Protein AF-0000000084629676 (afdb_homodimer)

Sequence (1016 aa):
MGGRSHVKPMLDIATILAERGYNVILLASGNNVLSSEYPAVKQISLGPGMGMKNLGKDGIDEEQDYNAMKSLWEMGVISYKRTYEKYKSVVEDYNIDLIFCDLLINEACIDVANTLKKPVVVLVSALQIVDPKPYKFDPILGCNISLENESIWERFRCNFIQVFRYVYSLSDFTNQLNEMRKQMNVDLGQLTLGGFKASLVLIDTFFGFELPQTLPPYIQEIGPILSEEYPPLTPELSDFINGHERVLYVSFGTLYSTTTDNNSKLLQSFIEAINKKIIDGVVWALVETPKDYFYPTLKLSDGTQIQTSQILNNEHPHIHIAEFVPQFAILNHTNTKLFFNHGGAGSAHESLYTGTPMLVLPFAGDQMGNAQKLVSAGVASSLKLTTLDVNDILNKMDSLLKEENVKNNSERLKVLAKINSKRKYRAADLIEYILHSSSFVEYVDDDFLKEWVPAETRMGFIRAYNLDIYAILIGISLSIIGIIVVKLIKFIGFIISPSSDDQKSKKDMGGRSHVKPMLDIATILAERGYNVILLASGNNVLSSEYPAVKQISLGPGMGMKNLGKDGIDEEQDYNAMKSLWEMGVISYKRTYEKYKSVVEDYNIDLIFCDLLINEACIDVANTLKKPVVVLVSALQIVDPKPYKFDPILGCNISLENESIWERFRCNFIQVFRYVYSLSDFTNQLNEMRKQMNVDLGQLTLGGFKASLVLIDTFFGFELPQTLPPYIQEIGPILSEEYPPLTPELSDFINGHERVLYVSFGTLYSTTTDNNSKLLQSFIEAINKKIIDGVVWALVETPKDYFYPTLKLSDGTQIQTSQILNNEHPHIHIAEFVPQFAILNHTNTKLFFNHGGAGSAHESLYTGTPMLVLPFAGDQMGNAQKLVSAGVASSLKLTTLDVNDILNKMDSLLKEENVKNNSERLKVLAKINSKRKYRAADLIEYILHSSSFVEYVDDDFLKEWVPAETRMGFIRAYNLDIYAILIGISLSIIGIIVVKLIKFIGFIISPSSDDQKSKKD

Foldseek 3Di:
DDDPVQVVLVLLLVLVLLVVPDAAEDEEADPPPCCVVRVSYHYDHLYHDPPCLVLCPVFADLVSLLVSVLVQLVVLLVCLVSSLVVLLCVCVVVVPQEQEEELRSPVSSLLSCVVQQHAYEYEYADPCQADNDLQAAACSLPAARGNPPPDPVNSCCGRPVSVVVSCVSCVVSQVSNVVVCVVVVGPPQARPRYDGDHQAYEHAADPLLDDDDDDFQRYDDQDDADHPDFDAFDPVRVVLLVVWQEEEEEDADQNDDDAQVLVLLVVLLVVVCCVVPLTPAYEYQDAPDDPVRYDQWHAHPVGDIDGSVCQCVVVDSRYHYDNDGRLLNLLLDNRHAEYEYAQDPNNLLSNLLNLHAYEHEHTHDNSVNSQSSSVVLLRYDYDYSVDDHSVVVSVRSSCNRPPPSNSVSSVVSNVVNVVSNVSSVVVSVVVVVLSVQCVVDPGNDPCRNVVSPDCCVVLDVCVSVVVVVVVVVVVVVVVVVVVVVVVVVVVVVVVPPDPVVPPPPPVD/DDDPVQVVLVLLLVLVLLVVPDAAEDEEADDDDVCVVRVSYHYDHLYHDPPCLVLCPVFADLVSLLVSVLVQLVVLLVCLVSSLVVLLCVCVVVVPQEQEEELRSPVSSLLSCVVQQHAYEYEYADPCQADNDLQAAACSLPAARGNPPPDPVRSCCGRPVSVVVSCVSCVVSQVSNVVVCVVVVGPPQARPRYDGDHQAYEHAADPLLDDDDDDFQRYDDQDDADHPDFDAFDPVRVVLLVVWQEEEEEDADQNDDDAQVLVLLVVLLVVVCCVVPLTPAYEYQDAPDDPVRYDQWHAHPVGDIDGSVCQVVVVDSRYHYHNDGRLLNLLLDNRHAEYEYAQDPNNLLSNLLNLHAYEHEHIHDNSSNSQSSSVVLVRYDYDYSVDDHSVVVSVRSSCNRPPPSNSVSSVVSNVVNVVSNVSSVVVSVVVVVLSVQCVVDPGNDPCRNVVSPDCCVVLDVCVSVVVVVVVVVVVVVVVVVVVVVVVVVVVVVVVPPDPVVPPPPPVD

Organism: Rhizophagus irregularis (strain DAOM 197198w) (NCBI:txid1432141)

Secondary structure (DSSP, 8-state):
---HHHHHHHHHHHHHHHHTT--EEEEESS--THHHH-TTEEEEE-SS---GGGGSSS-S-TTHHHHHHHHHHHHHHHHHHHHHHHHHHHHHHTT-S-EEEE-TT-HHHHHHHHHTT--EEEEES-HHHHS--TTB--GGGTS-SB-TT--HHHHHIIIIIIHHHHHHHHHHHHHHHHHHHHHTT----S-TTT----SEEEES--BTTBPP--B-TTEEE------S--PPPPHHHHHHHHT-SSEEEEE--TT----HHHHHHHHHHHHHHHHTTS-SEEEEE--S--GGGS-SEEEPTTS-EEEHHHHHTT-STTEEEESS--HHHHHTSTTEEEEEE---HHHHHHHHHHT--EEE---STTHHHHHHHHHHHTSEEE--GGG--HHHHHHHHHHHHH-HHHHHHHHHHHHHHHHHHTHHHHHHHHHHHHHHHHTTSSS--TTTTGGGS-HHHHH-HHHHTTHHHHHHHHHHHHHHHHHHHHHHHHHHHHHHS--GGGGTTTT-/---HHHHHHHHHHHHHHHHTT--EEEEESS-SHHHHH-TTEEEEE-SS---GGGGSSS-SSTTHHHHHHHHHHHHHHHHHHHHHHHHHHHHHHTT-S-EEEE-TT-HHHHHHHHHTT--EEEEES-HHHHS--TTB--GGGTS-SB-TT--HHHHHIIIIIIHHHHHHHTHHHHHHHHHHHHHTT----S-TTT----SEEEES--BTTBPP--B-TTEEE------S--PPPPHHHHHHHHT-SSEEEEE--TT----HHHHHHHHHHHHHHHHTTS-SEEEEE--S--GGGS-SEEEPTTS-EEEHHHHHTT-STTEEEESS--HHHHHTSTTEEEEEE---HHHHHHHHHHT--EEE---STTHHHHHHHHHHHTSEEE--GGG--HHHHHHHHHHHHH-HHHHHHHHHHHHHHHHHHTHHHHHHHHHHHHHHHHTTSSS--TTTTGGGS-HHHHH-HHHHTTHHHHHHHHHHHHHHHHHHHHHHHHHHHHHHS--GGGGSGGG-

Nearest PDB structures (foldseek):
  6j32-assembly2_C  TM=7.860E-01  e=1.341E-17  Kitasatospora
  6j31-assembly2_B  TM=7.719E-01  e=5.070E-17  Kitasatospora
  6kqx-assembly1_A  TM=8.206E-01  e=4.043E-15  Bacillus subtilis subsp. subtilis str. 168
  6j32-assembly1_D  TM=7.465E-01  e=2.988E-16  Kitasatospora
  2o6l-assembly1_B  TM=8.764E-01  e=1.214E-10  Homo sapiens

Radius of gyration: 34.48 Å; Cα contacts (8 Å, |Δi|>4): 1544; chains: 2; bounding box: 92×105×112 Å

pLDDT: mean 88.34, std 13.96, range [26.97, 98.88]

InterPro domains:
  IPR002213 UDP-glucuronosyl/UDP-glucosyltransferase [PF00201] (159-418)
  IPR002213 UDP-glucuronosyl/UDP-glucosyltransferase [cd03784] (1-434)
  IPR050271 UDP-glycosyltransferase [PTHR48043] (5-480)

Solvent-accessible surface area (backbone atoms only — not comparable to full-atom values): 55194 Å² total; per-residue (Å²): 118,65,57,68,82,56,46,49,48,53,48,54,36,46,49,56,39,33,75,71,70,46,89,46,75,44,77,39,50,26,87,65,74,55,48,78,81,36,72,80,44,46,76,46,70,72,42,78,47,78,72,64,73,74,67,53,69,82,47,86,53,80,76,35,41,61,55,44,47,47,52,52,49,48,52,34,53,70,45,30,66,62,49,29,51,51,52,45,49,51,37,62,74,66,63,61,74,64,47,80,33,58,55,67,72,32,63,37,55,55,50,40,24,58,74,69,25,37,51,29,37,35,38,38,68,55,62,61,67,78,60,66,47,79,43,46,47,56,34,55,69,74,34,57,45,64,42,70,85,52,52,72,64,54,48,46,41,49,69,46,51,42,44,49,51,51,51,57,71,42,42,66,57,50,51,52,45,52,50,50,30,53,76,66,70,41,79,84,70,52,53,91,85,71,41,71,89,58,67,30,38,38,28,59,34,31,80,74,60,43,82,38,49,64,39,40,70,40,48,40,68,24,6,42,61,70,69,92,72,74,61,67,68,50,70,67,57,45,53,53,48,70,74,29,70,34,22,34,38,32,41,52,59,81,80,56,73,81,50,37,65,57,47,35,41,50,54,50,32,54,53,50,29,38,76,69,60,69,28,56,28,35,40,36,39,56,37,93,65,62,74,82,44,36,52,68,62,42,74,45,94,88,67,52,72,44,59,38,62,46,44,74,68,49,65,38,94,46,40,44,62,41,56,80,70,48,59,63,40,51,49,60,32,89,29,36,53,35,36,38,30,26,28,44,68,68,57,48,40,51,29,36,48,50,33,34,34,32,43,25,43,38,71,58,64,67,8,50,39,41,35,51,35,38,37,72,52,39,32,34,49,72,55,47,76,92,69,67,46,48,68,59,52,46,50,50,52,44,45,59,72,64,38,62,64,29,52,52,35,16,50,46,41,13,54,51,34,54,60,34,33,54,29,36,56,53,52,37,50,51,50,51,47,52,56,57,52,51,70,79,41,96,60,49,57,90,65,59,69,45,71,40,54,31,55,50,74,76,52,33,70,47,62,30,66,42,46,61,56,50,51,50,52,50,49,51,50,50,49,51,50,48,50,49,50,50,51,48,50,53,50,50,50,60,67,67,53,76,78,70,72,75,66,68,62,71,82,108,120,64,58,68,83,55,48,48,48,53,49,54,37,46,49,57,40,34,76,70,71,46,88,48,76,43,77,40,53,28,88,72,68,65,46,74,78,35,72,79,43,45,76,46,69,72,43,77,45,79,76,63,72,75,67,54,71,79,50,85,51,77,68,36,42,58,55,43,48,48,52,50,50,49,52,34,52,70,45,31,65,63,50,27,53,50,52,44,49,49,39,62,74,66,63,60,74,66,46,80,33,57,55,68,72,33,64,36,56,56,48,40,25,59,74,70,25,36,51,30,36,34,40,40,69,58,62,61,69,80,58,66,48,79,42,46,46,56,35,54,70,75,32,57,43,64,42,70,84,52,52,73,63,53,50,48,41,51,69,45,51,42,46,50,50,52,54,58,70,42,43,64,58,51,50,50,44,51,50,50,28,54,75,67,69,42,79,83,69,50,54,92,85,75,39,72,89,58,68,32,38,38,28,59,36,32,81,75,59,42,82,40,49,66,38,42,70,39,49,38,68,25,6,43,59,70,67,94,70,76,60,69,67,51,70,67,56,44,53,52,49,70,73,31,69,33,22,34,38,33,41,54,57,80,81,58,75,80,51,38,66,56,46,35,40,51,53,48,34,54,52,51,29,39,75,69,61,68,27,55,26,36,42,33,39,56,36,91,63,63,74,82,44,35,52,68,60,43,77,45,94,89,67,52,73,44,59,39,61,44,46,75,68,48,65,39,92,47,39,45,63,40,58,80,69,47,59,64,41,51,48,61,32,89,30,35,53,34,36,38,29,26,29,44,68,68,59,47,41,52,28,36,48,51,34,34,33,32,42,24,43,37,71,57,64,66,8,51,38,42,36,52,34,37,37,73,52,39,31,34,47,72,54,46,77,92,68,66,45,48,66,58,52,48,51,50,54,45,47,58,71,65,37,64,63,29,51,53,34,17,51,46,41,15,54,52,33,54,60,34,32,56,30,36,57,52,52,40,50,52,52,51,47,50,57,57,52,49,69,77,42,96,60,48,57,89,65,60,69,45,70,40,55,32,54,49,75,76,51,33,71,50,62,30,65,42,47,60,56,49,51,50,52,50,50,51,49,50,49,51,50,48,49,49,49,52,51,48,50,51,51,50,50,60,66,66,54,74,77,71,72,72,68,67,64,74,78,108

Structure (mmCIF, N/CA/C/O backbone):
data_AF-0000000084629676-model_v1
#
loop_
_entity.id
_entity.type
_entity.pdbx_description
1 polymer 'UDP-Glycosyltransferase/glycogen phosphorylase'
#
loop_
_atom_site.group_PDB
_atom_site.id
_atom_site.type_symbol
_atom_site.label_atom_id
_atom_site.label_alt_id
_atom_site.label_comp_id
_atom_site.label_asym_id
_atom_site.label_entity_id
_atom_site.label_seq_id
_atom_site.pdbx_PDB_ins_code
_atom_site.Cartn_x
_atom_site.Cartn_y
_atom_site.Cartn_z
_atom_site.occupancy
_atom_site.B_iso_or_equiv
_atom_site.auth_seq_id
_atom_site.auth_comp_id
_atom_site.auth_asym_id
_atom_site.auth_atom_id
_atom_site.pdbx_PDB_model_num
ATOM 1 N N . MET A 1 1 ? -17.484 20.594 -3.598 1 48.06 1 MET A N 1
ATOM 2 C CA . MET A 1 1 ? -17.656 21.75 -2.734 1 48.06 1 MET A CA 1
ATOM 3 C C . MET A 1 1 ? -16.312 22.234 -2.201 1 48.06 1 MET A C 1
ATOM 5 O O . MET A 1 1 ? -16.234 23.281 -1.554 1 48.06 1 MET A O 1
ATOM 9 N N . GLY A 1 2 ? -15.219 21.359 -2.672 1 58.19 2 GLY A N 1
ATOM 10 C CA . GLY A 1 2 ? -13.945 21.734 -2.07 1 58.19 2 GLY A CA 1
ATOM 11 C C . GLY A 1 2 ? -13.273 22.906 -2.773 1 58.19 2 GLY A C 1
ATOM 12 O O . GLY A 1 2 ? -13.602 23.219 -3.922 1 58.19 2 GLY A O 1
ATOM 13 N N . GLY A 1 3 ? -12.617 23.797 -1.996 1 69.12 3 GLY A N 1
ATOM 14 C CA . GLY A 1 3 ? -11.812 24.891 -2.521 1 69.12 3 GLY A CA 1
ATOM 15 C C . GLY A 1 3 ? -10.703 24.422 -3.445 1 69.12 3 GLY A C 1
ATOM 16 O O . GLY A 1 3 ? -10.719 23.297 -3.92 1 69.12 3 GLY A O 1
ATOM 17 N N . ARG A 1 4 ? -9.938 25.234 -3.924 1 72.75 4 ARG A N 1
ATOM 18 C CA . ARG A 1 4 ? -8.82 25.016 -4.84 1 72.75 4 ARG A CA 1
ATOM 19 C C . ARG A 1 4 ? -7.941 23.859 -4.363 1 72.75 4 ARG A C 1
ATOM 21 O O . ARG A 1 4 ? -7.453 23.062 -5.172 1 72.75 4 ARG A O 1
ATOM 28 N N . SER A 1 5 ? -7.844 23.703 -3.076 1 76.81 5 SER A N 1
ATOM 29 C CA . SER A 1 5 ? -6.961 22.688 -2.51 1 76.81 5 SER A CA 1
ATOM 30 C C . SER A 1 5 ? -7.492 21.281 -2.773 1 76.81 5 SER A C 1
ATOM 32 O O . SER A 1 5 ? -6.734 20.312 -2.76 1 76.81 5 SER A O 1
ATOM 34 N N . HIS A 1 6 ? -8.734 21.172 -3.059 1 81 6 HIS A N 1
ATOM 35 C CA . HIS A 1 6 ? -9.336 19.859 -3.342 1 81 6 HIS A CA 1
ATOM 36 C C . HIS A 1 6 ? -9.312 19.562 -4.836 1 81 6 HIS A C 1
ATOM 38 O O . HIS A 1 6 ? -9.078 18.422 -5.238 1 81 6 HIS A O 1
ATOM 44 N N . VAL A 1 7 ? -9.477 20.578 -5.551 1 85.69 7 VAL A N 1
ATOM 45 C CA . VAL A 1 7 ? -9.656 20.391 -6.988 1 85.69 7 VAL A CA 1
ATOM 46 C C . VAL A 1 7 ? -8.305 20.219 -7.668 1 85.69 7 VAL A C 1
ATOM 48 O O . VAL A 1 7 ? -8.164 19.438 -8.609 1 85.69 7 VAL A O 1
ATOM 51 N N . LYS A 1 8 ? -7.344 20.922 -7.168 1 87.75 8 LYS A N 1
ATOM 52 C CA . LYS A 1 8 ? -6.055 20.984 -7.855 1 87.75 8 LYS A CA 1
ATOM 53 C C . LYS A 1 8 ? -5.434 19.594 -7.988 1 87.75 8 LYS A C 1
ATOM 55 O O . LYS A 1 8 ? -5.031 19.203 -9.078 1 87.75 8 LYS A O 1
ATOM 60 N N . PRO A 1 9 ? -5.355 18.812 -6.883 1 91.75 9 PRO A N 1
ATOM 61 C CA . PRO A 1 9 ? -4.789 17.469 -7.039 1 91.75 9 PRO A CA 1
ATOM 62 C C . PRO A 1 9 ? -5.555 16.609 -8.055 1 91.75 9 PRO A C 1
ATOM 64 O O . PRO A 1 9 ? -4.945 15.844 -8.797 1 91.75 9 PRO A O 1
ATOM 67 N N . MET A 1 10 ? -6.816 16.781 -8.086 1 93.25 10 MET A N 1
ATOM 68 C CA . MET A 1 10 ? -7.633 16.031 -9.039 1 93.25 10 MET A CA 1
ATOM 69 C C . MET A 1 10 ? -7.328 16.453 -10.469 1 93.25 10 MET A C 1
ATOM 71 O O . MET A 1 10 ? -7.246 15.609 -11.367 1 93.25 10 MET A O 1
ATOM 75 N N . LEU A 1 11 ? -7.145 17.766 -10.648 1 92.06 11 LEU A N 1
ATOM 76 C CA . LEU A 1 11 ? -6.848 18.281 -11.977 1 92.06 11 LEU A CA 1
ATOM 77 C C . LEU A 1 11 ? -5.469 17.828 -12.445 1 92.06 11 LEU A C 1
ATOM 79 O O . LEU A 1 11 ? -5.258 17.609 -13.641 1 92.06 11 LEU A O 1
ATOM 83 N N . ASP A 1 12 ? -4.559 17.734 -11.523 1 93.44 12 ASP A N 1
ATOM 84 C CA . ASP A 1 12 ? -3.227 17.25 -11.883 1 93.44 12 ASP A CA 1
ATOM 85 C C . ASP A 1 12 ? -3.281 15.812 -12.406 1 93.44 12 ASP A C 1
ATOM 87 O O . ASP A 1 12 ? -2.592 15.477 -13.375 1 93.44 12 ASP A O 1
ATOM 91 N N . ILE A 1 13 ? -4.059 14.938 -11.812 1 95.81 13 ILE A N 1
ATOM 92 C CA . ILE A 1 13 ? -4.246 13.57 -12.289 1 95.81 13 ILE A CA 1
ATOM 93 C C . ILE A 1 13 ? -4.996 13.586 -13.617 1 95.81 13 ILE A C 1
ATOM 95 O O . ILE A 1 13 ? -4.641 12.852 -14.547 1 95.81 13 ILE A O 1
ATOM 99 N N . ALA A 1 14 ? -6.012 14.469 -13.711 1 94.62 14 ALA A N 1
ATOM 100 C CA . ALA A 1 14 ? -6.824 14.586 -14.922 1 94.62 14 ALA A CA 1
ATOM 101 C C . ALA A 1 14 ? -5.969 15.008 -16.109 1 94.62 14 ALA A C 1
ATOM 103 O O . ALA A 1 14 ? -6.215 14.562 -17.25 1 94.62 14 ALA A O 1
ATOM 104 N N . THR A 1 15 ? -5.031 15.867 -15.867 1 93.69 15 THR A N 1
ATOM 105 C CA . THR A 1 15 ? -4.141 16.312 -16.922 1 93.69 15 THR A CA 1
ATOM 106 C C . THR A 1 15 ? -3.354 15.141 -17.5 1 93.69 15 THR A C 1
ATOM 108 O O . THR A 1 15 ? -3.18 15.039 -18.719 1 93.69 15 THR A O 1
ATOM 111 N N . ILE A 1 16 ? -2.855 14.219 -16.672 1 96.12 16 ILE A N 1
ATOM 112 C CA . ILE A 1 16 ? -2.146 13.023 -17.125 1 96.12 16 ILE A CA 1
ATOM 113 C C . ILE A 1 16 ? -3.068 12.18 -18 1 96.12 16 ILE A C 1
ATOM 115 O O . ILE A 1 16 ? -2.67 11.719 -19.062 1 96.12 16 ILE A O 1
ATOM 119 N N . LEU A 1 17 ? -4.336 12.008 -17.578 1 97.25 17 LEU A N 1
ATOM 120 C CA . LEU A 1 17 ? -5.309 11.227 -18.328 1 97.25 17 LEU A CA 1
ATOM 121 C C . LEU A 1 17 ? -5.617 11.883 -19.672 1 97.25 17 LEU A C 1
ATOM 123 O O . LEU A 1 17 ? -5.73 11.203 -20.688 1 97.25 17 LEU A O 1
ATOM 127 N N . ALA A 1 18 ? -5.734 13.227 -19.641 1 95.88 18 ALA A N 1
ATOM 128 C CA . ALA A 1 18 ? -5.984 13.953 -20.875 1 95.88 18 ALA A CA 1
ATOM 129 C C . ALA A 1 18 ? -4.836 13.773 -21.875 1 95.88 18 ALA A C 1
ATOM 131 O O . ALA A 1 18 ? -5.062 13.578 -23.062 1 95.88 18 ALA A O 1
ATOM 132 N N . GLU A 1 19 ? -3.662 13.875 -21.391 1 95.06 19 GLU A N 1
ATOM 133 C CA . GLU A 1 19 ? -2.48 13.68 -22.234 1 95.06 19 GLU A CA 1
ATOM 134 C C . GLU A 1 19 ? -2.461 12.273 -22.828 1 95.06 19 GLU A C 1
ATOM 136 O O . GLU A 1 19 ? -1.904 12.07 -23.922 1 95.06 19 GLU A O 1
ATOM 141 N N . ARG A 1 20 ? -3.08 11.398 -22.141 1 96.62 20 ARG A N 1
ATOM 142 C CA . ARG A 1 20 ? -3.119 10.016 -22.594 1 96.62 20 ARG A CA 1
ATOM 143 C C . ARG A 1 20 ? -4.305 9.773 -23.531 1 96.62 20 ARG A C 1
ATOM 145 O O . ARG A 1 20 ? -4.582 8.633 -23.906 1 96.62 20 ARG A O 1
ATOM 152 N N . GLY A 1 21 ? -5.105 10.758 -23.75 1 96.25 21 GLY A N 1
ATOM 153 C CA . GLY A 1 21 ? -6.125 10.68 -24.781 1 96.25 21 GLY A CA 1
ATOM 154 C C . GLY A 1 21 ? -7.535 10.617 -24.234 1 96.25 21 GLY A C 1
ATOM 155 O O . GLY A 1 21 ? -8.5 10.492 -24.984 1 96.25 21 GLY A O 1
ATOM 156 N N . TYR A 1 22 ? -7.699 10.789 -22.953 1 96.62 22 TYR A N 1
ATOM 157 C CA . TYR A 1 22 ? -9.031 10.742 -22.375 1 96.62 22 TYR A CA 1
ATOM 158 C C . TYR A 1 22 ? -9.664 12.133 -22.344 1 96.62 22 TYR A C 1
ATOM 160 O O . TYR A 1 22 ? -8.961 13.141 -22.234 1 96.62 22 TYR A O 1
ATOM 168 N N . ASN A 1 23 ? -10.984 12.172 -22.453 1 96.38 23 ASN A N 1
ATOM 169 C CA . ASN A 1 23 ? -11.758 13.398 -22.266 1 96.38 23 ASN A CA 1
ATOM 170 C C . ASN A 1 23 ? -12.133 13.602 -20.797 1 96.38 23 ASN A C 1
ATOM 172 O O . ASN A 1 23 ? -12.695 12.711 -20.172 1 96.38 23 ASN A O 1
ATOM 176 N N . VAL A 1 24 ? -11.797 14.734 -20.328 1 95.62 24 VAL A N 1
ATOM 177 C CA . VAL A 1 24 ? -12.039 14.992 -18.906 1 95.62 24 VAL A CA 1
ATOM 178 C C . VAL A 1 24 ? -12.93 16.219 -18.75 1 95.62 24 VAL A C 1
ATOM 180 O O . VAL A 1 24 ? -12.672 17.266 -19.344 1 95.62 24 VAL A O 1
ATOM 183 N N . ILE A 1 25 ? -14 16.109 -17.891 1 93.88 25 ILE A N 1
ATOM 184 C CA . ILE A 1 25 ? -14.914 17.203 -17.578 1 93.88 25 ILE A CA 1
ATOM 185 C C . ILE A 1 25 ? -14.898 17.469 -16.078 1 93.88 25 ILE A C 1
ATOM 187 O O . ILE A 1 25 ? -15.047 16.547 -15.273 1 93.88 25 ILE A O 1
ATOM 191 N N . LEU A 1 26 ? -14.664 18.688 -15.719 1 91.56 26 LEU A N 1
ATOM 192 C CA . LEU A 1 26 ? -14.711 19.109 -14.32 1 91.56 26 LEU A CA 1
ATOM 193 C C . LEU A 1 26 ? -16.062 19.75 -13.992 1 91.56 26 LEU A C 1
ATOM 195 O O . LEU A 1 26 ? -16.484 20.688 -14.672 1 91.56 26 LEU A O 1
ATOM 199 N N . LEU A 1 27 ? -16.688 19.188 -13.023 1 89.62 27 LEU A N 1
ATOM 200 C CA . LEU A 1 27 ? -17.859 19.812 -12.43 1 89.62 27 LEU A CA 1
ATOM 201 C C . LEU A 1 27 ? -17.547 20.375 -11.055 1 89.62 27 LEU A C 1
ATOM 203 O O . LEU A 1 27 ? -17.297 19.625 -10.109 1 89.62 27 LEU A O 1
ATOM 207 N N . ALA A 1 28 ? -17.484 21.641 -10.969 1 84.31 28 ALA A N 1
ATOM 208 C CA . ALA A 1 28 ? -17.172 22.312 -9.703 1 84.31 28 ALA A CA 1
ATOM 209 C C . ALA A 1 28 ? -17.969 23.609 -9.562 1 84.31 28 ALA A C 1
ATOM 211 O O . ALA A 1 28 ? -18.438 24.172 -10.555 1 84.31 28 ALA A O 1
ATOM 212 N N . SER A 1 29 ? -18.172 23.859 -8.234 1 76.38 29 SER A N 1
ATOM 213 C CA . SER A 1 29 ? -18.844 25.125 -7.984 1 76.38 29 SER A CA 1
ATOM 214 C C . SER A 1 29 ? -17.891 26.297 -8.188 1 76.38 29 SER A C 1
ATOM 216 O O . SER A 1 29 ? -16.672 26.156 -8.008 1 76.38 29 SER A O 1
ATOM 218 N N . GLY A 1 30 ? -18.484 27.453 -8.484 1 68 30 GLY A N 1
ATOM 219 C CA . GLY A 1 30 ? -17.734 28.703 -8.602 1 68 30 GLY A CA 1
ATOM 220 C C . GLY A 1 30 ? -17.016 28.844 -9.938 1 68 30 GLY A C 1
ATOM 221 O O . GLY A 1 30 ? -17.078 27.938 -10.773 1 68 30 GLY A O 1
ATOM 222 N N . ASN A 1 31 ? -16.625 30.031 -10.359 1 57.31 31 ASN A N 1
ATOM 223 C CA . ASN A 1 31 ? -15.828 30.297 -11.555 1 57.31 31 ASN A CA 1
ATOM 224 C C . ASN A 1 31 ? -14.383 29.844 -11.375 1 57.31 31 ASN A C 1
ATOM 226 O O . ASN A 1 31 ? -13.531 30.641 -10.953 1 57.31 31 ASN A O 1
ATOM 230 N N . ASN A 1 32 ? -14.273 28.562 -11.07 1 55.34 32 ASN A N 1
ATOM 231 C CA . ASN A 1 32 ? -12.898 28.156 -10.789 1 55.34 32 ASN A CA 1
ATOM 232 C C . ASN A 1 32 ? -11.945 28.547 -11.906 1 55.34 32 ASN A C 1
ATOM 234 O O . ASN A 1 32 ? -12.195 28.25 -13.078 1 55.34 32 ASN A O 1
ATOM 238 N N . VAL A 1 33 ? -11.172 29.703 -11.797 1 57.31 33 VAL A N 1
ATOM 239 C CA . VAL A 1 33 ? -10.047 30.266 -12.531 1 57.31 33 VAL A CA 1
ATOM 240 C C . VAL A 1 33 ? -9.102 29.141 -12.969 1 57.31 33 VAL A C 1
ATOM 242 O O . VAL A 1 33 ? -8.172 29.375 -13.742 1 57.31 33 VAL A O 1
ATOM 245 N N . LEU A 1 34 ? -9.5 27.844 -12.688 1 67.94 34 LEU A N 1
ATOM 246 C CA . LEU A 1 34 ? -8.531 26.797 -12.938 1 67.94 34 LEU A CA 1
ATOM 247 C C . LEU A 1 34 ? -8.5 26.406 -14.414 1 67.94 34 LEU A C 1
ATOM 249 O O . LEU A 1 34 ? -7.582 25.719 -14.859 1 67.94 34 LEU A O 1
ATOM 253 N N . SER A 1 35 ? -9.383 27.062 -15.148 1 66.19 35 SER A N 1
ATOM 254 C CA . SER A 1 35 ? -9.477 26.703 -16.562 1 66.19 35 SER A CA 1
ATOM 255 C C . SER A 1 35 ? -8.227 27.109 -17.312 1 66.19 35 SER A C 1
ATOM 257 O O . SER A 1 35 ? -7.785 26.406 -18.234 1 66.19 35 SER A O 1
ATOM 259 N N . SER A 1 36 ? -7.68 28.156 -16.844 1 73.75 36 SER A N 1
ATOM 260 C CA . SER A 1 36 ? -6.492 28.609 -17.562 1 73.75 36 SER A CA 1
ATOM 261 C C . SER A 1 36 ? -5.277 27.75 -17.219 1 73.75 36 SER A C 1
ATOM 263 O O . SER A 1 36 ? -4.402 27.547 -18.062 1 73.75 36 SER A O 1
ATOM 265 N N . GLU A 1 37 ? -5.332 27.203 -16.125 1 79.12 37 GLU A N 1
ATOM 266 C CA . GLU A 1 37 ? -4.207 26.391 -15.672 1 79.12 37 GLU A CA 1
ATOM 267 C C . GLU A 1 37 ? -4.297 24.969 -16.219 1 79.12 37 GLU A C 1
ATOM 269 O O . GLU A 1 37 ? -3.279 24.297 -16.375 1 79.12 37 GLU A O 1
ATOM 274 N N . TYR A 1 38 ? -5.531 24.656 -16.609 1 87.31 38 TYR A N 1
ATOM 275 C CA . TYR A 1 38 ? -5.758 23.297 -17.109 1 87.31 38 TYR A CA 1
ATOM 276 C C . TYR A 1 38 ? -6.605 23.312 -18.375 1 87.31 38 TYR A C 1
ATOM 278 O O . TYR A 1 38 ? -7.734 22.828 -18.375 1 87.31 38 TYR A O 1
ATOM 286 N N . PRO A 1 39 ? -6.027 23.703 -19.406 1 85.25 39 PRO A N 1
ATOM 287 C CA . PRO A 1 39 ? -6.789 23.906 -20.641 1 85.25 39 PRO A CA 1
ATOM 288 C C . PRO A 1 39 ? -7.348 22.609 -21.219 1 85.25 39 PRO A C 1
ATOM 290 O O . PRO A 1 39 ? -8.328 22.625 -21.969 1 85.25 39 PRO A O 1
ATOM 293 N N . ALA A 1 40 ? -6.777 21.531 -20.891 1 86.88 40 ALA A N 1
ATOM 294 C CA . ALA A 1 40 ? -7.195 20.25 -21.469 1 86.88 40 ALA A CA 1
ATOM 295 C C . ALA A 1 40 ? -8.469 19.75 -20.797 1 86.88 40 ALA A C 1
ATOM 297 O O . ALA A 1 40 ? -9.102 18.797 -21.281 1 86.88 40 ALA A O 1
ATOM 298 N N . VAL A 1 41 ? -8.945 20.422 -19.734 1 88.62 41 VAL A N 1
ATOM 299 C CA . VAL A 1 41 ? -10.094 19.969 -18.953 1 88.62 41 VAL A CA 1
ATOM 300 C C . VAL A 1 41 ? -11.297 20.875 -19.234 1 88.62 41 VAL A C 1
ATOM 302 O O . VAL A 1 41 ? -11.219 22.078 -19.031 1 88.62 41 VAL A O 1
ATOM 305 N N . LYS A 1 42 ? -12.336 20.266 -19.703 1 88.69 42 LYS A N 1
ATOM 306 C CA . LYS A 1 42 ? -13.586 21.016 -19.875 1 88.69 42 LYS A CA 1
ATOM 307 C C . LYS A 1 42 ? -14.258 21.266 -18.531 1 88.69 42 LYS A C 1
ATOM 309 O O . LYS A 1 42 ? -14.328 20.375 -17.688 1 88.69 42 LYS A O 1
ATOM 314 N N . GLN A 1 43 ? -14.742 22.484 -18.344 1 87.62 43 GLN A N 1
ATOM 315 C CA . GLN A 1 43 ? -15.352 22.828 -17.062 1 87.62 43 GLN A CA 1
ATOM 316 C C . GLN A 1 43 ? -16.828 23.156 -17.234 1 87.62 43 GLN A C 1
ATOM 318 O O . GLN A 1 43 ? -17.203 23.875 -18.172 1 87.62 43 GLN A O 1
ATOM 323 N N . ILE A 1 44 ? -17.641 22.547 -16.422 1 86.81 44 ILE A N 1
ATOM 324 C CA . ILE A 1 44 ? -19.062 22.844 -16.297 1 86.81 44 ILE A CA 1
ATOM 325 C C . ILE A 1 44 ? -19.359 23.328 -14.883 1 86.81 44 ILE A C 1
ATOM 327 O O . ILE A 1 44 ? -18.969 22.703 -13.906 1 86.81 44 ILE A O 1
ATOM 331 N N . SER A 1 45 ? -19.984 24.422 -14.75 1 84 45 SER A N 1
ATOM 332 C CA . SER A 1 45 ? -20.234 25.016 -13.445 1 84 45 SER A CA 1
ATOM 333 C C . SER A 1 45 ? -21.438 24.375 -12.758 1 84 45 SER A C 1
ATOM 335 O O . SER A 1 45 ? -22.453 24.094 -13.391 1 84 45 SER A O 1
ATOM 337 N N . LEU A 1 46 ? -21.344 24.094 -11.492 1 80.88 46 LEU A N 1
ATOM 338 C CA . LEU A 1 46 ? -22.438 23.625 -10.656 1 80.88 46 LEU A CA 1
ATOM 339 C C . LEU A 1 46 ? -23.219 24.781 -10.07 1 80.88 46 LEU A C 1
ATOM 341 O O . LEU A 1 46 ? -24.188 24.578 -9.328 1 80.88 46 LEU A O 1
ATOM 345 N N . GLY A 1 47 ? -22.828 25.922 -10.422 1 75.5 47 GLY A N 1
ATOM 346 C CA . GLY A 1 47 ? -23.422 27.109 -9.836 1 75.5 47 GLY A CA 1
ATOM 347 C C . GLY A 1 47 ? -22.453 27.922 -9 1 75.5 47 GLY A C 1
ATOM 348 O O . GLY A 1 47 ? -21.234 27.703 -9.07 1 75.5 47 GLY A O 1
ATOM 349 N N . PRO A 1 48 ? -23.047 28.906 -8.266 1 67.88 48 PRO A N 1
ATOM 350 C CA . PRO A 1 48 ? -22.156 29.781 -7.496 1 67.88 48 PRO A CA 1
ATOM 351 C C . PRO A 1 48 ? -21.438 29.031 -6.371 1 67.88 48 PRO A C 1
ATOM 353 O O . PRO A 1 48 ? -21.938 28.047 -5.855 1 67.88 48 PRO A O 1
ATOM 356 N N . GLY A 1 49 ? -20.172 29.375 -6.301 1 62.91 49 GLY A N 1
ATOM 357 C CA . GLY A 1 49 ? -19.391 28.781 -5.223 1 62.91 49 GLY A CA 1
ATOM 358 C C . GLY A 1 49 ? -19.953 29.094 -3.848 1 62.91 49 GLY A C 1
ATOM 359 O O . GLY A 1 49 ? -20.656 30.094 -3.664 1 62.91 49 GLY A O 1
ATOM 360 N N . MET A 1 50 ? -20.062 28.031 -3.035 1 56.31 50 MET A N 1
ATOM 361 C CA . MET A 1 50 ? -20.516 28.281 -1.669 1 56.31 50 MET A CA 1
ATOM 362 C C . MET A 1 50 ? -19.5 29.109 -0.894 1 56.31 50 MET A C 1
ATOM 364 O O . MET A 1 50 ? -18.312 28.781 -0.872 1 56.31 50 MET A O 1
ATOM 368 N N . GLY A 1 51 ? -19.578 30.484 -0.874 1 50.53 51 GLY A N 1
ATOM 369 C CA . GLY A 1 51 ? -18.719 31.359 -0.109 1 50.53 51 GLY A CA 1
ATOM 370 C C . GLY A 1 51 ? -18.391 30.828 1.271 1 50.53 51 GLY A C 1
ATOM 371 O O . GLY A 1 51 ? -19.281 30.547 2.064 1 50.53 51 GLY A O 1
ATOM 372 N N . MET A 1 52 ? -17.266 29.984 1.386 1 50.5 52 MET A N 1
ATOM 373 C CA . MET A 1 52 ? -16.812 29.438 2.664 1 50.5 52 MET A CA 1
ATOM 374 C C . MET A 1 52 ? -16.562 30.562 3.67 1 50.5 52 MET A C 1
ATOM 376 O O . MET A 1 52 ? -16.234 30.297 4.828 1 50.5 52 MET A O 1
ATOM 380 N N . LYS A 1 53 ? -16.469 31.891 3.281 1 47.94 53 LYS A N 1
ATOM 381 C CA . LYS A 1 53 ? -16.125 32.969 4.215 1 47.94 53 LYS A CA 1
ATOM 382 C C . LYS A 1 53 ? -17.031 32.938 5.438 1 47.94 53 LYS A C 1
ATOM 384 O O . LYS A 1 53 ? -16.609 33.281 6.543 1 47.94 53 LYS A O 1
ATOM 389 N N . ASN A 1 54 ? -18.281 32.5 5.199 1 44.97 54 ASN A N 1
ATOM 390 C CA . ASN A 1 54 ? -19.203 32.594 6.328 1 44.97 54 ASN A CA 1
ATOM 391 C C . ASN A 1 54 ? -19.062 31.406 7.273 1 44.97 54 ASN A C 1
ATOM 393 O O . ASN A 1 54 ? -19.766 31.328 8.281 1 44.97 54 ASN A O 1
ATOM 397 N N . LEU A 1 55 ? -18.344 30.469 6.898 1 47.34 55 LEU A N 1
ATOM 398 C CA . LEU A 1 55 ? -18.203 29.312 7.773 1 47.34 55 LEU A CA 1
ATOM 399 C C . LEU A 1 55 ? -17.266 29.609 8.938 1 47.34 55 LEU A C 1
ATOM 401 O O . LEU A 1 55 ? -17.266 28.906 9.945 1 47.34 55 LEU A O 1
ATOM 405 N N . GLY A 1 56 ? -16.25 30.594 8.727 1 44.16 56 GLY A N 1
ATOM 406 C CA . GLY A 1 56 ? -15.164 30.859 9.648 1 44.16 56 GLY A CA 1
ATOM 407 C C . GLY A 1 56 ? -15.477 31.953 10.648 1 44.16 56 GLY A C 1
ATOM 408 O O . GLY A 1 56 ? -14.578 32.5 11.297 1 44.16 56 GLY A O 1
ATOM 409 N N . LYS A 1 57 ? -16.656 32.562 10.562 1 40.38 57 LYS A N 1
ATOM 410 C CA . LYS A 1 57 ? -16.625 33.719 11.461 1 40.38 57 LYS A CA 1
ATOM 411 C C . LYS A 1 57 ? -16.094 33.312 12.844 1 40.38 57 LYS A C 1
ATOM 413 O O . LYS A 1 57 ? -15.562 34.156 13.57 1 40.38 57 LYS A O 1
ATOM 418 N N . ASP A 1 58 ? -16.781 32.281 13.602 1 36.97 58 ASP A N 1
ATOM 419 C CA . ASP A 1 58 ? -16.422 32.156 15.008 1 36.97 58 ASP A CA 1
ATOM 420 C C . ASP A 1 58 ? -15.195 31.266 15.18 1 36.97 58 ASP A C 1
ATOM 422 O O . ASP A 1 58 ? -15.273 30.062 14.969 1 36.97 58 ASP A O 1
ATOM 426 N N . GLY A 1 59 ? -14.086 31.484 14.773 1 36.28 59 GLY A N 1
ATOM 427 C CA . GLY A 1 59 ? -12.703 31.031 14.688 1 36.28 59 GLY A CA 1
ATOM 428 C C . GLY A 1 59 ? -12.32 30.062 15.797 1 36.28 59 GLY A C 1
ATOM 429 O O . GLY A 1 59 ? -11.734 29.016 15.539 1 36.28 59 GLY A O 1
ATOM 430 N N . ILE A 1 60 ? -11.828 30.578 17.078 1 38.31 60 ILE A N 1
ATOM 431 C CA . ILE A 1 60 ? -10.695 30.234 17.938 1 38.31 60 ILE A CA 1
ATOM 432 C C . ILE A 1 60 ? -11.055 29.016 18.781 1 38.31 60 ILE A C 1
ATOM 434 O O . ILE A 1 60 ? -10.219 28.516 19.547 1 38.31 60 ILE A O 1
ATOM 438 N N . ASP A 1 61 ? -12.305 28.719 19.172 1 38.94 61 ASP A N 1
ATOM 439 C CA . ASP A 1 61 ? -12.438 27.844 20.328 1 38.94 61 ASP A CA 1
ATOM 440 C C . ASP A 1 61 ? -12.461 26.375 19.906 1 38.94 61 ASP A C 1
ATOM 442 O O . ASP A 1 61 ? -12.922 26.047 18.797 1 38.94 61 ASP A O 1
ATOM 446 N N . GLU A 1 62 ? -11.711 25.562 20.438 1 43.25 62 GLU A N 1
ATOM 447 C CA . GLU A 1 62 ? -11.727 24.109 20.391 1 43.25 62 GLU A CA 1
ATOM 448 C C . GLU A 1 62 ? -13.094 23.578 19.969 1 43.25 62 GLU A C 1
ATOM 450 O O . GLU A 1 62 ? -13.195 22.578 19.266 1 43.25 62 GLU A O 1
ATOM 455 N N . GLU A 1 63 ? -14.156 24.094 20.562 1 43.19 63 GLU A N 1
ATOM 456 C CA . GLU A 1 63 ? -15.555 23.703 20.359 1 43.19 63 GLU A CA 1
ATOM 457 C C . GLU A 1 63 ? -15.977 23.922 18.906 1 43.19 63 GLU A C 1
ATOM 459 O O . GLU A 1 63 ? -17.141 23.688 18.562 1 43.19 63 GLU A O 1
ATOM 464 N N . GLN A 1 64 ? -15.227 24.578 18.25 1 49.97 64 GLN A N 1
ATOM 465 C CA . GLN A 1 64 ? -15.398 25.125 16.906 1 49.97 64 GLN A CA 1
ATOM 466 C C . GLN A 1 64 ? -15.43 24.016 15.859 1 49.97 64 GLN A C 1
ATOM 468 O O . GLN A 1 64 ? -16.156 24.109 14.867 1 49.97 64 GLN A O 1
ATOM 473 N N . ASP A 1 65 ? -14.906 22.812 16.328 1 58.91 65 ASP A N 1
ATOM 474 C CA . ASP A 1 65 ? -14.656 21.859 15.258 1 58.91 65 ASP A CA 1
ATOM 475 C C . ASP A 1 65 ? -15.914 21.078 14.906 1 58.91 65 ASP A C 1
ATOM 477 O O . ASP A 1 65 ? -16.266 20.938 13.734 1 58.91 65 ASP A O 1
ATOM 481 N N . TYR A 1 66 ? -16.781 20.859 15.992 1 63.56 66 TYR A N 1
ATOM 482 C CA . TYR A 1 66 ? -17.969 20.062 15.688 1 63.56 66 TYR A CA 1
ATOM 483 C C . TYR A 1 66 ? -19.016 20.906 14.977 1 63.56 66 TYR A C 1
ATOM 485 O O . TYR A 1 66 ? -19.656 20.453 14.031 1 63.56 66 TYR A O 1
ATOM 493 N N . ASN A 1 67 ? -19.125 22.156 15.461 1 65.19 67 ASN A N 1
ATOM 494 C CA . ASN A 1 67 ? -20.125 23.031 14.875 1 65.19 67 ASN A CA 1
ATOM 495 C C . ASN A 1 67 ? -19.797 23.391 13.43 1 65.19 67 ASN A C 1
ATOM 497 O O . ASN A 1 67 ? -20.688 23.5 12.586 1 65.19 67 ASN A O 1
ATOM 501 N N . ALA A 1 68 ? -18.516 23.578 13.273 1 67.75 68 ALA A N 1
ATOM 502 C CA . ALA A 1 68 ? -18.078 23.859 11.906 1 67.75 68 ALA A CA 1
ATOM 503 C C . ALA A 1 68 ? -18.391 22.672 10.984 1 67.75 68 ALA A C 1
ATOM 505 O O . ALA A 1 68 ? -18.859 22.859 9.859 1 67.75 68 ALA A O 1
ATOM 506 N N . MET A 1 69 ? -18.219 21.578 11.469 1 71.31 69 MET A N 1
ATOM 507 C CA . MET A 1 69 ? -18.484 20.375 10.688 1 71.31 69 MET A CA 1
ATOM 508 C C . MET A 1 69 ? -19.984 20.219 10.438 1 71.31 69 MET A C 1
ATOM 510 O O . MET A 1 69 ? -20.391 19.828 9.344 1 71.31 69 MET A O 1
ATOM 514 N N . LYS A 1 70 ? -20.719 20.562 11.43 1 74.06 70 LYS A N 1
ATOM 515 C CA . LYS A 1 70 ? -22.172 20.516 11.289 1 74.06 70 LYS A CA 1
ATOM 516 C C . LYS A 1 70 ? -22.641 21.438 10.172 1 74.06 70 LYS A C 1
ATOM 518 O O . LYS A 1 70 ? -23.5 21.062 9.375 1 74.06 70 LYS A O 1
ATOM 523 N N . SER A 1 71 ? -22.047 22.562 10.219 1 74.75 71 SER A N 1
ATOM 524 C CA . SER A 1 71 ? -22.438 23.547 9.203 1 74.75 71 SER A CA 1
ATOM 525 C C . SER A 1 71 ? -22.078 23.062 7.801 1 74.75 71 SER A C 1
ATOM 527 O O . SER A 1 71 ? -22.844 23.266 6.852 1 74.75 71 SER A O 1
ATOM 529 N N . LEU A 1 72 ? -20.953 22.453 7.73 1 74.38 72 LEU A N 1
ATOM 530 C CA . LEU A 1 72 ? -20.531 21.922 6.445 1 74.38 72 LEU A CA 1
ATOM 531 C C . LEU A 1 72 ? -21.469 20.812 5.98 1 74.38 72 LEU A C 1
ATOM 533 O O . LEU A 1 72 ? -21.859 20.781 4.812 1 74.38 72 LEU A O 1
ATOM 537 N N . TRP A 1 73 ? -21.859 20.031 6.844 1 79.5 73 TRP A N 1
ATOM 538 C CA . TRP A 1 73 ? -22.766 18.938 6.512 1 79.5 73 TRP A CA 1
ATOM 539 C C . TRP A 1 73 ? -24.141 19.453 6.125 1 79.5 73 TRP A C 1
ATOM 541 O O . TRP A 1 73 ? -24.781 18.938 5.215 1 79.5 73 TRP A O 1
ATOM 551 N N . GLU A 1 74 ? -24.531 20.469 6.844 1 80.19 74 GLU A N 1
ATOM 552 C CA . GLU A 1 74 ? -25.812 21.078 6.523 1 80.19 74 GLU A CA 1
ATOM 553 C C . GLU A 1 74 ? -25.828 21.609 5.094 1 80.19 74 GLU A C 1
ATOM 555 O O . GLU A 1 74 ? -26.812 21.422 4.371 1 80.19 74 GLU A O 1
ATOM 560 N N . MET A 1 75 ? -24.812 22.188 4.77 1 77.62 75 MET A N 1
ATOM 561 C CA . MET A 1 75 ? -24.703 22.719 3.414 1 77.62 75 MET A CA 1
ATOM 562 C C . MET A 1 75 ? -24.75 21.594 2.385 1 77.62 75 MET A C 1
ATOM 564 O O . MET A 1 75 ? -25.375 21.75 1.33 1 77.62 75 MET A O 1
ATOM 568 N N . GLY A 1 76 ? -24.094 20.531 2.65 1 79.19 76 GLY A N 1
ATOM 569 C CA . GLY A 1 76 ? -24.094 19.375 1.763 1 79.19 76 GLY A CA 1
ATOM 570 C C . GLY A 1 76 ? -25.484 18.781 1.559 1 79.19 76 GLY A C 1
ATOM 571 O O . GLY A 1 76 ? -25.859 18.453 0.433 1 79.19 76 GLY A O 1
ATOM 572 N N . VAL A 1 77 ? -26.188 18.797 2.596 1 84.5 77 VAL A N 1
ATOM 573 C CA . VAL A 1 77 ? -27.516 18.203 2.547 1 84.5 77 VAL A CA 1
ATOM 574 C C . VAL A 1 77 ? -28.469 19.125 1.774 1 84.5 77 VAL A C 1
ATOM 576 O O . VAL A 1 77 ? -29.266 18.656 0.958 1 84.5 77 VAL A O 1
ATOM 579 N N . ILE A 1 78 ? -28.281 20.359 2.014 1 83.56 78 ILE A N 1
ATOM 580 C CA . ILE A 1 78 ? -29.172 21.328 1.387 1 83.56 78 ILE A CA 1
ATOM 581 C C . ILE A 1 78 ? -29 21.297 -0.129 1 83.56 78 ILE A C 1
ATOM 583 O O . ILE A 1 78 ? -29.969 21.391 -0.881 1 83.56 78 ILE A O 1
ATOM 587 N N . SER A 1 79 ? -27.844 21.109 -0.54 1 85.75 79 SER A N 1
ATOM 588 C CA . SER A 1 79 ? -27.562 21.188 -1.97 1 85.75 79 SER A CA 1
ATOM 589 C C . SER A 1 79 ? -27.641 19.797 -2.619 1 85.75 79 SER A C 1
ATOM 591 O O . SER A 1 79 ? -27.453 19.672 -3.83 1 85.75 79 SER A O 1
ATOM 593 N N . TYR A 1 80 ? -27.922 18.797 -1.898 1 90.19 80 TYR A N 1
ATOM 594 C CA . TYR A 1 80 ? -27.797 17.406 -2.346 1 90.19 80 TYR A CA 1
ATOM 595 C C . TYR A 1 80 ? -28.641 17.156 -3.582 1 90.19 80 TYR A C 1
ATOM 597 O O . TYR A 1 80 ? -28.141 16.672 -4.602 1 90.19 80 TYR A O 1
ATOM 605 N N . LYS A 1 81 ? -29.922 17.531 -3.535 1 91.56 81 LYS A N 1
ATOM 606 C CA . LYS A 1 81 ? -30.859 17.234 -4.621 1 91.56 81 LYS A CA 1
ATOM 607 C C . LYS A 1 81 ? -30.422 17.906 -5.918 1 91.56 81 LYS A C 1
ATOM 609 O O . LYS A 1 81 ? -30.344 17.266 -6.965 1 91.56 81 LYS A O 1
ATOM 614 N N . ARG A 1 82 ? -30.109 19.109 -5.824 1 90.12 82 ARG A N 1
ATOM 615 C CA . ARG A 1 82 ? -29.703 19.891 -6.996 1 90.12 82 ARG A CA 1
ATOM 616 C C . ARG A 1 82 ? -28.406 19.344 -7.59 1 90.12 82 ARG A C 1
ATOM 618 O O . ARG A 1 82 ? -28.297 19.188 -8.805 1 90.12 82 ARG A O 1
ATOM 625 N N . THR A 1 83 ? -27.484 19.094 -6.723 1 91.12 83 THR A N 1
ATOM 626 C CA . THR A 1 83 ? -26.188 18.594 -7.164 1 91.12 83 THR A CA 1
ATOM 627 C C . THR A 1 83 ? -26.328 17.219 -7.797 1 91.12 83 THR A C 1
ATOM 629 O O . THR A 1 83 ? -25.734 16.938 -8.836 1 91.12 83 THR A O 1
ATOM 632 N N . TYR A 1 84 ? -27.109 16.375 -7.148 1 93.19 84 TYR A N 1
ATOM 633 C CA . TYR A 1 84 ? -27.359 15.039 -7.668 1 93.19 84 TYR A CA 1
ATOM 634 C C . TYR A 1 84 ? -27.938 15.094 -9.078 1 93.19 84 TYR A C 1
ATOM 636 O O . TYR A 1 84 ? -27.438 14.422 -9.984 1 93.19 84 TYR A O 1
ATOM 644 N N . GLU A 1 85 ? -28.938 15.914 -9.297 1 94.56 85 GLU A N 1
ATOM 645 C CA . GLU A 1 85 ? -29.609 16.016 -10.594 1 94.56 85 GLU A CA 1
ATOM 646 C C . GLU A 1 85 ? -28.656 16.562 -11.656 1 94.56 85 GLU A C 1
ATOM 648 O O . GLU A 1 85 ? -28.656 16.094 -12.797 1 94.56 85 GLU A O 1
ATOM 653 N N . LYS A 1 86 ? -27.891 17.5 -11.242 1 93.19 86 LYS A N 1
ATOM 654 C CA . LYS A 1 86 ? -26.938 18.062 -12.188 1 93.19 86 LYS A CA 1
ATOM 655 C C . LYS A 1 86 ? -25.875 17.031 -12.578 1 93.19 86 LYS A C 1
ATOM 657 O O . LYS A 1 86 ? -25.516 16.906 -13.75 1 93.19 86 LYS A O 1
ATOM 662 N N . TYR A 1 87 ? -25.312 16.359 -11.555 1 95.19 87 TYR A N 1
ATOM 663 C CA . TYR A 1 87 ? -24.344 15.305 -11.836 1 95.19 87 TYR A CA 1
ATOM 664 C C . TYR A 1 87 ? -24.922 14.258 -12.781 1 95.19 87 TYR A C 1
ATOM 666 O O . TYR A 1 87 ? -24.297 13.883 -13.766 1 95.19 87 TYR A O 1
ATOM 674 N N . LYS A 1 88 ? -26.094 13.828 -12.469 1 96.19 88 LYS A N 1
ATOM 675 C CA . LYS A 1 88 ? -26.734 12.797 -13.266 1 96.19 88 LYS A CA 1
ATOM 676 C C . LYS A 1 88 ? -26.938 13.25 -14.703 1 96.19 88 LYS A C 1
ATOM 678 O O . LYS A 1 88 ? -26.625 12.516 -15.648 1 96.19 88 LYS A O 1
ATOM 683 N N . SER A 1 89 ? -27.438 14.445 -14.875 1 96.06 89 SER A N 1
ATOM 684 C CA . SER A 1 89 ? -27.672 14.984 -16.219 1 96.06 89 SER A CA 1
ATOM 685 C C . SER A 1 89 ? -26.391 15.055 -17.031 1 96.06 89 SER A C 1
ATOM 687 O O . SER A 1 89 ? -26.375 14.695 -18.203 1 96.06 89 SER A O 1
ATOM 689 N N . VAL A 1 90 ? -25.344 15.5 -16.406 1 95.31 90 VAL A N 1
ATOM 690 C CA . VAL A 1 90 ? -24.062 15.648 -17.109 1 95.31 90 VAL A CA 1
ATOM 691 C C . VAL A 1 90 ? -23.531 14.266 -17.5 1 95.31 90 VAL A C 1
ATOM 693 O O . VAL A 1 90 ? -23 14.086 -18.609 1 95.31 90 VAL A O 1
ATOM 696 N N . VAL A 1 91 ? -23.641 13.297 -16.609 1 96.56 91 VAL A N 1
ATOM 697 C CA . VAL A 1 91 ? -23.156 11.953 -16.891 1 96.56 91 VAL A CA 1
ATOM 698 C C . VAL A 1 91 ? -23.906 11.375 -18.094 1 96.56 91 VAL A C 1
ATOM 700 O O . VAL A 1 91 ? -23.297 10.758 -18.969 1 96.56 91 VAL A O 1
ATOM 703 N N . GLU A 1 92 ? -25.172 11.602 -18.156 1 96.94 92 GLU A N 1
ATOM 704 C CA . GLU A 1 92 ? -26 11.078 -19.25 1 96.94 92 GLU A CA 1
ATOM 705 C C . GLU A 1 92 ? -25.766 11.852 -20.547 1 96.94 92 GLU A C 1
ATOM 707 O O . GLU A 1 92 ? -25.609 11.25 -21.609 1 96.94 92 GLU A O 1
ATOM 712 N N . ASP A 1 93 ? -25.688 13.141 -20.406 1 96.5 93 ASP A N 1
ATOM 713 C CA . ASP A 1 93 ? -25.547 13.992 -21.578 1 96.5 93 ASP A CA 1
ATOM 714 C C . ASP A 1 93 ? -24.203 13.758 -22.281 1 96.5 93 ASP A C 1
ATOM 716 O O . ASP A 1 93 ? -24.125 13.828 -23.516 1 96.5 93 ASP A O 1
ATOM 720 N N . TYR A 1 94 ? -23.203 13.492 -21.516 1 96.12 94 TYR A N 1
ATOM 721 C CA . TYR A 1 94 ? -21.859 13.398 -22.078 1 96.12 94 TYR A CA 1
ATOM 722 C C . TYR A 1 94 ? -21.391 11.945 -22.125 1 96.12 94 TYR A C 1
ATOM 724 O O . TYR A 1 94 ? -20.219 11.672 -22.422 1 96.12 94 TYR A O 1
ATOM 732 N N . ASN A 1 95 ? -22.219 11.016 -21.734 1 95.69 95 ASN A N 1
ATOM 733 C CA . ASN A 1 95 ? -21.906 9.586 -21.766 1 95.69 95 ASN A CA 1
ATOM 734 C C . ASN A 1 95 ? -20.625 9.273 -21 1 95.69 95 ASN A C 1
ATOM 736 O O . ASN A 1 95 ? -19.719 8.648 -21.547 1 95.69 95 ASN A O 1
ATOM 740 N N . ILE A 1 96 ? -20.609 9.68 -19.797 1 96.69 96 ILE A N 1
ATOM 741 C CA . ILE A 1 96 ? -19.422 9.539 -18.938 1 96.69 96 ILE A CA 1
ATOM 742 C C . ILE A 1 96 ? -19.203 8.062 -18.609 1 96.69 96 ILE A C 1
ATOM 744 O O . ILE A 1 96 ? -20.141 7.348 -18.266 1 96.69 96 ILE A O 1
ATOM 748 N N . ASP A 1 97 ? -17.922 7.609 -18.672 1 96.69 97 ASP A N 1
ATOM 749 C CA . ASP A 1 97 ? -17.594 6.207 -18.438 1 96.69 97 ASP A CA 1
ATOM 750 C C . ASP A 1 97 ? -17.172 5.988 -16.984 1 96.69 97 ASP A C 1
ATOM 752 O O . ASP A 1 97 ? -17.297 4.883 -16.453 1 96.69 97 ASP A O 1
ATOM 756 N N . LEU A 1 98 ? -16.594 6.992 -16.391 1 97.56 98 LEU A N 1
ATOM 757 C CA . LEU A 1 98 ? -16.062 6.898 -15.031 1 97.56 98 LEU A CA 1
ATOM 758 C C . LEU A 1 98 ? -16.25 8.219 -14.289 1 97.56 98 LEU A C 1
ATOM 760 O O . LEU A 1 98 ? -16.031 9.289 -14.852 1 97.56 98 LEU A O 1
ATOM 764 N N . ILE A 1 99 ? -16.641 8.156 -13.031 1 96.88 99 ILE A N 1
ATOM 765 C CA . ILE A 1 99 ? -16.828 9.336 -12.195 1 96.88 99 ILE A CA 1
ATOM 766 C C . ILE A 1 99 ? -15.719 9.422 -11.156 1 96.88 99 ILE A C 1
ATOM 768 O O . ILE A 1 99 ? -15.461 8.461 -10.438 1 96.88 99 ILE A O 1
ATOM 772 N N . PHE A 1 100 ? -15.016 10.523 -11.086 1 96.56 100 PHE A N 1
ATOM 773 C CA . PHE A 1 100 ? -13.938 10.82 -10.141 1 96.56 100 PHE A CA 1
ATOM 774 C C . PHE A 1 100 ? -14.391 11.836 -9.102 1 96.56 100 PHE A C 1
ATOM 776 O O . PHE A 1 100 ? -14.492 13.031 -9.398 1 96.56 100 PHE A O 1
ATOM 783 N N . CYS A 1 101 ? -14.578 11.383 -7.82 1 94.44 101 CYS A N 1
ATOM 784 C CA . CYS A 1 101 ? -15.281 12.18 -6.82 1 94.44 101 CYS A CA 1
ATOM 785 C C . CYS A 1 101 ? -14.328 12.648 -5.73 1 94.44 101 CYS A C 1
ATOM 787 O O . CYS A 1 101 ? -13.516 11.875 -5.234 1 94.44 101 CYS A O 1
ATOM 789 N N . ASP A 1 102 ? -14.438 13.898 -5.441 1 91.94 102 ASP A N 1
ATOM 790 C CA . ASP A 1 102 ? -13.938 14.344 -4.148 1 91.94 102 ASP A CA 1
ATOM 791 C C . ASP A 1 102 ? -14.852 13.875 -3.016 1 91.94 102 ASP A C 1
ATOM 793 O O . ASP A 1 102 ? -16.062 14.117 -3.047 1 91.94 102 ASP A O 1
ATOM 797 N N . LEU A 1 103 ? -14.344 13.297 -2.055 1 85.81 103 LEU A N 1
ATOM 798 C CA . LEU A 1 103 ? -15.164 12.633 -1.05 1 85.81 103 LEU A CA 1
ATOM 799 C C . LEU A 1 103 ? -15.727 13.641 -0.055 1 85.81 103 LEU A C 1
ATOM 801 O O . LEU A 1 103 ? -16.734 13.367 0.608 1 85.81 103 LEU A O 1
ATOM 805 N N . LEU A 1 104 ? -15.18 14.734 0.102 1 78.88 104 LEU A N 1
ATOM 806 C CA . LEU A 1 104 ? -15.609 15.664 1.141 1 78.88 104 LEU A CA 1
ATOM 807 C C . LEU A 1 104 ? -16.984 16.25 0.816 1 78.88 104 LEU A C 1
ATOM 809 O O . LEU A 1 104 ? -17.125 17 -0.14 1 78.88 104 LEU A O 1
ATOM 813 N N . ILE A 1 105 ? -18 15.867 1.572 1 75.94 105 ILE A N 1
ATOM 814 C CA . ILE A 1 105 ? -19.359 16.375 1.535 1 75.94 105 ILE A CA 1
ATOM 815 C C . ILE A 1 105 ? -19.906 16.281 0.114 1 75.94 105 ILE A C 1
ATOM 817 O O . ILE A 1 105 ? -20.484 17.234 -0.402 1 75.94 105 ILE A O 1
ATOM 821 N N . ASN A 1 106 ? -19.688 15.227 -0.477 1 85.12 106 ASN A N 1
ATOM 822 C CA . ASN A 1 106 ? -20.062 15.016 -1.873 1 85.12 106 ASN A CA 1
ATOM 823 C C . ASN A 1 106 ? -20.734 13.664 -2.08 1 85.12 106 ASN A C 1
ATOM 825 O O . ASN A 1 106 ? -20.375 12.922 -2.996 1 85.12 106 ASN A O 1
ATOM 829 N N . GLU A 1 107 ? -21.688 13.383 -1.308 1 87.44 107 GLU A N 1
ATOM 830 C CA . GLU A 1 107 ? -22.438 12.133 -1.373 1 87.44 107 GLU A CA 1
ATOM 831 C C . GLU A 1 107 ? -23.156 11.984 -2.711 1 87.44 107 GLU A C 1
ATOM 833 O O . GLU A 1 107 ? -23.297 10.875 -3.225 1 87.44 107 GLU A O 1
ATOM 838 N N . ALA A 1 108 ? -23.562 13.117 -3.23 1 90.75 108 ALA A N 1
ATOM 839 C CA . ALA A 1 108 ? -24.297 13.102 -4.496 1 90.75 108 ALA A CA 1
ATOM 840 C C . ALA A 1 108 ? -23.469 12.445 -5.598 1 90.75 108 ALA A C 1
ATOM 842 O O . ALA A 1 108 ? -24 11.711 -6.43 1 90.75 108 ALA A O 1
ATOM 843 N N . CYS A 1 109 ? -22.188 12.734 -5.602 1 92.25 109 CYS A N 1
ATOM 844 C CA . CYS A 1 109 ? -21.297 12.203 -6.625 1 92.25 109 CYS A CA 1
ATOM 845 C C . CYS A 1 109 ? -21.266 10.68 -6.578 1 92.25 109 CYS A C 1
ATOM 847 O O . CYS A 1 109 ? -21.438 10.016 -7.602 1 92.25 109 CYS A O 1
ATOM 849 N N . ILE A 1 110 ? -21.109 10.102 -5.438 1 91.62 110 ILE A N 1
ATOM 850 C CA . ILE A 1 110 ? -21.031 8.656 -5.25 1 91.62 110 ILE A CA 1
ATOM 851 C C . ILE A 1 110 ? -22.391 8.023 -5.555 1 91.62 110 ILE A C 1
ATOM 853 O O . ILE A 1 110 ? -22.453 6.98 -6.203 1 91.62 110 ILE A O 1
ATOM 857 N N . ASP A 1 111 ? -23.438 8.688 -5.102 1 92.25 111 ASP A N 1
ATOM 858 C CA . ASP A 1 111 ? -24.781 8.164 -5.305 1 92.25 111 ASP A CA 1
ATOM 859 C C . ASP A 1 111 ? -25.125 8.094 -6.793 1 92.25 111 ASP A C 1
ATOM 861 O O . ASP A 1 111 ? -25.734 7.121 -7.25 1 92.25 111 ASP A O 1
ATOM 865 N N . VAL A 1 112 ? -24.766 9.109 -7.496 1 94.19 112 VAL A N 1
ATOM 866 C CA . VAL A 1 112 ? -25.047 9.117 -8.93 1 94.19 112 VAL A CA 1
ATOM 867 C C . VAL A 1 112 ? -24.281 7.984 -9.617 1 94.19 112 VAL A C 1
ATOM 869 O O . VAL A 1 112 ? -24.828 7.301 -10.484 1 94.19 112 VAL A O 1
ATOM 872 N N . ALA A 1 113 ? -23.031 7.824 -9.25 1 93.56 113 ALA A N 1
ATOM 873 C CA . ALA A 1 113 ? -22.234 6.742 -9.82 1 93.56 113 ALA A CA 1
ATOM 874 C C . ALA A 1 113 ? -22.891 5.387 -9.57 1 93.56 113 ALA A C 1
ATOM 876 O O . ALA A 1 113 ? -22.969 4.555 -10.477 1 93.56 113 ALA A O 1
ATOM 877 N N . ASN A 1 114 ? -23.344 5.18 -8.422 1 90.81 114 ASN A N 1
ATOM 878 C CA . ASN A 1 114 ? -23.969 3.914 -8.062 1 90.81 114 ASN A CA 1
ATOM 879 C C . ASN A 1 114 ? -25.312 3.732 -8.773 1 90.81 114 ASN A C 1
ATOM 881 O O . ASN A 1 114 ? -25.625 2.635 -9.227 1 90.81 114 ASN A O 1
ATOM 885 N N . THR A 1 115 ? -26.078 4.801 -8.797 1 92.62 115 THR A N 1
ATOM 886 C CA . THR A 1 115 ? -27.375 4.758 -9.461 1 92.62 115 THR A CA 1
ATOM 887 C C . THR A 1 115 ? -27.219 4.398 -10.93 1 92.62 115 THR A C 1
ATOM 889 O O . THR A 1 115 ? -27.984 3.584 -11.461 1 92.62 115 THR A O 1
ATOM 892 N N . LEU A 1 116 ? -26.25 4.973 -11.508 1 94.38 116 LEU A N 1
ATOM 893 C CA . LEU A 1 116 ? -26.062 4.773 -12.938 1 94.38 116 LEU A CA 1
ATOM 894 C C . LEU A 1 116 ? -25.156 3.578 -13.203 1 94.38 116 LEU A C 1
ATOM 896 O O . LEU A 1 116 ? -24.828 3.283 -14.359 1 94.38 116 LEU A O 1
ATOM 900 N N . LYS A 1 117 ? -24.641 2.951 -12.148 1 93.44 117 LYS A N 1
ATOM 901 C CA . LYS A 1 117 ? -23.828 1.745 -12.211 1 93.44 117 LYS A CA 1
ATOM 902 C C . LYS A 1 117 ? -22.547 1.995 -12.992 1 93.44 117 LYS A C 1
ATOM 904 O O . LYS A 1 117 ? -22.188 1.214 -13.883 1 93.44 117 LYS A O 1
ATOM 909 N N . LYS A 1 118 ? -21.984 3.133 -12.742 1 95.38 118 LYS A N 1
ATOM 910 C CA . LYS A 1 118 ? -20.688 3.51 -13.305 1 95.38 118 LYS A CA 1
ATOM 911 C C . LYS A 1 118 ? -19.562 3.338 -12.281 1 95.38 118 LYS A C 1
ATOM 913 O O . LYS A 1 118 ? -19.797 3.459 -11.07 1 95.38 118 LYS A O 1
ATOM 918 N N . PRO A 1 119 ? -18.344 2.961 -12.758 1 96.12 119 PRO A N 1
ATOM 919 C CA . PRO A 1 119 ? -17.234 2.924 -11.805 1 96.12 119 PRO A CA 1
ATOM 920 C C . PRO A 1 119 ? -16.953 4.289 -11.188 1 96.12 119 PRO A C 1
ATOM 922 O O . PRO A 1 119 ? -17.031 5.312 -11.867 1 96.12 119 PRO A O 1
ATOM 925 N N . VAL A 1 120 ? -16.609 4.305 -9.898 1 95.5 120 VAL A N 1
ATOM 926 C CA . VAL A 1 120 ? -16.344 5.551 -9.188 1 95.5 120 VAL A CA 1
ATOM 927 C C . VAL A 1 120 ? -14.992 5.465 -8.484 1 95.5 120 VAL A C 1
ATOM 929 O O . VAL A 1 120 ? -14.688 4.461 -7.832 1 95.5 120 VAL A O 1
ATOM 932 N N . VAL A 1 121 ? -14.148 6.41 -8.695 1 96.81 121 VAL A N 1
ATOM 933 C CA . VAL A 1 121 ? -12.898 6.625 -7.977 1 96.81 121 VAL A CA 1
ATOM 934 C C . VAL A 1 121 ? -13.023 7.84 -7.062 1 96.81 121 VAL A C 1
ATOM 936 O O . VAL A 1 121 ? -13.594 8.859 -7.449 1 96.81 121 VAL A O 1
ATOM 939 N N . VAL A 1 122 ? -12.547 7.719 -5.871 1 95.75 122 VAL A N 1
ATOM 940 C CA . VAL A 1 122 ? -12.688 8.812 -4.914 1 95.75 122 VAL A CA 1
ATOM 941 C C . VAL A 1 122 ? -11.312 9.336 -4.523 1 95.75 122 VAL A C 1
ATOM 943 O O . VAL A 1 122 ? -10.336 8.578 -4.469 1 95.75 122 VAL A O 1
ATOM 946 N N . LEU A 1 123 ? -11.227 10.617 -4.348 1 95.62 123 LEU A N 1
ATOM 947 C CA . LEU A 1 123 ? -10.039 11.258 -3.791 1 95.62 123 LEU A CA 1
ATOM 948 C C . LEU A 1 123 ? -10.359 11.891 -2.439 1 95.62 123 LEU A C 1
ATOM 950 O O . LEU A 1 123 ? -11.391 12.547 -2.281 1 95.62 123 LEU A O 1
ATOM 954 N N . VAL A 1 124 ? -9.484 11.602 -1.498 1 92.06 124 VAL A N 1
ATOM 955 C CA . VAL A 1 124 ? -9.656 12.18 -0.17 1 92.06 124 VAL A CA 1
ATOM 956 C C . VAL A 1 124 ? -8.289 12.508 0.431 1 92.06 124 VAL A C 1
ATOM 958 O O . VAL A 1 124 ? -7.273 11.922 0.041 1 92.06 124 VAL A O 1
ATOM 961 N N . SER A 1 125 ? -8.281 13.469 1.285 1 88.38 125 SER A N 1
ATOM 962 C CA . SER A 1 125 ? -7.012 13.875 1.88 1 88.38 125 SER A CA 1
ATOM 963 C C . SER A 1 125 ? -6.824 13.242 3.258 1 88.38 125 SER A C 1
ATOM 965 O O . SER A 1 125 ? -5.703 13.18 3.766 1 88.38 125 SER A O 1
ATOM 967 N N . ALA A 1 126 ? -7.891 12.805 3.828 1 85.88 126 ALA A N 1
ATOM 968 C CA . ALA A 1 126 ? -7.809 12.25 5.176 1 85.88 126 ALA A CA 1
ATOM 969 C C . ALA A 1 126 ? -8.016 10.734 5.156 1 85.88 126 ALA A C 1
ATOM 971 O O . ALA A 1 126 ? -9.125 10.258 4.906 1 85.88 126 ALA A O 1
ATOM 972 N N . LEU A 1 127 ? -7.051 10.016 5.543 1 89 127 LEU A N 1
ATOM 973 C CA . LEU A 1 127 ? -7.062 8.555 5.508 1 89 127 LEU A CA 1
ATOM 974 C C . LEU A 1 127 ? -8.047 7.992 6.523 1 89 127 LEU A C 1
ATOM 976 O O . LEU A 1 127 ? -8.656 6.941 6.297 1 89 127 LEU A O 1
ATOM 980 N N . GLN A 1 128 ? -8.289 8.648 7.609 1 85.94 128 GLN A N 1
ATOM 981 C CA . GLN A 1 128 ? -9.125 8.164 8.703 1 85.94 128 GLN A CA 1
ATOM 982 C C . GLN A 1 128 ? -10.594 8.094 8.273 1 85.94 128 GLN A C 1
ATOM 984 O O . GLN A 1 128 ? -11.383 7.352 8.859 1 85.94 128 GLN A O 1
ATOM 989 N N . ILE A 1 129 ? -10.883 8.797 7.266 1 83.38 129 ILE A N 1
ATOM 990 C CA . ILE A 1 129 ? -12.258 8.82 6.785 1 83.38 129 ILE A CA 1
ATOM 991 C C . ILE A 1 129 ? -12.578 7.512 6.066 1 83.38 129 ILE A C 1
ATOM 993 O O . ILE A 1 129 ? -13.695 7 6.164 1 83.38 129 ILE A O 1
ATOM 997 N N . VAL A 1 130 ? -11.555 6.965 5.465 1 89.44 130 VAL A N 1
ATOM 998 C CA . VAL A 1 130 ? -11.852 5.848 4.578 1 89.44 130 VAL A CA 1
ATOM 999 C C . VAL A 1 130 ? -11.32 4.551 5.188 1 89.44 130 VAL A C 1
ATOM 1001 O O . VAL A 1 130 ? -11.766 3.459 4.82 1 89.44 130 VAL A O 1
ATOM 1004 N N . ASP A 1 131 ? -10.375 4.668 6.051 1 91.62 131 ASP A N 1
ATOM 1005 C CA . ASP A 1 131 ? -9.805 3.486 6.688 1 91.62 131 ASP A CA 1
ATOM 1006 C C . ASP A 1 131 ? -9.414 3.777 8.133 1 91.62 131 ASP A C 1
ATOM 1008 O O . ASP A 1 131 ? -8.227 3.762 8.477 1 91.62 131 ASP A O 1
ATOM 1012 N N . PRO A 1 132 ? -10.328 3.928 8.93 1 91.44 132 PRO A N 1
ATOM 1013 C CA . PRO A 1 132 ? -10.047 4.234 10.336 1 91.44 132 PRO A CA 1
ATOM 1014 C C . PRO A 1 132 ? -9.32 3.096 11.055 1 91.44 132 PRO A C 1
ATOM 1016 O O . PRO A 1 132 ? -9.609 1.923 10.805 1 91.44 132 PRO A O 1
ATOM 1019 N N . LYS A 1 133 ? -8.398 3.418 11.836 1 94.25 133 LYS A N 1
ATOM 1020 C CA . LYS A 1 133 ? -7.703 2.502 12.742 1 94.25 133 LYS A CA 1
ATOM 1021 C C . LYS A 1 133 ? -7.902 2.906 14.195 1 94.25 133 LYS A C 1
ATOM 1023 O O . LYS A 1 133 ? -7.934 4.098 14.516 1 94.25 133 LYS A O 1
ATOM 1028 N N . PRO A 1 134 ? -7.945 1.957 15.07 1 94 134 PRO A N 1
ATOM 1029 C CA . PRO A 1 134 ? -8.211 2.291 16.469 1 94 134 PRO A CA 1
ATOM 1030 C C . PRO A 1 134 ? -7.078 3.09 17.109 1 94 134 PRO A C 1
ATOM 1032 O O . PRO A 1 134 ? -7.293 3.775 18.125 1 94 134 PRO A O 1
ATOM 1035 N N . TYR A 1 135 ? -5.914 3.029 16.594 1 95.31 135 TYR A N 1
ATOM 1036 C CA . TYR A 1 135 ? -4.766 3.668 17.234 1 95.31 135 TYR A CA 1
ATOM 1037 C C . TYR A 1 135 ? -4.496 5.035 16.625 1 95.31 135 TYR A C 1
ATOM 1039 O O . TYR A 1 135 ? -3.502 5.688 16.953 1 95.31 135 TYR A O 1
ATOM 1047 N N . LYS A 1 136 ? -5.324 5.465 15.75 1 93.81 136 LYS A N 1
ATOM 1048 C CA . LYS A 1 136 ? -5.238 6.781 15.117 1 93.81 136 LYS A CA 1
ATOM 1049 C C . LYS A 1 136 ? -6.555 7.539 15.242 1 93.81 136 LYS A C 1
ATOM 1051 O O . LYS A 1 136 ? -7.629 6.93 15.266 1 93.81 136 LYS A O 1
ATOM 1056 N N . PHE A 1 137 ? -6.406 8.836 15.258 1 90.38 137 PHE A N 1
ATOM 1057 C CA . PHE A 1 137 ? -7.617 9.641 15.375 1 90.38 137 PHE A CA 1
ATOM 1058 C C . PHE A 1 137 ? -7.41 11.023 14.758 1 90.38 137 PHE A C 1
ATOM 1060 O O . PHE A 1 137 ? -6.293 11.383 14.391 1 90.38 137 PHE A O 1
ATOM 1067 N N . ASP A 1 138 ? -8.469 11.773 14.57 1 82.31 138 ASP A N 1
ATOM 1068 C CA . ASP A 1 138 ? -8.43 13.133 14.047 1 82.31 138 ASP A CA 1
ATOM 1069 C C . ASP A 1 138 ? -8.531 14.156 15.172 1 82.31 138 ASP A C 1
ATOM 1071 O O . ASP A 1 138 ? -9.5 14.148 15.938 1 82.31 138 ASP A O 1
ATOM 1075 N N . PRO A 1 139 ? -7.645 15.016 15.227 1 85 139 PRO A N 1
ATOM 1076 C CA . PRO A 1 139 ? -7.66 16 16.297 1 85 139 PRO A CA 1
ATOM 1077 C C . PRO A 1 139 ? -8.883 16.922 16.25 1 85 139 PRO A C 1
ATOM 1079 O O . PRO A 1 139 ? -9.203 17.594 17.234 1 85 139 PRO A O 1
ATOM 1082 N N . ILE A 1 140 ? -9.531 16.922 15.148 1 76.75 140 ILE A N 1
ATOM 1083 C CA . ILE A 1 140 ? -10.734 17.734 15.031 1 76.75 140 ILE A CA 1
ATOM 1084 C C . ILE A 1 140 ? -11.766 17.266 16.062 1 76.75 140 ILE A C 1
ATOM 1086 O O . ILE A 1 140 ? -12.609 18.062 16.5 1 76.75 140 ILE A O 1
ATOM 1090 N N . LEU A 1 141 ? -11.617 16.078 16.5 1 79.38 141 LEU A N 1
ATOM 1091 C CA . LEU A 1 141 ? -12.57 15.523 17.469 1 79.38 141 LEU A CA 1
ATOM 1092 C C . LEU A 1 141 ? -11.992 15.555 18.875 1 79.38 141 LEU A C 1
ATOM 1094 O O . LEU A 1 141 ? -12.492 14.867 19.766 1 79.38 141 LEU A O 1
ATOM 1098 N N . GLY A 1 142 ? -10.945 16.25 19.031 1 82.75 142 GLY A N 1
ATOM 1099 C CA . GLY A 1 142 ? -10.422 16.5 20.359 1 82.75 142 GLY A CA 1
ATOM 1100 C C . GLY A 1 142 ? -9.453 15.43 20.844 1 82.75 142 GLY A C 1
ATOM 1101 O O . GLY A 1 142 ? -9.25 15.258 22.047 1 82.75 142 GLY A O 1
ATOM 1102 N N . CYS A 1 143 ? -8.938 14.68 19.984 1 91.56 143 CYS A N 1
ATOM 1103 C CA . CYS A 1 143 ? -7.965 13.648 20.312 1 91.56 143 CYS A CA 1
ATOM 1104 C C . CYS A 1 143 ? -6.676 13.828 19.531 1 91.56 143 CYS A C 1
ATOM 1106 O O . CYS A 1 143 ? -6.672 14.484 18.484 1 91.56 143 CYS A O 1
ATOM 1108 N N . ASN A 1 144 ? -5.629 13.273 20.094 1 92.5 144 ASN A N 1
ATOM 1109 C CA . ASN A 1 144 ? -4.367 13.297 19.359 1 92.5 144 ASN A CA 1
ATOM 1110 C C . ASN A 1 144 ? -4.41 12.375 18.141 1 92.5 144 ASN A C 1
ATOM 1112 O O . ASN A 1 144 ? -5.203 11.438 18.094 1 92.5 144 ASN A O 1
ATOM 1116 N N . ILE A 1 145 ? -3.598 12.648 17.25 1 93.19 145 ILE A N 1
ATOM 1117 C CA . ILE A 1 145 ? -3.602 11.875 16.016 1 93.19 145 ILE A CA 1
ATOM 1118 C C . ILE A 1 145 ? -3.162 10.438 16.312 1 93.19 145 ILE A C 1
ATOM 1120 O O . ILE A 1 145 ? -3.607 9.5 15.641 1 93.19 145 ILE A O 1
ATOM 1124 N N . SER A 1 146 ? -2.23 10.273 17.266 1 94.94 146 SER A N 1
ATOM 1125 C CA . SER A 1 146 ? -1.768 8.945 17.656 1 94.94 146 SER A CA 1
ATOM 1126 C C . SER A 1 146 ? -2.268 8.578 19.047 1 94.94 146 SER A C 1
ATOM 1128 O O . SER A 1 146 ? -2.121 9.352 20 1 94.94 146 SER A O 1
ATOM 1130 N N . LEU A 1 147 ? -2.766 7.441 19.188 1 96.25 147 LEU A N 1
ATOM 1131 C CA . LEU A 1 147 ? -3.217 6.953 20.484 1 96.25 147 LEU A CA 1
ATOM 1132 C C . LEU A 1 147 ? -2.293 5.859 21 1 96.25 147 LEU A C 1
ATOM 1134 O O . LEU A 1 147 ? -2.633 5.156 21.953 1 96.25 147 LEU A O 1
ATOM 1138 N N . GLU A 1 148 ? -1.168 5.684 20.344 1 95.31 148 GLU A N 1
ATOM 1139 C CA . GLU A 1 148 ? -0.235 4.605 20.641 1 95.31 148 GLU A CA 1
ATOM 1140 C C . GLU A 1 148 ? 0.145 4.598 22.125 1 95.31 148 GLU A C 1
ATOM 1142 O O . GLU A 1 148 ? 0.195 3.537 22.75 1 95.31 148 GLU A O 1
ATOM 1147 N N . ASN A 1 149 ? 0.348 5.785 22.703 1 95.38 149 ASN A N 1
ATOM 1148 C CA . ASN A 1 149 ? 0.849 5.871 24.078 1 95.38 149 ASN A CA 1
ATOM 1149 C C . ASN A 1 149 ? -0.196 6.461 25.016 1 95.38 149 ASN A C 1
ATOM 1151 O O . ASN A 1 149 ? 0.134 6.895 26.125 1 95.38 149 ASN A O 1
ATOM 1155 N N . GLU A 1 150 ? -1.361 6.547 24.594 1 96.38 150 GLU A N 1
ATOM 1156 C CA . GLU A 1 150 ? -2.424 7.117 25.406 1 96.38 150 GLU A CA 1
ATOM 1157 C C . GLU A 1 150 ? -2.918 6.113 26.453 1 96.38 150 GLU A C 1
ATOM 1159 O O . GLU A 1 150 ? -2.773 4.902 26.266 1 96.38 150 GLU A O 1
ATOM 1164 N N . SER A 1 151 ? -3.527 6.613 27.469 1 96.75 151 SER A N 1
ATOM 1165 C CA . SER A 1 151 ? -4.102 5.781 28.516 1 96.75 151 SER A CA 1
ATOM 1166 C C . SER A 1 151 ? -5.332 5.031 28.031 1 96.75 151 SER A C 1
ATOM 1168 O O . SER A 1 151 ? -5.883 5.363 26.969 1 96.75 151 SER A O 1
ATOM 1170 N N . ILE A 1 152 ? -5.727 4.035 28.75 1 96.81 152 ILE A N 1
ATOM 1171 C CA . ILE A 1 152 ? -6.902 3.246 28.406 1 96.81 152 ILE A CA 1
ATOM 1172 C C . ILE A 1 152 ? -8.141 4.141 28.391 1 96.81 152 ILE A C 1
ATOM 1174 O O . ILE A 1 152 ? -9.016 3.977 27.547 1 96.81 152 ILE A O 1
ATOM 1178 N N . TRP A 1 153 ? -8.156 5.086 29.281 1 96.88 153 TRP A N 1
ATOM 1179 C CA . TRP A 1 153 ? -9.289 6.008 29.328 1 96.88 153 TRP A CA 1
ATOM 1180 C C . TRP A 1 153 ? -9.336 6.879 28.078 1 96.88 153 TRP A C 1
ATOM 1182 O O . TRP A 1 153 ? -10.406 7.082 27.5 1 96.88 153 TRP A O 1
ATOM 1192 N N . GLU A 1 154 ? -8.211 7.395 27.688 1 96.94 154 GLU A N 1
ATOM 1193 C CA . GLU A 1 154 ? -8.172 8.258 26.516 1 96.94 154 GLU A CA 1
ATOM 1194 C C . GLU A 1 154 ? -8.531 7.488 25.25 1 96.94 154 GLU A C 1
ATOM 1196 O O . GLU A 1 154 ? -9.211 8.016 24.359 1 96.94 154 GLU A O 1
ATOM 1201 N N . ARG A 1 155 ? -8.07 6.297 25.188 1 97.25 155 ARG A N 1
ATOM 1202 C CA . ARG A 1 155 ? -8.445 5.457 24.062 1 97.25 155 ARG A CA 1
ATOM 1203 C C . ARG A 1 155 ? -9.953 5.191 24.047 1 97.25 155 ARG A C 1
ATOM 1205 O O . ARG A 1 155 ? -10.586 5.223 23 1 97.25 155 ARG A O 1
ATOM 1212 N N . PHE A 1 156 ? -10.492 4.902 25.312 1 97.25 156 PHE A N 1
ATOM 1213 C CA . PHE A 1 156 ? -11.93 4.699 25.422 1 97.25 156 PHE A CA 1
ATOM 1214 C C . PHE A 1 156 ? -12.695 5.957 25.016 1 97.25 156 PHE A C 1
ATOM 1216 O O . PHE A 1 156 ? -13.641 5.891 24.234 1 97.25 156 PHE A O 1
ATOM 1223 N N . ARG A 1 157 ? -12.281 7.078 25.484 1 96.56 157 ARG A N 1
ATOM 1224 C CA . ARG A 1 157 ? -12.938 8.344 25.188 1 96.56 157 ARG A CA 1
ATOM 1225 C C . ARG A 1 157 ? -12.922 8.633 23.688 1 96.56 157 ARG A C 1
ATOM 1227 O O . ARG A 1 157 ? -13.953 8.969 23.109 1 96.56 157 ARG A O 1
ATOM 1234 N N . CYS A 1 158 ? -11.797 8.508 23.031 1 95.12 158 CYS A N 1
ATOM 1235 C CA . CYS A 1 158 ? -11.617 8.875 21.625 1 95.12 158 CYS A CA 1
ATOM 1236 C C . CYS A 1 158 ? -12.336 7.898 20.703 1 95.12 158 CYS A C 1
ATOM 1238 O O . CYS A 1 158 ? -13.078 8.312 19.812 1 95.12 158 CYS A O 1
ATOM 1240 N N . ASN A 1 159 ? -12.211 6.609 21.047 1 94.69 159 ASN A N 1
ATOM 1241 C CA . ASN A 1 159 ? -12.719 5.602 20.109 1 94.69 159 ASN A CA 1
ATOM 1242 C C . ASN A 1 159 ? -14.219 5.367 20.312 1 94.69 159 ASN A C 1
ATOM 1244 O O . ASN A 1 159 ? -14.891 4.879 19.406 1 94.69 159 ASN A O 1
ATOM 1248 N N . PHE A 1 160 ? -14.727 5.695 21.422 1 94.31 160 PHE A N 1
ATOM 1249 C CA . PHE A 1 160 ? -16.109 5.332 21.688 1 94.31 160 PHE A CA 1
ATOM 1250 C C . PHE A 1 160 ? -16.953 6.574 21.969 1 94.31 160 PHE A C 1
ATOM 1252 O O . PHE A 1 160 ? -17.922 6.852 21.266 1 94.31 160 PHE A O 1
ATOM 1259 N N . ILE A 1 161 ? -16.531 7.324 22.891 1 94.5 161 ILE A N 1
ATOM 1260 C CA . ILE A 1 161 ? -17.344 8.469 23.297 1 94.5 161 ILE A CA 1
ATOM 1261 C C . ILE A 1 161 ? -17.359 9.516 22.188 1 94.5 161 ILE A C 1
ATOM 1263 O O . ILE A 1 161 ? -18.422 9.953 21.75 1 94.5 161 ILE A O 1
ATOM 1267 N N . GLN A 1 162 ? -16.156 9.93 21.734 1 90.94 162 GLN A N 1
ATOM 1268 C CA . GLN A 1 162 ? -16.078 10.977 20.703 1 90.94 162 GLN A CA 1
ATOM 1269 C C . GLN A 1 162 ? -16.734 10.523 19.406 1 90.94 162 GLN A C 1
ATOM 1271 O O . GLN A 1 162 ? -17.375 11.328 18.719 1 90.94 162 GLN A O 1
ATOM 1276 N N . VAL A 1 163 ? -16.547 9.281 19.094 1 88.5 163 VAL A N 1
ATOM 1277 C CA . VAL A 1 163 ? -17.156 8.758 17.875 1 88.5 163 VAL A CA 1
ATOM 1278 C C . VAL A 1 163 ? -18.672 8.797 18 1 88.5 163 VAL A C 1
ATOM 1280 O O . VAL A 1 163 ? -19.375 9.219 17.062 1 88.5 163 VAL A O 1
ATOM 1283 N N . PHE A 1 164 ? -19.156 8.344 19.109 1 89.94 164 PHE A N 1
ATOM 1284 C CA . PHE A 1 164 ? -20.594 8.359 19.344 1 89.94 164 PHE A CA 1
ATOM 1285 C C . PHE A 1 164 ? -21.141 9.781 19.297 1 89.94 164 PHE A C 1
ATOM 1287 O O . PHE A 1 164 ? -22.188 10.031 18.688 1 89.94 164 PHE A O 1
ATOM 1294 N N . ARG A 1 165 ? -20.453 10.688 19.922 1 87 165 ARG A N 1
ATOM 1295 C CA . ARG A 1 165 ? -20.859 12.094 19.906 1 87 165 ARG A CA 1
ATOM 1296 C C . ARG A 1 165 ? -20.906 12.641 18.484 1 87 165 ARG A C 1
ATOM 1298 O O . ARG A 1 165 ? -21.828 13.375 18.141 1 87 165 ARG A O 1
ATOM 1305 N N . TYR A 1 166 ? -19.906 12.273 17.766 1 83.62 166 TYR A N 1
ATOM 1306 C CA . TYR A 1 166 ? -19.828 12.734 16.391 1 83.62 166 TYR A CA 1
ATOM 1307 C C . TYR A 1 166 ? -21 12.188 15.57 1 83.62 166 TYR A C 1
ATOM 1309 O O . TYR A 1 166 ? -21.688 12.945 14.883 1 83.62 166 TYR A O 1
ATOM 1317 N N . VAL A 1 167 ? -21.266 10.93 15.648 1 84.75 167 VAL A N 1
ATOM 1318 C CA . VAL A 1 167 ? -22.344 10.281 14.891 1 84.75 167 VAL A CA 1
ATOM 1319 C C . VAL A 1 167 ? -23.688 10.852 15.32 1 84.75 167 VAL A C 1
ATOM 1321 O O . VAL A 1 167 ? -24.547 11.125 14.484 1 84.75 167 VAL A O 1
ATOM 1324 N N . TYR A 1 168 ? -23.797 11.039 16.594 1 85.31 168 TYR A N 1
ATOM 1325 C CA . TYR A 1 168 ? -25.031 11.586 17.125 1 85.31 168 TYR A CA 1
ATOM 1326 C C . TYR A 1 168 ? -25.266 13.008 16.625 1 85.31 168 TYR A C 1
ATOM 1328 O O . TYR A 1 168 ? -26.391 13.383 16.297 1 85.31 168 TYR A O 1
ATOM 1336 N N . SER A 1 169 ? -24.266 13.773 16.578 1 82.38 169 SER A N 1
ATOM 1337 C CA . SER A 1 169 ? -24.375 15.164 16.156 1 82.38 169 SER A CA 1
ATOM 1338 C C . SER A 1 169 ? -24.781 15.258 14.68 1 82.38 169 SER A C 1
ATOM 1340 O O . SER A 1 169 ? -25.391 16.234 14.266 1 82.38 169 SER A O 1
ATOM 1342 N N . LEU A 1 170 ? -24.469 14.266 13.945 1 83.38 170 LEU A N 1
ATOM 1343 C CA . LEU A 1 170 ? -24.734 14.305 12.508 1 83.38 170 LEU A CA 1
ATOM 1344 C C . LEU A 1 170 ? -26.016 13.539 12.18 1 83.38 170 LEU A C 1
ATOM 1346 O O . LEU A 1 170 ? -26.422 13.477 11.023 1 83.38 170 LEU A O 1
ATOM 1350 N N . SER A 1 171 ? -26.641 12.984 13.156 1 85.31 171 SER A N 1
ATOM 1351 C CA . SER A 1 171 ? -27.766 12.07 12.945 1 85.31 171 SER A CA 1
ATOM 1352 C C . SER A 1 171 ? -28.891 12.758 12.188 1 85.31 171 SER A C 1
ATOM 1354 O O . SER A 1 171 ? -29.5 12.156 11.297 1 85.31 171 SER A O 1
ATOM 1356 N N . ASP A 1 172 ? -29.203 14.039 12.5 1 85.44 172 ASP A N 1
ATOM 1357 C CA . ASP A 1 172 ? -30.281 14.75 11.836 1 85.44 172 ASP A CA 1
ATOM 1358 C C . ASP A 1 172 ? -29.984 14.93 10.344 1 85.44 172 ASP A C 1
ATOM 1360 O O . ASP A 1 172 ? -30.859 14.742 9.5 1 85.44 172 ASP A O 1
ATOM 1364 N N . PHE A 1 173 ? -28.828 15.289 10.133 1 84.06 173 PHE A N 1
ATOM 1365 C CA . PHE A 1 173 ? -28.438 15.5 8.742 1 84.06 173 PHE A CA 1
ATOM 1366 C C . PHE A 1 173 ? -28.438 14.188 7.969 1 84.06 173 PHE A C 1
ATOM 1368 O O . PHE A 1 173 ? -28.844 14.156 6.805 1 84.06 173 PHE A O 1
ATOM 1375 N N . THR A 1 174 ? -27.953 13.117 8.602 1 85.5 174 THR A N 1
ATOM 1376 C CA . THR A 1 174 ? -27.953 11.805 7.965 1 85.5 174 THR A CA 1
ATOM 1377 C C . THR A 1 174 ? -29.375 11.352 7.652 1 85.5 174 THR A C 1
ATOM 1379 O O . THR A 1 174 ? -29.641 10.797 6.582 1 85.5 174 THR A O 1
ATOM 1382 N N . ASN A 1 175 ? -30.234 11.617 8.555 1 88 175 ASN A N 1
ATOM 1383 C CA . ASN A 1 175 ? -31.625 11.258 8.344 1 88 175 ASN A CA 1
ATOM 1384 C C . ASN A 1 175 ? -32.25 12.047 7.195 1 88 175 ASN A C 1
ATOM 1386 O O . ASN A 1 175 ? -33 11.5 6.383 1 88 175 ASN A O 1
ATOM 1390 N N . GLN A 1 176 ? -31.969 13.297 7.188 1 89.19 176 GLN A N 1
ATOM 1391 C CA . GLN A 1 176 ? -32.469 14.141 6.109 1 89.19 176 GLN A CA 1
ATOM 1392 C C . GLN A 1 176 ? -31.953 13.664 4.754 1 89.19 176 GLN A C 1
ATOM 1394 O O . GLN A 1 176 ? -32.719 13.625 3.775 1 89.19 176 GLN A O 1
ATOM 1399 N N . LEU A 1 177 ? -30.734 13.398 4.719 1 88.94 177 LEU A N 1
ATOM 1400 C CA . LEU A 1 177 ? -30.141 12.898 3.482 1 88.94 177 LEU A CA 1
ATOM 1401 C C . LEU A 1 177 ? -30.797 11.602 3.045 1 88.94 177 LEU A C 1
ATOM 1403 O O . LEU A 1 177 ? -31.094 11.422 1.864 1 88.94 177 LEU A O 1
ATOM 1407 N N . ASN A 1 178 ? -31.016 10.711 3.973 1 88.94 178 ASN A N 1
ATOM 1408 C CA . ASN A 1 178 ? -31.641 9.43 3.662 1 88.94 178 ASN A CA 1
ATOM 1409 C C . ASN A 1 178 ? -33.062 9.609 3.17 1 88.94 178 ASN A C 1
ATOM 1411 O O . ASN A 1 178 ? -33.531 8.859 2.311 1 88.94 178 ASN A O 1
ATOM 1415 N N . GLU A 1 179 ? -33.719 10.531 3.721 1 90.12 179 GLU A N 1
ATOM 1416 C CA . GLU A 1 179 ? -35.062 10.828 3.258 1 90.12 179 GLU A CA 1
ATOM 1417 C C . GLU A 1 179 ? -35.062 11.352 1.821 1 90.12 179 GLU A C 1
ATOM 1419 O O . GLU A 1 179 ? -35.906 10.977 1.017 1 90.12 179 GLU A O 1
ATOM 1424 N N . MET A 1 180 ? -34.125 12.234 1.603 1 90.94 180 MET A N 1
ATOM 1425 C CA . MET A 1 180 ? -34 12.75 0.24 1 90.94 180 MET A CA 1
ATOM 1426 C C . MET A 1 180 ? -33.688 11.617 -0.734 1 90.94 180 MET A C 1
ATOM 1428 O O . MET A 1 180 ? -34.219 11.578 -1.842 1 90.94 180 MET A O 1
ATOM 1432 N N . ARG A 1 181 ? -32.812 10.766 -0.383 1 91.19 181 ARG A N 1
ATOM 1433 C CA . ARG A 1 181 ? -32.469 9.609 -1.201 1 91.19 181 ARG A CA 1
ATOM 1434 C C . ARG A 1 181 ? -33.719 8.773 -1.504 1 91.19 181 ARG A C 1
ATOM 1436 O O . ARG A 1 181 ? -33.938 8.367 -2.648 1 91.19 181 ARG A O 1
ATOM 1443 N N . LYS A 1 182 ? -34.469 8.555 -0.498 1 91 182 LYS A N 1
ATOM 1444 C CA . LYS A 1 182 ? -35.688 7.789 -0.669 1 91 182 LYS A CA 1
ATOM 1445 C C . LYS A 1 182 ? -36.625 8.469 -1.656 1 91 182 LYS A C 1
ATOM 1447 O O . LYS A 1 182 ? -37.188 7.816 -2.533 1 91 182 LYS A O 1
ATOM 1452 N N . GLN A 1 183 ? -36.75 9.664 -1.492 1 91.62 183 GLN A N 1
ATOM 1453 C CA . GLN A 1 183 ? -37.625 10.43 -2.367 1 91.62 183 GLN A CA 1
ATOM 1454 C C . GLN A 1 183 ? -37.156 10.359 -3.816 1 91.62 183 GLN A C 1
ATOM 1456 O O . GLN A 1 183 ? -37.969 10.367 -4.742 1 91.62 183 GLN A O 1
ATOM 1461 N N . MET A 1 184 ? -35.875 10.258 -3.926 1 92.31 184 MET A N 1
ATOM 1462 C CA . MET A 1 184 ? -35.312 10.281 -5.266 1 92.31 184 MET A CA 1
ATOM 1463 C C . MET A 1 184 ? -35.062 8.867 -5.777 1 92.31 184 MET A C 1
ATOM 1465 O O . MET A 1 184 ? -34.469 8.68 -6.848 1 92.31 184 MET A O 1
ATOM 1469 N N . ASN A 1 185 ? -35.344 7.859 -5.02 1 90 185 ASN A N 1
ATOM 1470 C CA . ASN A 1 185 ? -35.188 6.449 -5.359 1 90 185 ASN A CA 1
ATOM 1471 C C . ASN A 1 185 ? -33.719 6.09 -5.504 1 90 185 ASN A C 1
ATOM 1473 O O . ASN A 1 185 ? -33.312 5.418 -6.461 1 90 185 ASN A O 1
ATOM 1477 N N . VAL A 1 186 ? -33 6.73 -4.691 1 89.62 186 VAL A N 1
ATOM 1478 C CA . VAL A 1 186 ? -31.578 6.402 -4.602 1 89.62 186 VAL A CA 1
ATOM 1479 C C . VAL A 1 186 ? -31.359 5.359 -3.51 1 89.62 186 VAL A C 1
ATOM 1481 O O . VAL A 1 186 ? -31.859 5.5 -2.396 1 89.62 186 VAL A O 1
ATOM 1484 N N . ASP A 1 187 ? -30.797 4.148 -3.922 1 78.31 187 ASP A N 1
ATOM 1485 C CA . ASP A 1 187 ? -30.547 3.08 -2.957 1 78.31 187 ASP A CA 1
ATOM 1486 C C . ASP A 1 187 ? -29.719 3.59 -1.776 1 78.31 187 ASP A C 1
ATOM 1488 O O . ASP A 1 187 ? -28.781 4.375 -1.955 1 78.31 187 ASP A O 1
ATOM 1492 N N . LEU A 1 188 ? -30.297 3.354 -0.603 1 66.06 188 LEU A N 1
ATOM 1493 C CA . LEU A 1 188 ? -29.625 3.734 0.638 1 66.06 188 LEU A CA 1
ATOM 1494 C C . LEU A 1 188 ? -28.281 3.033 0.769 1 66.06 188 LEU A C 1
ATOM 1496 O O . LEU A 1 188 ? -28.219 1.819 0.984 1 66.06 188 LEU A O 1
ATOM 1500 N N . GLY A 1 189 ? -27.734 2.75 -0.246 1 54.81 189 GLY A N 1
ATOM 1501 C CA . GLY A 1 189 ? -26.531 1.942 -0.081 1 54.81 189 GLY A CA 1
ATOM 1502 C C . GLY A 1 189 ? -25.672 2.389 1.081 1 54.81 189 GLY A C 1
ATOM 1503 O O . GLY A 1 189 ? -25.156 1.559 1.833 1 54.81 189 GLY A O 1
ATOM 1504 N N . GLN A 1 190 ? -24.891 3.502 1.067 1 52.12 190 GLN A N 1
ATOM 1505 C CA . GLN A 1 190 ? -23.703 3.84 1.842 1 52.12 190 GLN A CA 1
ATOM 1506 C C . GLN A 1 190 ? -24.031 4.852 2.938 1 52.12 190 GLN A C 1
ATOM 1508 O O . GLN A 1 190 ? -24.703 5.848 2.688 1 52.12 190 GLN A O 1
ATOM 1513 N N . LEU A 1 191 ? -24.188 4.383 4.02 1 49.75 191 LEU A N 1
ATOM 1514 C CA . LEU A 1 191 ? -24.328 5.301 5.145 1 49.75 191 LEU A CA 1
ATOM 1515 C C . LEU A 1 191 ? -23.25 6.379 5.109 1 49.75 191 LEU A C 1
ATOM 1517 O O . LEU A 1 191 ? -22.172 6.156 4.574 1 49.75 191 LEU A O 1
ATOM 1521 N N . THR A 1 192 ? -23.609 7.609 5.578 1 44.06 192 THR A N 1
ATOM 1522 C CA . THR A 1 192 ? -22.812 8.828 5.652 1 44.06 192 THR A CA 1
ATOM 1523 C C . THR A 1 192 ? -21.422 8.523 6.188 1 44.06 192 THR A C 1
ATOM 1525 O O . THR A 1 192 ? -20.422 9.078 5.711 1 44.06 192 THR A O 1
ATOM 1528 N N . LEU A 1 193 ? -21.312 7.922 7.5 1 46.97 193 LEU A N 1
ATOM 1529 C CA . LEU A 1 193 ? -20.047 7.613 8.164 1 46.97 193 LEU A CA 1
ATOM 1530 C C . LEU A 1 193 ? -19.641 6.168 7.902 1 46.97 193 LEU A C 1
ATOM 1532 O O . LEU A 1 193 ? -20.391 5.238 8.203 1 46.97 193 LEU A O 1
ATOM 1536 N N . GLY A 1 194 ? -18.766 5.852 6.824 1 53.5 194 GLY A N 1
ATOM 1537 C CA . GLY A 1 194 ? -18.031 4.602 6.758 1 53.5 194 GLY A CA 1
ATOM 1538 C C . GLY A 1 194 ? -18.203 3.879 5.434 1 53.5 194 GLY A C 1
ATOM 1539 O O . GLY A 1 194 ? -17.25 3.256 4.938 1 53.5 194 GLY A O 1
ATOM 1540 N N . GLY A 1 195 ? -19.531 3.863 4.918 1 62.5 195 GLY A N 1
ATOM 1541 C CA . GLY A 1 195 ? -19.609 2.791 3.939 1 62.5 195 GLY A CA 1
ATOM 1542 C C . GLY A 1 195 ? -19.969 3.277 2.547 1 62.5 195 GLY A C 1
ATOM 1543 O O . GLY A 1 195 ? -21.047 3.811 2.326 1 62.5 195 GLY A O 1
ATOM 1544 N N . PHE A 1 196 ? -18.938 3.779 1.877 1 72.19 196 PHE A N 1
ATOM 1545 C CA . PHE A 1 196 ? -19.234 4.043 0.473 1 72.19 196 PHE A CA 1
ATOM 1546 C C . PHE A 1 196 ? -18.609 2.986 -0.422 1 72.19 196 PHE A C 1
ATOM 1548 O O . PHE A 1 196 ? -17.641 2.336 -0.031 1 72.19 196 PHE A O 1
ATOM 1555 N N . LYS A 1 197 ? -19.297 2.73 -1.453 1 79 197 LYS A N 1
ATOM 1556 C CA . LYS A 1 197 ? -18.797 1.787 -2.449 1 79 197 LYS A CA 1
ATOM 1557 C C . LYS A 1 197 ? -17.984 2.502 -3.527 1 79 197 LYS A C 1
ATOM 1559 O O . LYS A 1 197 ? -18.516 3.34 -4.258 1 79 197 LYS A O 1
ATOM 1564 N N . ALA A 1 198 ? -16.766 2.354 -3.52 1 89.12 198 ALA A N 1
ATOM 1565 C CA . ALA A 1 198 ? -15.891 2.895 -4.559 1 89.12 198 ALA A CA 1
ATOM 1566 C C . ALA A 1 198 ? -14.953 1.821 -5.105 1 89.12 198 ALA A C 1
ATOM 1568 O O . ALA A 1 198 ? -14.586 0.887 -4.387 1 89.12 198 ALA A O 1
ATOM 1569 N N . SER A 1 199 ? -14.672 1.972 -6.332 1 92.25 199 SER A N 1
ATOM 1570 C CA . SER A 1 199 ? -13.766 1.026 -6.977 1 92.25 199 SER A CA 1
ATOM 1571 C C . SER A 1 199 ? -12.328 1.236 -6.516 1 92.25 199 SER A C 1
ATOM 1573 O O . SER A 1 199 ? -11.539 0.287 -6.461 1 92.25 199 SER A O 1
ATOM 1575 N N . LEU A 1 200 ? -11.992 2.434 -6.227 1 96.06 200 LEU A N 1
ATOM 1576 C CA . LEU A 1 200 ? -10.641 2.834 -5.844 1 96.06 200 LEU A CA 1
ATOM 1577 C C . LEU A 1 200 ? -10.672 4.098 -4.992 1 96.06 200 LEU A C 1
ATOM 1579 O O . LEU A 1 200 ? -11.43 5.027 -5.277 1 96.06 200 LEU A O 1
ATOM 1583 N N . VAL A 1 201 ? -9.914 4.062 -3.967 1 96.56 201 VAL A N 1
ATOM 1584 C CA . VAL A 1 201 ? -9.781 5.234 -3.105 1 96.56 201 VAL A CA 1
ATOM 1585 C C . VAL A 1 201 ? -8.344 5.762 -3.176 1 96.56 201 VAL A C 1
ATOM 1587 O O . VAL A 1 201 ? -7.398 5.043 -2.857 1 96.56 201 VAL A O 1
ATOM 1590 N N . LEU A 1 202 ? -8.234 6.957 -3.625 1 97.38 202 LEU A N 1
ATOM 1591 C CA . LEU A 1 202 ? -6.945 7.637 -3.701 1 97.38 202 LEU A CA 1
ATOM 1592 C C . LEU A 1 202 ? -6.797 8.648 -2.572 1 97.38 202 LEU A C 1
ATOM 1594 O O . LEU A 1 202 ? -7.707 9.445 -2.32 1 97.38 202 LEU A O 1
ATOM 1598 N N . ILE A 1 203 ? -5.688 8.57 -1.904 1 96.56 203 ILE A N 1
ATOM 1599 C CA . ILE A 1 203 ? -5.461 9.453 -0.761 1 96.56 203 ILE A CA 1
ATOM 1600 C C . ILE A 1 203 ? -4.344 10.445 -1.081 1 96.56 203 ILE A C 1
ATOM 1602 O O . ILE A 1 203 ? -3.221 10.039 -1.393 1 96.56 203 ILE A O 1
ATOM 1606 N N . ASP A 1 204 ? -4.684 11.68 -0.94 1 94.94 204 ASP A N 1
ATOM 1607 C CA . ASP A 1 204 ? -3.691 12.727 -1.18 1 94.94 204 ASP A CA 1
ATOM 1608 C C . ASP A 1 204 ? -2.777 12.898 0.031 1 94.94 204 ASP A C 1
ATOM 1610 O O . ASP A 1 204 ? -2.809 13.945 0.69 1 94.94 204 ASP A O 1
ATOM 1614 N N . THR A 1 205 ? -2.014 11.945 0.349 1 95.38 205 THR A N 1
ATOM 1615 C CA . THR A 1 205 ? -0.99 11.883 1.387 1 95.38 205 THR A CA 1
ATOM 1616 C C . THR A 1 205 ? 0.052 10.82 1.055 1 95.38 205 THR A C 1
ATOM 1618 O O . THR A 1 205 ? 0.046 10.258 -0.043 1 95.38 205 THR A O 1
ATOM 1621 N N . PHE A 1 206 ? 1.056 10.602 1.855 1 95.06 206 PHE A N 1
ATOM 1622 C CA . PHE A 1 206 ? 2.08 9.594 1.608 1 95.06 206 PHE A CA 1
ATOM 1623 C C . PHE A 1 206 ? 2.738 9.164 2.912 1 95.06 206 PHE A C 1
ATOM 1625 O O . PHE A 1 206 ? 2.752 9.914 3.887 1 95.06 206 PHE A O 1
ATOM 1632 N N . PHE A 1 207 ? 3.154 7.953 2.889 1 89.94 207 PHE A N 1
ATOM 1633 C CA . PHE A 1 207 ? 3.824 7.492 4.098 1 89.94 207 PHE A CA 1
ATOM 1634 C C . PHE A 1 207 ? 5.102 8.289 4.348 1 89.94 207 PHE A C 1
ATOM 1636 O O . PHE A 1 207 ? 5.816 8.633 3.402 1 89.94 207 PHE A O 1
ATOM 1643 N N . GLY A 1 208 ? 5.52 8.586 5.453 1 89.06 208 GLY A N 1
ATOM 1644 C CA . GLY A 1 208 ? 6.547 9.516 5.883 1 89.06 208 GLY A CA 1
ATOM 1645 C C . GLY A 1 208 ? 5.98 10.789 6.488 1 89.06 208 GLY A C 1
ATOM 1646 O O . GLY A 1 208 ? 6.496 11.289 7.488 1 89.06 208 GLY A O 1
ATOM 1647 N N . PHE A 1 209 ? 4.949 11.195 5.738 1 93.56 209 PHE A N 1
ATOM 1648 C CA . PHE A 1 209 ? 4.176 12.312 6.27 1 93.56 209 PHE A CA 1
ATOM 1649 C C . PHE A 1 209 ? 2.998 11.812 7.098 1 93.56 209 PHE A C 1
ATOM 1651 O O . PHE A 1 209 ? 2.787 12.266 8.219 1 93.56 209 PHE A O 1
ATOM 1658 N N . GLU A 1 210 ? 2.229 10.844 6.551 1 93.88 210 GLU A N 1
ATOM 1659 C CA . GLU A 1 210 ? 1.105 10.211 7.238 1 93.88 210 GLU A CA 1
ATOM 1660 C C . GLU A 1 210 ? 1.59 9.258 8.328 1 93.88 210 GLU A C 1
ATOM 1662 O O . GLU A 1 210 ? 2.65 8.641 8.188 1 93.88 210 GLU A O 1
ATOM 1667 N N . LEU A 1 211 ? 0.823 9.242 9.438 1 93.62 211 LEU A N 1
ATOM 1668 C CA . LEU A 1 211 ? 1.102 8.156 10.375 1 93.62 211 LEU A CA 1
ATOM 1669 C C . LEU A 1 211 ? 0.911 6.797 9.711 1 93.62 211 LEU A C 1
ATOM 1671 O O . LEU A 1 211 ? -0.119 6.551 9.078 1 93.62 211 LEU A O 1
ATOM 1675 N N . PRO A 1 212 ? 1.9 6.02 9.875 1 94.44 212 PRO A N 1
ATOM 1676 C CA . PRO A 1 212 ? 1.85 4.75 9.141 1 94.44 212 PRO A CA 1
ATOM 1677 C C . PRO A 1 212 ? 0.7 3.854 9.594 1 94.44 212 PRO A C 1
ATOM 1679 O O . PRO A 1 212 ? 0.365 3.824 10.781 1 94.44 212 PRO A O 1
ATOM 1682 N N . GLN A 1 213 ? 0.13 3.176 8.672 1 95.56 213 GLN A N 1
ATOM 1683 C CA . GLN A 1 213 ? -0.879 2.15 8.914 1 95.56 213 GLN A CA 1
ATOM 1684 C C . GLN A 1 213 ? -0.91 1.131 7.773 1 95.56 213 GLN A C 1
ATOM 1686 O O . GLN A 1 213 ? -0.304 1.348 6.723 1 95.56 213 GLN A O 1
ATOM 1691 N N . THR A 1 214 ? -1.544 0.019 8.055 1 95.44 214 THR A N 1
ATOM 1692 C CA . THR A 1 214 ? -1.753 -0.963 6.996 1 95.44 214 THR A CA 1
ATOM 1693 C C . THR A 1 214 ? -2.893 -0.534 6.078 1 95.44 214 THR A C 1
ATOM 1695 O O . THR A 1 214 ? -3.898 0.011 6.539 1 95.44 214 THR A O 1
ATOM 1698 N N . LEU A 1 215 ? -2.729 -0.758 4.812 1 96.25 215 LEU A N 1
ATOM 1699 C CA . LEU A 1 215 ? -3.748 -0.37 3.842 1 96.25 215 LEU A CA 1
ATOM 1700 C C . LEU A 1 215 ? -4.066 -1.522 2.896 1 96.25 215 LEU A C 1
ATOM 1702 O O . LEU A 1 215 ? -3.17 -2.271 2.5 1 96.25 215 LEU A O 1
ATOM 1706 N N . PRO A 1 216 ? -5.344 -1.702 2.545 1 95.44 216 PRO A N 1
ATOM 1707 C CA . PRO A 1 216 ? -5.691 -2.641 1.477 1 95.44 216 PRO A CA 1
ATOM 1708 C C . PRO A 1 216 ? -5.301 -2.133 0.091 1 95.44 216 PRO A C 1
ATOM 1710 O O . PRO A 1 216 ? -4.973 -0.953 -0.067 1 95.44 216 PRO A O 1
ATOM 1713 N N . PRO A 1 217 ? -5.301 -2.973 -0.904 1 94.19 217 PRO A N 1
ATOM 1714 C CA . PRO A 1 217 ? -4.809 -2.584 -2.229 1 94.19 217 PRO A CA 1
ATOM 1715 C C . PRO A 1 217 ? -5.68 -1.518 -2.891 1 94.19 217 PRO A C 1
ATOM 1717 O O . PRO A 1 217 ? -5.191 -0.742 -3.717 1 94.19 217 PRO A O 1
ATOM 1720 N N . TYR A 1 218 ? -6.98 -1.456 -2.59 1 94.69 218 TYR A N 1
ATOM 1721 C CA . TYR A 1 218 ? -7.875 -0.54 -3.287 1 94.69 218 TYR A CA 1
ATOM 1722 C C . TYR A 1 218 ? -7.805 0.856 -2.68 1 94.69 218 TYR A C 1
ATOM 1724 O O . TYR A 1 218 ? -8.492 1.772 -3.135 1 94.69 218 TYR A O 1
ATOM 1732 N N . ILE A 1 219 ? -7.027 1.062 -1.593 1 96.19 219 ILE A N 1
ATOM 1733 C CA . ILE A 1 219 ? -6.715 2.365 -1.017 1 96.19 219 ILE A CA 1
ATOM 1734 C C . ILE A 1 219 ? -5.238 2.691 -1.248 1 96.19 219 ILE A C 1
ATOM 1736 O O . ILE A 1 219 ? -4.355 1.985 -0.756 1 96.19 219 ILE A O 1
ATOM 1740 N N . GLN A 1 220 ? -5.023 3.74 -1.996 1 96.69 220 GLN A N 1
ATOM 1741 C CA . GLN A 1 220 ? -3.66 4.059 -2.404 1 96.69 220 GLN A CA 1
ATOM 1742 C C . GLN A 1 220 ? -3.268 5.465 -1.965 1 96.69 220 GLN A C 1
ATOM 1744 O O . GLN A 1 220 ? -3.955 6.438 -2.289 1 96.69 220 GLN A O 1
ATOM 1749 N N . GLU A 1 221 ? -2.178 5.566 -1.233 1 97.06 221 GLU A N 1
ATOM 1750 C CA . GLU A 1 221 ? -1.575 6.879 -1.022 1 97.06 221 GLU A CA 1
ATOM 1751 C C . GLU A 1 221 ? -0.885 7.379 -2.287 1 97.06 221 GLU A C 1
ATOM 1753 O O . GLU A 1 221 ? 0.005 6.715 -2.82 1 97.06 221 GLU A O 1
ATOM 1758 N N . ILE A 1 222 ? -1.245 8.57 -2.738 1 97.31 222 ILE A N 1
ATOM 1759 C CA . ILE A 1 222 ? -0.716 9.016 -4.027 1 97.31 222 ILE A CA 1
ATOM 1760 C C . ILE A 1 222 ? -0.165 10.43 -3.9 1 97.31 222 ILE A C 1
ATOM 1762 O O . ILE A 1 222 ? 0.092 11.094 -4.906 1 97.31 222 ILE A O 1
ATOM 1766 N N . GLY A 1 223 ? -0.058 10.914 -2.682 1 95.06 223 GLY A N 1
ATOM 1767 C CA . GLY A 1 223 ? 0.499 12.242 -2.488 1 95.06 223 GLY A CA 1
ATOM 1768 C C . GLY A 1 223 ? 2.01 12.242 -2.346 1 95.06 223 GLY A C 1
ATOM 1769 O O . GLY A 1 223 ? 2.629 11.18 -2.258 1 95.06 223 GLY A O 1
ATOM 1770 N N . PRO A 1 224 ? 2.645 13.43 -2.314 1 96.06 224 PRO A N 1
ATOM 1771 C CA . PRO A 1 224 ? 2.031 14.711 -2.684 1 96.06 224 PRO A CA 1
ATOM 1772 C C . PRO A 1 224 ? 1.738 14.812 -4.18 1 96.06 224 PRO A C 1
ATOM 1774 O O . PRO A 1 224 ? 2.52 14.328 -5 1 96.06 224 PRO A O 1
ATOM 1777 N N . ILE A 1 225 ? 0.654 15.328 -4.473 1 96.38 225 ILE A N 1
ATOM 1778 C CA . ILE A 1 225 ? 0.293 15.555 -5.867 1 96.38 225 ILE A CA 1
ATOM 1779 C C . ILE A 1 225 ? 0.639 16.984 -6.258 1 96.38 225 ILE A C 1
ATOM 1781 O O . ILE A 1 225 ? -0.078 17.938 -5.902 1 96.38 225 ILE A O 1
ATOM 1785 N N . LEU A 1 226 ? 1.725 17.125 -6.953 1 92.44 226 LEU A N 1
ATOM 1786 C CA . LEU A 1 226 ? 2.229 18.453 -7.328 1 92.44 226 LEU A CA 1
ATOM 1787 C C . LEU A 1 226 ? 2.334 18.578 -8.844 1 92.44 226 LEU A C 1
ATOM 1789 O O . LEU A 1 226 ? 2.67 17.609 -9.531 1 92.44 226 LEU A O 1
ATOM 1793 N N . SER A 1 227 ? 2.086 19.75 -9.234 1 86.12 227 SER A N 1
ATOM 1794 C CA . SER A 1 227 ? 2.193 20.016 -10.664 1 86.12 227 SER A CA 1
ATOM 1795 C C . SER A 1 227 ? 3.65 20.047 -11.109 1 86.12 227 SER A C 1
ATOM 1797 O O . SER A 1 227 ? 4.535 20.422 -10.344 1 86.12 227 SER A O 1
ATOM 1799 N N . GLU A 1 228 ? 3.812 19.672 -12.305 1 80.31 228 GLU A N 1
ATOM 1800 C CA . GLU A 1 228 ? 5.16 19.719 -12.859 1 80.31 228 GLU A CA 1
ATOM 1801 C C . GLU A 1 228 ? 5.617 21.141 -13.117 1 80.31 228 GLU A C 1
ATOM 1803 O O . GLU A 1 228 ? 6.801 21.453 -12.984 1 80.31 228 GLU A O 1
ATOM 1808 N N . GLU A 1 229 ? 4.617 21.969 -13.461 1 84.88 229 GLU A N 1
ATOM 1809 C CA . GLU A 1 229 ? 4.906 23.375 -13.719 1 84.88 229 GLU A CA 1
ATOM 1810 C C . GLU A 1 229 ? 4.332 24.281 -12.625 1 84.88 229 GLU A C 1
ATOM 1812 O O . GLU A 1 229 ? 3.287 23.969 -12.055 1 84.88 229 GLU A O 1
ATOM 1817 N N . TYR A 1 230 ? 5.129 25.297 -12.273 1 86.38 230 TYR A N 1
ATOM 1818 C CA . TYR A 1 230 ? 4.676 26.281 -11.289 1 86.38 230 TYR A CA 1
ATOM 1819 C C . TYR A 1 230 ? 5.09 27.688 -11.695 1 86.38 230 TYR A C 1
ATOM 1821 O O . TYR A 1 230 ? 6.086 27.875 -12.398 1 86.38 230 TYR A O 1
ATOM 1829 N N . PRO A 1 231 ? 4.32 28.672 -11.297 1 89.88 231 PRO A N 1
ATOM 1830 C CA . PRO A 1 231 ? 4.688 30.062 -11.609 1 89.88 231 PRO A CA 1
ATOM 1831 C C . PRO A 1 231 ? 6.039 30.453 -11.023 1 89.88 231 PRO A C 1
ATOM 1833 O O . PRO A 1 231 ? 6.328 30.141 -9.867 1 89.88 231 PRO A O 1
ATOM 1836 N N . PRO A 1 232 ? 6.84 31.156 -11.797 1 94.19 232 PRO A N 1
ATOM 1837 C CA . PRO A 1 232 ? 8.148 31.594 -11.305 1 94.19 232 PRO A CA 1
ATOM 1838 C C . PRO A 1 232 ? 8.047 32.812 -10.359 1 94.19 232 PRO A C 1
ATOM 1840 O O . PRO A 1 232 ? 6.98 33.406 -10.25 1 94.19 232 PRO A O 1
ATOM 1843 N N . LEU A 1 233 ? 9.125 33.094 -9.727 1 96.44 233 LEU A N 1
ATOM 1844 C CA . LEU A 1 233 ? 9.203 34.312 -8.922 1 96.44 233 LEU A CA 1
ATOM 1845 C C . LEU A 1 233 ? 9.117 35.562 -9.805 1 96.44 233 LEU A C 1
ATOM 1847 O O . LEU A 1 233 ? 9.68 35.594 -10.898 1 96.44 233 LEU A O 1
ATOM 1851 N N . THR A 1 234 ? 8.375 36.562 -9.336 1 95.31 234 THR A N 1
ATOM 1852 C CA . THR A 1 234 ? 8.477 37.875 -10 1 95.31 234 THR A CA 1
ATOM 1853 C C . THR A 1 234 ? 9.859 38.469 -9.812 1 95.31 234 THR A C 1
ATOM 1855 O O . THR A 1 234 ? 10.57 38.125 -8.859 1 95.31 234 THR A O 1
ATOM 1858 N N . PRO A 1 235 ? 10.195 39.344 -10.703 1 95.81 235 PRO A N 1
ATOM 1859 C CA . PRO A 1 235 ? 11.508 39.969 -10.547 1 95.81 235 PRO A CA 1
ATOM 1860 C C . PRO A 1 235 ? 11.672 40.656 -9.188 1 95.81 235 PRO A C 1
ATOM 1862 O O . PRO A 1 235 ? 12.742 40.562 -8.57 1 95.81 235 PRO A O 1
ATOM 1865 N N . GLU A 1 236 ? 10.688 41.219 -8.75 1 94.94 236 GLU A N 1
ATOM 1866 C CA . GLU A 1 236 ? 10.727 41.906 -7.469 1 94.94 236 GLU A CA 1
ATOM 1867 C C . GLU A 1 236 ? 10.977 40.938 -6.324 1 94.94 236 GLU A C 1
ATOM 1869 O O . GLU A 1 236 ? 11.828 41.188 -5.465 1 94.94 236 GLU A O 1
ATOM 1874 N N . LEU A 1 237 ? 10.242 39.906 -6.336 1 96.56 237 LEU A N 1
ATOM 1875 C CA . LEU A 1 237 ? 10.391 38.906 -5.289 1 96.56 237 LEU A CA 1
ATOM 1876 C C . LEU A 1 237 ? 11.75 38.219 -5.375 1 96.56 237 LEU A C 1
ATOM 1878 O O . LEU A 1 237 ? 12.367 37.938 -4.348 1 96.56 237 LEU A O 1
ATOM 1882 N N . SER A 1 238 ? 12.164 37.906 -6.598 1 97.12 238 SER A N 1
ATOM 1883 C CA . SER A 1 238 ? 13.477 37.312 -6.809 1 97.12 238 SER A CA 1
ATOM 1884 C C . SER A 1 238 ? 14.594 38.188 -6.258 1 97.12 238 SER A C 1
ATOM 1886 O O . SER A 1 238 ? 15.484 37.688 -5.562 1 97.12 238 SER A O 1
ATOM 1888 N N . ASP A 1 239 ? 14.492 39.5 -6.574 1 97.38 239 ASP A N 1
ATOM 1889 C CA . ASP A 1 239 ? 15.5 40.438 -6.082 1 97.38 239 ASP A CA 1
ATOM 1890 C C . ASP A 1 239 ? 15.5 40.469 -4.555 1 97.38 239 ASP A C 1
ATOM 1892 O O . ASP A 1 239 ? 16.562 40.5 -3.93 1 97.38 239 ASP A O 1
ATOM 1896 N N . PHE A 1 240 ? 14.383 40.5 -4.035 1 98.06 240 PHE A N 1
ATOM 1897 C CA . PHE A 1 240 ? 14.258 40.562 -2.586 1 98.06 240 PHE A CA 1
ATOM 1898 C C . PHE A 1 240 ? 14.875 39.344 -1.933 1 98.06 240 PHE A C 1
ATOM 1900 O O . PHE A 1 240 ? 15.695 39.469 -1.017 1 98.06 240 PHE A O 1
ATOM 1907 N N . ILE A 1 241 ? 14.516 38.156 -2.305 1 98.5 241 ILE A N 1
ATOM 1908 C CA . ILE A 1 241 ? 14.953 36.906 -1.69 1 98.5 241 ILE A CA 1
ATOM 1909 C C . ILE A 1 241 ? 16.453 36.719 -1.897 1 98.5 241 ILE A C 1
ATOM 1911 O O . ILE A 1 241 ? 17.172 36.312 -0.98 1 98.5 241 ILE A O 1
ATOM 1915 N N . ASN A 1 242 ? 16.969 37.094 -3.096 1 98.19 242 ASN A N 1
ATOM 1916 C CA . ASN A 1 242 ? 18.391 36.969 -3.385 1 98.19 242 ASN A CA 1
ATOM 1917 C C . ASN A 1 242 ? 19.219 37.938 -2.529 1 98.19 242 ASN A C 1
ATOM 1919 O O . ASN A 1 242 ? 20.406 37.719 -2.322 1 98.19 242 ASN A O 1
ATOM 1923 N N . GLY A 1 243 ? 18.578 38.969 -2.125 1 98.19 243 GLY A N 1
ATOM 1924 C CA . GLY A 1 243 ? 19.266 39.969 -1.291 1 98.19 243 GLY A CA 1
ATOM 1925 C C . GLY A 1 243 ? 19.375 39.531 0.16 1 98.19 243 GLY A C 1
ATOM 1926 O O . GLY A 1 243 ? 19.969 40.25 0.976 1 98.19 243 GLY A O 1
ATOM 1927 N N . HIS A 1 244 ? 18.844 38.375 0.518 1 98.56 244 HIS A N 1
ATOM 1928 C CA . HIS A 1 244 ? 18.844 37.844 1.874 1 98.56 244 HIS A CA 1
ATOM 1929 C C . HIS A 1 244 ? 19.359 36.406 1.894 1 98.56 244 HIS A C 1
ATOM 1931 O O . HIS A 1 244 ? 19.406 35.75 0.854 1 98.56 244 HIS A O 1
ATOM 1937 N N . GLU A 1 245 ? 19.719 35.906 3.035 1 98.06 245 GLU A N 1
ATOM 1938 C CA . GLU A 1 245 ? 20.312 34.594 3.145 1 98.06 245 GLU A CA 1
ATOM 1939 C C . GLU A 1 245 ? 19.375 33.625 3.867 1 98.06 245 GLU A C 1
ATOM 1941 O O . GLU A 1 245 ? 19.438 32.406 3.662 1 98.06 245 GLU A O 1
ATOM 1946 N N . ARG A 1 246 ? 18.578 34.156 4.754 1 98.5 246 ARG A N 1
ATOM 1947 C CA . ARG A 1 246 ? 17.688 33.344 5.578 1 98.5 246 ARG A CA 1
ATOM 1948 C C . ARG A 1 246 ? 16.281 33.938 5.586 1 98.5 246 ARG A C 1
ATOM 1950 O O . ARG A 1 246 ? 15.836 34.469 6.594 1 98.5 246 ARG A O 1
ATOM 1957 N N . VAL A 1 247 ? 15.586 33.625 4.555 1 98.81 247 VAL A N 1
ATOM 1958 C CA . VAL A 1 247 ? 14.266 34.219 4.352 1 98.81 247 VAL A CA 1
ATOM 1959 C C . VAL A 1 247 ? 13.203 33.375 5.027 1 98.81 247 VAL A C 1
ATOM 1961 O O . VAL A 1 247 ? 13.211 32.125 4.891 1 98.81 247 VAL A O 1
ATOM 1964 N N . LEU A 1 248 ? 12.336 33.969 5.766 1 98.88 248 LEU A N 1
ATOM 1965 C CA . LEU A 1 248 ? 11.102 33.375 6.277 1 98.88 248 LEU A CA 1
ATOM 1966 C C . LEU A 1 248 ? 9.945 33.656 5.32 1 98.88 248 LEU A C 1
ATOM 1968 O O . LEU A 1 248 ? 9.648 34.781 4.988 1 98.88 248 LEU A O 1
ATOM 1972 N N . TYR A 1 249 ? 9.344 32.594 4.871 1 98.75 249 TYR A N 1
ATOM 1973 C CA . TYR A 1 249 ? 8.109 32.75 4.105 1 98.75 249 TYR A CA 1
ATOM 1974 C C . TYR A 1 249 ? 6.891 32.531 4.992 1 98.75 249 TYR A C 1
ATOM 1976 O O . TYR A 1 249 ? 6.824 31.531 5.723 1 98.75 249 TYR A O 1
ATOM 1984 N N . VAL A 1 250 ? 5.953 33.469 4.965 1 97.81 250 VAL A N 1
ATOM 1985 C CA . VAL A 1 250 ? 4.766 33.406 5.812 1 97.81 250 VAL A CA 1
ATOM 1986 C C . VAL A 1 250 ? 3.512 33.375 4.941 1 97.81 250 VAL A C 1
ATOM 1988 O O . VAL A 1 250 ? 3.32 34.25 4.094 1 97.81 250 VAL A O 1
ATOM 1991 N N . SER A 1 251 ? 2.703 32.375 5.141 1 95.5 251 SER A N 1
ATOM 1992 C CA . SER A 1 251 ? 1.422 32.281 4.449 1 95.5 251 SER A CA 1
ATOM 1993 C C . SER A 1 251 ? 0.401 31.5 5.273 1 95.5 251 SER A C 1
ATOM 1995 O O . SER A 1 251 ? 0.62 30.328 5.605 1 95.5 251 SER A O 1
ATOM 1997 N N . PHE A 1 252 ? -0.725 32.062 5.574 1 90 252 PHE A N 1
ATOM 1998 C CA . PHE A 1 252 ? -1.749 31.406 6.383 1 90 252 PHE A CA 1
ATOM 1999 C C . PHE A 1 252 ? -3.002 31.156 5.555 1 90 252 PHE A C 1
ATOM 2001 O O . PHE A 1 252 ? -4.059 30.828 6.102 1 90 252 PHE A O 1
ATOM 2008 N N . GLY A 1 253 ? -2.898 31.234 4.285 1 77.69 253 GLY A N 1
ATOM 2009 C CA . GLY A 1 253 ? -4 30.891 3.402 1 77.69 253 GLY A CA 1
ATOM 2010 C C . GLY A 1 253 ? -5.051 31.984 3.309 1 77.69 253 GLY A C 1
ATOM 2011 O O . GLY A 1 253 ? -4.938 33.031 3.971 1 77.69 253 GLY A O 1
ATOM 2012 N N . THR A 1 254 ? -6.09 31.781 2.545 1 65.5 254 THR A N 1
ATOM 2013 C CA . THR A 1 254 ? -7.086 32.781 2.199 1 65.5 254 THR A CA 1
ATOM 2014 C C . THR A 1 254 ? -8.109 32.938 3.318 1 65.5 254 THR A C 1
ATOM 2016 O O . THR A 1 254 ? -8.789 33.969 3.414 1 65.5 254 THR A O 1
ATOM 2019 N N . LEU A 1 255 ? -8.164 31.922 4.102 1 59.91 255 LEU A N 1
ATOM 2020 C CA . LEU A 1 255 ? -9.219 31.969 5.109 1 59.91 255 LEU A CA 1
ATOM 2021 C C . LEU A 1 255 ? -8.656 32.344 6.477 1 59.91 255 LEU A C 1
ATOM 2023 O O . LEU A 1 255 ? -9.312 32.156 7.496 1 59.91 255 LEU A O 1
ATOM 2027 N N . TYR A 1 256 ? -7.645 32.906 6.348 1 64.94 256 TYR A N 1
ATOM 2028 C CA . TYR A 1 256 ? -6.941 33.25 7.57 1 64.94 256 TYR A CA 1
ATOM 2029 C C . TYR A 1 256 ? -7.641 34.406 8.281 1 64.94 256 TYR A C 1
ATOM 2031 O O . TYR A 1 256 ? -7.922 35.438 7.664 1 64.94 256 TYR A O 1
ATOM 2039 N N . SER A 1 257 ? -8.141 34.125 9.43 1 68 257 SER A N 1
ATOM 2040 C CA . SER A 1 257 ? -8.68 35.219 10.266 1 68 257 SER A CA 1
ATOM 2041 C C . SER A 1 257 ? -8.297 35 11.727 1 68 257 SER A C 1
ATOM 2043 O O . SER A 1 257 ? -8.531 33.938 12.297 1 68 257 SER A O 1
ATOM 2045 N N . THR A 1 258 ? -7.598 36 12.141 1 79.5 258 THR A N 1
ATOM 2046 C CA . THR A 1 258 ? -7.242 35.969 13.555 1 79.5 258 THR A CA 1
ATOM 2047 C C . THR A 1 258 ? -7.461 37.344 14.188 1 79.5 258 THR A C 1
ATOM 2049 O O . THR A 1 258 ? -8.086 38.219 13.586 1 79.5 258 THR A O 1
ATOM 2052 N N . THR A 1 259 ? -7.051 37.531 15.453 1 86.5 259 THR A N 1
ATOM 2053 C CA . THR A 1 259 ? -7.281 38.781 16.203 1 86.5 259 THR A CA 1
ATOM 2054 C C . THR A 1 259 ? -6.203 39.812 15.883 1 86.5 259 THR A C 1
ATOM 2056 O O . THR A 1 259 ? -5.117 39.469 15.422 1 86.5 259 THR A O 1
ATOM 2059 N N . THR A 1 260 ? -6.574 41.031 16.109 1 91.88 260 THR A N 1
ATOM 2060 C CA . THR A 1 260 ? -5.621 42.125 15.961 1 91.88 260 THR A CA 1
ATOM 2061 C C . THR A 1 260 ? -4.387 41.875 16.828 1 91.88 260 THR A C 1
ATOM 2063 O O . THR A 1 260 ? -3.262 42.156 16.406 1 91.88 260 THR A O 1
ATOM 2066 N N . ASP A 1 261 ? -4.66 41.344 18 1 93.75 261 ASP A N 1
ATOM 2067 C CA . ASP A 1 261 ? -3.566 41.062 18.922 1 93.75 261 ASP A CA 1
ATOM 2068 C C . ASP A 1 261 ? -2.602 40.031 18.328 1 93.75 261 ASP A C 1
ATOM 2070 O O . ASP A 1 261 ? -1.387 40.25 18.328 1 93.75 261 ASP A O 1
ATOM 2074 N N . ASN A 1 262 ? -3.135 38.969 17.844 1 93.5 262 ASN A N 1
ATOM 2075 C CA . ASN A 1 262 ? -2.303 37.906 17.281 1 93.5 262 ASN A CA 1
ATOM 2076 C C . ASN A 1 262 ? -1.576 38.375 16.016 1 93.5 262 ASN A C 1
ATOM 2078 O O . ASN A 1 262 ? -0.409 38.031 15.812 1 93.5 262 ASN A O 1
ATOM 2082 N N . ASN A 1 263 ? -2.264 39.125 15.188 1 93.69 263 ASN A N 1
ATOM 2083 C CA . ASN A 1 263 ? -1.616 39.688 14 1 93.69 263 ASN A CA 1
ATOM 2084 C C . ASN A 1 263 ? -0.426 40.562 14.367 1 93.69 263 ASN A C 1
ATOM 2086 O O . ASN A 1 263 ? 0.626 40.469 13.734 1 93.69 263 ASN A O 1
ATOM 2090 N N . SER A 1 264 ? -0.648 41.344 15.367 1 95.38 264 SER A N 1
ATOM 2091 C CA . SER A 1 264 ? 0.401 42.25 15.797 1 95.38 264 SER A CA 1
ATOM 2092 C C . SER A 1 264 ? 1.562 41.5 16.438 1 95.38 264 SER A C 1
ATOM 2094 O O . SER A 1 264 ? 2.723 41.875 16.266 1 95.38 264 SER A O 1
ATOM 2096 N N . LYS A 1 265 ? 1.228 40.438 17.188 1 96 265 LYS A N 1
ATOM 2097 C CA . LYS A 1 265 ? 2.277 39.594 17.766 1 96 265 LYS A CA 1
ATOM 2098 C C . LYS A 1 265 ? 3.129 38.969 16.656 1 96 265 LYS A C 1
ATOM 2100 O O . LYS A 1 265 ? 4.348 38.875 16.797 1 96 265 LYS A O 1
ATOM 2105 N N . LEU A 1 266 ? 2.492 38.562 15.617 1 96.31 266 LEU A N 1
ATOM 2106 C CA . LEU A 1 266 ? 3.217 37.969 14.492 1 96.31 266 LEU A CA 1
ATOM 2107 C C . LEU A 1 266 ? 4.168 38.969 13.875 1 96.31 266 LEU A C 1
ATOM 2109 O O . LEU A 1 266 ? 5.355 38.719 13.703 1 96.31 266 LEU A O 1
ATOM 2113 N N . LEU A 1 267 ? 3.635 40.125 13.609 1 96.31 267 LEU A N 1
ATOM 2114 C CA . LEU A 1 267 ? 4.449 41.156 12.992 1 96.31 267 LEU A CA 1
ATOM 2115 C C . LEU A 1 267 ? 5.613 41.531 13.898 1 96.31 267 LEU A C 1
ATOM 2117 O O . LEU A 1 267 ? 6.738 41.719 13.422 1 96.31 267 LEU A O 1
ATOM 2121 N N . GLN A 1 268 ? 5.309 41.719 15.18 1 97.25 268 GLN A N 1
ATOM 2122 C CA . GLN A 1 268 ? 6.355 42 16.156 1 97.25 268 GLN A CA 1
ATOM 2123 C C . GLN A 1 268 ? 7.438 40.906 16.125 1 97.25 268 GLN A C 1
ATOM 2125 O O . GLN A 1 268 ? 8.633 41.219 16.156 1 97.25 268 GLN A O 1
ATOM 2130 N N . SER A 1 269 ? 7.027 39.656 16.062 1 98.12 269 SER A N 1
ATOM 2131 C CA . SER A 1 269 ? 7.965 38.531 16.078 1 98.12 269 SER A CA 1
ATOM 2132 C C . SER A 1 269 ? 8.883 38.594 14.859 1 98.12 269 SER A C 1
ATOM 2134 O O . SER A 1 269 ? 10.062 38.25 14.953 1 98.12 269 SER A O 1
ATOM 2136 N N . PHE A 1 270 ? 8.391 38.969 13.695 1 98.25 270 PHE A N 1
ATOM 2137 C CA . PHE A 1 270 ? 9.188 39 12.477 1 98.25 270 PHE A CA 1
ATOM 2138 C C . PHE A 1 270 ? 10.266 40.094 12.578 1 98.25 270 PHE A C 1
ATOM 2140 O O . PHE A 1 270 ? 11.43 39.844 12.234 1 98.25 270 PHE A O 1
ATOM 2147 N N . ILE A 1 271 ? 9.891 41.188 13.094 1 97.81 271 ILE A N 1
ATOM 2148 C CA . ILE A 1 271 ? 10.844 42.281 13.25 1 97.81 271 ILE A CA 1
ATOM 2149 C C . ILE A 1 271 ? 11.93 41.906 14.242 1 97.81 271 ILE A C 1
ATOM 2151 O O . ILE A 1 271 ? 13.117 42.094 13.984 1 97.81 271 ILE A O 1
ATOM 2155 N N . GLU A 1 272 ? 11.484 41.375 15.32 1 98.19 272 GLU A N 1
ATOM 2156 C CA . GLU A 1 272 ? 12.445 41 16.359 1 98.19 272 GLU A CA 1
ATOM 2157 C C . GLU A 1 272 ? 13.336 39.875 15.898 1 98.19 272 GLU A C 1
ATOM 2159 O O . GLU A 1 272 ? 14.516 39.781 16.281 1 98.19 272 GLU A O 1
ATOM 2164 N N . ALA A 1 273 ? 12.797 38.938 15.109 1 98.69 273 ALA A N 1
ATOM 2165 C CA . ALA A 1 273 ? 13.609 37.875 14.547 1 98.69 273 ALA A CA 1
ATOM 2166 C C . ALA A 1 273 ? 14.711 38.438 13.656 1 98.69 273 ALA A C 1
ATOM 2168 O O . ALA A 1 273 ? 15.836 37.906 13.648 1 98.69 273 ALA A O 1
ATOM 2169 N N . ILE A 1 274 ? 14.406 39.469 12.867 1 98.38 274 ILE A N 1
ATOM 2170 C CA . ILE A 1 274 ? 15.391 40.125 12.008 1 98.38 274 ILE A CA 1
ATOM 2171 C C . ILE A 1 274 ? 16.422 40.844 12.867 1 98.38 274 ILE A C 1
ATOM 2173 O O . ILE A 1 274 ? 17.641 40.688 12.648 1 98.38 274 ILE A O 1
ATOM 2177 N N . ASN A 1 275 ? 15.938 41.562 13.898 1 97.44 275 ASN A N 1
ATOM 2178 C CA . ASN A 1 275 ? 16.828 42.312 14.773 1 97.44 275 ASN A CA 1
ATOM 2179 C C . ASN A 1 275 ? 17.812 41.406 15.492 1 97.44 275 ASN A C 1
ATOM 2181 O O . ASN A 1 275 ? 18.969 41.75 15.703 1 97.44 275 ASN A O 1
ATOM 2185 N N . LYS A 1 276 ? 17.344 40.25 15.82 1 97.81 276 LYS A N 1
ATOM 2186 C CA . LYS A 1 276 ? 18.156 39.281 16.562 1 97.81 276 LYS A CA 1
ATOM 2187 C C . LYS A 1 276 ? 18.969 38.406 15.602 1 97.81 276 LYS A C 1
ATOM 2189 O O . LYS A 1 276 ? 19.656 37.469 16.031 1 97.81 276 LYS A O 1
ATOM 2194 N N . LYS A 1 277 ? 18.812 38.562 14.32 1 98.12 277 LYS A N 1
ATOM 2195 C CA . LYS A 1 277 ? 19.547 37.906 13.25 1 98.12 277 LYS A CA 1
ATOM 2196 C C . LYS A 1 277 ? 19.219 36.406 13.18 1 98.12 277 LYS A C 1
ATOM 2198 O O . LYS A 1 277 ? 20.062 35.594 12.836 1 98.12 277 LYS A O 1
ATOM 2203 N N . ILE A 1 278 ? 18.031 36.094 13.672 1 98.56 278 ILE A N 1
ATOM 2204 C CA . ILE A 1 278 ? 17.531 34.75 13.477 1 98.56 278 ILE A CA 1
ATOM 2205 C C . ILE A 1 278 ? 17.25 34.5 11.992 1 98.56 278 ILE A C 1
ATOM 2207 O O . ILE A 1 278 ? 17.594 33.438 11.453 1 98.56 278 ILE A O 1
ATOM 2211 N N . ILE A 1 279 ? 16.625 35.5 11.383 1 98.81 279 ILE A N 1
ATOM 2212 C CA . ILE A 1 279 ? 16.438 35.594 9.945 1 98.81 279 ILE A CA 1
ATOM 2213 C C . ILE A 1 279 ? 16.859 36.969 9.453 1 98.81 279 ILE A C 1
ATOM 2215 O O . ILE A 1 279 ? 17.156 37.875 10.266 1 98.81 279 ILE A O 1
ATOM 2219 N N . ASP A 1 280 ? 16.891 37.125 8.094 1 98.69 280 ASP A N 1
ATOM 2220 C CA . ASP A 1 280 ? 17.312 38.438 7.613 1 98.69 280 ASP A CA 1
ATOM 2221 C C . ASP A 1 280 ? 16.328 39 6.566 1 98.69 280 ASP A C 1
ATOM 2223 O O . ASP A 1 280 ? 16.578 40.031 5.961 1 98.69 280 ASP A O 1
ATOM 2227 N N . GLY A 1 281 ? 15.219 38.219 6.328 1 98.62 281 GLY A N 1
ATOM 2228 C CA . GLY A 1 281 ? 14.156 38.656 5.426 1 98.62 281 GLY A CA 1
ATOM 2229 C C . GLY A 1 281 ? 12.844 37.906 5.66 1 98.62 281 GLY A C 1
ATOM 2230 O O . GLY A 1 281 ? 12.844 36.75 6.086 1 98.62 281 GLY A O 1
ATOM 2231 N N . VAL A 1 282 ? 11.75 38.594 5.402 1 98.75 282 VAL A N 1
ATOM 2232 C CA . VAL A 1 282 ? 10.422 38 5.523 1 98.75 282 VAL A CA 1
ATOM 2233 C C . VAL A 1 282 ? 9.602 38.281 4.27 1 98.75 282 VAL A C 1
ATOM 2235 O O . VAL A 1 282 ? 9.516 39.438 3.836 1 98.75 282 VAL A O 1
ATOM 2238 N N . VAL A 1 283 ? 9.117 37.281 3.654 1 98.44 283 VAL A N 1
ATOM 2239 C CA . VAL A 1 283 ? 8.062 37.406 2.654 1 98.44 283 VAL A CA 1
ATOM 2240 C C . VAL A 1 283 ? 6.73 36.938 3.24 1 98.44 283 VAL A C 1
ATOM 2242 O O . VAL A 1 283 ? 6.586 35.781 3.635 1 98.44 283 VAL A O 1
ATOM 2245 N N . TRP A 1 284 ? 5.762 37.844 3.33 1 96.75 284 TRP A N 1
ATOM 2246 C CA . TRP A 1 284 ? 4.48 37.5 3.945 1 96.75 284 TRP A CA 1
ATOM 2247 C C . TRP A 1 284 ? 3.342 37.656 2.943 1 96.75 284 TRP A C 1
ATOM 2249 O O . TRP A 1 284 ? 3.027 38.75 2.508 1 96.75 284 TRP A O 1
ATOM 2259 N N . ALA A 1 285 ? 2.76 36.531 2.561 1 94.75 285 ALA A N 1
ATOM 2260 C CA . ALA A 1 285 ? 1.535 36.531 1.765 1 94.75 285 ALA A CA 1
ATOM 2261 C C . ALA A 1 285 ? 0.321 36.844 2.633 1 94.75 285 ALA A C 1
ATOM 2263 O O . ALA A 1 285 ? -0.273 35.938 3.234 1 94.75 285 ALA A O 1
ATOM 2264 N N . LEU A 1 286 ? -0.019 38.031 2.668 1 90.12 286 LEU A N 1
ATOM 2265 C CA . LEU A 1 286 ? -1.13 38.531 3.475 1 90.12 286 LEU A CA 1
ATOM 2266 C C . LEU A 1 286 ? -2.354 38.812 2.607 1 90.12 286 LEU A C 1
ATOM 2268 O O . LEU A 1 286 ? -2.488 39.906 2.049 1 90.12 286 LEU A O 1
ATOM 2272 N N . VAL A 1 287 ? -3.209 37.844 2.611 1 81.12 287 VAL A N 1
ATOM 2273 C CA . VAL A 1 287 ? -4.324 37.875 1.671 1 81.12 287 VAL A CA 1
ATOM 2274 C C . VAL A 1 287 ? -5.523 38.562 2.334 1 81.12 287 VAL A C 1
ATOM 2276 O O . VAL A 1 287 ? -5.984 38.125 3.391 1 81.12 287 VAL A O 1
ATOM 2279 N N . GLU A 1 288 ? -6 39.5 1.738 1 76.94 288 GLU A N 1
ATOM 2280 C CA . GLU A 1 288 ? -7.262 40.156 2.066 1 76.94 288 GLU A CA 1
ATOM 2281 C C . GLU A 1 288 ? -7.336 40.5 3.551 1 76.94 288 GLU A C 1
ATOM 2283 O O . GLU A 1 288 ? -8.336 40.219 4.211 1 76.94 288 GLU A O 1
ATOM 2288 N N . THR A 1 289 ? -6.32 41 4.125 1 80.31 289 THR A N 1
ATOM 2289 C CA . THR A 1 289 ? -6.293 41.406 5.523 1 80.31 289 THR A CA 1
ATOM 2290 C C . THR A 1 289 ? -6.164 42.938 5.641 1 80.31 289 THR A C 1
ATOM 2292 O O . THR A 1 289 ? -5.125 43.5 5.301 1 80.31 289 THR A O 1
ATOM 2295 N N . PRO A 1 290 ? -7.203 43.5 6.102 1 81 290 PRO A N 1
ATOM 2296 C CA . PRO A 1 290 ? -7.152 44.938 6.242 1 81 290 PRO A CA 1
ATOM 2297 C C . PRO A 1 290 ? -6.09 45.406 7.23 1 81 290 PRO A C 1
ATOM 2299 O O . PRO A 1 290 ? -5.75 44.688 8.164 1 81 290 PRO A O 1
ATOM 2302 N N . LYS A 1 291 ? -5.652 46.594 7.012 1 83 291 LYS A N 1
ATOM 2303 C CA . LYS A 1 291 ? -4.602 47.156 7.848 1 83 291 LYS A CA 1
ATOM 2304 C C . LYS A 1 291 ? -5.082 47.344 9.281 1 83 291 LYS A C 1
ATOM 2306 O O . LYS A 1 291 ? -4.285 47.312 10.219 1 83 291 LYS A O 1
ATOM 2311 N N . ASP A 1 292 ? -6.363 47.531 9.461 1 86.69 292 ASP A N 1
ATOM 2312 C CA . ASP A 1 292 ? -6.918 47.781 10.781 1 86.69 292 ASP A CA 1
ATOM 2313 C C . ASP A 1 292 ? -6.941 46.5 11.625 1 86.69 292 ASP A C 1
ATOM 2315 O O . ASP A 1 292 ? -7.289 46.531 12.805 1 86.69 292 ASP A O 1
ATOM 2319 N N . TYR A 1 293 ? -6.484 45.5 11.023 1 90 293 TYR A N 1
ATOM 2320 C CA . TYR A 1 293 ? -6.395 44.25 11.758 1 90 293 TYR A CA 1
ATOM 2321 C C . TYR A 1 293 ? -5.059 44.156 12.492 1 90 293 TYR A C 1
ATOM 2323 O O . TYR A 1 293 ? -4.707 43.062 12.992 1 90 293 TYR A O 1
ATOM 2331 N N . PHE A 1 294 ? -4.277 45.25 12.531 1 93.75 294 PHE A N 1
ATOM 2332 C CA . PHE A 1 294 ? -3.041 45.406 13.289 1 93.75 294 PHE A CA 1
ATOM 2333 C C . PHE A 1 294 ? -3.092 46.656 14.172 1 93.75 294 PHE A C 1
ATOM 2335 O O . PHE A 1 294 ? -3.797 47.594 13.859 1 93.75 294 PHE A O 1
ATOM 2342 N N . TYR A 1 295 ? -2.305 46.594 15.273 1 95.31 295 TYR A N 1
ATOM 2343 C CA . TYR A 1 295 ? -2.148 47.844 16.047 1 95.31 295 TYR A CA 1
ATOM 2344 C C . TYR A 1 295 ? -1.399 48.906 15.234 1 95.31 295 TYR A C 1
ATOM 2346 O O . TYR A 1 295 ? -0.463 48.562 14.5 1 95.31 295 TYR A O 1
ATOM 2354 N N . PRO A 1 296 ? -1.753 50.094 15.391 1 95.62 296 PRO A N 1
ATOM 2355 C CA . PRO A 1 296 ? -1.087 51.156 14.625 1 95.62 296 PRO A CA 1
ATOM 2356 C C . PRO A 1 296 ? 0.403 51.25 14.938 1 95.62 296 PRO A C 1
ATOM 2358 O O . PRO A 1 296 ? 1.201 51.594 14.062 1 95.62 296 PRO A O 1
ATOM 2361 N N . THR A 1 297 ? 0.666 51 16.188 1 95.94 297 THR A N 1
ATOM 2362 C CA . THR A 1 297 ? 2.055 51.031 16.625 1 95.94 297 THR A CA 1
ATOM 2363 C C . THR A 1 297 ? 2.426 49.719 17.312 1 95.94 297 THR A C 1
ATOM 2365 O O . THR A 1 297 ? 1.666 49.219 18.141 1 95.94 297 THR A O 1
ATOM 2368 N N . LEU A 1 298 ? 3.564 49.219 16.875 1 95.25 298 LEU A N 1
ATOM 2369 C CA . LEU A 1 298 ? 4.09 48.031 17.5 1 95.25 298 LEU A CA 1
ATOM 2370 C C . LEU A 1 298 ? 5.16 48.344 18.531 1 95.25 298 LEU A C 1
ATOM 2372 O O . LEU A 1 298 ? 6.035 49.188 18.281 1 95.25 298 LEU A O 1
ATOM 2376 N N . LYS A 1 299 ? 5 47.781 19.688 1 94.19 299 LYS A N 1
ATOM 2377 C CA . LYS A 1 299 ? 6.02 47.906 20.734 1 94.19 299 LYS A CA 1
ATOM 2378 C C . LYS A 1 299 ? 6.895 46.656 20.797 1 94.19 299 LYS A C 1
ATOM 2380 O O . LYS A 1 299 ? 6.414 45.594 21.125 1 94.19 299 LYS A O 1
ATOM 2385 N N . LEU A 1 300 ? 8.164 46.844 20.562 1 96.38 300 LEU A N 1
ATOM 2386 C CA . LEU A 1 300 ? 9.094 45.719 20.594 1 96.38 300 LEU A CA 1
ATOM 2387 C C . LEU A 1 300 ? 9.555 45.438 22.016 1 96.38 300 LEU A C 1
ATOM 2389 O O . LEU A 1 300 ? 9.289 46.25 22.922 1 96.38 300 LEU A O 1
ATOM 2393 N N . SER A 1 301 ? 10.18 44.375 22.203 1 93.75 301 SER A N 1
ATOM 2394 C CA . SER A 1 301 ? 10.625 43.969 23.531 1 93.75 301 SER A CA 1
ATOM 2395 C C . SER A 1 301 ? 11.664 44.906 24.094 1 93.75 301 SER A C 1
ATOM 2397 O O . SER A 1 301 ? 11.781 45.062 25.312 1 93.75 301 SER A O 1
ATOM 2399 N N . ASP A 1 302 ? 12.43 45.594 23.25 1 93.44 302 ASP A N 1
ATOM 2400 C CA . ASP A 1 302 ? 13.477 46.5 23.719 1 93.44 302 ASP A CA 1
ATOM 2401 C C . ASP A 1 302 ? 12.93 47.906 23.953 1 93.44 302 ASP A C 1
ATOM 2403 O O . ASP A 1 302 ? 13.672 48.812 24.297 1 93.44 302 ASP A O 1
ATOM 2407 N N . GLY A 1 303 ? 11.664 48.094 23.656 1 92.5 303 GLY A N 1
ATOM 2408 C CA . GLY A 1 303 ? 11.023 49.375 23.922 1 92.5 303 GLY A CA 1
ATOM 2409 C C . GLY A 1 303 ? 10.844 50.219 22.672 1 92.5 303 GLY A C 1
ATOM 2410 O O . GLY A 1 303 ? 10.125 51.219 22.688 1 92.5 303 GLY A O 1
ATOM 2411 N N . THR A 1 304 ? 11.438 49.781 21.594 1 94.69 304 THR A N 1
ATOM 2412 C CA . THR A 1 304 ? 11.328 50.531 20.344 1 94.69 304 THR A CA 1
ATOM 2413 C C . THR A 1 304 ? 9.906 50.469 19.797 1 94.69 304 THR A C 1
ATOM 2415 O O . THR A 1 304 ? 9.25 49.406 19.875 1 94.69 304 THR A O 1
ATOM 2418 N N . GLN A 1 305 ? 9.5 51.562 19.25 1 95.06 305 GLN A N 1
ATOM 2419 C CA . GLN A 1 305 ? 8.18 51.625 18.641 1 95.06 305 GLN A CA 1
ATOM 2420 C C . GLN A 1 305 ? 8.289 51.781 17.125 1 95.06 305 GLN A C 1
ATOM 2422 O O . GLN A 1 305 ? 9.117 52.562 16.641 1 95.06 305 GLN A O 1
ATOM 2427 N N . ILE A 1 306 ? 7.488 51.031 16.453 1 94.38 306 ILE A N 1
ATOM 2428 C CA . ILE A 1 306 ? 7.504 51.094 14.984 1 94.38 306 ILE A CA 1
ATOM 2429 C C . ILE A 1 306 ? 6.078 51.25 14.461 1 94.38 306 ILE A C 1
ATOM 2431 O O . ILE A 1 306 ? 5.141 50.656 14.977 1 94.38 306 ILE A O 1
ATOM 2435 N N . GLN A 1 307 ? 5.949 52.125 13.484 1 95 307 GLN A N 1
ATOM 2436 C CA . GLN A 1 307 ? 4.645 52.281 12.844 1 95 307 GLN A CA 1
ATOM 2437 C C . GLN A 1 307 ? 4.32 51.094 11.945 1 95 307 GLN A C 1
ATOM 2439 O O . GLN A 1 307 ? 5.07 50.781 11.016 1 95 307 GLN A O 1
ATOM 2444 N N . THR A 1 308 ? 3.176 50.5 12.172 1 95.31 308 THR A N 1
ATOM 2445 C CA . THR A 1 308 ? 2.773 49.281 11.469 1 95.31 308 THR A CA 1
ATOM 2446 C C . THR A 1 308 ? 2.578 49.562 9.984 1 95.31 308 THR A C 1
ATOM 2448 O O . THR A 1 308 ? 2.875 48.719 9.148 1 95.31 308 THR A O 1
ATOM 2451 N N . SER A 1 309 ? 2.146 50.688 9.625 1 93.69 309 SER A N 1
ATOM 2452 C CA . SER A 1 309 ? 1.865 51.062 8.242 1 93.69 309 SER A CA 1
ATOM 2453 C C . SER A 1 309 ? 3.129 51.031 7.387 1 93.69 309 SER A C 1
ATOM 2455 O O . SER A 1 309 ? 3.074 50.688 6.203 1 93.69 309 SER A O 1
ATOM 2457 N N . GLN A 1 310 ? 4.215 51.375 7.969 1 93.75 310 GLN A N 1
ATOM 2458 C CA . GLN A 1 310 ? 5.48 51.344 7.242 1 93.75 310 GLN A CA 1
ATOM 2459 C C . GLN A 1 310 ? 5.812 49.938 6.766 1 93.75 310 GLN A C 1
ATOM 2461 O O . GLN A 1 310 ? 6.34 49.75 5.668 1 93.75 310 GLN A O 1
ATOM 2466 N N . ILE A 1 311 ? 5.484 49 7.59 1 94.88 311 ILE A N 1
ATOM 2467 C CA . ILE A 1 311 ? 5.758 47.594 7.262 1 94.88 311 ILE A CA 1
ATOM 2468 C C . ILE A 1 311 ? 4.742 47.094 6.234 1 94.88 311 ILE A C 1
ATOM 2470 O O . ILE A 1 311 ? 5.113 46.5 5.223 1 94.88 311 ILE A O 1
ATOM 2474 N N . LEU A 1 312 ? 3.49 47.438 6.465 1 94.25 312 LEU A N 1
ATOM 2475 C CA . LEU A 1 312 ? 2.404 46.938 5.625 1 94.25 312 LEU A CA 1
ATOM 2476 C C . LEU A 1 312 ? 2.461 47.562 4.238 1 94.25 312 LEU A C 1
ATOM 2478 O O . LEU A 1 312 ? 1.948 47 3.271 1 94.25 312 LEU A O 1
ATOM 2482 N N . ASN A 1 313 ? 3.148 48.75 4.145 1 93.56 313 ASN A N 1
ATOM 2483 C CA . ASN A 1 313 ? 3.303 49.438 2.867 1 93.56 313 ASN A CA 1
ATOM 2484 C C . ASN A 1 313 ? 4.613 49.062 2.184 1 93.56 313 ASN A C 1
ATOM 2486 O O . ASN A 1 313 ? 5.031 49.719 1.229 1 93.56 313 ASN A O 1
ATOM 2490 N N . ASN A 1 314 ? 5.336 48.125 2.713 1 94.94 314 ASN A N 1
ATOM 2491 C CA . ASN A 1 314 ? 6.582 47.594 2.156 1 94.94 314 ASN A CA 1
ATOM 2492 C C . ASN A 1 314 ? 7.691 48.656 2.189 1 94.94 314 ASN A C 1
ATOM 2494 O O . ASN A 1 314 ? 8.461 48.781 1.238 1 94.94 314 ASN A O 1
ATOM 2498 N N . GLU A 1 315 ? 7.691 49.375 3.225 1 94.94 315 GLU A N 1
ATOM 2499 C CA . GLU A 1 315 ? 8.75 50.375 3.406 1 94.94 315 GLU A CA 1
ATOM 2500 C C . GLU A 1 315 ? 9.875 49.844 4.27 1 94.94 315 GLU A C 1
ATOM 2502 O O . GLU A 1 315 ? 10.961 50.406 4.324 1 94.94 315 GLU A O 1
ATOM 2507 N N . HIS A 1 316 ? 9.609 48.812 4.961 1 94.31 316 HIS A N 1
ATOM 2508 C CA . HIS A 1 316 ? 10.672 48.125 5.695 1 94.31 316 HIS A CA 1
ATOM 2509 C C . HIS A 1 316 ? 11.602 47.375 4.75 1 94.31 316 HIS A C 1
ATOM 2511 O O . HIS A 1 316 ? 11.141 46.625 3.887 1 94.31 316 HIS A O 1
ATOM 2517 N N . PRO A 1 317 ? 12.836 47.438 4.805 1 95.31 317 PRO A N 1
ATOM 2518 C CA . PRO A 1 317 ? 13.758 46.906 3.809 1 95.31 317 PRO A CA 1
ATOM 2519 C C . PRO A 1 317 ? 13.836 45.375 3.846 1 95.31 317 PRO A C 1
ATOM 2521 O O . PRO A 1 317 ? 14.266 44.75 2.871 1 95.31 317 PRO A O 1
ATOM 2524 N N . HIS A 1 318 ? 13.445 44.75 4.934 1 98.06 318 HIS A N 1
ATOM 2525 C CA . HIS A 1 318 ? 13.664 43.312 5.078 1 98.06 318 HIS A CA 1
ATOM 2526 C C . HIS A 1 318 ? 12.344 42.562 5.18 1 98.06 318 HIS A C 1
ATOM 2528 O O . HIS A 1 318 ? 12.328 41.375 5.48 1 98.06 318 HIS A O 1
ATOM 2534 N N . ILE A 1 319 ? 11.227 43.219 5.027 1 98.12 319 ILE A N 1
ATOM 2535 C CA . ILE A 1 319 ? 9.922 42.562 5.031 1 98.12 319 ILE A CA 1
ATOM 2536 C C . ILE A 1 319 ? 9.156 42.938 3.762 1 98.12 319 ILE A C 1
ATOM 2538 O O . ILE A 1 319 ? 8.953 44.125 3.477 1 98.12 319 ILE A O 1
ATOM 2542 N N . HIS A 1 320 ? 8.789 41.969 3.051 1 97.44 320 HIS A N 1
ATOM 2543 C CA . HIS A 1 320 ? 8.016 42.156 1.826 1 97.44 320 HIS A CA 1
ATOM 2544 C C . HIS A 1 320 ? 6.629 41.531 1.962 1 97.44 320 HIS A C 1
ATOM 2546 O O . HIS A 1 320 ? 6.492 40.312 2.154 1 97.44 320 HIS A O 1
ATOM 2552 N N . ILE A 1 321 ? 5.598 42.312 1.842 1 95.12 321 ILE A N 1
ATOM 2553 C CA . ILE A 1 321 ? 4.211 41.875 1.956 1 95.12 321 ILE A CA 1
ATOM 2554 C C . ILE A 1 321 ? 3.549 41.906 0.582 1 95.12 321 ILE A C 1
ATOM 2556 O O . ILE A 1 321 ? 3.719 42.844 -0.181 1 95.12 321 ILE A O 1
ATOM 2560 N N . ALA A 1 322 ? 2.887 40.812 0.229 1 92.5 322 ALA A N 1
ATOM 2561 C CA . ALA A 1 322 ? 2.131 40.719 -1.018 1 92.5 322 ALA A CA 1
ATOM 2562 C C . ALA A 1 322 ? 0.876 39.875 -0.834 1 92.5 322 ALA A C 1
ATOM 2564 O O . ALA A 1 322 ? 0.804 39.031 0.08 1 92.5 322 ALA A O 1
ATOM 2565 N N . GLU A 1 323 ? -0.1 40.062 -1.622 1 87.5 323 GLU A N 1
ATOM 2566 C CA . GLU A 1 323 ? -1.339 39.281 -1.534 1 87.5 323 GLU A CA 1
ATOM 2567 C C . GLU A 1 323 ? -1.182 37.906 -2.176 1 87.5 323 GLU A C 1
ATOM 2569 O O . GLU A 1 323 ? -1.569 36.906 -1.59 1 87.5 323 GLU A O 1
ATOM 2574 N N . PHE A 1 324 ? -0.724 37.906 -3.43 1 84.5 324 PHE A N 1
ATOM 2575 C CA . PHE A 1 324 ? -0.553 36.656 -4.125 1 84.5 324 PHE A CA 1
ATOM 2576 C C . PHE A 1 324 ? 0.905 36.438 -4.512 1 84.5 324 PHE A C 1
ATOM 2578 O O . PHE A 1 324 ? 1.535 37.312 -5.094 1 84.5 324 PHE A O 1
ATOM 2585 N N . VAL A 1 325 ? 1.468 35.344 -4.004 1 92.44 325 VAL A N 1
ATOM 2586 C CA . VAL A 1 325 ? 2.854 35 -4.309 1 92.44 325 VAL A CA 1
ATOM 2587 C C . VAL A 1 325 ? 2.934 33.562 -4.781 1 92.44 325 VAL A C 1
ATOM 2589 O O . VAL A 1 325 ? 2.109 32.719 -4.395 1 92.44 325 VAL A O 1
ATOM 2592 N N . PRO A 1 326 ? 3.869 33.281 -5.652 1 94.88 326 PRO A N 1
ATOM 2593 C CA . PRO A 1 326 ? 4.09 31.891 -6.062 1 94.88 326 PRO A CA 1
ATOM 2594 C C . PRO A 1 326 ? 4.75 31.047 -4.977 1 94.88 326 PRO A C 1
ATOM 2596 O O . PRO A 1 326 ? 5.973 30.875 -4.977 1 94.88 326 PRO A O 1
ATOM 2599 N N . GLN A 1 327 ? 3.977 30.469 -4.188 1 95 327 GLN A N 1
ATOM 2600 C CA . GLN A 1 327 ? 4.422 29.797 -2.969 1 95 327 GLN A CA 1
ATOM 2601 C C . GLN A 1 327 ? 5.504 28.766 -3.27 1 95 327 GLN A C 1
ATOM 2603 O O . GLN A 1 327 ? 6.559 28.75 -2.629 1 95 327 GLN A O 1
ATOM 2608 N N . PHE A 1 328 ? 5.25 27.906 -4.23 1 95.69 328 PHE A N 1
ATOM 2609 C CA . PHE A 1 328 ? 6.195 26.828 -4.508 1 95.69 328 PHE A CA 1
ATOM 2610 C C . PHE A 1 328 ? 7.555 27.391 -4.906 1 95.69 328 PHE A C 1
ATOM 2612 O O . PHE A 1 328 ? 8.594 26.891 -4.473 1 95.69 328 PHE A O 1
ATOM 2619 N N . ALA A 1 329 ? 7.535 28.391 -5.754 1 97.12 329 ALA A N 1
ATOM 2620 C CA . ALA A 1 329 ? 8.781 29 -6.199 1 97.12 329 ALA A CA 1
ATOM 2621 C C . ALA A 1 329 ? 9.555 29.594 -5.023 1 97.12 329 ALA A C 1
ATOM 2623 O O . ALA A 1 329 ? 10.781 29.484 -4.969 1 97.12 329 ALA A O 1
ATOM 2624 N N . ILE A 1 330 ? 8.859 30.188 -4.109 1 98.19 330 ILE A N 1
ATOM 2625 C CA . ILE A 1 330 ? 9.492 30.781 -2.934 1 98.19 330 ILE A CA 1
ATOM 2626 C C . ILE A 1 330 ? 10.117 29.672 -2.082 1 98.19 330 ILE A C 1
ATOM 2628 O O . ILE A 1 330 ? 11.281 29.781 -1.683 1 98.19 330 ILE A O 1
ATOM 2632 N N . LEU A 1 331 ? 9.336 28.656 -1.861 1 98.06 331 LEU A N 1
ATOM 2633 C CA . LEU A 1 331 ? 9.812 27.547 -1.038 1 98.06 331 LEU A CA 1
ATOM 2634 C C . LEU A 1 331 ? 11 26.844 -1.698 1 98.06 331 LEU A C 1
ATOM 2636 O O . LEU A 1 331 ? 11.891 26.359 -1.011 1 98.06 331 LEU A O 1
ATOM 2640 N N . ASN A 1 332 ? 10.992 26.797 -3 1 96.69 332 ASN A N 1
ATOM 2641 C CA . ASN A 1 332 ? 12.023 26.094 -3.75 1 96.69 332 ASN A CA 1
ATOM 2642 C C . ASN A 1 332 ? 13.305 26.922 -3.846 1 96.69 332 ASN A C 1
ATOM 2644 O O . ASN A 1 332 ? 14.328 26.438 -4.336 1 96.69 332 ASN A O 1
ATOM 2648 N N . HIS A 1 333 ? 13.297 28.125 -3.426 1 97.88 333 HIS A N 1
ATOM 2649 C CA . HIS A 1 333 ? 14.477 28.984 -3.457 1 97.88 333 HIS A CA 1
ATOM 2650 C C . HIS A 1 333 ? 15.438 28.641 -2.324 1 97.88 333 HIS A C 1
ATOM 2652 O O . HIS A 1 333 ? 15.016 28.453 -1.182 1 97.88 333 HIS A O 1
ATOM 2658 N N . THR A 1 334 ? 16.719 28.625 -2.586 1 97.31 334 THR A N 1
ATOM 2659 C CA . THR A 1 334 ? 17.75 28.141 -1.654 1 97.31 334 THR A CA 1
ATOM 2660 C C . THR A 1 334 ? 17.844 29.078 -0.448 1 97.31 334 THR A C 1
ATOM 2662 O O . THR A 1 334 ? 18.297 28.672 0.624 1 97.31 334 THR A O 1
ATOM 2665 N N . ASN A 1 335 ? 17.359 30.344 -0.609 1 98.62 335 ASN A N 1
ATOM 2666 C CA . ASN A 1 335 ? 17.484 31.297 0.479 1 98.62 335 ASN A CA 1
ATOM 2667 C C . ASN A 1 335 ? 16.266 31.281 1.397 1 98.62 335 ASN A C 1
ATOM 2669 O O . ASN A 1 335 ? 16.266 31.906 2.455 1 98.62 335 ASN A O 1
ATOM 2673 N N . THR A 1 336 ? 15.203 30.594 1.037 1 98.75 336 THR A N 1
ATOM 2674 C CA . THR A 1 336 ? 14.086 30.375 1.943 1 98.75 336 THR A CA 1
ATOM 2675 C C . THR A 1 336 ? 14.398 29.266 2.943 1 98.75 336 THR A C 1
ATOM 2677 O O . THR A 1 336 ? 14.547 28.109 2.562 1 98.75 336 THR A O 1
ATOM 2680 N N . LYS A 1 337 ? 14.438 29.656 4.199 1 98.69 337 LYS A N 1
ATOM 2681 C CA . LYS A 1 337 ? 14.969 28.703 5.164 1 98.69 337 LYS A CA 1
ATOM 2682 C C . LYS A 1 337 ? 13.883 28.203 6.117 1 98.69 337 LYS A C 1
ATOM 2684 O O . LYS A 1 337 ? 14.062 27.203 6.812 1 98.69 337 LYS A O 1
ATOM 2689 N N . LEU A 1 338 ? 12.797 28.922 6.148 1 98.81 338 LEU A N 1
ATOM 2690 C CA . LEU A 1 338 ? 11.711 28.578 7.062 1 98.81 338 LEU A CA 1
ATOM 2691 C C . LEU A 1 338 ? 10.359 28.953 6.469 1 98.81 338 LEU A C 1
ATOM 2693 O O . LEU A 1 338 ? 10.234 30 5.828 1 98.81 338 LEU A O 1
ATOM 2697 N N . PHE A 1 339 ? 9.383 28.172 6.633 1 98.88 339 PHE A N 1
ATOM 2698 C CA . PHE A 1 339 ? 8.023 28.422 6.18 1 98.88 339 PHE A CA 1
ATOM 2699 C C . PHE A 1 339 ? 7.059 28.484 7.363 1 98.88 339 PHE A C 1
ATOM 2701 O O . PHE A 1 339 ? 6.852 27.484 8.055 1 98.88 339 PHE A O 1
ATOM 2708 N N . PHE A 1 340 ? 6.527 29.609 7.645 1 98.56 340 PHE A N 1
ATOM 2709 C CA . PHE A 1 340 ? 5.527 29.828 8.68 1 98.56 340 PHE A CA 1
ATOM 2710 C C . PHE A 1 340 ? 4.121 29.781 8.102 1 98.56 340 PHE A C 1
ATOM 2712 O O . PHE A 1 340 ? 3.717 30.688 7.371 1 98.56 340 PHE A O 1
ATOM 2719 N N . ASN A 1 341 ? 3.377 28.734 8.414 1 96.81 341 ASN A N 1
ATOM 2720 C CA . ASN A 1 341 ? 2.1 28.516 7.746 1 96.81 341 ASN A CA 1
ATOM 2721 C C . ASN A 1 341 ? 1.069 27.906 8.688 1 96.81 341 ASN A C 1
ATOM 2723 O O . ASN A 1 341 ? 1.339 27.719 9.883 1 96.81 341 ASN A O 1
ATOM 2727 N N . HIS A 1 342 ? -0.12 27.594 8.211 1 94.19 342 HIS A N 1
ATOM 2728 C CA . HIS A 1 342 ? -1.197 27.125 9.07 1 94.19 342 HIS A CA 1
ATOM 2729 C C . HIS A 1 342 ? -1.292 25.594 9.047 1 94.19 342 HIS A C 1
ATOM 2731 O O . HIS A 1 342 ? -2.146 25.016 9.719 1 94.19 342 HIS A O 1
ATOM 2737 N N . GLY A 1 343 ? -0.513 24.953 8.234 1 93.31 343 GLY A N 1
ATOM 2738 C CA . GLY A 1 343 ? -0.458 23.5 8.258 1 93.31 343 GLY A CA 1
ATOM 2739 C C . GLY A 1 343 ? -1.461 22.859 7.32 1 93.31 343 GLY A C 1
ATOM 2740 O O . GLY A 1 343 ? -1.909 21.734 7.566 1 93.31 343 GLY A O 1
ATOM 2741 N N . GLY A 1 344 ? -1.882 23.547 6.293 1 91.06 344 GLY A N 1
ATOM 2742 C CA . GLY A 1 344 ? -2.688 22.906 5.262 1 91.06 344 GLY A CA 1
ATOM 2743 C C . GLY A 1 344 ? -1.949 21.812 4.516 1 91.06 344 GLY A C 1
ATOM 2744 O O . GLY A 1 344 ? -0.722 21.844 4.402 1 91.06 344 GLY A O 1
ATOM 2745 N N . ALA A 1 345 ? -2.689 20.906 4.008 1 90.06 345 ALA A N 1
ATOM 2746 C CA . ALA A 1 345 ? -2.082 19.766 3.328 1 90.06 345 ALA A CA 1
ATOM 2747 C C . ALA A 1 345 ? -1.224 20.219 2.152 1 90.06 345 ALA A C 1
ATOM 2749 O O . ALA A 1 345 ? -0.105 19.734 1.966 1 90.06 345 ALA A O 1
ATOM 2750 N N . GLY A 1 346 ? -1.722 21.156 1.364 1 90.81 346 GLY A N 1
ATOM 2751 C CA . GLY A 1 346 ? -0.964 21.656 0.228 1 90.81 346 GLY A CA 1
ATOM 2752 C C . GLY A 1 346 ? 0.358 22.281 0.623 1 90.81 346 GLY A C 1
ATOM 2753 O O . GLY A 1 346 ? 1.394 22 0.019 1 90.81 346 GLY A O 1
ATOM 2754 N N . SER A 1 347 ? 0.291 23.109 1.649 1 94.25 347 SER A N 1
ATOM 2755 C CA . SER A 1 347 ? 1.493 23.781 2.145 1 94.25 347 SER A CA 1
ATOM 2756 C C . SER A 1 347 ? 2.482 22.766 2.721 1 94.25 347 SER A C 1
ATOM 2758 O O . SER A 1 347 ? 3.688 22.859 2.475 1 94.25 347 SER A O 1
ATOM 2760 N N . ALA A 1 348 ? 1.951 21.891 3.473 1 95.56 348 ALA A N 1
ATOM 2761 C CA . ALA A 1 348 ? 2.805 20.844 4.043 1 95.56 348 ALA A CA 1
ATOM 2762 C C . ALA A 1 348 ? 3.502 20.047 2.945 1 95.56 348 ALA A C 1
ATOM 2764 O O . ALA A 1 348 ? 4.711 19.812 3.014 1 95.56 348 ALA A O 1
ATOM 2765 N N . HIS A 1 349 ? 2.768 19.672 1.937 1 96.31 349 HIS A N 1
ATOM 2766 C CA . HIS A 1 349 ? 3.301 18.875 0.838 1 96.31 349 HIS A CA 1
ATOM 2767 C C . HIS A 1 349 ? 4.391 19.625 0.086 1 96.31 349 HIS A C 1
ATOM 2769 O O . HIS A 1 349 ? 5.461 19.078 -0.184 1 96.31 349 HIS A O 1
ATOM 2775 N N . GLU A 1 350 ? 4.125 20.891 -0.218 1 96.62 350 GLU A N 1
ATOM 2776 C CA . GLU A 1 350 ? 5.109 21.688 -0.938 1 96.62 350 GLU A CA 1
ATOM 2777 C C . GLU A 1 350 ? 6.375 21.891 -0.11 1 96.62 350 GLU A C 1
ATOM 2779 O O . GLU A 1 350 ? 7.484 21.812 -0.639 1 96.62 350 GLU A O 1
ATOM 2784 N N . SER A 1 351 ? 6.168 22.109 1.154 1 97.88 351 SER A N 1
ATOM 2785 C CA . SER A 1 351 ? 7.305 22.328 2.045 1 97.88 351 SER A CA 1
ATOM 2786 C C . SER A 1 351 ? 8.148 21.062 2.168 1 97.88 351 SER A C 1
ATOM 2788 O O . SER A 1 351 ? 9.383 21.125 2.131 1 97.88 351 SER A O 1
ATOM 2790 N N . LEU A 1 352 ? 7.52 19.922 2.322 1 98.06 352 LEU A N 1
ATOM 2791 C CA . LEU A 1 352 ? 8.242 18.656 2.412 1 98.06 352 LEU A CA 1
ATOM 2792 C C . LEU A 1 352 ? 8.969 18.344 1.108 1 98.06 352 LEU A C 1
ATOM 2794 O O . LEU A 1 352 ? 10.102 17.859 1.125 1 98.06 352 LEU A O 1
ATOM 2798 N N . TYR A 1 353 ? 8.359 18.672 0.012 1 97.75 353 TYR A N 1
ATOM 2799 C CA . TYR A 1 353 ? 8.938 18.438 -1.306 1 97.75 353 TYR A CA 1
ATOM 2800 C C . TYR A 1 353 ? 10.188 19.281 -1.517 1 97.75 353 TYR A C 1
ATOM 2802 O O . TYR A 1 353 ? 11.133 18.859 -2.18 1 97.75 353 TYR A O 1
ATOM 2810 N N . THR A 1 354 ? 10.18 20.438 -0.921 1 97.88 354 THR A N 1
ATOM 2811 C CA . THR A 1 354 ? 11.289 21.359 -1.121 1 97.88 354 THR A CA 1
ATOM 2812 C C . THR A 1 354 ? 12.273 21.281 0.042 1 97.88 354 THR A C 1
ATOM 2814 O O . THR A 1 354 ? 13.344 21.891 -0.001 1 97.88 354 THR A O 1
ATOM 2817 N N . GLY A 1 355 ? 11.914 20.578 1.108 1 97.94 355 GLY A N 1
ATOM 2818 C CA . GLY A 1 355 ? 12.789 20.375 2.248 1 97.94 355 GLY A CA 1
ATOM 2819 C C . GLY A 1 355 ? 12.859 21.578 3.168 1 97.94 355 GLY A C 1
ATOM 2820 O O . GLY A 1 355 ? 13.875 21.812 3.828 1 97.94 355 GLY A O 1
ATOM 2821 N N . THR A 1 356 ? 11.797 22.406 3.205 1 98.5 356 THR A N 1
ATOM 2822 C CA . THR A 1 356 ? 11.789 23.609 4.031 1 98.5 356 THR A CA 1
ATOM 2823 C C . THR A 1 356 ? 11.148 23.328 5.387 1 98.5 356 THR A C 1
ATOM 2825 O O . THR A 1 356 ? 9.969 22.969 5.461 1 98.5 356 THR A O 1
ATOM 2828 N N . PRO A 1 357 ? 11.883 23.516 6.469 1 98.62 357 PRO A N 1
ATOM 2829 C CA . PRO A 1 357 ? 11.266 23.359 7.781 1 98.62 357 PRO A CA 1
ATOM 2830 C C . PRO A 1 357 ? 10.078 24.297 7.996 1 98.62 357 PRO A C 1
ATOM 2832 O O . PRO A 1 357 ? 9.953 25.297 7.297 1 98.62 357 PRO A O 1
ATOM 2835 N N . MET A 1 358 ? 9.273 23.906 9.016 1 98.88 358 MET A N 1
ATOM 2836 C CA . MET A 1 358 ? 8.031 24.672 9.117 1 98.88 358 MET A CA 1
ATOM 2837 C C . MET A 1 358 ? 7.754 25.062 10.562 1 98.88 358 MET A C 1
ATOM 2839 O O . MET A 1 358 ? 8.062 24.312 11.492 1 98.88 358 MET A O 1
ATOM 2843 N N . LEU A 1 359 ? 7.297 26.203 10.766 1 98.81 359 LEU A N 1
ATOM 2844 C CA . LEU A 1 359 ? 6.578 26.641 11.961 1 98.81 359 LEU A CA 1
ATOM 2845 C C . LEU A 1 359 ? 5.078 26.719 11.688 1 98.81 359 LEU A C 1
ATOM 2847 O O . LEU A 1 359 ? 4.633 27.516 10.867 1 98.81 359 LEU A O 1
ATOM 2851 N N . VAL A 1 360 ? 4.328 25.906 12.391 1 97.88 360 VAL A N 1
ATOM 2852 C CA . VAL A 1 360 ? 2.93 25.719 12.016 1 97.88 360 VAL A CA 1
ATOM 2853 C C . VAL A 1 360 ? 2.021 26.328 13.086 1 97.88 360 VAL A C 1
ATOM 2855 O O . VAL A 1 360 ? 2.209 26.078 14.281 1 97.88 360 VAL A O 1
ATOM 2858 N N . LEU A 1 361 ? 1.137 27.094 12.648 1 95.75 361 LEU A N 1
ATOM 2859 C CA . LEU A 1 361 ? 0.086 27.672 13.477 1 95.75 361 LEU A CA 1
ATOM 2860 C C . LEU A 1 361 ? -1.294 27.266 12.969 1 95.75 361 LEU A C 1
ATOM 2862 O O . LEU A 1 361 ? -1.905 28 12.188 1 95.75 361 LEU A O 1
ATOM 2866 N N . PRO A 1 362 ? -1.791 26.125 13.445 1 91.56 362 PRO A N 1
ATOM 2867 C CA . PRO A 1 362 ? -3.076 25.656 12.938 1 91.56 362 PRO A CA 1
ATOM 2868 C C . PRO A 1 362 ? -4.258 26.484 13.422 1 91.56 362 PRO A C 1
ATOM 2870 O O . PRO A 1 362 ? -4.254 26.969 14.555 1 91.56 362 PRO A O 1
ATOM 2873 N N . PHE A 1 363 ? -5.246 26.578 12.531 1 82.75 363 PHE A N 1
ATOM 2874 C CA . PHE A 1 363 ? -6.449 27.344 12.867 1 82.75 363 PHE A CA 1
ATOM 2875 C C . PHE A 1 363 ? -7.656 26.422 12.984 1 82.75 363 PHE A C 1
ATOM 2877 O O . PHE A 1 363 ? -8.5 26.609 13.859 1 82.75 363 PHE A O 1
ATOM 2884 N N . ALA A 1 364 ? -7.758 25.469 11.992 1 76.06 364 ALA A N 1
ATOM 2885 C CA . ALA A 1 364 ? -8.969 24.641 11.961 1 76.06 364 ALA A CA 1
ATOM 2886 C C . ALA A 1 364 ? -8.766 23.406 11.086 1 76.06 364 ALA A C 1
ATOM 2888 O O . ALA A 1 364 ? -7.758 23.281 10.391 1 76.06 364 ALA A O 1
ATOM 2889 N N . GLY A 1 365 ? -9.672 22.469 11.297 1 77.81 365 GLY A N 1
ATOM 2890 C CA . GLY A 1 365 ? -9.789 21.328 10.391 1 77.81 365 GLY A CA 1
ATOM 2891 C C . GLY A 1 365 ? -8.633 20.359 10.5 1 77.81 365 GLY A C 1
ATOM 2892 O O . GLY A 1 365 ? -8.266 19.953 11.602 1 77.81 365 GLY A O 1
ATOM 2893 N N . ASP A 1 366 ? -8.102 20.078 9.281 1 82.75 366 ASP A N 1
ATOM 2894 C CA . ASP A 1 366 ? -7.062 19.047 9.211 1 82.75 366 ASP A CA 1
ATOM 2895 C C . ASP A 1 366 ? -5.707 19.609 9.633 1 82.75 366 ASP A C 1
ATOM 2897 O O . ASP A 1 366 ? -4.738 18.875 9.781 1 82.75 366 ASP A O 1
ATOM 2901 N N . GLN A 1 367 ? -5.703 20.906 9.945 1 90 367 GLN A N 1
ATOM 2902 C CA . GLN A 1 367 ? -4.438 21.594 10.203 1 90 367 GLN A CA 1
ATOM 2903 C C . GLN A 1 367 ? -3.801 21.094 11.5 1 90 367 GLN A C 1
ATOM 2905 O O . GLN A 1 367 ? -2.58 20.953 11.578 1 90 367 GLN A O 1
ATOM 2910 N N . MET A 1 368 ? -4.668 20.828 12.469 1 90.25 368 MET A N 1
ATOM 2911 C CA . MET A 1 368 ? -4.129 20.359 13.742 1 90.25 368 MET A CA 1
ATOM 2912 C C . MET A 1 368 ? -3.461 19 13.578 1 90.25 368 MET A C 1
ATOM 2914 O O . MET A 1 368 ? -2.381 18.75 14.117 1 90.25 368 MET A O 1
ATOM 2918 N N . GLY A 1 369 ? -4.145 18.141 12.852 1 92.12 369 GLY A N 1
ATOM 2919 C CA . GLY A 1 369 ? -3.564 16.828 12.578 1 92.12 369 GLY A CA 1
ATOM 2920 C C . GLY A 1 369 ? -2.281 16.906 11.773 1 92.12 369 GLY A C 1
ATOM 2921 O O . GLY A 1 369 ? -1.31 16.219 12.086 1 92.12 369 GLY A O 1
ATOM 2922 N N . ASN A 1 370 ? -2.258 17.766 10.797 1 94.44 370 ASN A N 1
ATOM 2923 C CA . ASN A 1 370 ? -1.063 17.953 9.977 1 94.44 370 ASN A CA 1
ATOM 2924 C C . ASN A 1 370 ? 0.108 18.484 10.797 1 94.44 370 ASN A C 1
ATOM 2926 O O . ASN A 1 370 ? 1.244 18.031 10.625 1 94.44 370 ASN A O 1
ATOM 2930 N N . ALA A 1 371 ? -0.231 19.406 11.672 1 95.81 371 ALA A N 1
ATOM 2931 C CA . ALA A 1 371 ? 0.812 19.953 12.539 1 95.81 371 ALA A CA 1
ATOM 2932 C C . ALA A 1 371 ? 1.447 18.859 13.391 1 95.81 371 ALA A C 1
ATOM 2934 O O . ALA A 1 371 ? 2.674 18.781 13.5 1 95.81 371 ALA A O 1
ATOM 2935 N N . GLN A 1 372 ? 0.601 18.062 13.953 1 95.25 372 GLN A N 1
ATOM 2936 C CA . GLN A 1 372 ? 1.113 16.984 14.797 1 95.25 372 GLN A CA 1
ATOM 2937 C C . GLN A 1 372 ? 1.954 16.016 13.984 1 95.25 372 GLN A C 1
ATOM 2939 O O . GLN A 1 372 ? 2.984 15.523 14.453 1 95.25 372 GLN A O 1
ATOM 2944 N N . LYS A 1 373 ? 1.54 15.68 12.828 1 95.38 373 LYS A N 1
ATOM 2945 C CA . LYS A 1 373 ? 2.299 14.789 11.953 1 95.38 373 LYS A CA 1
ATOM 2946 C C . LYS A 1 373 ? 3.67 15.375 11.625 1 95.38 373 LYS A C 1
ATOM 2948 O O . LYS A 1 373 ? 4.68 14.672 11.695 1 95.38 373 LYS A O 1
ATOM 2953 N N . LEU A 1 374 ? 3.693 16.641 11.281 1 97.38 374 LEU A N 1
ATOM 2954 C CA . LEU A 1 374 ? 4.93 17.312 10.898 1 97.38 374 LEU A CA 1
ATOM 2955 C C . LEU A 1 374 ? 5.902 17.359 12.07 1 97.38 374 LEU A C 1
ATOM 2957 O O . LEU A 1 374 ? 7.105 17.156 11.898 1 97.38 374 LEU A O 1
ATOM 2961 N N . VAL A 1 375 ? 5.363 17.656 13.25 1 96.88 375 VAL A N 1
ATOM 2962 C CA . VAL A 1 375 ? 6.199 17.688 14.445 1 96.88 375 VAL A CA 1
ATOM 2963 C C . VAL A 1 375 ? 6.758 16.297 14.719 1 96.88 375 VAL A C 1
ATOM 2965 O O . VAL A 1 375 ? 7.945 16.156 15.016 1 96.88 375 VAL A O 1
ATOM 2968 N N . SER A 1 376 ? 5.934 15.32 14.562 1 93.44 376 SER A N 1
ATOM 2969 C CA . SER A 1 376 ? 6.363 13.938 14.766 1 93.44 376 SER A CA 1
ATOM 2970 C C . SER A 1 376 ? 7.461 13.547 13.781 1 93.44 376 SER A C 1
ATOM 2972 O O . SER A 1 376 ? 8.359 12.773 14.117 1 93.44 376 SER A O 1
ATOM 2974 N N . ALA A 1 377 ? 7.414 14.078 12.602 1 94.56 377 ALA A N 1
ATOM 2975 C CA . ALA A 1 377 ? 8.398 13.781 11.562 1 94.56 377 ALA A CA 1
ATOM 2976 C C . ALA A 1 377 ? 9.703 14.547 11.812 1 94.56 377 ALA A C 1
ATOM 2978 O O . ALA A 1 377 ? 10.711 14.281 11.164 1 94.56 377 ALA A O 1
ATOM 2979 N N . GLY A 1 378 ? 9.703 15.516 12.703 1 95.88 378 GLY A N 1
ATOM 2980 C CA . GLY A 1 378 ? 10.891 16.234 13.117 1 95.88 378 GLY A CA 1
ATOM 2981 C C . GLY A 1 378 ? 11.242 17.391 12.203 1 95.88 378 GLY A C 1
ATOM 2982 O O . GLY A 1 378 ? 12.398 17.812 12.141 1 95.88 378 GLY A O 1
ATOM 2983 N N . VAL A 1 379 ? 10.234 17.891 11.438 1 98.12 379 VAL A N 1
ATOM 2984 C CA . VAL A 1 379 ? 10.555 18.922 10.453 1 98.12 379 VAL A CA 1
ATOM 2985 C C . VAL A 1 379 ? 9.82 20.219 10.805 1 98.12 379 VAL A C 1
ATOM 2987 O O . VAL A 1 379 ? 9.867 21.188 10.039 1 98.12 379 VAL A O 1
ATOM 2990 N N . ALA A 1 380 ? 9.109 20.25 11.953 1 98.75 380 ALA A N 1
ATOM 2991 C CA . ALA A 1 380 ? 8.297 21.422 12.281 1 98.75 380 ALA A CA 1
ATOM 2992 C C . ALA A 1 380 ? 8.156 21.578 13.789 1 98.75 380 ALA A C 1
ATOM 2994 O O . ALA A 1 380 ? 8.453 20.656 14.555 1 98.75 380 ALA A O 1
ATOM 2995 N N . SER A 1 381 ? 7.855 22.75 14.156 1 98.62 381 SER A N 1
ATOM 2996 C CA . SER A 1 381 ? 7.297 23.078 15.461 1 98.62 381 SER A CA 1
ATOM 2997 C C . SER A 1 381 ? 5.891 23.656 15.336 1 98.62 381 SER A C 1
ATOM 2999 O O . SER A 1 381 ? 5.512 24.141 14.266 1 98.62 381 SER A O 1
ATOM 3001 N N . SER A 1 382 ? 5.188 23.5 16.375 1 97.62 382 SER A N 1
ATOM 3002 C CA . SER A 1 382 ? 3.801 23.953 16.297 1 97.62 382 SER A CA 1
ATOM 3003 C C . SER A 1 382 ? 3.508 25 17.359 1 97.62 382 SER A C 1
ATOM 3005 O O . SER A 1 382 ? 4.137 25.016 18.422 1 97.62 382 SER A O 1
ATOM 3007 N N . LEU A 1 383 ? 2.65 25.875 17.016 1 96.69 383 LEU A N 1
ATOM 3008 C CA . LEU A 1 383 ? 2.148 26.922 17.906 1 96.69 383 LEU A CA 1
ATOM 3009 C C . LEU A 1 383 ? 0.647 26.766 18.125 1 96.69 383 LEU A C 1
ATOM 3011 O O . LEU A 1 383 ? -0.007 25.969 17.453 1 96.69 383 LEU A O 1
ATOM 3015 N N . LYS A 1 384 ? 0.213 27.516 19.094 1 92.06 384 LYS A N 1
ATOM 3016 C CA . LYS A 1 384 ? -1.219 27.594 19.375 1 92.06 384 LYS A CA 1
ATOM 3017 C C . LYS A 1 384 ? -1.708 29.031 19.344 1 92.06 384 LYS A C 1
ATOM 3019 O O . LYS A 1 384 ? -1.062 29.938 19.891 1 92.06 384 LYS A O 1
ATOM 3024 N N . LEU A 1 385 ? -2.748 29.203 18.719 1 87.81 385 LEU A N 1
ATOM 3025 C CA . LEU A 1 385 ? -3.301 30.547 18.562 1 87.81 385 LEU A CA 1
ATOM 3026 C C . LEU A 1 385 ? -3.666 31.141 19.922 1 87.81 385 LEU A C 1
ATOM 3028 O O . LEU A 1 385 ? -3.508 32.344 20.141 1 87.81 385 LEU A O 1
ATOM 3032 N N . THR A 1 386 ? -4.133 30.344 20.844 1 88.31 386 THR A N 1
ATOM 3033 C CA . THR A 1 386 ? -4.645 30.781 22.141 1 88.31 386 THR A CA 1
ATOM 3034 C C . THR A 1 386 ? -3.506 31.219 23.047 1 88.31 386 THR A C 1
ATOM 3036 O O . THR A 1 386 ? -3.715 31.984 23.984 1 88.31 386 THR A O 1
ATOM 3039 N N . THR A 1 387 ? -2.338 30.734 22.75 1 93 387 THR A N 1
ATOM 3040 C CA . THR A 1 387 ? -1.21 31.047 23.625 1 93 387 THR A CA 1
ATOM 3041 C C . THR A 1 387 ? -0.054 31.641 22.812 1 93 387 THR A C 1
ATOM 3043 O O . THR A 1 387 ? 1.113 31.422 23.141 1 93 387 THR A O 1
ATOM 3046 N N . LEU A 1 388 ? -0.396 32.281 21.766 1 94.88 388 LEU A N 1
ATOM 3047 C CA . LEU A 1 388 ? 0.632 32.844 20.891 1 94.88 388 LEU A CA 1
ATOM 3048 C C . LEU A 1 388 ? 1.511 33.844 21.656 1 94.88 388 LEU A C 1
ATOM 3050 O O . LEU A 1 388 ? 1.003 34.719 22.359 1 94.88 388 LEU A O 1
ATOM 3054 N N . ASP A 1 389 ? 2.775 33.625 21.578 1 96.19 389 ASP A N 1
ATOM 3055 C CA . ASP A 1 389 ? 3.756 34.406 22.312 1 96.19 389 ASP A CA 1
ATOM 3056 C C . ASP A 1 389 ? 4.984 34.688 21.453 1 96.19 389 ASP A C 1
ATOM 3058 O O . ASP A 1 389 ? 5.52 33.812 20.812 1 96.19 389 ASP A O 1
ATOM 3062 N N . VAL A 1 390 ? 5.441 35.969 21.5 1 97.75 390 VAL A N 1
ATOM 3063 C CA . VAL A 1 390 ? 6.535 36.438 20.656 1 97.75 390 VAL A CA 1
ATOM 3064 C C . VAL A 1 390 ? 7.801 35.625 20.969 1 97.75 390 VAL A C 1
ATOM 3066 O O . VAL A 1 390 ? 8.484 35.156 20.062 1 97.75 390 VAL A O 1
ATOM 3069 N N . ASN A 1 391 ? 8.094 35.438 22.266 1 97.81 391 ASN A N 1
ATOM 3070 C CA . ASN A 1 391 ? 9.305 34.719 22.641 1 97.81 391 ASN A CA 1
ATOM 3071 C C . ASN A 1 391 ? 9.258 33.25 22.219 1 97.81 391 ASN A C 1
ATOM 3073 O O . ASN A 1 391 ? 10.273 32.688 21.828 1 97.81 391 ASN A O 1
ATOM 3077 N N . ASP A 1 392 ? 8.094 32.688 22.312 1 98.25 392 ASP A N 1
ATOM 3078 C CA . ASP A 1 392 ? 7.934 31.328 21.875 1 98.25 392 ASP A CA 1
ATOM 3079 C C . ASP A 1 392 ? 8.18 31.188 20.375 1 98.25 392 ASP A C 1
ATOM 3081 O O . ASP A 1 392 ? 8.844 30.25 19.938 1 98.25 392 ASP A O 1
ATOM 3085 N N . ILE A 1 393 ? 7.633 32.125 19.609 1 98.69 393 ILE A N 1
ATOM 3086 C CA . ILE A 1 393 ? 7.816 32.125 18.156 1 98.69 393 ILE A CA 1
ATOM 3087 C C . ILE A 1 393 ? 9.305 32.25 17.828 1 98.69 393 ILE A C 1
ATOM 3089 O O . ILE A 1 393 ? 9.836 31.469 17.031 1 98.69 393 ILE A O 1
ATOM 3093 N N . LEU A 1 394 ? 10.008 33.188 18.5 1 98.75 394 LEU A N 1
ATOM 3094 C CA . LEU A 1 394 ? 11.422 33.438 18.234 1 98.75 394 LEU A CA 1
ATOM 3095 C C . LEU A 1 394 ? 12.258 32.219 18.578 1 98.75 394 LEU A C 1
ATOM 3097 O O . LEU A 1 394 ? 13.141 31.812 17.797 1 98.75 394 LEU A O 1
ATOM 3101 N N . ASN A 1 395 ? 11.953 31.609 19.703 1 98.62 395 ASN A N 1
ATOM 3102 C CA . ASN A 1 395 ? 12.703 30.438 20.141 1 98.62 395 ASN A CA 1
ATOM 3103 C C . ASN A 1 395 ? 12.523 29.266 19.188 1 98.62 395 ASN A C 1
ATOM 3105 O O . ASN A 1 395 ? 13.484 28.562 18.859 1 98.62 395 ASN A O 1
ATOM 3109 N N . LYS A 1 396 ? 11.32 29.062 18.766 1 98.75 396 LYS A N 1
ATOM 3110 C CA . LYS A 1 396 ? 11.039 27.938 17.859 1 98.75 396 LYS A CA 1
ATOM 3111 C C . LYS A 1 396 ? 11.648 28.188 16.484 1 98.75 396 LYS A C 1
ATOM 3113 O O . LYS A 1 396 ? 12.18 27.266 15.859 1 98.75 396 LYS A O 1
ATOM 3118 N N . MET A 1 397 ? 11.562 29.422 16 1 98.81 397 MET A N 1
ATOM 3119 C CA . MET A 1 397 ? 12.227 29.75 14.734 1 98.81 397 MET A CA 1
ATOM 3120 C C . MET A 1 397 ? 13.727 29.469 14.82 1 98.81 397 MET A C 1
ATOM 3122 O O . MET A 1 397 ? 14.289 28.828 13.93 1 98.81 397 MET A O 1
ATOM 3126 N N . ASP A 1 398 ? 14.328 29.922 15.891 1 98.69 398 ASP A N 1
ATOM 3127 C CA . ASP A 1 398 ? 15.766 29.766 16.078 1 98.69 398 ASP A CA 1
ATOM 3128 C C . ASP A 1 398 ? 16.156 28.297 16.141 1 98.69 398 ASP A C 1
ATOM 3130 O O . ASP A 1 398 ? 17.125 27.875 15.508 1 98.69 398 ASP A O 1
ATOM 3134 N N . SER A 1 399 ? 15.375 27.562 16.891 1 98.44 399 SER A N 1
ATOM 3135 C CA . SER A 1 399 ? 15.633 26.125 17.031 1 98.44 399 SER A CA 1
ATOM 3136 C C . SER A 1 399 ? 15.508 25.406 15.688 1 98.44 399 SER A C 1
ATOM 3138 O O . SER A 1 399 ? 16.359 24.594 15.336 1 98.44 399 SER A O 1
ATOM 3140 N N . LEU A 1 400 ? 14.469 25.688 14.938 1 98.75 400 LEU A N 1
ATOM 3141 C CA . LEU A 1 400 ? 14.227 25.047 13.656 1 98.75 400 LEU A CA 1
ATOM 3142 C C . LEU A 1 400 ? 15.367 25.328 12.68 1 98.75 400 LEU A C 1
ATOM 3144 O O . LEU A 1 400 ? 15.711 24.469 11.867 1 98.75 400 LEU A O 1
ATOM 3148 N N . LEU A 1 401 ? 15.945 26.484 12.781 1 98.44 401 LEU A N 1
ATOM 3149 C CA . LEU A 1 401 ? 16.969 26.906 11.836 1 98.44 401 LEU A CA 1
ATOM 3150 C C . LEU A 1 401 ? 18.328 26.359 12.234 1 98.44 401 LEU A C 1
ATOM 3152 O O . LEU A 1 401 ? 19.219 26.172 11.391 1 98.44 401 LEU A O 1
ATOM 3156 N N . LYS A 1 402 ? 18.547 26 13.523 1 97.81 402 LYS A N 1
ATOM 3157 C CA . LYS A 1 402 ? 19.875 25.656 14 1 97.81 402 LYS A CA 1
ATOM 3158 C C . LYS A 1 402 ? 20.016 24.172 14.266 1 97.81 402 LYS A C 1
ATOM 3160 O O . LYS A 1 402 ? 21.109 23.625 14.227 1 97.81 402 LYS A O 1
ATOM 3165 N N . GLU A 1 403 ? 18.938 23.531 14.531 1 97.19 403 GLU A N 1
ATOM 3166 C CA . GLU A 1 403 ? 19.016 22.141 14.938 1 97.19 403 GLU A CA 1
ATOM 3167 C C . GLU A 1 403 ? 19.375 21.234 13.758 1 97.19 403 GLU A C 1
ATOM 3169 O O . GLU A 1 403 ? 18.688 21.219 12.742 1 97.19 403 GLU A O 1
ATOM 3174 N N . GLU A 1 404 ? 20.359 20.469 13.945 1 96 404 GLU A N 1
ATOM 3175 C CA . GLU A 1 404 ? 20.859 19.578 12.914 1 96 404 GLU A CA 1
ATOM 3176 C C . GLU A 1 404 ? 19.844 18.5 12.578 1 96 404 GLU A C 1
ATOM 3178 O O . GLU A 1 404 ? 19.703 18.094 11.414 1 96 404 GLU A O 1
ATOM 3183 N N . ASN A 1 405 ? 19.141 18.031 13.562 1 95.19 405 ASN A N 1
ATOM 3184 C CA . ASN A 1 405 ? 18.141 17 13.344 1 95.19 405 ASN A CA 1
ATOM 3185 C C . ASN A 1 405 ? 17.016 17.469 12.422 1 95.19 405 ASN A C 1
ATOM 3187 O O . ASN A 1 405 ? 16.5 16.703 11.609 1 95.19 405 ASN A O 1
ATOM 3191 N N . VAL A 1 406 ? 16.641 18.734 12.586 1 97.88 406 VAL A N 1
ATOM 3192 C CA . VAL A 1 406 ? 15.602 19.297 11.719 1 97.88 406 VAL A CA 1
ATOM 3193 C C . VAL A 1 406 ? 16.109 19.328 10.273 1 97.88 406 VAL A C 1
ATOM 3195 O O . VAL A 1 406 ? 15.391 18.969 9.352 1 97.88 406 VAL A O 1
ATOM 3198 N N . LYS A 1 407 ? 17.297 19.734 10.148 1 96.94 407 LYS A N 1
ATOM 3199 C CA . LYS A 1 407 ? 17.906 19.781 8.82 1 96.94 407 LYS A CA 1
ATOM 3200 C C . LYS A 1 407 ? 17.969 18.406 8.18 1 96.94 407 LYS A C 1
ATOM 3202 O O . LYS A 1 407 ? 17.547 18.219 7.035 1 96.94 407 LYS A O 1
ATOM 3207 N N . ASN A 1 408 ? 18.469 17.422 8.914 1 95.88 408 ASN A N 1
ATOM 3208 C CA . ASN A 1 408 ? 18.578 16.062 8.414 1 95.88 408 ASN A CA 1
ATOM 3209 C C . ASN A 1 408 ? 17.219 15.477 8.047 1 95.88 408 ASN A C 1
ATOM 3211 O O . ASN A 1 408 ? 17.062 14.875 6.984 1 95.88 408 ASN A O 1
ATOM 3215 N N . ASN A 1 409 ? 16.266 15.672 8.914 1 96.19 409 ASN A N 1
ATOM 3216 C CA . ASN A 1 409 ? 14.914 15.156 8.664 1 96.19 409 ASN A CA 1
ATOM 3217 C C . ASN A 1 409 ? 14.281 15.82 7.449 1 96.19 409 ASN A C 1
ATOM 3219 O O . ASN A 1 409 ? 13.57 15.172 6.68 1 96.19 409 ASN A O 1
ATOM 3223 N N . SER A 1 410 ? 14.484 17.125 7.332 1 97.44 410 SER A N 1
ATOM 3224 C CA . SER A 1 410 ? 13.945 17.844 6.184 1 97.44 410 SER A CA 1
ATOM 3225 C C . SER A 1 410 ? 14.523 17.312 4.875 1 97.44 410 SER A C 1
ATOM 3227 O O . SER A 1 410 ? 13.797 17.156 3.893 1 97.44 410 SER A O 1
ATOM 3229 N N . GLU A 1 411 ? 15.797 17.047 4.902 1 96.75 411 GLU A N 1
ATOM 3230 C CA . GLU A 1 411 ? 16.438 16.5 3.703 1 96.75 411 GLU A CA 1
ATOM 3231 C C . GLU A 1 411 ? 15.922 15.109 3.379 1 96.75 411 GLU A C 1
ATOM 3233 O O . GLU A 1 411 ? 15.656 14.789 2.219 1 96.75 411 GLU A O 1
ATOM 3238 N N . ARG A 1 412 ? 15.828 14.297 4.371 1 95.69 412 ARG A N 1
ATOM 3239 C CA . ARG A 1 412 ? 15.32 12.938 4.18 1 95.69 412 ARG A CA 1
ATOM 3240 C C . ARG A 1 412 ? 13.898 12.961 3.629 1 95.69 412 ARG A C 1
ATOM 3242 O O . ARG A 1 412 ? 13.594 12.258 2.662 1 95.69 412 ARG A O 1
ATOM 3249 N N . LEU A 1 413 ? 13.102 13.773 4.227 1 96.5 413 LEU A N 1
ATOM 3250 C CA . LEU A 1 413 ? 11.703 13.812 3.818 1 96.5 413 LEU A CA 1
ATOM 3251 C C . LEU A 1 413 ? 11.555 14.445 2.441 1 96.5 413 LEU A C 1
ATOM 3253 O O . LEU A 1 413 ? 10.633 14.109 1.691 1 96.5 413 LEU A O 1
ATOM 3257 N N . LYS A 1 414 ? 12.438 15.375 2.133 1 97.56 414 LYS A N 1
ATOM 3258 C CA . LYS A 1 414 ? 12.477 15.953 0.792 1 97.56 414 LYS A CA 1
ATOM 3259 C C . LYS A 1 414 ? 12.625 14.867 -0.268 1 97.56 414 LYS A C 1
ATOM 3261 O O . LYS A 1 414 ? 11.852 14.82 -1.229 1 97.56 414 LYS A O 1
ATOM 3266 N N . VAL A 1 415 ? 13.531 13.953 -0.045 1 97.5 415 VAL A N 1
ATOM 3267 C CA . VAL A 1 415 ? 13.781 12.867 -0.987 1 97.5 415 VAL A CA 1
ATOM 3268 C C . VAL A 1 415 ? 12.578 11.93 -1.04 1 97.5 415 VAL A C 1
ATOM 3270 O O . VAL A 1 415 ? 12.133 11.539 -2.121 1 97.5 415 VAL A O 1
ATOM 3273 N N . LEU A 1 416 ? 12.031 11.594 0.118 1 97.19 416 LEU A N 1
ATOM 3274 C CA . LEU A 1 416 ? 10.891 10.688 0.173 1 97.19 416 LEU A CA 1
ATOM 3275 C C . LEU A 1 416 ? 9.672 11.312 -0.506 1 97.19 416 LEU A C 1
ATOM 3277 O O . LEU A 1 416 ? 8.93 10.625 -1.211 1 97.19 416 LEU A O 1
ATOM 3281 N N . ALA A 1 417 ? 9.453 12.617 -0.246 1 97.56 417 ALA A N 1
ATOM 3282 C CA . ALA A 1 417 ? 8.344 13.32 -0.892 1 97.56 417 ALA A CA 1
ATOM 3283 C C . ALA A 1 417 ? 8.492 13.297 -2.41 1 97.56 417 ALA A C 1
ATOM 3285 O O . ALA A 1 417 ? 7.508 13.094 -3.131 1 97.56 417 ALA A O 1
ATOM 3286 N N . LYS A 1 418 ? 9.648 13.477 -2.91 1 97.19 418 LYS A N 1
ATOM 3287 C CA . LYS A 1 418 ? 9.898 13.453 -4.348 1 97.19 418 LYS A CA 1
ATOM 3288 C C . LYS A 1 418 ? 9.625 12.078 -4.938 1 97.19 418 LYS A C 1
ATOM 3290 O O . LYS A 1 418 ? 9.023 11.953 -6.004 1 97.19 418 LYS A O 1
ATOM 3295 N N . ILE A 1 419 ? 10.047 11.07 -4.242 1 97.06 419 ILE A N 1
ATOM 3296 C CA . ILE A 1 419 ? 9.789 9.703 -4.672 1 97.06 419 ILE A CA 1
ATOM 3297 C C . ILE A 1 419 ? 8.281 9.453 -4.734 1 97.06 419 ILE A C 1
ATOM 3299 O O . ILE A 1 419 ? 7.77 8.945 -5.73 1 97.06 419 ILE A O 1
ATOM 3303 N N . ASN A 1 420 ? 7.613 9.852 -3.691 1 97.19 420 ASN A N 1
ATOM 3304 C CA . ASN A 1 420 ? 6.184 9.578 -3.584 1 97.19 420 ASN A CA 1
ATOM 3305 C C . ASN A 1 420 ? 5.375 10.453 -4.535 1 97.19 420 ASN A C 1
ATOM 3307 O O . ASN A 1 420 ? 4.273 10.07 -4.945 1 97.19 420 ASN A O 1
ATOM 3311 N N . SER A 1 421 ? 5.867 11.633 -4.867 1 96.94 421 SER A N 1
ATOM 3312 C CA . SER A 1 421 ? 5.148 12.523 -5.777 1 96.94 421 SER A CA 1
ATOM 3313 C C . SER A 1 421 ? 4.945 11.867 -7.141 1 96.94 421 SER A C 1
ATOM 3315 O O . SER A 1 421 ? 4.078 12.289 -7.91 1 96.94 421 SER A O 1
ATOM 3317 N N . LYS A 1 422 ? 5.684 10.82 -7.465 1 96.31 422 LYS A N 1
ATOM 3318 C CA . LYS A 1 422 ? 5.551 10.094 -8.719 1 96.31 422 LYS A CA 1
ATOM 3319 C C . LYS A 1 422 ? 4.289 9.234 -8.727 1 96.31 422 LYS A C 1
ATOM 3321 O O . LYS A 1 422 ? 3.855 8.766 -9.781 1 96.31 422 LYS A O 1
ATOM 3326 N N . ARG A 1 423 ? 3.693 9.094 -7.621 1 97.19 423 ARG A N 1
ATOM 3327 C CA . ARG A 1 423 ? 2.578 8.156 -7.504 1 97.19 423 ARG A CA 1
ATOM 3328 C C . ARG A 1 423 ? 1.316 8.727 -8.141 1 97.19 423 ARG A C 1
ATOM 3330 O O . ARG A 1 423 ? 0.326 8.016 -8.312 1 97.19 423 ARG A O 1
ATOM 3337 N N . LYS A 1 424 ? 1.312 10.008 -8.508 1 97.06 424 LYS A N 1
ATOM 3338 C CA . LYS A 1 424 ? 0.194 10.539 -9.281 1 97.06 424 LYS A CA 1
ATOM 3339 C C . LYS A 1 424 ? 0.051 9.797 -10.609 1 97.06 424 LYS A C 1
ATOM 3341 O O . LYS A 1 424 ? -1.062 9.617 -11.109 1 97.06 424 LYS A O 1
ATOM 3346 N N . TYR A 1 425 ? 1.122 9.32 -11.188 1 97.38 425 TYR A N 1
ATOM 3347 C CA . TYR A 1 425 ? 1.066 8.531 -12.414 1 97.38 425 TYR A CA 1
ATOM 3348 C C . TYR A 1 425 ? 0.436 7.168 -12.164 1 97.38 425 TYR A C 1
ATOM 3350 O O . TYR A 1 425 ? -0.271 6.633 -13.023 1 97.38 425 TYR A O 1
ATOM 3358 N N . ARG A 1 426 ? 0.752 6.605 -11.008 1 97.5 426 ARG A N 1
ATOM 3359 C CA . ARG A 1 426 ? 0.11 5.348 -10.641 1 97.5 426 ARG A CA 1
ATOM 3360 C C . ARG A 1 426 ? -1.398 5.523 -10.5 1 97.5 426 ARG A C 1
ATOM 3362 O O . ARG A 1 426 ? -2.17 4.652 -10.898 1 97.5 426 ARG A O 1
ATOM 3369 N N . ALA A 1 427 ? -1.768 6.656 -9.875 1 98.19 427 ALA A N 1
ATOM 3370 C CA . ALA A 1 427 ? -3.195 6.953 -9.805 1 98.19 427 ALA A CA 1
ATOM 3371 C C . ALA A 1 427 ? -3.832 6.922 -11.195 1 98.19 427 ALA A C 1
ATOM 3373 O O . ALA A 1 427 ? -4.863 6.281 -11.398 1 98.19 427 ALA A O 1
ATOM 3374 N N . ALA A 1 428 ? -3.215 7.602 -12.148 1 98.25 428 ALA A N 1
ATOM 3375 C CA . ALA A 1 428 ? -3.719 7.625 -13.523 1 98.25 428 ALA A CA 1
ATOM 3376 C C . ALA A 1 428 ? -3.748 6.223 -14.117 1 98.25 428 ALA A C 1
ATOM 3378 O O . ALA A 1 428 ? -4.715 5.844 -14.781 1 98.25 428 ALA A O 1
ATOM 3379 N N . ASP A 1 429 ? -2.705 5.426 -13.883 1 98.19 429 ASP A N 1
ATOM 3380 C CA . ASP A 1 429 ? -2.639 4.047 -14.367 1 98.19 429 ASP A CA 1
ATOM 3381 C C . ASP A 1 429 ? -3.826 3.23 -13.859 1 98.19 429 ASP A C 1
ATOM 3383 O O . ASP A 1 429 ? -4.449 2.49 -14.625 1 98.19 429 ASP A O 1
ATOM 3387 N N . LEU A 1 430 ? -4.117 3.336 -12.602 1 98 430 LEU A N 1
ATOM 3388 C CA . LEU A 1 430 ? -5.168 2.527 -12 1 98 430 LEU A CA 1
ATOM 3389 C C . LEU A 1 430 ? -6.543 2.975 -12.477 1 98 430 LEU A C 1
ATOM 3391 O O . LEU A 1 430 ? -7.449 2.152 -12.633 1 98 430 LEU A O 1
ATOM 3395 N N . ILE A 1 431 ? -6.691 4.285 -12.664 1 98.25 431 ILE A N 1
ATOM 3396 C CA . ILE A 1 431 ? -7.945 4.773 -13.234 1 98.25 431 ILE A CA 1
ATOM 3397 C C . ILE A 1 431 ? -8.141 4.199 -14.633 1 98.25 431 ILE A C 1
ATOM 3399 O O . ILE A 1 431 ? -9.227 3.736 -14.977 1 98.25 431 ILE A O 1
ATOM 3403 N N . GLU A 1 432 ? -7.109 4.207 -15.461 1 97.06 432 GLU A N 1
ATOM 3404 C CA . GLU A 1 432 ? -7.164 3.613 -16.797 1 97.06 432 GLU A CA 1
ATOM 3405 C C . GLU A 1 432 ? -7.523 2.133 -16.719 1 97.06 432 GLU A C 1
ATOM 3407 O O . GLU A 1 432 ? -8.305 1.638 -17.547 1 97.06 432 GLU A O 1
ATOM 3412 N N . TYR A 1 433 ? -6.957 1.481 -15.781 1 97.31 433 TYR A N 1
ATOM 3413 C CA . TYR A 1 433 ? -7.273 0.069 -15.609 1 97.31 433 TYR A CA 1
ATOM 3414 C C . TYR A 1 433 ? -8.758 -0.124 -15.312 1 97.31 433 TYR A C 1
ATOM 3416 O O . TYR A 1 433 ? -9.391 -1.042 -15.844 1 97.31 433 TYR A O 1
ATOM 3424 N N . ILE A 1 434 ? -9.281 0.699 -14.422 1 97.12 434 ILE A N 1
ATOM 3425 C CA . ILE A 1 434 ? -10.688 0.584 -14.062 1 97.12 434 ILE A CA 1
ATOM 3426 C C . ILE A 1 434 ? -11.562 0.847 -15.281 1 97.12 434 ILE A C 1
ATOM 3428 O O . ILE A 1 434 ? -12.547 0.147 -15.508 1 97.12 434 ILE A O 1
ATOM 3432 N N . LEU A 1 435 ? -11.188 1.838 -16.109 1 96.44 435 LEU A N 1
ATOM 3433 C CA . LEU A 1 435 ? -11.898 2.111 -17.359 1 96.44 435 LEU A CA 1
ATOM 3434 C C . LEU A 1 435 ? -11.836 0.909 -18.297 1 96.44 435 LEU A C 1
ATOM 3436 O O . LEU A 1 435 ? -12.852 0.511 -18.875 1 96.44 435 LEU A O 1
ATOM 3440 N N . HIS A 1 436 ? -10.672 0.351 -18.359 1 94.75 436 HIS A N 1
ATOM 3441 C CA . HIS A 1 436 ? -10.484 -0.838 -19.188 1 94.75 436 HIS A CA 1
ATOM 3442 C C . HIS A 1 436 ? -11.32 -2.004 -18.672 1 94.75 436 HIS A C 1
ATOM 3444 O O . HIS A 1 436 ? -12.016 -2.664 -19.438 1 94.75 436 HIS A O 1
ATOM 3450 N N . SER A 1 437 ? -11.273 -2.238 -17.391 1 94.56 437 SER A N 1
ATOM 3451 C CA . SER A 1 437 ? -11.984 -3.352 -16.766 1 94.56 437 SER A CA 1
ATOM 3452 C C . SER A 1 437 ? -13.492 -3.178 -16.891 1 94.56 437 SER A C 1
ATOM 3454 O O . SER A 1 437 ? -14.219 -4.152 -17.109 1 94.56 437 SER A O 1
ATOM 3456 N N . SER A 1 438 ? -13.93 -1.955 -16.781 1 94.56 438 SER A N 1
ATOM 3457 C CA . SER A 1 438 ? -15.367 -1.704 -16.828 1 94.56 438 SER A CA 1
ATOM 3458 C C . SER A 1 438 ? -15.906 -1.879 -18.25 1 94.56 438 SER A C 1
ATOM 3460 O O . SER A 1 438 ? -17.109 -2.062 -18.438 1 94.56 438 SER A O 1
ATOM 3462 N N . SER A 1 439 ? -15.07 -1.835 -19.219 1 92.56 439 SER A N 1
ATOM 3463 C CA . SER A 1 439 ? -15.5 -2.008 -20.594 1 92.56 439 SER A CA 1
ATOM 3464 C C . SER A 1 439 ? -15.883 -3.455 -20.875 1 92.56 439 SER A C 1
ATOM 3466 O O . SER A 1 439 ? -16.547 -3.744 -21.891 1 92.56 439 SER A O 1
ATOM 3468 N N . PHE A 1 440 ? -15.539 -4.375 -20 1 9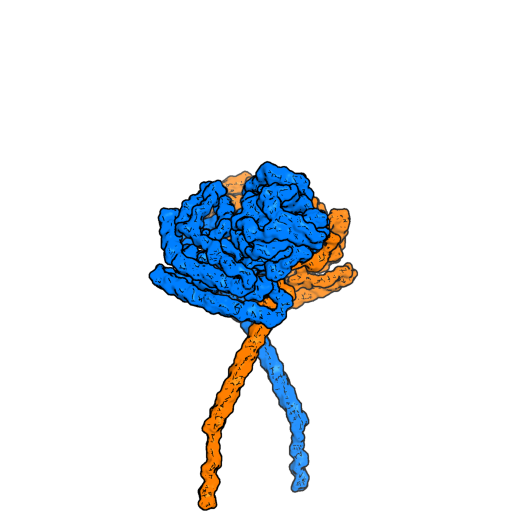1.44 440 PHE A N 1
ATOM 3469 C CA . PHE A 1 440 ? -15.82 -5.789 -20.203 1 91.44 440 PHE A CA 1
ATOM 3470 C C . PHE A 1 440 ? -17.156 -6.172 -19.578 1 91.44 440 PHE A C 1
ATOM 3472 O O . PHE A 1 440 ? -17.609 -7.312 -19.719 1 91.44 440 PHE A O 1
ATOM 3479 N N . VAL A 1 441 ? -17.766 -5.168 -18.906 1 90.56 441 VAL A N 1
ATOM 3480 C CA . VAL A 1 441 ? -19.031 -5.469 -18.266 1 90.56 441 VAL A CA 1
ATOM 3481 C C . VAL A 1 441 ? -20.094 -4.477 -18.734 1 90.56 441 VAL A C 1
ATOM 3483 O O . VAL A 1 441 ? -19.781 -3.334 -19.078 1 90.56 441 VAL A O 1
ATOM 3486 N N . GLU A 1 442 ? -21.312 -4.961 -18.703 1 87.56 442 GLU A N 1
ATOM 3487 C CA . GLU A 1 442 ? -22.422 -4.102 -19.125 1 87.56 442 GLU A CA 1
ATOM 3488 C C . GLU A 1 442 ? -22.656 -2.975 -18.109 1 87.56 442 GLU A C 1
ATOM 3490 O O . GLU A 1 442 ? -22.953 -1.843 -18.5 1 87.56 442 GLU A O 1
ATOM 3495 N N . TYR A 1 443 ? -22.547 -3.365 -16.859 1 88.75 443 TYR A N 1
ATOM 3496 C CA . TYR A 1 443 ? -22.672 -2.381 -15.797 1 88.75 443 TYR A CA 1
ATOM 3497 C C . TYR A 1 443 ? -21.875 -2.797 -14.57 1 88.75 443 TYR A C 1
ATOM 3499 O O . TYR A 1 443 ? -21.547 -3.975 -14.406 1 88.75 443 TYR A O 1
ATOM 3507 N N . VAL A 1 444 ? -21.531 -1.824 -13.758 1 91.12 444 VAL A N 1
ATOM 3508 C CA . VAL A 1 444 ? -20.781 -2.064 -12.531 1 91.12 444 VAL A CA 1
ATOM 3509 C C . VAL A 1 444 ? -21.75 -2.496 -11.422 1 91.12 444 VAL A C 1
ATOM 3511 O O . VAL A 1 444 ? -22.688 -1.778 -11.094 1 91.12 444 VAL A O 1
ATOM 3514 N N . ASP A 1 445 ? -21.484 -3.672 -10.938 1 88.25 445 ASP A N 1
ATOM 3515 C CA . ASP A 1 445 ? -22.281 -4.18 -9.828 1 88.25 445 ASP A CA 1
ATOM 3516 C C . ASP A 1 445 ? -21.453 -4.312 -8.562 1 88.25 445 ASP A C 1
ATOM 3518 O O . ASP A 1 445 ? -20.344 -3.77 -8.477 1 88.25 445 ASP A O 1
ATOM 3522 N N . ASP A 1 446 ? -21.953 -5 -7.59 1 83.5 446 ASP A N 1
ATOM 3523 C CA . ASP A 1 446 ? -21.312 -5.09 -6.281 1 83.5 446 ASP A CA 1
ATOM 3524 C C . ASP A 1 446 ? -20.062 -5.969 -6.34 1 83.5 446 ASP A C 1
ATOM 3526 O O . ASP A 1 446 ? -19.219 -5.902 -5.453 1 83.5 446 ASP A O 1
ATOM 3530 N N . ASP A 1 447 ? -19.953 -6.695 -7.391 1 85.75 447 ASP A N 1
ATOM 3531 C CA . ASP A 1 447 ? -18.828 -7.633 -7.48 1 85.75 447 ASP A CA 1
ATOM 3532 C C . ASP A 1 447 ? -17.688 -7.035 -8.289 1 85.75 447 ASP A C 1
ATOM 3534 O O . ASP A 1 447 ? -16.594 -7.621 -8.367 1 85.75 447 ASP A O 1
ATOM 3538 N N . PHE A 1 448 ? -17.953 -5.871 -8.875 1 91.94 448 PHE A N 1
ATOM 3539 C CA . PHE A 1 448 ? -16.922 -5.23 -9.688 1 91.94 448 PHE A CA 1
ATOM 3540 C C . PHE A 1 448 ? -15.688 -4.918 -8.844 1 91.94 448 PHE A C 1
ATOM 3542 O O . PHE A 1 448 ? -15.766 -4.168 -7.875 1 91.94 448 PHE A O 1
ATOM 3549 N N . LEU A 1 449 ? -14.555 -5.57 -9.117 1 91.69 449 LEU A N 1
ATOM 3550 C CA . LEU A 1 449 ? -13.234 -5.418 -8.5 1 91.69 449 LEU A CA 1
ATOM 3551 C C . LEU A 1 449 ? -13.266 -5.871 -7.043 1 91.69 449 LEU A C 1
ATOM 3553 O O . LEU A 1 449 ? -12.5 -5.367 -6.219 1 91.69 449 LEU A O 1
ATOM 3557 N N . LYS A 1 450 ? -14.117 -6.719 -6.719 1 87.62 450 LYS A N 1
ATOM 3558 C CA . LYS A 1 450 ? -14.195 -7.316 -5.391 1 87.62 450 LYS A CA 1
ATOM 3559 C C . LYS A 1 450 ? -12.898 -8.039 -5.039 1 87.62 450 LYS A C 1
ATOM 3561 O O . LYS A 1 450 ? -12.562 -8.188 -3.859 1 87.62 450 LYS A O 1
ATOM 3566 N N . GLU A 1 451 ? -12.188 -8.391 -6.039 1 88.56 451 GLU A N 1
ATOM 3567 C CA . GLU A 1 451 ? -10.938 -9.117 -5.859 1 88.56 451 GLU A CA 1
ATOM 3568 C C . GLU A 1 451 ? -9.859 -8.227 -5.242 1 88.56 451 GLU A C 1
ATOM 3570 O O . GLU A 1 451 ? -8.82 -8.711 -4.801 1 88.56 451 GLU A O 1
ATOM 3575 N N . TRP A 1 452 ? -10.117 -6.895 -5.141 1 92.19 452 TRP A N 1
ATOM 3576 C CA . TRP A 1 452 ? -9.164 -5.973 -4.523 1 92.19 452 TRP A CA 1
ATOM 3577 C C . TRP A 1 452 ? -9.383 -5.895 -3.018 1 92.19 452 TRP A C 1
ATOM 3579 O O . TRP A 1 452 ? -8.531 -5.395 -2.283 1 92.19 452 TRP A O 1
ATOM 3589 N N . VAL A 1 453 ? -10.516 -6.391 -2.574 1 92.5 453 VAL A N 1
ATOM 3590 C CA . VAL A 1 453 ? -10.906 -6.234 -1.178 1 92.5 453 VAL A CA 1
ATOM 3591 C C . VAL A 1 453 ? -10.445 -7.449 -0.373 1 92.5 453 VAL A C 1
ATOM 3593 O O . VAL A 1 453 ? -10.773 -8.586 -0.709 1 92.5 453 VAL A O 1
ATOM 3596 N N . PRO A 1 454 ? -9.672 -7.227 0.666 1 93.94 454 PRO A N 1
ATOM 3597 C CA . PRO A 1 454 ? -9.211 -8.352 1.489 1 93.94 454 PRO A CA 1
ATOM 3598 C C . PRO A 1 454 ? -10.367 -9.117 2.133 1 93.94 454 PRO A C 1
ATOM 3600 O O . PRO A 1 454 ? -11.406 -8.523 2.438 1 93.94 454 PRO A O 1
ATOM 3603 N N . ALA A 1 455 ? -10.156 -10.398 2.383 1 94.06 455 ALA A N 1
ATOM 3604 C CA . ALA A 1 455 ? -11.164 -11.289 2.943 1 94.06 455 ALA A CA 1
ATOM 3605 C C . ALA A 1 455 ? -11.609 -10.82 4.324 1 94.06 455 ALA A C 1
ATOM 3607 O O . ALA A 1 455 ? -12.734 -11.086 4.742 1 94.06 455 ALA A O 1
ATOM 3608 N N . GLU A 1 456 ? -10.727 -10.148 4.996 1 93.38 456 GLU A N 1
ATOM 3609 C CA . GLU A 1 456 ? -11.039 -9.727 6.359 1 93.38 456 GLU A CA 1
ATOM 3610 C C . GLU A 1 456 ? -12.258 -8.812 6.391 1 93.38 456 GLU A C 1
ATOM 3612 O O . GLU A 1 456 ? -13.008 -8.805 7.371 1 93.38 456 GLU A O 1
ATOM 3617 N N . THR A 1 457 ? -12.453 -8.086 5.355 1 88.69 457 THR A N 1
ATOM 3618 C CA . THR A 1 457 ? -13.602 -7.188 5.281 1 88.69 457 THR A CA 1
ATOM 3619 C C . THR A 1 457 ? -14.898 -7.98 5.137 1 88.69 457 THR A C 1
ATOM 3621 O O . THR A 1 457 ? -15.938 -7.578 5.668 1 88.69 457 THR A O 1
ATOM 3624 N N . ARG A 1 458 ? -14.867 -9.148 4.543 1 90.25 458 ARG A N 1
ATOM 3625 C CA . ARG A 1 458 ? -16.062 -9.953 4.281 1 90.25 458 ARG A CA 1
ATOM 3626 C C . ARG A 1 458 ? -16.328 -10.922 5.426 1 90.25 458 ARG A C 1
ATOM 3628 O O . ARG A 1 458 ? -17.469 -11.281 5.691 1 90.25 458 ARG A O 1
ATOM 3635 N N . MET A 1 459 ? -15.305 -11.305 6.07 1 93.75 459 MET A N 1
ATOM 3636 C CA . MET A 1 459 ? -15.414 -12.289 7.141 1 93.75 459 MET A CA 1
ATOM 3637 C C . MET A 1 459 ? -15.938 -11.648 8.422 1 93.75 459 MET A C 1
ATOM 3639 O O . MET A 1 459 ? -16.562 -12.32 9.25 1 93.75 459 MET A O 1
ATOM 3643 N N . GLY A 1 460 ? -15.688 -10.367 8.602 1 91.12 460 GLY A N 1
ATOM 3644 C CA . GLY A 1 460 ? -15.906 -9.703 9.875 1 91.12 460 GLY A CA 1
ATOM 3645 C C . GLY A 1 460 ? -14.719 -9.812 10.812 1 91.12 460 GLY A C 1
ATOM 3646 O O . GLY A 1 460 ? -13.93 -10.75 10.719 1 91.12 460 GLY A O 1
ATOM 3647 N N . PHE A 1 461 ? -14.672 -8.977 11.766 1 90.94 461 PHE A N 1
ATOM 3648 C CA . PHE A 1 461 ? -13.523 -8.836 12.648 1 90.94 461 PHE A CA 1
ATOM 3649 C C . PHE A 1 461 ? -13.32 -10.086 13.484 1 90.94 461 PHE A C 1
ATOM 3651 O O . PHE A 1 461 ? -12.195 -10.578 13.625 1 90.94 461 PHE A O 1
ATOM 3658 N N . ILE A 1 462 ? -14.281 -10.664 13.953 1 93.94 462 ILE A N 1
ATOM 3659 C CA . ILE A 1 462 ? -14.219 -11.805 14.859 1 93.94 462 ILE A CA 1
ATOM 3660 C C . ILE A 1 462 ? -13.664 -13.023 14.125 1 93.94 462 ILE A C 1
ATOM 3662 O O . ILE A 1 462 ? -12.688 -13.625 14.57 1 93.94 462 ILE A O 1
ATOM 3666 N N . ARG A 1 463 ? -14.219 -13.359 12.984 1 95.81 463 ARG A N 1
ATOM 3667 C CA . ARG A 1 463 ? -13.789 -14.523 12.219 1 95.81 463 ARG A CA 1
ATOM 3668 C C . ARG A 1 463 ? -12.43 -14.281 11.562 1 95.81 463 ARG A C 1
ATOM 3670 O O . ARG A 1 463 ? -11.578 -15.164 11.531 1 95.81 463 ARG A O 1
ATOM 3677 N N . ALA A 1 464 ? -12.211 -13.039 11.117 1 94.88 464 ALA A N 1
ATOM 3678 C CA . ALA A 1 464 ? -11 -12.711 10.367 1 94.88 464 ALA A CA 1
ATOM 3679 C C . ALA A 1 464 ? -9.758 -12.859 11.242 1 94.88 464 ALA A C 1
ATOM 3681 O O . ALA A 1 464 ? -8.688 -13.227 10.758 1 94.88 464 ALA A O 1
ATOM 3682 N N . TYR A 1 465 ? -9.961 -12.648 12.578 1 94.31 465 TYR A N 1
ATOM 3683 C CA . TYR A 1 465 ? -8.812 -12.711 13.469 1 94.31 465 TYR A CA 1
ATOM 3684 C C . TYR A 1 465 ? -8.914 -13.898 14.422 1 94.31 465 TYR A C 1
ATOM 3686 O O . TYR A 1 465 ? -8.211 -13.953 15.43 1 94.31 465 TYR A O 1
ATOM 3694 N N . ASN A 1 466 ? -9.773 -14.805 14.102 1 96.06 466 ASN A N 1
ATOM 3695 C CA . ASN A 1 466 ? -9.953 -16.062 14.828 1 96.06 466 ASN A CA 1
ATOM 3696 C C . ASN A 1 466 ? -10.312 -15.812 16.297 1 96.06 466 ASN A C 1
ATOM 3698 O O . ASN A 1 466 ? -9.891 -16.562 17.172 1 96.06 466 ASN A O 1
ATOM 3702 N N . LEU A 1 467 ? -10.969 -14.734 16.578 1 95.19 467 LEU A N 1
ATOM 3703 C CA . LEU A 1 467 ? -11.375 -14.461 17.953 1 95.19 467 LEU A CA 1
ATOM 3704 C C . LEU A 1 467 ? -12.383 -15.492 18.438 1 95.19 467 LEU A C 1
ATOM 3706 O O . LEU A 1 467 ? -12.438 -15.805 19.625 1 95.19 467 LEU A O 1
ATOM 3710 N N . ASP A 1 468 ? -13.18 -16.031 17.531 1 96 468 ASP A N 1
ATOM 3711 C CA . ASP A 1 468 ? -14.102 -17.109 17.891 1 96 468 ASP A CA 1
ATOM 3712 C C . ASP A 1 468 ? -13.344 -18.359 18.328 1 96 468 ASP A C 1
ATOM 3714 O O . ASP A 1 468 ? -13.711 -18.984 19.328 1 96 468 ASP A O 1
ATOM 3718 N N . ILE A 1 469 ? -12.289 -18.625 17.688 1 96.69 469 ILE A N 1
ATOM 3719 C CA . ILE A 1 469 ? -11.484 -19.797 18.031 1 96.69 469 ILE A CA 1
ATOM 3720 C C . ILE A 1 469 ? -10.797 -19.562 19.375 1 96.69 469 ILE A C 1
ATOM 3722 O O . ILE A 1 469 ? -10.773 -20.453 20.234 1 96.69 469 ILE A O 1
ATOM 3726 N N . TYR A 1 470 ? -10.297 -18.422 19.578 1 94.88 470 TYR A N 1
ATOM 3727 C CA . TYR A 1 470 ? -9.688 -18.094 20.859 1 94.88 470 TYR A CA 1
ATOM 3728 C C . TYR A 1 470 ? -10.695 -18.203 22 1 94.88 470 TYR A C 1
ATOM 3730 O O . TYR A 1 470 ? -10.367 -18.703 23.078 1 94.88 470 TYR A O 1
ATOM 3738 N N . ALA A 1 471 ? -11.836 -17.734 21.75 1 93.31 471 ALA A N 1
ATOM 3739 C CA . ALA A 1 471 ? -12.891 -17.797 22.766 1 93.31 471 ALA A CA 1
ATOM 3740 C C . ALA A 1 471 ? -13.18 -19.25 23.141 1 93.31 471 ALA A C 1
ATOM 3742 O O . ALA A 1 471 ? -13.344 -19.578 24.312 1 93.31 471 ALA A O 1
ATOM 3743 N N . ILE A 1 472 ? -13.211 -20.109 22.156 1 95.38 472 ILE A N 1
ATOM 3744 C CA . ILE A 1 472 ? -13.461 -21.516 22.391 1 95.38 472 ILE A CA 1
ATOM 3745 C C . ILE A 1 472 ? -12.32 -22.125 23.203 1 95.38 472 ILE A C 1
ATOM 3747 O O . ILE A 1 472 ? -12.547 -22.859 24.172 1 95.38 472 ILE A O 1
ATOM 3751 N N . LEU A 1 473 ? -11.125 -21.797 22.844 1 95 473 LEU A N 1
ATOM 3752 C CA . LEU A 1 473 ? -9.953 -22.344 23.531 1 95 473 LEU A CA 1
ATOM 3753 C C . LEU A 1 473 ? -9.898 -21.844 24.969 1 95 473 LEU A C 1
ATOM 3755 O O . LEU A 1 473 ? -9.562 -22.609 25.875 1 95 473 LEU A O 1
ATOM 3759 N N . ILE A 1 474 ? -10.203 -20.641 25.172 1 93 474 ILE A N 1
ATOM 3760 C CA . ILE A 1 474 ? -10.242 -20.078 26.531 1 93 474 ILE A CA 1
ATOM 3761 C C . ILE A 1 474 ? -11.344 -20.766 27.328 1 93 474 ILE A C 1
ATOM 3763 O O . ILE A 1 474 ? -11.148 -21.125 28.5 1 93 474 ILE A O 1
ATOM 3767 N N . GLY A 1 475 ? -12.477 -20.969 26.719 1 92.75 475 GLY A N 1
ATOM 3768 C CA . GLY A 1 475 ? -13.562 -21.688 27.375 1 92.75 475 GLY A CA 1
ATOM 3769 C C . GLY A 1 475 ? -13.172 -23.078 27.797 1 92.75 475 GLY A C 1
ATOM 3770 O O . GLY A 1 475 ? -13.477 -23.5 28.922 1 92.75 475 GLY A O 1
ATOM 3771 N N . ILE A 1 476 ? -12.508 -23.734 26.953 1 94.75 476 ILE A N 1
ATOM 3772 C CA . ILE A 1 476 ? -12.055 -25.078 27.25 1 94.75 476 ILE A CA 1
ATOM 3773 C C . ILE A 1 476 ? -11.047 -25.047 28.391 1 94.75 476 ILE A C 1
ATOM 3775 O O . ILE A 1 476 ? -11.133 -25.844 29.328 1 94.75 476 ILE A O 1
ATOM 3779 N N . SER A 1 477 ? -10.148 -24.125 28.297 1 94.19 477 SER A N 1
ATOM 3780 C CA . SER A 1 477 ? -9.133 -24 29.328 1 94.19 477 SER A CA 1
ATOM 3781 C C . SER A 1 477 ? -9.758 -23.688 30.688 1 94.19 477 SER A C 1
ATOM 3783 O O . SER A 1 477 ? -9.383 -24.281 31.703 1 94.19 477 SER A O 1
ATOM 3785 N N . LEU A 1 478 ? -10.648 -22.812 30.688 1 92.38 478 LEU A N 1
ATOM 3786 C CA . LEU A 1 478 ? -11.328 -22.438 31.922 1 92.38 478 LEU A CA 1
ATOM 3787 C C . LEU A 1 478 ? -12.125 -23.609 32.469 1 92.38 478 LEU A C 1
ATOM 3789 O O . LEU A 1 478 ? -12.195 -23.812 33.688 1 92.38 478 LEU A O 1
ATOM 3793 N N . SER A 1 479 ? -12.711 -24.359 31.625 1 93.38 479 SER A N 1
ATOM 3794 C CA . SER A 1 479 ? -13.461 -25.547 32.062 1 93.38 479 SER A CA 1
ATOM 3795 C C . SER A 1 479 ? -12.547 -26.578 32.688 1 93.38 479 SER A C 1
ATOM 3797 O O . SER A 1 479 ? -12.898 -27.188 33.719 1 93.38 479 SER A O 1
ATOM 3799 N N . ILE A 1 480 ? -11.477 -26.734 32.094 1 94.5 480 ILE A N 1
ATOM 3800 C CA . ILE A 1 480 ? -10.508 -27.672 32.656 1 94.5 480 ILE A CA 1
ATOM 3801 C C . ILE A 1 480 ? -10.031 -27.203 34.031 1 94.5 480 ILE A C 1
ATOM 3803 O O . ILE A 1 480 ? -9.984 -27.969 34.969 1 94.5 480 ILE A O 1
ATOM 3807 N N . ILE A 1 481 ? -9.711 -26.016 34.062 1 93.25 481 ILE A N 1
ATOM 3808 C CA . ILE A 1 481 ? -9.281 -25.438 35.344 1 93.25 481 ILE A CA 1
ATOM 3809 C C . ILE A 1 481 ? -10.391 -25.562 36.375 1 93.25 481 ILE A C 1
ATOM 3811 O O . ILE A 1 481 ? -10.141 -25.906 37.531 1 93.25 481 ILE A O 1
ATOM 3815 N N . GLY A 1 482 ? -11.555 -25.297 35.969 1 91.62 482 GLY A N 1
ATOM 3816 C CA . GLY A 1 482 ? -12.703 -25.453 36.844 1 91.62 482 GLY A CA 1
ATOM 3817 C C . GLY A 1 482 ? -12.859 -26.859 37.375 1 91.62 482 GLY A C 1
ATOM 3818 O O . GLY A 1 482 ? -13.102 -27.047 38.562 1 91.62 482 GLY A O 1
ATOM 3819 N N . ILE A 1 483 ? -12.672 -27.766 36.562 1 93.44 483 ILE A N 1
ATOM 3820 C CA . ILE A 1 483 ? -12.789 -29.156 36.938 1 93.44 483 ILE A CA 1
ATOM 3821 C C . ILE A 1 483 ? -11.68 -29.516 37.938 1 93.44 483 ILE A C 1
ATOM 3823 O O . ILE A 1 483 ? -11.938 -30.172 38.938 1 93.44 483 ILE A O 1
ATOM 3827 N N . ILE A 1 484 ? -10.57 -29.031 37.594 1 93 484 ILE A N 1
ATOM 3828 C CA . ILE A 1 484 ? -9.43 -29.297 38.469 1 93 484 ILE A CA 1
ATOM 3829 C C . ILE A 1 484 ? -9.672 -28.656 39.844 1 93 484 ILE A C 1
ATOM 3831 O O . ILE A 1 484 ? -9.438 -29.297 40.875 1 93 484 ILE A O 1
ATOM 3835 N N . VAL A 1 485 ? -10.109 -27.531 39.812 1 92.56 485 VAL A N 1
ATOM 3836 C CA . VAL A 1 485 ? -10.359 -26.812 41.031 1 92.56 485 VAL A CA 1
ATOM 3837 C C . VAL A 1 485 ? -11.445 -27.547 41.844 1 92.56 485 VAL A C 1
ATOM 3839 O O . VAL A 1 485 ? -11.297 -27.75 43.062 1 92.56 485 VAL A O 1
ATOM 3842 N N . VAL A 1 486 ? -12.477 -27.938 41.25 1 91.44 486 VAL A N 1
ATOM 3843 C CA . VAL A 1 486 ? -13.578 -28.641 41.906 1 91.44 486 VAL A CA 1
ATOM 3844 C C . VAL A 1 486 ? -13.078 -29.953 42.5 1 91.44 486 VAL A C 1
ATOM 3846 O O . VAL A 1 486 ? -13.414 -30.297 43.625 1 91.44 486 VAL A O 1
ATOM 3849 N N . LYS A 1 487 ? -12.297 -30.609 41.719 1 92.06 487 LYS A N 1
ATOM 3850 C CA . LYS A 1 487 ? -11.75 -31.891 42.188 1 92.06 487 LYS A CA 1
ATOM 3851 C C . LYS A 1 487 ? -10.805 -31.688 43.375 1 92.06 487 LYS A C 1
ATOM 3853 O O . LYS A 1 487 ? -10.781 -32.5 44.312 1 92.06 487 LYS A O 1
ATOM 3858 N N . LEU A 1 488 ? -10.133 -30.625 43.25 1 92.38 488 LEU A N 1
ATOM 3859 C CA . LEU A 1 488 ? -9.227 -30.297 44.344 1 92.38 488 LEU A CA 1
ATOM 3860 C C . LEU A 1 488 ? -10 -29.922 45.594 1 92.38 488 LEU A C 1
ATOM 3862 O O . LEU A 1 488 ? -9.633 -30.328 46.719 1 92.38 488 LEU A O 1
ATOM 3866 N N . ILE A 1 489 ? -11.031 -29.219 45.438 1 91.44 489 ILE A N 1
ATOM 3867 C CA . ILE A 1 489 ? -11.875 -28.828 46.562 1 91.44 489 ILE A CA 1
ATOM 3868 C C . ILE A 1 489 ? -12.516 -30.078 47.188 1 91.44 489 ILE A C 1
ATOM 3870 O O . ILE A 1 489 ? -12.547 -30.234 48.406 1 91.44 489 ILE A O 1
ATOM 3874 N N . LYS A 1 490 ? -13.008 -30.969 46.406 1 90.56 490 LYS A N 1
ATOM 3875 C CA . LYS A 1 490 ? -13.594 -32.219 46.844 1 90.56 490 LYS A CA 1
ATOM 3876 C C . LYS A 1 490 ? -12.562 -33.094 47.562 1 90.56 490 LYS A C 1
ATOM 3878 O O . LYS A 1 490 ? -12.867 -33.719 48.594 1 90.56 490 LYS A O 1
ATOM 3883 N N . PHE A 1 491 ? -11.43 -33.031 47.062 1 91.06 491 PHE A N 1
ATOM 3884 C CA . PHE A 1 491 ? -10.344 -33.812 47.656 1 91.06 491 PHE A CA 1
ATOM 3885 C C . PHE A 1 491 ? -9.961 -33.25 49.031 1 91.06 491 PHE A C 1
ATOM 3887 O O . PHE A 1 491 ? -9.781 -34 49.969 1 91.06 491 PHE A O 1
ATOM 3894 N N . ILE A 1 492 ? -9.945 -31.953 49.094 1 91 492 ILE A N 1
ATOM 3895 C CA . ILE A 1 492 ? -9.648 -31.297 50.375 1 91 492 ILE A CA 1
ATOM 3896 C C . ILE A 1 492 ? -10.781 -31.547 51.375 1 91 492 ILE A C 1
ATOM 3898 O O . ILE A 1 492 ? -10.539 -31.812 52.531 1 91 492 ILE A O 1
ATOM 3902 N N . GLY A 1 493 ? -11.961 -31.5 50.938 1 87.06 493 GLY A N 1
ATOM 3903 C CA . GLY A 1 493 ? -13.109 -31.828 51.75 1 87.06 493 GLY A CA 1
ATOM 3904 C C . GLY A 1 493 ? -13.102 -33.25 52.281 1 87.06 493 GLY A C 1
ATOM 3905 O O . GLY A 1 493 ? -13.461 -33.5 53.406 1 87.06 493 GLY A O 1
ATOM 3906 N N . PHE A 1 494 ? -12.617 -34.125 51.438 1 86.19 494 PHE A N 1
ATOM 3907 C CA . PHE A 1 494 ? -12.523 -35.531 51.812 1 86.19 494 PHE A CA 1
ATOM 3908 C C . PHE A 1 494 ? -11.477 -35.719 52.875 1 86.19 494 PHE A C 1
ATOM 3910 O O . PHE A 1 494 ? -11.688 -36.5 53.812 1 86.19 494 PHE A O 1
ATOM 3917 N N . ILE A 1 495 ? -10.484 -34.906 52.906 1 86.5 495 ILE A N 1
ATOM 3918 C CA . ILE A 1 495 ? -9.398 -35.031 53.875 1 86.5 495 ILE A CA 1
ATOM 3919 C C . ILE A 1 495 ? -9.812 -34.406 55.188 1 86.5 495 ILE A C 1
ATOM 3921 O O . ILE A 1 495 ? -9.516 -34.938 56.25 1 86.5 495 ILE A O 1
ATOM 3925 N N . ILE A 1 496 ? -10.578 -33.375 55.188 1 84.44 496 ILE A N 1
ATOM 3926 C CA . ILE A 1 496 ? -10.938 -32.656 56.406 1 84.44 496 ILE A CA 1
ATOM 3927 C C . ILE A 1 496 ? -12.18 -33.281 57.031 1 84.44 496 ILE A C 1
ATOM 3929 O O . ILE A 1 496 ? -12.398 -33.188 58.219 1 84.44 496 ILE A O 1
ATOM 3933 N N . SER A 1 497 ? -13.055 -34.031 56.406 1 70.38 497 SER A N 1
ATOM 3934 C CA . SER A 1 497 ? -14.211 -34.688 57 1 70.38 497 SER A CA 1
ATOM 3935 C C . SER A 1 497 ? -13.781 -35.75 58 1 70.38 497 SER A C 1
ATOM 3937 O O . SER A 1 497 ? -12.953 -36.594 57.688 1 70.38 497 SER A O 1
ATOM 3939 N N . PRO A 1 498 ? -14.008 -35.594 59.312 1 61.03 498 PRO A N 1
ATOM 3940 C CA . PRO A 1 498 ? -13.695 -36.562 60.375 1 61.03 498 PRO A CA 1
ATOM 3941 C C . PRO A 1 498 ? -14.227 -37.938 60.094 1 61.03 498 PRO A C 1
ATOM 3943 O O . PRO A 1 498 ? -15.242 -38.094 59.406 1 61.03 498 PRO A O 1
ATOM 3946 N N . SER A 1 499 ? -13.445 -39 60.125 1 55.19 499 SER A N 1
ATOM 3947 C CA . SER A 1 499 ? -13.891 -40.406 60.156 1 55.19 499 SER A CA 1
ATOM 3948 C C . SER A 1 499 ? -14.984 -40.625 61.219 1 55.19 499 SER A C 1
ATOM 3950 O O . SER A 1 499 ? -14.758 -40.375 62.406 1 55.19 499 SER A O 1
ATOM 3952 N N . SER A 1 500 ? -16.141 -40.375 61 1 51.03 500 SER A N 1
ATOM 3953 C CA . SER A 1 500 ? -17.203 -40.75 61.938 1 51.03 500 SER A CA 1
ATOM 3954 C C . SER A 1 500 ? -17.141 -42.25 62.25 1 51.03 500 SER A C 1
ATOM 3956 O O . SER A 1 500 ? -17.969 -42.75 63.031 1 51.03 500 SER A O 1
ATOM 3958 N N . ASP A 1 501 ? -16.391 -43.156 61.719 1 46.84 501 ASP A N 1
ATOM 3959 C CA . ASP A 1 501 ? -16.531 -44.531 62.188 1 46.84 501 ASP A CA 1
ATOM 3960 C C . ASP A 1 501 ? -16.031 -44.688 63.625 1 46.84 501 ASP A C 1
ATOM 3962 O O . ASP A 1 501 ? -16.062 -45.781 64.188 1 46.84 501 ASP A O 1
ATOM 3966 N N . ASP A 1 502 ? -15.367 -43.875 64.312 1 44 502 ASP A N 1
ATOM 3967 C CA . ASP A 1 502 ? -14.906 -44.375 65.562 1 44 502 ASP A CA 1
ATOM 3968 C C . ASP A 1 502 ? -16.016 -44.25 66.625 1 44 502 ASP A C 1
ATOM 3970 O O . ASP A 1 502 ? -15.797 -44.531 67.812 1 44 502 ASP A O 1
ATOM 3974 N N . GLN A 1 503 ? -17.172 -43.75 66.312 1 38.41 503 GLN A N 1
ATOM 3975 C CA . GLN A 1 503 ? -17.984 -43.781 67.5 1 38.41 503 GLN A CA 1
ATOM 3976 C C . GLN A 1 503 ? -18.797 -45.062 67.625 1 38.41 503 GLN A C 1
ATOM 3978 O O . GLN A 1 503 ? -19.469 -45.312 68.625 1 38.41 503 GLN A O 1
ATOM 3983 N N . LYS A 1 504 ? -18.969 -45.969 66.562 1 44.94 504 LYS A N 1
ATOM 3984 C CA . LYS A 1 504 ? -19.953 -47 66.938 1 44.94 504 LYS A CA 1
ATOM 3985 C C . LYS A 1 504 ? -19.312 -48.156 67.688 1 44.94 504 LYS A C 1
ATOM 3987 O O . LYS A 1 504 ? -19.984 -49.094 68.062 1 44.94 504 LYS A O 1
ATOM 3992 N N . SER A 1 505 ? -18.109 -48.25 67.875 1 34.91 505 SER A N 1
ATOM 3993 C CA . SER A 1 505 ? -17.812 -49.5 68.562 1 34.91 505 SER A CA 1
ATOM 3994 C C . SER A 1 505 ? -17.984 -49.375 70.062 1 34.91 505 SER A C 1
ATOM 3996 O O . SER A 1 505 ? -17.766 -50.312 70.812 1 34.91 505 SER A O 1
ATOM 3998 N N . LYS A 1 506 ? -18.125 -48.25 70.688 1 35.03 506 LYS A N 1
ATOM 3999 C CA . LYS A 1 506 ? -18.047 -48.469 72.125 1 35.03 506 LYS A CA 1
ATOM 4000 C C . LYS A 1 506 ? -19.391 -48.938 72.688 1 35.03 506 LYS A C 1
ATOM 4002 O O . LYS A 1 506 ? -19.516 -49.156 73.875 1 35.03 506 LYS A O 1
ATOM 4007 N N . LYS A 1 507 ? -20.438 -48.75 71.938 1 36.09 507 LYS A N 1
ATOM 4008 C CA . LYS A 1 507 ? -21.578 -49.156 72.75 1 36.09 507 LYS A CA 1
ATOM 4009 C C . LYS A 1 507 ? -21.828 -50.656 72.688 1 36.09 507 LYS A C 1
ATOM 4011 O O . LYS A 1 507 ? -22.781 -51.156 73.312 1 36.09 507 LYS A O 1
ATOM 4016 N N . ASP A 1 508 ? -21.109 -51.469 71.938 1 26.97 508 ASP A N 1
ATOM 4017 C CA . ASP A 1 508 ? -21.266 -52.844 72.438 1 26.97 508 ASP A CA 1
ATOM 4018 C C . ASP A 1 508 ? -20.203 -53.156 73.438 1 26.97 508 ASP A C 1
ATOM 4020 O O . ASP A 1 508 ? -19.031 -52.781 73.312 1 26.97 508 ASP A O 1
ATOM 4024 N N . MET B 1 1 ? 20.984 -18.688 -1.84 1 48.16 1 MET B N 1
ATOM 4025 C CA . MET B 1 1 ? 20.875 -20.109 -2.172 1 48.16 1 MET B CA 1
ATOM 4026 C C . MET B 1 1 ? 19.797 -20.328 -3.234 1 48.16 1 MET B C 1
ATOM 4028 O O . MET B 1 1 ? 19.625 -21.438 -3.723 1 48.16 1 MET B O 1
ATOM 4032 N N . GLY B 1 2 ? 19.172 -19.062 -3.615 1 58.62 2 GLY B N 1
ATOM 4033 C CA . GLY B 1 2 ? 18.078 -19.281 -4.543 1 58.62 2 GLY B CA 1
ATOM 4034 C C . GLY B 1 2 ? 18.531 -19.422 -5.98 1 58.62 2 GLY B C 1
ATOM 4035 O O . GLY B 1 2 ? 19.656 -19.047 -6.328 1 58.62 2 GLY B O 1
ATOM 4036 N N . GLY B 1 3 ? 17.875 -20.328 -6.762 1 69.19 3 GLY B N 1
ATOM 4037 C CA . GLY B 1 3 ? 18.094 -20.484 -8.188 1 69.19 3 GLY B CA 1
ATOM 4038 C C . GLY B 1 3 ? 17.906 -19.203 -8.977 1 69.19 3 GLY B C 1
ATOM 4039 O O . GLY B 1 3 ? 17.875 -18.125 -8.398 1 69.19 3 GLY B O 1
ATOM 4040 N N . ARG B 1 4 ? 18.016 -19.219 -10.195 1 72.88 4 ARG B N 1
ATOM 4041 C CA . ARG B 1 4 ? 17.906 -18.109 -11.125 1 72.88 4 ARG B CA 1
ATOM 4042 C C . ARG B 1 4 ? 16.641 -17.312 -10.859 1 72.88 4 ARG B C 1
ATOM 4044 O O . ARG B 1 4 ? 16.641 -16.078 -10.969 1 72.88 4 ARG B O 1
ATOM 4051 N N . SER B 1 5 ? 15.609 -17.969 -10.406 1 76.69 5 SER B N 1
ATOM 4052 C CA . SER B 1 5 ? 14.32 -17.312 -10.195 1 76.69 5 SER B CA 1
ATOM 4053 C C . SER B 1 5 ? 14.383 -16.344 -9.016 1 76.69 5 SER B C 1
ATOM 4055 O O . SER B 1 5 ? 13.57 -15.422 -8.93 1 76.69 5 SER B O 1
ATOM 4057 N N . HIS B 1 6 ? 15.32 -16.516 -8.164 1 80.56 6 HIS B N 1
ATOM 4058 C CA . HIS B 1 6 ? 15.469 -15.633 -7.012 1 80.56 6 HIS B CA 1
ATOM 4059 C C . HIS B 1 6 ? 16.406 -14.469 -7.32 1 80.56 6 HIS B C 1
ATOM 4061 O O . HIS B 1 6 ? 16.156 -13.336 -6.898 1 80.56 6 HIS B O 1
ATOM 4067 N N . VAL B 1 7 ? 17.344 -14.781 -8.094 1 85.31 7 VAL B N 1
ATOM 4068 C CA . VAL B 1 7 ? 18.406 -13.805 -8.305 1 85.31 7 VAL B CA 1
ATOM 4069 C C . VAL B 1 7 ? 17.984 -12.812 -9.383 1 85.31 7 VAL B C 1
ATOM 4071 O O . VAL B 1 7 ? 18.297 -11.617 -9.297 1 85.31 7 VAL B O 1
ATOM 4074 N N . LYS B 1 8 ? 17.266 -13.297 -10.344 1 87.5 8 LYS B N 1
ATOM 4075 C CA . LYS B 1 8 ? 16.969 -12.477 -11.516 1 87.5 8 LYS B CA 1
ATOM 4076 C C . LYS B 1 8 ? 16.219 -11.211 -11.125 1 87.5 8 LYS B C 1
ATOM 4078 O O . LYS B 1 8 ? 16.609 -10.102 -11.516 1 87.5 8 LYS B O 1
ATOM 4083 N N . PRO B 1 9 ? 15.133 -11.312 -10.32 1 91.44 9 PRO B N 1
ATOM 4084 C CA . PRO B 1 9 ? 14.445 -10.086 -9.93 1 91.44 9 PRO B CA 1
ATOM 4085 C C . PRO B 1 9 ? 15.352 -9.109 -9.18 1 91.44 9 PRO B C 1
ATOM 4087 O O . PRO B 1 9 ? 15.242 -7.895 -9.367 1 91.44 9 PRO B O 1
ATOM 4090 N N . MET B 1 10 ? 16.219 -9.625 -8.398 1 93 10 MET B N 1
ATOM 4091 C CA . MET B 1 10 ? 17.156 -8.781 -7.664 1 93 10 MET B CA 1
ATOM 4092 C C . MET B 1 10 ? 18.109 -8.07 -8.617 1 93 10 MET B C 1
ATOM 4094 O O . MET B 1 10 ? 18.406 -6.891 -8.438 1 93 10 MET B O 1
ATOM 4098 N N . LEU B 1 11 ? 18.547 -8.812 -9.633 1 91.81 11 LEU B N 1
ATOM 4099 C CA . LEU B 1 11 ? 19.469 -8.258 -10.617 1 91.81 11 LEU B CA 1
ATOM 4100 C C . LEU B 1 11 ? 18.797 -7.176 -11.453 1 91.81 11 LEU B C 1
ATOM 4102 O O . LEU B 1 11 ? 19.438 -6.199 -11.852 1 91.81 11 LEU B O 1
ATOM 4106 N N . ASP B 1 12 ? 17.547 -7.383 -11.727 1 93.12 12 ASP B N 1
ATOM 4107 C CA . ASP B 1 12 ? 16.812 -6.375 -12.484 1 93.12 12 ASP B CA 1
ATOM 4108 C C . ASP B 1 12 ? 16.719 -5.059 -11.711 1 93.12 12 ASP B C 1
ATOM 4110 O O . ASP B 1 12 ? 16.859 -3.982 -12.297 1 93.12 12 ASP B O 1
ATOM 4114 N N . ILE B 1 13 ? 16.5 -5.074 -10.414 1 95.56 13 ILE B N 1
ATOM 4115 C CA . ILE B 1 13 ? 16.5 -3.879 -9.578 1 95.56 13 ILE B CA 1
ATOM 4116 C C . ILE B 1 13 ? 17.906 -3.303 -9.492 1 95.56 13 ILE B C 1
ATOM 4118 O O . ILE B 1 13 ? 18.094 -2.086 -9.586 1 95.56 13 ILE B O 1
ATOM 4122 N N . ALA B 1 14 ? 18.906 -4.203 -9.359 1 94.12 14 ALA B N 1
ATOM 4123 C CA . ALA B 1 14 ? 20.297 -3.797 -9.258 1 94.12 14 ALA B CA 1
ATOM 4124 C C . ALA B 1 14 ? 20.75 -3.051 -10.508 1 94.12 14 ALA B C 1
ATOM 4126 O O . ALA B 1 14 ? 21.547 -2.115 -10.422 1 94.12 14 ALA B O 1
ATOM 4127 N N . THR B 1 15 ? 20.281 -3.502 -11.633 1 93.56 15 THR B N 1
ATOM 4128 C CA . THR B 1 15 ? 20.625 -2.846 -12.883 1 93.56 15 THR B CA 1
ATOM 4129 C C . THR B 1 15 ? 20.141 -1.397 -12.891 1 93.56 15 THR B C 1
ATOM 4131 O O . THR B 1 15 ? 20.859 -0.503 -13.344 1 93.56 15 THR B O 1
ATOM 4134 N N . ILE B 1 16 ? 18.938 -1.114 -12.391 1 96.06 16 ILE B N 1
ATOM 4135 C CA . ILE B 1 16 ? 18.422 0.244 -12.289 1 96.06 16 ILE B CA 1
ATOM 4136 C C . ILE B 1 16 ? 19.328 1.078 -11.383 1 96.06 16 ILE B C 1
ATOM 4138 O O . ILE B 1 16 ? 19.688 2.209 -11.727 1 96.06 16 ILE B O 1
ATOM 4142 N N . LEU B 1 17 ? 19.766 0.512 -10.25 1 97.25 17 LEU B N 1
ATOM 4143 C CA . LEU B 1 17 ? 20.641 1.211 -9.312 1 97.25 17 LEU B CA 1
ATOM 4144 C C . LEU B 1 17 ? 22 1.49 -9.945 1 97.25 17 LEU B C 1
ATOM 4146 O O . LEU B 1 17 ? 22.562 2.572 -9.766 1 97.25 17 LEU B O 1
ATOM 4150 N N . ALA B 1 18 ? 22.5 0.495 -10.703 1 95.69 18 ALA B N 1
ATOM 4151 C CA . ALA B 1 18 ? 23.766 0.681 -11.391 1 95.69 18 ALA B CA 1
ATOM 4152 C C . ALA B 1 18 ? 23.688 1.815 -12.406 1 95.69 18 ALA B C 1
ATOM 4154 O O . ALA B 1 18 ? 24.609 2.633 -12.508 1 95.69 18 ALA B O 1
ATOM 4155 N N . GLU B 1 19 ? 22.656 1.838 -13.148 1 95 19 GLU B N 1
ATOM 4156 C CA . GLU B 1 19 ? 22.438 2.902 -14.125 1 95 19 GLU B CA 1
ATOM 4157 C C . GLU B 1 19 ? 22.375 4.27 -13.445 1 95 19 GLU B C 1
ATOM 4159 O O . GLU B 1 19 ? 22.719 5.285 -14.055 1 95 19 GLU B O 1
ATOM 4164 N N . ARG B 1 20 ? 21.984 4.23 -12.234 1 96.62 20 ARG B N 1
ATOM 4165 C CA . ARG B 1 20 ? 21.875 5.473 -11.477 1 96.62 20 ARG B CA 1
ATOM 4166 C C . ARG B 1 20 ? 23.188 5.824 -10.789 1 96.62 20 ARG B C 1
ATOM 4168 O O . ARG B 1 20 ? 23.25 6.77 -10 1 96.62 20 ARG B O 1
ATOM 4175 N N . GLY B 1 21 ? 24.172 5.016 -10.922 1 96.19 21 GLY B N 1
ATOM 4176 C CA . GLY B 1 21 ? 25.516 5.379 -10.484 1 96.19 21 GLY B CA 1
ATOM 4177 C C . GLY B 1 21 ? 25.984 4.594 -9.281 1 96.19 21 GLY B C 1
ATOM 4178 O O . GLY B 1 21 ? 27.078 4.84 -8.758 1 96.19 21 GLY B O 1
ATOM 4179 N N . TYR B 1 22 ? 25.25 3.619 -8.859 1 96.62 22 TYR B N 1
ATOM 4180 C CA . TYR B 1 22 ? 25.656 2.83 -7.699 1 96.62 22 TYR B CA 1
ATOM 4181 C C . TYR B 1 22 ? 26.5 1.63 -8.117 1 96.62 22 TYR B C 1
ATOM 4183 O O . TYR B 1 22 ? 26.297 1.083 -9.211 1 96.62 22 TYR B O 1
ATOM 4191 N N . ASN B 1 23 ? 27.422 1.235 -7.262 1 96.25 23 ASN B N 1
ATOM 4192 C CA . ASN B 1 23 ? 28.188 -0.003 -7.43 1 96.25 23 ASN B CA 1
ATOM 4193 C C . ASN B 1 23 ? 27.453 -1.193 -6.82 1 96.25 23 ASN B C 1
ATOM 4195 O O . ASN B 1 23 ? 27.062 -1.154 -5.652 1 96.25 23 ASN B O 1
ATOM 4199 N N . VAL B 1 24 ? 27.281 -2.182 -7.613 1 95.31 24 VAL B N 1
ATOM 4200 C CA . VAL B 1 24 ? 26.516 -3.334 -7.145 1 95.31 24 VAL B CA 1
ATOM 4201 C C . VAL B 1 24 ? 27.375 -4.594 -7.234 1 95.31 24 VAL B C 1
ATOM 4203 O O . VAL B 1 24 ? 27.984 -4.859 -8.266 1 95.31 24 VAL B O 1
ATOM 4206 N N . ILE B 1 25 ? 27.406 -5.402 -6.133 1 93.56 25 ILE B N 1
ATOM 4207 C CA . ILE B 1 25 ? 28.125 -6.676 -6.066 1 93.56 25 ILE B CA 1
ATOM 4208 C C . ILE B 1 25 ? 27.141 -7.801 -5.758 1 93.56 25 ILE B C 1
ATOM 4210 O O . ILE B 1 25 ? 26.359 -7.707 -4.805 1 93.56 25 ILE B O 1
ATOM 4214 N N . LEU B 1 26 ? 27.141 -8.797 -6.582 1 91.31 26 LEU B N 1
ATOM 4215 C CA . LEU B 1 26 ? 26.328 -9.992 -6.359 1 91.31 26 LEU B CA 1
ATOM 4216 C C . LEU B 1 26 ? 27.156 -11.094 -5.707 1 91.31 26 LEU B C 1
ATOM 4218 O O . LEU B 1 26 ? 28.203 -11.477 -6.219 1 91.31 26 LEU B O 1
ATOM 4222 N N . LEU B 1 27 ? 26.656 -11.523 -4.586 1 89.38 27 LEU B N 1
ATOM 4223 C CA . LEU B 1 27 ? 27.188 -12.719 -3.951 1 89.38 27 LEU B CA 1
ATOM 4224 C C . LEU B 1 27 ? 26.219 -13.891 -4.09 1 89.38 27 LEU B C 1
ATOM 4226 O O . LEU B 1 27 ? 25.141 -13.867 -3.504 1 89.38 27 LEU B O 1
ATOM 4230 N N . ALA B 1 28 ? 26.531 -14.812 -4.906 1 84 28 ALA B N 1
ATOM 4231 C CA . ALA B 1 28 ? 25.672 -15.969 -5.133 1 84 28 ALA B CA 1
ATOM 4232 C C . ALA B 1 28 ? 26.5 -17.234 -5.375 1 84 28 ALA B C 1
ATOM 4234 O O . ALA B 1 28 ? 27.672 -17.141 -5.758 1 84 28 ALA B O 1
ATOM 4235 N N . SER B 1 29 ? 25.766 -18.312 -4.898 1 76.06 29 SER B N 1
ATOM 4236 C CA . SER B 1 29 ? 26.422 -19.578 -5.195 1 76.06 29 SER B CA 1
ATOM 4237 C C . SER B 1 29 ? 26.328 -19.922 -6.68 1 76.06 29 SER B C 1
ATOM 4239 O O . SER B 1 29 ? 25.375 -19.5 -7.355 1 76.06 29 SER B O 1
ATOM 4241 N N . GLY B 1 30 ? 27.266 -20.797 -7.113 1 66.38 30 GLY B N 1
ATOM 4242 C CA . GLY B 1 30 ? 27.234 -21.297 -8.477 1 66.38 30 GLY B CA 1
ATOM 4243 C C . GLY B 1 30 ? 27.797 -20.312 -9.492 1 66.38 30 GLY B C 1
ATOM 4244 O O . GLY B 1 30 ? 28.078 -19.156 -9.156 1 66.38 30 GLY B O 1
ATOM 4245 N N . ASN B 1 31 ? 28.281 -20.766 -10.547 1 55.62 31 ASN B N 1
ATOM 4246 C CA . ASN B 1 31 ? 29.078 -20.016 -11.516 1 55.62 31 ASN B CA 1
ATOM 4247 C C . ASN B 1 31 ? 28.25 -18.938 -12.211 1 55.62 31 ASN B C 1
ATOM 4249 O O . ASN B 1 31 ? 27.047 -18.828 -11.977 1 55.62 31 ASN B O 1
ATOM 4253 N N . ASN B 1 32 ? 28.469 -18.656 -13.68 1 52.81 32 ASN B N 1
ATOM 4254 C CA . ASN B 1 32 ? 28.859 -17.766 -14.766 1 52.81 32 ASN B CA 1
ATOM 4255 C C . ASN B 1 32 ? 27.656 -17.047 -15.367 1 52.81 32 ASN B C 1
ATOM 4257 O O . ASN B 1 32 ? 27.812 -16.188 -16.25 1 52.81 32 ASN B O 1
ATOM 4261 N N . VAL B 1 33 ? 26.516 -17.594 -15.398 1 56.38 33 VAL B N 1
ATOM 4262 C CA . VAL B 1 33 ? 25.719 -17.25 -16.578 1 56.38 33 VAL B CA 1
ATOM 4263 C C . VAL B 1 33 ? 25.047 -15.891 -16.359 1 56.38 33 VAL B C 1
ATOM 4265 O O . VAL B 1 33 ? 24.969 -15.07 -17.281 1 56.38 33 VAL B O 1
ATOM 4268 N N . LEU B 1 34 ? 24.859 -15.461 -15.008 1 66.25 34 LEU B N 1
ATOM 4269 C CA . LEU B 1 34 ? 24.094 -14.242 -14.859 1 66.25 34 LEU B CA 1
ATOM 4270 C C . LEU B 1 34 ? 24.938 -13.008 -15.133 1 66.25 34 LEU B C 1
ATOM 4272 O O . LEU B 1 34 ? 24.422 -11.953 -15.508 1 66.25 34 LEU B O 1
ATOM 4276 N N . SER B 1 35 ? 26.203 -13.273 -15.18 1 63.44 35 SER B N 1
ATOM 4277 C CA . SER B 1 35 ? 27.125 -12.156 -15.344 1 63.44 35 SER B CA 1
ATOM 4278 C C . SER B 1 35 ? 27.062 -11.586 -16.75 1 63.44 35 SER B C 1
ATOM 4280 O O . SER B 1 35 ? 27.188 -10.375 -16.953 1 63.44 35 SER B O 1
ATOM 4282 N N . SER B 1 36 ? 26.766 -12.453 -17.656 1 72.5 36 SER B N 1
ATOM 4283 C CA . SER B 1 36 ? 26.734 -11.953 -19.031 1 72.5 36 SER B CA 1
ATOM 4284 C C . SER B 1 36 ? 25.453 -11.156 -19.297 1 72.5 36 SER B C 1
ATOM 4286 O O . SER B 1 36 ? 25.469 -10.203 -20.078 1 72.5 36 SER B O 1
ATOM 4288 N N . GLU B 1 37 ? 24.516 -11.438 -18.562 1 78.69 37 GLU B N 1
ATOM 4289 C CA . GLU B 1 37 ? 23.219 -10.781 -18.75 1 78.69 37 GLU B CA 1
ATOM 4290 C C . GLU B 1 37 ? 23.172 -9.453 -18 1 78.69 37 GLU B C 1
ATOM 4292 O O . GLU B 1 37 ? 22.406 -8.555 -18.359 1 78.69 37 GLU B O 1
ATOM 4297 N N . TYR B 1 38 ? 24.125 -9.375 -17.047 1 86.88 38 TYR B N 1
ATOM 4298 C CA . TYR B 1 38 ? 24.125 -8.18 -16.219 1 86.88 38 TYR B CA 1
ATOM 4299 C C . TYR B 1 38 ? 25.547 -7.652 -16.047 1 86.88 38 TYR B C 1
ATOM 4301 O O . TYR B 1 38 ? 26.094 -7.668 -14.93 1 86.88 38 TYR B O 1
ATOM 4309 N N . PRO B 1 39 ? 26.047 -7.074 -17.047 1 84.69 39 PRO B N 1
ATOM 4310 C CA . PRO B 1 39 ? 27.469 -6.688 -17.047 1 84.69 39 PRO B CA 1
ATOM 4311 C C . PRO B 1 39 ? 27.781 -5.605 -16.016 1 84.69 39 PRO B C 1
ATOM 4313 O O . PRO B 1 39 ? 28.922 -5.465 -15.578 1 84.69 39 PRO B O 1
ATOM 4316 N N . ALA B 1 40 ? 26.828 -4.871 -15.617 1 86.06 40 ALA B N 1
ATOM 4317 C CA . ALA B 1 40 ? 27.047 -3.76 -14.695 1 86.06 40 ALA B CA 1
ATOM 4318 C C . ALA B 1 40 ? 27.203 -4.262 -13.266 1 86.06 40 ALA B C 1
ATOM 4320 O O . ALA B 1 40 ? 27.625 -3.506 -12.375 1 86.06 40 ALA B O 1
ATOM 4321 N N . VAL B 1 41 ? 27 -5.566 -13.016 1 88.06 41 VAL B N 1
ATOM 4322 C CA . VAL B 1 41 ? 27.016 -6.121 -11.672 1 88.06 41 VAL B CA 1
ATOM 4323 C C . VAL B 1 41 ? 28.266 -6.98 -11.484 1 88.06 41 VAL B C 1
ATOM 4325 O O . VAL B 1 41 ? 28.5 -7.922 -12.25 1 88.06 41 VAL B O 1
ATOM 4328 N N . LYS B 1 42 ? 29.047 -6.605 -10.5 1 88.19 42 LYS B N 1
ATOM 4329 C CA . LYS B 1 42 ? 30.188 -7.43 -10.148 1 88.19 42 LYS B CA 1
ATOM 4330 C C . LYS B 1 42 ? 29.75 -8.68 -9.383 1 88.19 42 LYS B C 1
ATOM 4332 O O . LYS B 1 42 ? 28.922 -8.602 -8.484 1 88.19 42 LYS B O 1
ATOM 4337 N N . GLN B 1 43 ? 30.328 -9.828 -9.758 1 87.75 43 GLN B N 1
ATOM 4338 C CA . GLN B 1 43 ? 29.922 -11.07 -9.102 1 87.75 43 GLN B CA 1
ATOM 4339 C C . GLN B 1 43 ? 31.078 -11.68 -8.328 1 87.75 43 GLN B C 1
ATOM 4341 O O . GLN B 1 43 ? 32.219 -11.719 -8.812 1 87.75 43 GLN B O 1
ATOM 4346 N N . ILE B 1 44 ? 30.812 -12.023 -7.094 1 86.5 44 ILE B N 1
ATOM 4347 C CA . ILE B 1 44 ? 31.719 -12.797 -6.246 1 86.5 44 ILE B CA 1
ATOM 4348 C C . ILE B 1 44 ? 31.062 -14.133 -5.891 1 86.5 44 ILE B C 1
ATOM 4350 O O . ILE B 1 44 ? 29.906 -14.172 -5.449 1 86.5 44 ILE B O 1
ATOM 4354 N N . SER B 1 45 ? 31.703 -15.18 -6.098 1 83.88 45 SER B N 1
ATOM 4355 C CA . SER B 1 45 ? 31.141 -16.516 -5.895 1 83.88 45 SER B CA 1
ATOM 4356 C C . SER B 1 45 ? 31.172 -16.906 -4.426 1 83.88 45 SER B C 1
ATOM 4358 O O . SER B 1 45 ? 32.156 -16.672 -3.736 1 83.88 45 SER B O 1
ATOM 4360 N N . LEU B 1 46 ? 30.156 -17.484 -3.918 1 80.69 46 LEU B N 1
ATOM 4361 C CA . LEU B 1 46 ? 30.078 -18.062 -2.578 1 80.69 46 LEU B CA 1
ATOM 4362 C C . LEU B 1 46 ? 30.531 -19.516 -2.586 1 80.69 46 LEU B C 1
ATOM 4364 O O . LEU B 1 46 ? 30.547 -20.172 -1.542 1 80.69 46 LEU B O 1
ATOM 4368 N N . GLY B 1 47 ? 30.891 -19.938 -3.684 1 75.38 47 GLY B N 1
ATOM 4369 C CA . GLY B 1 47 ? 31.25 -21.344 -3.832 1 75.38 47 GLY B CA 1
ATOM 4370 C C . GLY B 1 47 ? 30.344 -22.094 -4.777 1 75.38 47 GLY B C 1
ATOM 4371 O O . GLY B 1 47 ? 29.562 -21.484 -5.508 1 75.38 47 GLY B O 1
ATOM 4372 N N . PRO B 1 48 ? 30.516 -23.438 -4.762 1 67.94 48 PRO B N 1
ATOM 4373 C CA . PRO B 1 48 ? 29.719 -24.219 -5.699 1 67.94 48 PRO B CA 1
ATOM 4374 C C . PRO B 1 48 ? 28.219 -24.172 -5.383 1 67.94 48 PRO B C 1
ATOM 4376 O O . PRO B 1 48 ? 27.844 -24 -4.223 1 67.94 48 PRO B O 1
ATOM 4379 N N . GLY B 1 49 ? 27.484 -24.016 -6.473 1 63.09 49 GLY B N 1
ATOM 4380 C CA . GLY B 1 49 ? 26.047 -24.031 -6.309 1 63.09 49 GLY B CA 1
ATOM 4381 C C . GLY B 1 49 ? 25.531 -25.297 -5.652 1 63.09 49 GLY B C 1
ATOM 4382 O O . GLY B 1 49 ? 26.156 -26.344 -5.738 1 63.09 49 GLY B O 1
ATOM 4383 N N . MET B 1 50 ? 24.672 -25.109 -4.648 1 56.56 50 MET B N 1
ATOM 4384 C CA . MET B 1 50 ? 24.062 -26.297 -4.027 1 56.56 50 MET B CA 1
ATOM 4385 C C . MET B 1 50 ? 23.141 -27 -5 1 56.56 50 MET B C 1
ATOM 4387 O O . MET B 1 50 ? 22.266 -26.391 -5.602 1 56.56 50 MET B O 1
ATOM 4391 N N . GLY B 1 51 ? 23.609 -28.031 -5.793 1 51 51 GLY B N 1
ATOM 4392 C CA . GLY B 1 51 ? 22.797 -28.828 -6.699 1 51 51 GLY B CA 1
ATOM 4393 C C . GLY B 1 51 ? 21.453 -29.203 -6.109 1 51 51 GLY B C 1
ATOM 4394 O O . GLY B 1 51 ? 21.391 -29.812 -5.039 1 51 51 GLY B O 1
ATOM 4395 N N . MET B 1 52 ? 20.391 -28.312 -6.309 1 50.78 52 MET B N 1
ATOM 4396 C CA . MET B 1 52 ? 19.031 -28.578 -5.832 1 50.78 52 MET B CA 1
ATOM 4397 C C . MET B 1 52 ? 18.5 -29.891 -6.402 1 50.78 52 MET B C 1
ATOM 4399 O O . MET B 1 52 ? 17.391 -30.312 -6.078 1 50.78 52 MET B O 1
ATOM 4403 N N . LYS B 1 53 ? 19.141 -30.562 -7.426 1 48.34 53 LYS B N 1
ATOM 4404 C CA . LYS B 1 53 ? 18.594 -31.766 -8.055 1 48.34 53 LYS B CA 1
ATOM 4405 C C . LYS B 1 53 ? 18.25 -32.812 -7.008 1 48.34 53 LYS B C 1
ATOM 4407 O O . LYS B 1 53 ? 17.297 -33.594 -7.184 1 48.34 53 LYS B O 1
ATOM 4412 N N . ASN B 1 54 ? 19.062 -32.844 -5.938 1 45.56 54 ASN B N 1
ATOM 4413 C CA . ASN B 1 54 ? 18.828 -33.938 -5.008 1 45.56 54 ASN B CA 1
ATOM 4414 C C . ASN B 1 54 ? 17.688 -33.625 -4.047 1 45.56 54 ASN B C 1
ATOM 4416 O O . ASN B 1 54 ? 17.375 -34.438 -3.17 1 45.56 54 ASN B O 1
ATOM 4420 N N . LEU B 1 55 ? 17.219 -32.5 -4.07 1 47.94 55 LEU B N 1
ATOM 4421 C CA . LEU B 1 55 ? 16.156 -32.156 -3.129 1 47.94 55 LEU B CA 1
ATOM 4422 C C . LEU B 1 55 ? 14.828 -32.75 -3.582 1 47.94 55 LEU B C 1
ATOM 4424 O O . LEU B 1 55 ? 13.898 -32.906 -2.783 1 47.94 55 LEU B O 1
ATOM 4428 N N . GLY B 1 56 ? 14.648 -33 -4.984 1 44.91 56 GLY B N 1
ATOM 4429 C CA . GLY B 1 56 ? 13.367 -33.344 -5.582 1 44.91 56 GLY B CA 1
ATOM 4430 C C . GLY B 1 56 ? 13.172 -34.844 -5.734 1 44.91 56 GLY B C 1
ATOM 4431 O O . GLY B 1 56 ? 12.297 -35.281 -6.484 1 44.91 56 GLY B O 1
ATOM 4432 N N . LYS B 1 57 ? 14.172 -35.625 -5.355 1 40.62 57 LYS B N 1
ATOM 4433 C CA . LYS B 1 57 ? 13.867 -36.969 -5.84 1 40.62 57 LYS B CA 1
ATOM 4434 C C . LYS B 1 57 ? 12.453 -37.406 -5.453 1 40.62 57 LYS B C 1
ATOM 4436 O O . LYS B 1 57 ? 11.859 -38.281 -6.094 1 40.62 57 LYS B O 1
ATOM 4441 N N . ASP B 1 58 ? 12.07 -37.375 -4.055 1 37.66 58 ASP B N 1
ATOM 4442 C CA . ASP B 1 58 ? 10.82 -38.094 -3.748 1 37.66 58 ASP B CA 1
ATOM 4443 C C . ASP B 1 58 ? 9.617 -37.156 -3.93 1 37.66 58 ASP B C 1
ATOM 4445 O O . ASP B 1 58 ? 9.469 -36.156 -3.197 1 37.66 58 ASP B O 1
ATOM 4449 N N . GLY B 1 59 ? 9.18 -36.781 -4.961 1 36.34 59 GLY B N 1
ATOM 4450 C CA . GLY B 1 59 ? 8.164 -36 -5.641 1 36.34 59 GLY B CA 1
ATOM 4451 C C . GLY B 1 59 ? 6.938 -35.75 -4.785 1 36.34 59 GLY B C 1
ATOM 4452 O O . GLY B 1 59 ? 6.559 -34.594 -4.57 1 36.34 59 GLY B O 1
ATOM 4453 N N . ILE B 1 60 ? 5.703 -36.562 -4.984 1 39.38 60 ILE B N 1
ATOM 4454 C CA . ILE B 1 60 ? 4.289 -36.281 -5.234 1 39.38 60 ILE B CA 1
ATOM 4455 C C . ILE B 1 60 ? 3.566 -36.062 -3.912 1 39.38 60 ILE B C 1
ATOM 4457 O O . ILE B 1 60 ? 2.385 -35.688 -3.898 1 39.38 60 ILE B O 1
ATOM 4461 N N . ASP B 1 61 ? 3.965 -36.562 -2.76 1 40.97 61 ASP B N 1
ATOM 4462 C CA . ASP B 1 61 ? 2.965 -36.688 -1.702 1 40.97 61 ASP B CA 1
ATOM 4463 C C . ASP B 1 61 ? 2.986 -35.438 -0.801 1 40.97 61 ASP B C 1
ATOM 4465 O O . ASP B 1 61 ? 4.027 -34.812 -0.644 1 40.97 61 ASP B O 1
ATOM 4469 N N . GLU B 1 62 ? 1.879 -34.875 -0.462 1 45.84 62 GLU B N 1
ATOM 4470 C CA . GLU B 1 62 ? 1.605 -33.875 0.546 1 45.84 62 GLU B CA 1
ATOM 4471 C C . GLU B 1 62 ? 2.707 -33.812 1.602 1 45.84 62 GLU B C 1
ATOM 4473 O O . GLU B 1 62 ? 3.088 -32.75 2.064 1 45.84 62 GLU B O 1
ATOM 4478 N N . GLU B 1 63 ? 3.154 -35 2.064 1 44.78 63 GLU B N 1
ATOM 4479 C CA . GLU B 1 63 ? 4.191 -35.188 3.07 1 44.78 63 GLU B CA 1
ATOM 4480 C C . GLU B 1 63 ? 5.547 -34.688 2.566 1 44.78 63 GLU B C 1
ATOM 4482 O O . GLU B 1 63 ? 6.41 -34.312 3.361 1 44.78 63 GLU B O 1
ATOM 4487 N N . GLN B 1 64 ? 5.648 -34.594 1.389 1 48.59 64 GLN B N 1
ATOM 4488 C CA . GLN B 1 64 ? 6.844 -34.219 0.64 1 48.59 64 GLN B CA 1
ATOM 4489 C C . GLN B 1 64 ? 7.219 -32.781 0.905 1 48.59 64 GLN B C 1
ATOM 4491 O O . GLN B 1 64 ? 8.398 -32.438 0.976 1 48.59 64 GLN B O 1
ATOM 4496 N N . ASP B 1 65 ? 6.152 -32.031 1.461 1 59.03 65 ASP B N 1
ATOM 4497 C CA . ASP B 1 65 ? 6.422 -30.594 1.523 1 59.03 65 ASP B CA 1
ATOM 4498 C C . ASP B 1 65 ? 7.18 -30.234 2.797 1 59.03 65 ASP B C 1
ATOM 4500 O O . ASP B 1 65 ? 8.156 -29.484 2.754 1 59.03 65 ASP B O 1
ATOM 4504 N N . TYR B 1 66 ? 6.906 -31.094 3.908 1 64.38 66 TYR B N 1
ATOM 4505 C CA . TYR B 1 66 ? 7.605 -30.734 5.137 1 64.38 66 TYR B CA 1
ATOM 4506 C C . TYR B 1 66 ? 9.047 -31.219 5.105 1 64.38 66 TYR B C 1
ATOM 4508 O O . TYR B 1 66 ? 9.961 -30.5 5.527 1 64.38 66 TYR B O 1
ATOM 4516 N N . ASN B 1 67 ? 9.18 -32.406 4.508 1 65.19 67 ASN B N 1
ATOM 4517 C CA . ASN B 1 67 ? 10.523 -33 4.457 1 65.19 67 ASN B CA 1
ATOM 4518 C C . ASN B 1 67 ? 11.438 -32.188 3.529 1 65.19 67 ASN B C 1
ATOM 4520 O O . ASN B 1 67 ? 12.617 -32.031 3.818 1 65.19 67 ASN B O 1
ATOM 4524 N N . ALA B 1 68 ? 10.789 -31.781 2.467 1 67.81 68 ALA B N 1
ATOM 4525 C CA . ALA B 1 68 ? 11.562 -30.953 1.545 1 67.81 68 ALA B CA 1
ATOM 4526 C C . ALA B 1 68 ? 12 -29.656 2.209 1 67.81 68 ALA B C 1
ATOM 4528 O O . ALA B 1 68 ? 13.148 -29.234 2.057 1 67.81 68 ALA B O 1
ATOM 4529 N N . MET B 1 69 ? 11.18 -29.156 2.953 1 71.25 69 MET B N 1
ATOM 4530 C CA . MET B 1 69 ? 11.492 -27.922 3.66 1 71.25 69 MET B CA 1
ATOM 4531 C C . MET B 1 69 ? 12.562 -28.156 4.719 1 71.25 69 MET B C 1
ATOM 4533 O O . MET B 1 69 ? 13.469 -27.328 4.891 1 71.25 69 MET B O 1
ATOM 4537 N N . LYS B 1 70 ? 12.453 -29.281 5.328 1 74.06 70 LYS B N 1
ATOM 4538 C CA . LYS B 1 70 ? 13.445 -29.656 6.328 1 74.06 70 LYS B CA 1
ATOM 4539 C C . LYS B 1 70 ? 14.844 -29.734 5.715 1 74.06 70 LYS B C 1
ATOM 4541 O O . LYS B 1 70 ? 15.812 -29.234 6.289 1 74.06 70 LYS B O 1
ATOM 4546 N N . SER B 1 71 ? 14.812 -30.328 4.59 1 74.81 71 SER B N 1
ATOM 4547 C CA . SER B 1 71 ? 16.094 -30.484 3.918 1 74.81 71 SER B CA 1
ATOM 4548 C C . SER B 1 71 ? 16.688 -29.141 3.52 1 74.81 71 SER B C 1
ATOM 4550 O O . SER B 1 71 ? 17.906 -28.938 3.609 1 74.81 71 SER B O 1
ATOM 4552 N N . LEU B 1 72 ? 15.828 -28.312 3.1 1 74.38 72 LEU B N 1
ATOM 4553 C CA . LEU B 1 72 ? 16.281 -26.969 2.725 1 74.38 72 LEU B CA 1
ATOM 4554 C C . LEU B 1 72 ? 16.828 -26.219 3.936 1 74.38 72 LEU B C 1
ATOM 4556 O O . LEU B 1 72 ? 17.891 -25.594 3.855 1 74.38 72 LEU B O 1
ATOM 4560 N N . TRP B 1 73 ? 16.203 -26.359 4.984 1 79.69 73 TRP B N 1
ATOM 4561 C CA . TRP B 1 73 ? 16.641 -25.688 6.203 1 79.69 73 TRP B CA 1
ATOM 4562 C C . TRP B 1 73 ? 17.953 -26.281 6.711 1 79.69 73 TRP B C 1
ATOM 4564 O O . TRP B 1 73 ? 18.812 -25.547 7.199 1 79.69 73 TRP B O 1
ATOM 4574 N N . GLU B 1 74 ? 18.031 -27.562 6.582 1 80.31 74 GLU B N 1
ATOM 4575 C CA . GLU B 1 74 ? 19.266 -28.219 6.988 1 80.31 74 GLU B CA 1
ATOM 4576 C C . GLU B 1 74 ? 20.453 -27.688 6.199 1 80.31 74 GLU B C 1
ATOM 4578 O O . GLU B 1 74 ? 21.516 -27.422 6.77 1 80.31 74 GLU B O 1
ATOM 4583 N N . MET B 1 75 ? 20.25 -27.547 5.016 1 77.69 75 MET B N 1
ATOM 4584 C CA . MET B 1 75 ? 21.312 -27.016 4.168 1 77.69 75 MET B CA 1
ATOM 4585 C C . MET B 1 75 ? 21.688 -25.609 4.578 1 77.69 75 MET B C 1
ATOM 4587 O O . MET B 1 75 ? 22.875 -25.25 4.586 1 77.69 75 MET B O 1
ATOM 4591 N N . GLY B 1 76 ? 20.719 -24.797 4.879 1 79.19 76 GLY B N 1
ATOM 4592 C CA . GLY B 1 76 ? 20.969 -23.438 5.324 1 79.19 76 GLY B CA 1
ATOM 4593 C C . GLY B 1 76 ? 21.781 -23.359 6.602 1 79.19 76 GLY B C 1
ATOM 4594 O O . GLY B 1 76 ? 22.703 -22.547 6.711 1 79.19 76 GLY B O 1
ATOM 4595 N N . VAL B 1 77 ? 21.5 -24.281 7.43 1 84.56 77 VAL B N 1
ATOM 4596 C CA . VAL B 1 77 ? 22.172 -24.281 8.727 1 84.56 77 VAL B CA 1
ATOM 4597 C C . VAL B 1 77 ? 23.609 -24.75 8.562 1 84.56 77 VAL B C 1
ATOM 4599 O O . VAL B 1 77 ? 24.531 -24.172 9.148 1 84.56 77 VAL B O 1
ATOM 4602 N N . ILE B 1 78 ? 23.75 -25.703 7.73 1 83.69 78 ILE B N 1
ATOM 4603 C CA . ILE B 1 78 ? 25.062 -26.281 7.539 1 83.69 78 ILE B CA 1
ATOM 4604 C C . ILE B 1 78 ? 26.016 -25.25 6.941 1 83.69 78 ILE B C 1
ATOM 4606 O O . ILE B 1 78 ? 27.188 -25.156 7.32 1 83.69 78 ILE B O 1
ATOM 4610 N N . SER B 1 79 ? 25.516 -24.469 6.117 1 85.75 79 SER B N 1
ATOM 4611 C CA . SER B 1 79 ? 26.375 -23.516 5.41 1 85.75 79 SER B CA 1
ATOM 4612 C C . SER B 1 79 ? 26.406 -22.172 6.121 1 85.75 79 SER B C 1
ATOM 4614 O O . SER B 1 79 ? 27.109 -21.25 5.684 1 85.75 79 SER B O 1
ATOM 4616 N N . TYR B 1 80 ? 25.75 -22.016 7.195 1 90.12 80 TYR B N 1
ATOM 4617 C CA . TYR B 1 80 ? 25.516 -20.719 7.836 1 90.12 80 TYR B CA 1
ATOM 4618 C C . TYR B 1 80 ? 26.844 -20.047 8.195 1 90.12 80 TYR B C 1
ATOM 4620 O O . TYR B 1 80 ? 27.078 -18.906 7.812 1 90.12 80 TYR B O 1
ATOM 4628 N N . LYS B 1 81 ? 27.719 -20.766 8.867 1 91.56 81 LYS B N 1
ATOM 4629 C CA . LYS B 1 81 ? 28.969 -20.188 9.359 1 91.56 81 LYS B CA 1
ATOM 4630 C C . LYS B 1 81 ? 29.844 -19.688 8.203 1 91.56 81 LYS B C 1
ATOM 4632 O O . LYS B 1 81 ? 30.312 -18.547 8.219 1 91.56 81 LYS B O 1
ATOM 4637 N N . ARG B 1 82 ? 29.984 -20.5 7.254 1 90.19 82 ARG B N 1
ATOM 4638 C CA . ARG B 1 82 ? 30.812 -20.156 6.102 1 90.19 82 ARG B CA 1
ATOM 4639 C C . ARG B 1 82 ? 30.234 -18.969 5.344 1 90.19 82 ARG B C 1
ATOM 4641 O O . ARG B 1 82 ? 30.969 -18.062 4.961 1 90.19 82 ARG B O 1
ATOM 4648 N N . THR B 1 83 ? 28.969 -19.031 5.129 1 91.06 83 THR B N 1
ATOM 4649 C CA . THR B 1 83 ? 28.297 -17.969 4.391 1 91.06 83 THR B CA 1
ATOM 4650 C C . THR B 1 83 ? 28.359 -16.656 5.16 1 91.06 83 THR B C 1
ATOM 4652 O O . THR B 1 83 ? 28.625 -15.602 4.574 1 91.06 83 THR B O 1
ATOM 4655 N N . TYR B 1 84 ? 28.125 -16.734 6.438 1 93.19 84 TYR B N 1
ATOM 4656 C CA . TYR B 1 84 ? 28.188 -15.555 7.289 1 93.19 84 TYR B CA 1
ATOM 4657 C C . TYR B 1 84 ? 29.562 -14.898 7.199 1 93.19 84 TYR B C 1
ATOM 4659 O O . TYR B 1 84 ? 29.656 -13.688 6.984 1 93.19 84 TYR B O 1
ATOM 4667 N N . GLU B 1 85 ? 30.609 -15.68 7.328 1 94.56 85 GLU B N 1
ATOM 4668 C CA . GLU B 1 85 ? 31.969 -15.148 7.309 1 94.56 85 GLU B CA 1
ATOM 4669 C C . GLU B 1 85 ? 32.312 -14.547 5.949 1 94.56 85 GLU B C 1
ATOM 4671 O O . GLU B 1 85 ? 32.969 -13.5 5.871 1 94.56 85 GLU B O 1
ATOM 4676 N N . LYS B 1 86 ? 31.859 -15.211 4.957 1 93.12 86 LYS B N 1
ATOM 4677 C CA . LYS B 1 86 ? 32.125 -14.688 3.617 1 93.12 86 LYS B CA 1
ATOM 4678 C C . LYS B 1 86 ? 31.375 -13.375 3.389 1 93.12 86 LYS B C 1
ATOM 4680 O O . LYS B 1 86 ? 31.953 -12.422 2.848 1 93.12 86 LYS B O 1
ATOM 4685 N N . TYR B 1 87 ? 30.094 -13.352 3.752 1 95.12 87 TYR B N 1
ATOM 4686 C CA . TYR B 1 87 ? 29.328 -12.109 3.643 1 95.12 87 TYR B CA 1
ATOM 4687 C C . TYR B 1 87 ? 30.016 -10.984 4.406 1 95.12 87 TYR B C 1
ATOM 4689 O O . TYR B 1 87 ? 30.188 -9.883 3.875 1 95.12 87 TYR B O 1
ATOM 4697 N N . LYS B 1 88 ? 30.375 -11.266 5.602 1 96.19 88 LYS B N 1
ATOM 4698 C CA . LYS B 1 88 ? 31 -10.258 6.457 1 96.19 88 LYS B CA 1
ATOM 4699 C C . LYS B 1 88 ? 32.281 -9.734 5.84 1 96.19 88 LYS B C 1
ATOM 4701 O O . LYS B 1 88 ? 32.5 -8.523 5.777 1 96.19 88 LYS B O 1
ATOM 4706 N N . SER B 1 89 ? 33.125 -10.633 5.375 1 96.06 89 SER B N 1
ATOM 4707 C CA . SER B 1 89 ? 34.406 -10.242 4.773 1 96.06 89 SER B CA 1
ATOM 4708 C C . SER B 1 89 ? 34.188 -9.344 3.557 1 96.06 89 SER B C 1
ATOM 4710 O O . SER B 1 89 ? 34.875 -8.344 3.389 1 96.06 89 SER B O 1
ATOM 4712 N N . VAL B 1 90 ? 33.25 -9.695 2.736 1 95.19 90 VAL B N 1
ATOM 4713 C CA . VAL B 1 90 ? 32.969 -8.922 1.521 1 95.19 90 VAL B CA 1
ATOM 4714 C C . VAL B 1 90 ? 32.469 -7.535 1.888 1 95.19 90 VAL B C 1
ATOM 4716 O O . VAL B 1 90 ? 32.844 -6.539 1.278 1 95.19 90 VAL B O 1
ATOM 4719 N N . VAL B 1 91 ? 31.578 -7.457 2.863 1 96.62 91 VAL B N 1
ATOM 4720 C CA . VAL B 1 91 ? 31.016 -6.18 3.287 1 96.62 91 VAL B CA 1
ATOM 4721 C C . VAL B 1 91 ? 32.125 -5.266 3.785 1 96.62 91 VAL B C 1
ATOM 4723 O O . VAL B 1 91 ? 32.156 -4.074 3.463 1 96.62 91 VAL B O 1
ATOM 4726 N N . GLU B 1 92 ? 33.062 -5.805 4.52 1 96.94 92 GLU B N 1
ATOM 4727 C CA . GLU B 1 92 ? 34.156 -5.035 5.078 1 96.94 92 GLU B CA 1
ATOM 4728 C C . GLU B 1 92 ? 35.188 -4.68 4.004 1 96.94 92 GLU B C 1
ATOM 4730 O O . GLU B 1 92 ? 35.625 -3.533 3.918 1 96.94 92 GLU B O 1
ATOM 4735 N N . ASP B 1 93 ? 35.469 -5.633 3.176 1 96.5 93 ASP B N 1
ATOM 4736 C CA . ASP B 1 93 ? 36.5 -5.445 2.158 1 96.5 93 ASP B CA 1
ATOM 4737 C C . ASP B 1 93 ? 36.094 -4.395 1.136 1 96.5 93 ASP B C 1
ATOM 4739 O O . ASP B 1 93 ? 36.938 -3.639 0.635 1 96.5 93 ASP B O 1
ATOM 4743 N N . TYR B 1 94 ? 34.812 -4.359 0.835 1 96.12 94 TYR B N 1
ATOM 4744 C CA . TYR B 1 94 ? 34.344 -3.479 -0.233 1 96.12 94 TYR B CA 1
ATOM 4745 C C . TYR B 1 94 ? 33.594 -2.283 0.335 1 96.12 94 TYR B C 1
ATOM 4747 O O . TYR B 1 94 ? 33 -1.517 -0.412 1 96.12 94 TYR B O 1
ATOM 4755 N N . ASN B 1 95 ? 33.531 -2.152 1.632 1 95.69 95 ASN B N 1
ATOM 4756 C CA . ASN B 1 95 ? 32.875 -1.039 2.309 1 95.69 95 ASN B CA 1
ATOM 4757 C C . ASN B 1 95 ? 31.438 -0.873 1.843 1 95.69 95 ASN B C 1
ATOM 4759 O O . ASN B 1 95 ? 31.031 0.214 1.42 1 95.69 95 ASN B O 1
ATOM 4763 N N . ILE B 1 96 ? 30.703 -1.908 1.971 1 96.75 96 ILE B N 1
ATOM 4764 C CA . ILE B 1 96 ? 29.328 -1.954 1.505 1 96.75 96 ILE B CA 1
ATOM 4765 C C . ILE B 1 96 ? 28.453 -1.051 2.377 1 96.75 96 ILE B C 1
ATOM 4767 O O . ILE B 1 96 ? 28.547 -1.083 3.605 1 96.75 96 ILE B O 1
ATOM 4771 N N . ASP B 1 97 ? 27.547 -0.276 1.745 1 96.75 97 ASP B N 1
ATOM 4772 C CA . ASP B 1 97 ? 26.703 0.666 2.469 1 96.75 97 ASP B CA 1
ATOM 4773 C C . ASP B 1 97 ? 25.344 0.05 2.781 1 96.75 97 ASP B C 1
ATOM 4775 O O . ASP B 1 97 ? 24.688 0.448 3.742 1 96.75 97 ASP B O 1
ATOM 4779 N N . LEU B 1 98 ? 24.906 -0.83 1.937 1 97.56 98 LEU B N 1
ATOM 4780 C CA . LEU B 1 98 ? 23.578 -1.444 2.068 1 97.56 98 LEU B CA 1
ATOM 4781 C C . LEU B 1 98 ? 23.609 -2.898 1.61 1 97.56 98 LEU B C 1
ATOM 4783 O O . LEU B 1 98 ? 24.234 -3.221 0.596 1 97.56 98 LEU B O 1
ATOM 4787 N N . ILE B 1 99 ? 22.953 -3.775 2.34 1 96.88 99 ILE B N 1
ATOM 4788 C CA . ILE B 1 99 ? 22.891 -5.195 2.006 1 96.88 99 ILE B CA 1
ATOM 4789 C C . ILE B 1 99 ? 21.484 -5.539 1.504 1 96.88 99 ILE B C 1
ATOM 4791 O O . ILE B 1 99 ? 20.484 -5.238 2.166 1 96.88 99 ILE B O 1
ATOM 4795 N N . PHE B 1 100 ? 21.359 -6.117 0.326 1 96.38 100 PHE B N 1
ATOM 4796 C CA . PHE B 1 100 ? 20.125 -6.555 -0.307 1 96.38 100 PHE B CA 1
ATOM 4797 C C . PHE B 1 100 ? 20.016 -8.07 -0.297 1 96.38 100 PHE B C 1
ATOM 4799 O O . PHE B 1 100 ? 20.703 -8.75 -1.071 1 96.38 100 PHE B O 1
ATOM 4806 N N . CYS B 1 101 ? 19.078 -8.625 0.545 1 94.19 101 CYS B N 1
ATOM 4807 C CA . CYS B 1 101 ? 19.078 -10.055 0.861 1 94.19 101 CYS B CA 1
ATOM 4808 C C . CYS B 1 101 ? 17.875 -10.75 0.244 1 94.19 101 CYS B C 1
ATOM 4810 O O . CYS B 1 101 ? 16.75 -10.25 0.325 1 94.19 101 CYS B O 1
ATOM 4812 N N . ASP B 1 102 ? 18.156 -11.852 -0.372 1 91.75 102 ASP B N 1
ATOM 4813 C CA . ASP B 1 102 ? 17.094 -12.812 -0.583 1 91.75 102 ASP B CA 1
ATOM 4814 C C . ASP B 1 102 ? 16.703 -13.508 0.723 1 91.75 102 ASP B C 1
ATOM 4816 O O . ASP B 1 102 ? 17.562 -14.07 1.407 1 91.75 102 ASP B O 1
ATOM 4820 N N . LEU B 1 103 ? 15.523 -13.523 1.049 1 86.06 103 LEU B N 1
ATOM 4821 C CA . LEU B 1 103 ? 15.109 -13.961 2.377 1 86.06 103 LEU B CA 1
ATOM 4822 C C . LEU B 1 103 ? 15.094 -15.484 2.463 1 86.06 103 LEU B C 1
ATOM 4824 O O . LEU B 1 103 ? 15.156 -16.047 3.557 1 86.06 103 LEU B O 1
ATOM 4828 N N . LEU B 1 104 ? 15.008 -16.172 1.437 1 78.94 104 LEU B N 1
ATOM 4829 C CA . LEU B 1 104 ? 14.859 -17.625 1.489 1 78.94 104 LEU B CA 1
ATOM 4830 C C . LEU B 1 104 ? 16.141 -18.281 1.987 1 78.94 104 LEU B C 1
ATOM 4832 O O . LEU B 1 104 ? 17.156 -18.266 1.297 1 78.94 104 LEU B O 1
ATOM 4836 N N . ILE B 1 105 ? 16.109 -18.844 3.178 1 76.25 105 ILE B N 1
ATOM 4837 C CA . ILE B 1 105 ? 17.156 -19.625 3.803 1 76.25 105 ILE B CA 1
ATOM 4838 C C . ILE B 1 105 ? 18.469 -18.859 3.785 1 76.25 105 ILE B C 1
ATOM 4840 O O . ILE B 1 105 ? 19.516 -19.391 3.422 1 76.25 105 ILE B O 1
ATOM 4844 N N . ASN B 1 106 ? 18.391 -17.672 4.109 1 84.88 106 ASN B N 1
ATOM 4845 C CA . ASN B 1 106 ? 19.547 -16.766 4.043 1 84.88 106 ASN B CA 1
ATOM 4846 C C . ASN B 1 106 ? 19.656 -15.922 5.305 1 84.88 106 ASN B C 1
ATOM 4848 O O . ASN B 1 106 ? 19.828 -14.703 5.227 1 84.88 106 ASN B O 1
ATOM 4852 N N . GLU B 1 107 ? 19.609 -16.516 6.414 1 87.31 107 GLU B N 1
ATOM 4853 C CA . GLU B 1 107 ? 19.703 -15.844 7.707 1 87.31 107 GLU B CA 1
ATOM 4854 C C . GLU B 1 107 ? 21.047 -15.141 7.867 1 87.31 107 GLU B C 1
ATOM 4856 O O . GLU B 1 107 ? 21.125 -14.094 8.508 1 87.31 107 GLU B O 1
ATOM 4861 N N . ALA B 1 108 ? 22.047 -15.742 7.27 1 90.62 108 ALA B N 1
ATOM 4862 C CA . ALA B 1 108 ? 23.391 -15.18 7.379 1 90.62 108 ALA B CA 1
ATOM 4863 C C . ALA B 1 108 ? 23.422 -13.75 6.855 1 90.62 108 ALA B C 1
ATOM 4865 O O . ALA B 1 108 ? 24.094 -12.891 7.426 1 90.62 108 ALA B O 1
ATOM 4866 N N . CYS B 1 109 ? 22.719 -13.523 5.777 1 92.06 109 CYS B N 1
ATOM 4867 C CA . CYS B 1 109 ? 22.703 -12.203 5.156 1 92.06 109 CYS B CA 1
ATOM 4868 C C . CYS B 1 109 ? 22.141 -11.164 6.109 1 92.06 109 CYS B C 1
ATOM 4870 O O . CYS B 1 109 ? 22.75 -10.109 6.316 1 92.06 109 CYS B O 1
ATOM 4872 N N . ILE B 1 110 ? 21.047 -11.422 6.723 1 91.56 110 ILE B N 1
ATOM 4873 C CA . ILE B 1 110 ? 20.375 -10.508 7.645 1 91.56 110 ILE B CA 1
ATOM 4874 C C . ILE B 1 110 ? 21.234 -10.328 8.898 1 91.56 110 ILE B C 1
ATOM 4876 O O . ILE B 1 110 ? 21.391 -9.211 9.398 1 91.56 110 ILE B O 1
ATOM 4880 N N . ASP B 1 111 ? 21.797 -11.422 9.375 1 92.12 111 ASP B N 1
ATOM 4881 C CA . ASP B 1 111 ? 22.609 -11.383 10.586 1 92.12 111 ASP B CA 1
ATOM 4882 C C . ASP B 1 111 ? 23.844 -10.508 10.383 1 92.12 111 ASP B C 1
ATOM 4884 O O . ASP B 1 111 ? 24.219 -9.742 11.273 1 92.12 111 ASP B O 1
ATOM 4888 N N . VAL B 1 112 ? 24.453 -10.648 9.258 1 94.06 112 VAL B N 1
ATOM 4889 C CA . VAL B 1 112 ? 25.641 -9.844 8.977 1 94.06 112 VAL B CA 1
ATOM 4890 C C . VAL B 1 112 ? 25.266 -8.367 8.938 1 94.06 112 VAL B C 1
ATOM 4892 O O . VAL B 1 112 ? 26 -7.523 9.477 1 94.06 112 VAL B O 1
ATOM 4895 N N . ALA B 1 113 ? 24.172 -8.062 8.281 1 93.5 113 ALA B N 1
ATOM 4896 C CA . ALA B 1 113 ? 23.719 -6.676 8.219 1 93.5 113 ALA B CA 1
ATOM 4897 C C . ALA B 1 113 ? 23.484 -6.105 9.617 1 93.5 113 ALA B C 1
ATOM 4899 O O . ALA B 1 113 ? 23.906 -4.977 9.906 1 93.5 113 ALA B O 1
ATOM 4900 N N . ASN B 1 114 ? 22.891 -6.844 10.43 1 90.69 114 ASN B N 1
ATOM 4901 C CA . ASN B 1 114 ? 22.609 -6.395 11.797 1 90.69 114 ASN B CA 1
ATOM 4902 C C . ASN B 1 114 ? 23.891 -6.27 12.617 1 90.69 114 ASN B C 1
ATOM 4904 O O . ASN B 1 114 ? 24.047 -5.32 13.391 1 90.69 114 ASN B O 1
ATOM 4908 N N . THR B 1 115 ? 24.734 -7.262 12.469 1 92.56 115 THR B N 1
ATOM 4909 C CA . THR B 1 115 ? 26 -7.25 13.195 1 92.56 115 THR B CA 1
ATOM 4910 C C . THR B 1 115 ? 26.828 -6.016 12.836 1 92.56 115 THR B C 1
ATOM 4912 O O . THR B 1 115 ? 27.406 -5.367 13.711 1 92.56 115 THR B O 1
ATOM 4915 N N . LEU B 1 116 ? 26.828 -5.727 11.617 1 94.31 116 LEU B N 1
ATOM 4916 C CA . LEU B 1 116 ? 27.641 -4.617 11.141 1 94.31 116 LEU B CA 1
ATOM 4917 C C . LEU B 1 116 ? 26.859 -3.311 11.164 1 94.31 116 LEU B C 1
ATOM 4919 O O . LEU B 1 116 ? 27.375 -2.27 10.75 1 94.31 116 LEU B O 1
ATOM 4923 N N . LYS B 1 117 ? 25.594 -3.367 11.547 1 93.5 117 LYS B N 1
ATOM 4924 C CA . LYS B 1 117 ? 24.719 -2.207 11.711 1 93.5 117 LYS B CA 1
ATOM 4925 C C . LYS B 1 117 ? 24.547 -1.457 10.391 1 93.5 117 LYS B C 1
ATOM 4927 O O . LYS B 1 117 ? 24.688 -0.232 10.344 1 93.5 117 LYS B O 1
ATOM 4932 N N . LYS B 1 118 ? 24.406 -2.225 9.359 1 95.44 118 LYS B N 1
ATOM 4933 C CA . LYS B 1 118 ? 24.109 -1.7 8.031 1 95.44 118 LYS B CA 1
ATOM 4934 C C . LYS B 1 118 ? 22.641 -1.852 7.684 1 95.44 118 LYS B C 1
ATOM 4936 O O . LYS B 1 118 ? 21.969 -2.773 8.164 1 95.44 118 LYS B O 1
ATOM 4941 N N . PRO B 1 119 ? 22.094 -0.876 6.906 1 96.12 119 PRO B N 1
ATOM 4942 C CA . PRO B 1 119 ? 20.719 -1.084 6.461 1 96.12 119 PRO B CA 1
ATOM 4943 C C . PRO B 1 119 ? 20.547 -2.332 5.598 1 96.12 119 PRO B C 1
ATOM 4945 O O . PRO B 1 119 ? 21.438 -2.65 4.793 1 96.12 119 PRO B O 1
ATOM 4948 N N . VAL B 1 120 ? 19.438 -3.039 5.766 1 95.44 120 VAL B N 1
ATOM 4949 C CA . VAL B 1 120 ? 19.188 -4.27 5.023 1 95.44 120 VAL B CA 1
ATOM 4950 C C . VAL B 1 120 ? 17.812 -4.203 4.359 1 95.44 120 VAL B C 1
ATOM 4952 O O . VAL B 1 120 ? 16.828 -3.797 4.984 1 95.44 120 VAL B O 1
ATOM 4955 N N . VAL B 1 121 ? 17.75 -4.465 3.102 1 96.81 121 VAL B N 1
ATOM 4956 C CA . VAL B 1 121 ? 16.547 -4.641 2.312 1 96.81 121 VAL B CA 1
ATOM 4957 C C . VAL B 1 121 ? 16.391 -6.113 1.935 1 96.81 121 VAL B C 1
ATOM 4959 O O . VAL B 1 121 ? 17.359 -6.773 1.566 1 96.81 121 VAL B O 1
ATOM 4962 N N . VAL B 1 122 ? 15.203 -6.609 2.051 1 95.62 122 VAL B N 1
ATOM 4963 C CA . VAL B 1 122 ? 14.984 -8.023 1.772 1 95.62 122 VAL B CA 1
ATOM 4964 C C . VAL B 1 122 ? 14.023 -8.18 0.596 1 95.62 122 VAL B C 1
ATOM 4966 O O . VAL B 1 122 ? 13.125 -7.352 0.406 1 95.62 122 VAL B O 1
ATOM 4969 N N . LEU B 1 123 ? 14.273 -9.156 -0.206 1 95.44 123 LEU B N 1
ATOM 4970 C CA . LEU B 1 123 ? 13.352 -9.57 -1.264 1 95.44 123 LEU B CA 1
ATOM 4971 C C . LEU B 1 123 ? 12.812 -10.969 -1.002 1 95.44 123 LEU B C 1
ATOM 4973 O O . LEU B 1 123 ? 13.562 -11.875 -0.635 1 95.44 123 LEU B O 1
ATOM 4977 N N . VAL B 1 124 ? 11.5 -11.062 -1.124 1 92 124 VAL B N 1
ATOM 4978 C CA . VAL B 1 124 ? 10.867 -12.359 -0.932 1 92 124 VAL B CA 1
ATOM 4979 C C . VAL B 1 124 ? 9.695 -12.516 -1.9 1 92 124 VAL B C 1
ATOM 4981 O O . VAL B 1 124 ? 9.133 -11.516 -2.369 1 92 124 VAL B O 1
ATOM 4984 N N . SER B 1 125 ? 9.414 -13.727 -2.236 1 88.19 125 SER B N 1
ATOM 4985 C CA . SER B 1 125 ? 8.336 -13.961 -3.189 1 88.19 125 SER B CA 1
ATOM 4986 C C . SER B 1 125 ? 7.039 -14.328 -2.475 1 88.19 125 SER B C 1
ATOM 4988 O O . SER B 1 125 ? 5.953 -14.211 -3.051 1 88.19 125 SER B O 1
ATOM 4990 N N . ALA B 1 126 ? 7.16 -14.742 -1.261 1 85.62 126 ALA B N 1
ATOM 4991 C CA . ALA B 1 126 ? 5.973 -15.172 -0.524 1 85.62 126 ALA B CA 1
ATOM 4992 C C . ALA B 1 126 ? 5.613 -14.172 0.57 1 85.62 126 ALA B C 1
ATOM 4994 O O . ALA B 1 126 ? 6.324 -14.055 1.571 1 85.62 126 ALA B O 1
ATOM 4995 N N . LEU B 1 127 ? 4.492 -13.578 0.469 1 88.94 127 LEU B N 1
ATOM 4996 C CA . LEU B 1 127 ? 4.043 -12.539 1.388 1 88.94 127 LEU B CA 1
ATOM 4997 C C . LEU B 1 127 ? 3.764 -13.117 2.77 1 88.94 127 LEU B C 1
ATOM 4999 O O . LEU B 1 127 ? 3.953 -12.438 3.783 1 88.94 127 LEU B O 1
ATOM 5003 N N . GLN B 1 128 ? 3.365 -14.336 2.881 1 85.81 128 GLN B N 1
ATOM 5004 C CA . GLN B 1 128 ? 2.965 -14.969 4.137 1 85.81 128 GLN B CA 1
ATOM 5005 C C . GLN B 1 128 ? 4.16 -15.141 5.07 1 85.81 128 GLN B C 1
ATOM 5007 O O . GLN B 1 128 ? 3.99 -15.266 6.285 1 85.81 128 GLN B O 1
ATOM 5012 N N . ILE B 1 129 ? 5.281 -15.086 4.5 1 83.31 129 ILE B N 1
ATOM 5013 C CA . ILE B 1 129 ? 6.492 -15.258 5.293 1 83.31 129 ILE B CA 1
ATOM 5014 C C . ILE B 1 129 ? 6.766 -14 6.109 1 83.31 129 ILE B C 1
ATOM 5016 O O . ILE B 1 129 ? 7.227 -14.078 7.25 1 83.31 129 ILE B O 1
ATOM 5020 N N . VAL B 1 130 ? 6.363 -12.891 5.539 1 89.38 130 VAL B N 1
ATOM 5021 C CA . VAL B 1 130 ? 6.797 -11.648 6.16 1 89.38 130 VAL B CA 1
ATOM 5022 C C . VAL B 1 130 ? 5.602 -10.945 6.801 1 89.38 130 VAL B C 1
ATOM 5024 O O . VAL B 1 130 ? 5.77 -10.094 7.68 1 89.38 130 VAL B O 1
ATOM 5027 N N . ASP B 1 131 ? 4.441 -11.258 6.352 1 91.56 131 ASP B N 1
ATOM 5028 C CA . ASP B 1 131 ? 3.24 -10.641 6.898 1 91.56 131 ASP B CA 1
ATOM 5029 C C . ASP B 1 131 ? 2.07 -11.617 6.906 1 91.56 131 ASP B C 1
ATOM 5031 O O . ASP B 1 131 ? 1.085 -11.422 6.195 1 91.56 131 ASP B O 1
ATOM 5035 N N . PRO B 1 132 ? 2.133 -12.539 7.711 1 91.31 132 PRO B N 1
ATOM 5036 C CA . PRO B 1 132 ? 1.066 -13.539 7.77 1 91.31 132 PRO B CA 1
ATOM 5037 C C . PRO B 1 132 ? -0.271 -12.953 8.219 1 91.31 132 PRO B C 1
ATOM 5039 O O . PRO B 1 132 ? -0.307 -12.078 9.078 1 91.31 132 PRO B O 1
ATOM 5042 N N . LYS B 1 133 ? -1.306 -13.367 7.617 1 94.12 133 LYS B N 1
ATOM 5043 C CA . LYS B 1 133 ? -2.68 -13.062 8 1 94.12 133 LYS B CA 1
ATOM 5044 C C . LYS B 1 133 ? -3.445 -14.328 8.359 1 94.12 133 LYS B C 1
ATOM 5046 O O . LYS B 1 133 ? -3.254 -15.375 7.738 1 94.12 133 LYS B O 1
ATOM 5051 N N . PRO B 1 134 ? -4.352 -14.234 9.273 1 93.94 134 PRO B N 1
ATOM 5052 C CA . PRO B 1 134 ? -5.062 -15.438 9.711 1 93.94 134 PRO B CA 1
ATOM 5053 C C . PRO B 1 134 ? -5.957 -16.016 8.625 1 93.94 134 PRO B C 1
ATOM 5055 O O . PRO B 1 134 ? -6.305 -17.203 8.672 1 93.94 134 PRO B O 1
ATOM 5058 N N . TYR B 1 135 ? -6.348 -15.266 7.68 1 95.25 135 TYR B N 1
ATOM 5059 C CA . TYR B 1 135 ? -7.301 -15.727 6.676 1 95.25 135 TYR B CA 1
ATOM 5060 C C . TYR B 1 135 ? -6.582 -16.203 5.422 1 95.25 135 TYR B C 1
ATOM 5062 O O . TYR B 1 135 ? -7.219 -16.531 4.418 1 95.25 135 TYR B O 1
ATOM 5070 N N . LYS B 1 136 ? -5.305 -16.25 5.445 1 93.88 136 LYS B N 1
ATOM 5071 C CA . LYS B 1 136 ? -4.477 -16.734 4.348 1 93.88 136 LYS B CA 1
ATOM 5072 C C . LYS B 1 136 ? -3.49 -17.797 4.836 1 93.88 136 LYS B C 1
ATOM 5074 O O . LYS B 1 136 ? -3.039 -17.75 5.98 1 93.88 136 LYS B O 1
ATOM 5079 N N . PHE B 1 137 ? -3.156 -18.656 3.914 1 90.44 137 PHE B N 1
ATOM 5080 C CA . PHE B 1 137 ? -2.211 -19.703 4.293 1 90.44 137 PHE B CA 1
ATOM 5081 C C . PHE B 1 137 ? -1.443 -20.219 3.078 1 90.44 137 PHE B C 1
ATOM 5083 O O . PHE B 1 137 ? -1.717 -19.797 1.95 1 90.44 137 PHE B O 1
ATOM 5090 N N . ASP B 1 138 ? -0.428 -21.031 3.285 1 82.31 138 ASP B N 1
ATOM 5091 C CA . ASP B 1 138 ? 0.374 -21.625 2.227 1 82.31 138 ASP B CA 1
ATOM 5092 C C . ASP B 1 138 ? -0.007 -23.094 2.018 1 82.31 138 ASP B C 1
ATOM 5094 O O . ASP B 1 138 ? 0.059 -23.891 2.949 1 82.31 138 ASP B O 1
ATOM 5098 N N . PRO B 1 139 ? -0.309 -23.406 0.866 1 84.62 139 PRO B N 1
ATOM 5099 C CA . PRO B 1 139 ? -0.722 -24.797 0.596 1 84.62 139 PRO B CA 1
ATOM 5100 C C . PRO B 1 139 ? 0.391 -25.797 0.858 1 84.62 139 PRO B C 1
ATOM 5102 O O . PRO B 1 139 ? 0.124 -27 0.989 1 84.62 139 PRO B O 1
ATOM 5105 N N . ILE B 1 140 ? 1.576 -25.312 0.96 1 76.5 140 ILE B N 1
ATOM 5106 C CA . ILE B 1 140 ? 2.684 -26.219 1.26 1 76.5 140 ILE B CA 1
ATOM 5107 C C . ILE B 1 140 ? 2.453 -26.891 2.613 1 76.5 140 ILE B C 1
ATOM 5109 O O . ILE B 1 140 ? 2.938 -28 2.855 1 76.5 140 ILE B O 1
ATOM 5113 N N . LEU B 1 141 ? 1.658 -26.266 3.412 1 79.44 141 LEU B N 1
ATOM 5114 C CA . LEU B 1 141 ? 1.399 -26.797 4.742 1 79.44 141 LEU B CA 1
ATOM 5115 C C . LEU B 1 141 ? 0.054 -27.516 4.789 1 79.44 141 LEU B C 1
ATOM 5117 O O . LEU B 1 141 ? -0.485 -27.766 5.871 1 79.44 141 LEU B O 1
ATOM 5121 N N . GLY B 1 142 ? -0.491 -27.75 3.674 1 82.62 142 GLY B N 1
ATOM 5122 C CA . GLY B 1 142 ? -1.676 -28.578 3.59 1 82.62 142 GLY B CA 1
ATOM 5123 C C . GLY B 1 142 ? -2.971 -27.812 3.729 1 82.62 142 GLY B C 1
ATOM 5124 O O . GLY B 1 142 ? -4.004 -28.375 4.086 1 82.62 142 GLY B O 1
ATOM 5125 N N . CYS B 1 143 ? -2.934 -26.562 3.549 1 91.44 143 CYS B N 1
ATOM 5126 C CA . CYS B 1 143 ? -4.125 -25.734 3.627 1 91.44 143 CYS B CA 1
ATOM 5127 C C . CYS B 1 143 ? -4.309 -24.922 2.348 1 91.44 143 CYS B C 1
ATOM 5129 O O . CYS B 1 143 ? -3.354 -24.719 1.599 1 91.44 143 CYS B O 1
ATOM 5131 N N . ASN B 1 144 ? -5.543 -24.531 2.145 1 92.44 144 ASN B N 1
ATOM 5132 C CA . ASN B 1 144 ? -5.805 -23.672 1.001 1 92.44 144 ASN B CA 1
ATOM 5133 C C . ASN B 1 144 ? -5.227 -22.266 1.216 1 92.44 144 ASN B C 1
ATOM 5135 O O . ASN B 1 144 ? -5.02 -21.844 2.355 1 92.44 144 ASN B O 1
ATOM 5139 N N . ILE B 1 145 ? -5.023 -21.625 0.183 1 93.12 145 ILE B N 1
ATOM 5140 C CA . ILE B 1 145 ? -4.418 -20.312 0.272 1 93.12 145 ILE B CA 1
ATOM 5141 C C . ILE B 1 145 ? -5.375 -19.344 0.965 1 93.12 145 ILE B C 1
ATOM 5143 O O . ILE B 1 145 ? -4.945 -18.422 1.656 1 93.12 145 ILE B O 1
ATOM 5147 N N . SER B 1 146 ? -6.691 -19.516 0.732 1 95 146 SER B N 1
ATOM 5148 C CA . SER B 1 146 ? -7.703 -18.688 1.373 1 95 146 SER B CA 1
ATOM 5149 C C . SER B 1 146 ? -8.492 -19.469 2.412 1 95 146 SER B C 1
ATOM 5151 O O . SER B 1 146 ? -8.984 -20.562 2.127 1 95 146 SER B O 1
ATOM 5153 N N . LEU B 1 147 ? -8.648 -18.938 3.525 1 96.25 147 LEU B N 1
ATOM 5154 C CA . LEU B 1 147 ? -9.445 -19.562 4.574 1 96.25 147 LEU B CA 1
ATOM 5155 C C . LEU B 1 147 ? -10.75 -18.812 4.789 1 96.25 147 LEU B C 1
ATOM 5157 O O . LEU B 1 147 ? -11.438 -19.031 5.789 1 96.25 147 LEU B O 1
ATOM 5161 N N . GLU B 1 148 ? -11.07 -17.906 3.883 1 95.38 148 GLU B N 1
ATOM 5162 C CA . GLU B 1 148 ? -12.227 -17.031 4.008 1 95.38 148 GLU B CA 1
ATOM 5163 C C . GLU B 1 148 ? -13.508 -17.828 4.234 1 95.38 148 GLU B C 1
ATOM 5165 O O . GLU B 1 148 ? -14.328 -17.469 5.074 1 95.38 148 GLU B O 1
ATOM 5170 N N . ASN B 1 149 ? -13.641 -18.969 3.535 1 95.38 149 ASN B N 1
ATOM 5171 C CA . ASN B 1 149 ? -14.891 -19.719 3.58 1 95.38 149 ASN B CA 1
ATOM 5172 C C . A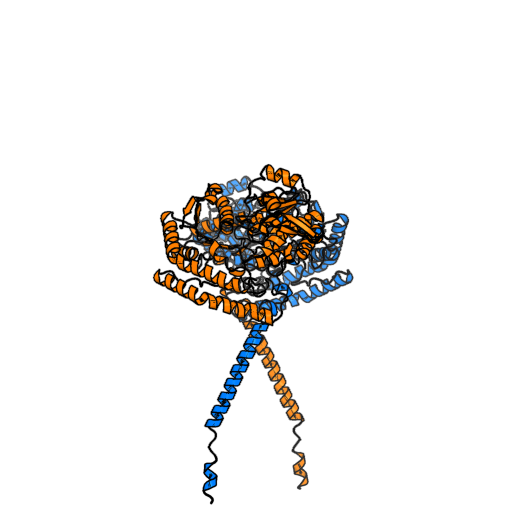SN B 1 149 ? -14.703 -21.078 4.254 1 95.38 149 ASN B C 1
ATOM 5174 O O . ASN B 1 149 ? -15.547 -21.969 4.117 1 95.38 149 ASN B O 1
ATOM 5178 N N . GLU B 1 150 ? -13.633 -21.25 4.879 1 96.38 150 GLU B N 1
ATOM 5179 C CA . GLU B 1 150 ? -13.359 -22.531 5.531 1 96.38 150 GLU B CA 1
ATOM 5180 C C . GLU B 1 150 ? -14.109 -22.656 6.852 1 96.38 150 GLU B C 1
ATOM 5182 O O . GLU B 1 150 ? -14.477 -21.641 7.457 1 96.38 150 GLU B O 1
ATOM 5187 N N . SER B 1 151 ? -14.273 -23.844 7.301 1 96.69 151 SER B N 1
ATOM 5188 C CA . SER B 1 151 ? -14.938 -24.125 8.578 1 96.69 151 SER B CA 1
ATOM 5189 C C . SER B 1 151 ? -14.062 -23.703 9.75 1 96.69 151 SER B C 1
ATOM 5191 O O . SER B 1 151 ? -12.867 -23.453 9.586 1 96.69 151 SER B O 1
ATOM 5193 N N . ILE B 1 152 ? -14.664 -23.594 10.898 1 96.81 152 ILE B N 1
ATOM 5194 C CA . ILE B 1 152 ? -13.945 -23.219 12.109 1 96.81 152 ILE B CA 1
ATOM 5195 C C . ILE B 1 152 ? -12.859 -24.25 12.406 1 96.81 152 ILE B C 1
ATOM 5197 O O . ILE B 1 152 ? -11.766 -23.891 12.852 1 96.81 152 ILE B O 1
ATOM 5201 N N . TRP B 1 153 ? -13.156 -25.469 12.102 1 96.81 153 TRP B N 1
ATOM 5202 C CA . TRP B 1 153 ? -12.18 -26.531 12.328 1 96.81 153 TRP B CA 1
ATOM 5203 C C . TRP B 1 153 ? -10.977 -26.375 11.406 1 96.81 153 TRP B C 1
ATOM 5205 O O . TRP B 1 153 ? -9.828 -26.516 11.844 1 96.81 153 TRP B O 1
ATOM 5215 N N . GLU B 1 154 ? -11.227 -26.094 10.164 1 96.81 154 GLU B N 1
ATOM 5216 C CA . GLU B 1 154 ? -10.133 -25.953 9.203 1 96.81 154 GLU B CA 1
ATOM 5217 C C . GLU B 1 154 ? -9.281 -24.734 9.531 1 96.81 154 GLU B C 1
ATOM 5219 O O . GLU B 1 154 ? -8.055 -24.781 9.398 1 96.81 154 GLU B O 1
ATOM 5224 N N . ARG B 1 155 ? -9.922 -23.703 9.938 1 97.25 155 ARG B N 1
ATOM 5225 C CA . ARG B 1 155 ? -9.172 -22.531 10.359 1 97.25 155 ARG B CA 1
ATOM 5226 C C . ARG B 1 155 ? -8.305 -22.844 11.578 1 97.25 155 ARG B C 1
ATOM 5228 O O . ARG B 1 155 ? -7.156 -22.406 11.656 1 97.25 155 ARG B O 1
ATOM 5235 N N . PHE B 1 156 ? -8.938 -23.609 12.562 1 97.25 156 PHE B N 1
ATOM 5236 C CA . PHE B 1 156 ? -8.188 -24.016 13.742 1 97.25 156 PHE B CA 1
ATOM 5237 C C . PHE B 1 156 ? -7.004 -24.906 13.344 1 97.25 156 PHE B C 1
ATOM 5239 O O . PHE B 1 156 ? -5.879 -24.672 13.797 1 97.25 156 PHE B O 1
ATOM 5246 N N . ARG B 1 157 ? -7.234 -25.859 12.5 1 96.44 157 ARG B N 1
ATOM 5247 C CA . ARG B 1 157 ? -6.188 -26.781 12.055 1 96.44 157 ARG B CA 1
ATOM 5248 C C . ARG B 1 157 ? -5.051 -26.031 11.375 1 96.44 157 ARG B C 1
ATOM 5250 O O . ARG B 1 157 ? -3.879 -26.234 11.703 1 96.44 157 ARG B O 1
ATOM 5257 N N . CYS B 1 158 ? -5.332 -25.125 10.438 1 94.94 158 CYS B N 1
ATOM 5258 C CA . CYS B 1 158 ? -4.34 -24.438 9.617 1 94.94 158 CYS B CA 1
ATOM 5259 C C . CYS B 1 158 ? -3.566 -23.422 10.445 1 94.94 158 CYS B C 1
ATOM 5261 O O . CYS B 1 158 ? -2.336 -23.391 10.414 1 94.94 158 CYS B O 1
ATOM 5263 N N . ASN B 1 159 ? -4.305 -22.688 11.289 1 94.62 159 ASN B N 1
ATOM 5264 C CA . ASN B 1 159 ? -3.67 -21.562 11.977 1 94.62 159 ASN B CA 1
ATOM 5265 C C . ASN B 1 159 ? -2.949 -22.016 13.242 1 94.62 159 ASN B C 1
ATOM 5267 O O . ASN B 1 159 ? -2.055 -21.328 13.734 1 94.62 159 ASN B O 1
ATOM 5271 N N . PHE B 1 160 ? -3.312 -23.125 13.766 1 94.25 160 PHE B N 1
ATOM 5272 C CA . PHE B 1 160 ? -2.746 -23.516 15.055 1 94.25 160 PHE B CA 1
ATOM 5273 C C . PHE B 1 160 ? -2.006 -24.844 14.953 1 94.25 160 PHE B C 1
ATOM 5275 O O . PHE B 1 160 ? -0.806 -24.906 15.227 1 94.25 160 PHE B O 1
ATOM 5282 N N . ILE B 1 161 ? -2.66 -25.812 14.477 1 94.25 161 ILE B N 1
ATOM 5283 C CA . ILE B 1 161 ? -2.059 -27.141 14.445 1 94.25 161 ILE B CA 1
ATOM 5284 C C . ILE B 1 161 ? -0.916 -27.172 13.438 1 94.25 161 ILE B C 1
ATOM 5286 O O . ILE B 1 161 ? 0.206 -27.562 13.766 1 94.25 161 ILE B O 1
ATOM 5290 N N . GLN B 1 162 ? -1.205 -26.766 12.188 1 90.69 162 GLN B N 1
ATOM 5291 C CA . GLN B 1 162 ? -0.192 -26.828 11.141 1 90.69 162 GLN B CA 1
ATOM 5292 C C . GLN B 1 162 ? 0.987 -25.906 11.461 1 90.69 162 GLN B C 1
ATOM 5294 O O . GLN B 1 162 ? 2.139 -26.25 11.18 1 90.69 162 GLN B O 1
ATOM 5299 N N . VAL B 1 163 ? 0.686 -24.781 12.008 1 88.31 163 VAL B N 1
ATOM 5300 C CA . VAL B 1 163 ? 1.751 -23.859 12.375 1 88.31 163 VAL B CA 1
ATOM 5301 C C . VAL B 1 163 ? 2.625 -24.469 13.461 1 88.31 163 VAL B C 1
ATOM 5303 O O . VAL B 1 163 ? 3.855 -24.406 13.383 1 88.31 163 VAL B O 1
ATOM 5306 N N . PHE B 1 164 ? 1.975 -25.016 14.445 1 89.62 164 PHE B N 1
ATOM 5307 C CA . PHE B 1 164 ? 2.713 -25.656 15.523 1 89.62 164 PHE B CA 1
ATOM 5308 C C . PHE B 1 164 ? 3.574 -26.797 14.992 1 89.62 164 PHE B C 1
ATOM 5310 O O . PHE B 1 164 ? 4.734 -26.938 15.383 1 89.62 164 PHE B O 1
ATOM 5317 N N . ARG B 1 165 ? 3.014 -27.594 14.141 1 87 165 ARG B N 1
ATOM 5318 C CA . ARG B 1 165 ? 3.75 -28.703 13.539 1 87 165 ARG B CA 1
ATOM 5319 C C . ARG B 1 165 ? 4.961 -28.203 12.758 1 87 165 ARG B C 1
ATOM 5321 O O . ARG B 1 165 ? 6.039 -28.797 12.828 1 87 165 ARG B O 1
ATOM 5328 N N . TYR B 1 166 ? 4.719 -27.172 12.055 1 83.56 166 TYR B N 1
ATOM 5329 C CA . TYR B 1 166 ? 5.797 -26.594 11.266 1 83.56 166 TYR B CA 1
ATOM 5330 C C . TYR B 1 166 ? 6.922 -26.094 12.164 1 83.56 166 TYR B C 1
ATOM 5332 O O . TYR B 1 166 ? 8.094 -26.422 11.945 1 83.56 166 TYR B O 1
ATOM 5340 N N . VAL B 1 167 ? 6.617 -25.344 13.18 1 84.38 167 VAL B N 1
ATOM 5341 C CA . VAL B 1 167 ? 7.602 -24.766 14.086 1 84.38 167 VAL B CA 1
ATOM 5342 C C . VAL B 1 167 ? 8.336 -25.891 14.82 1 84.38 167 VAL B C 1
ATOM 5344 O O . VAL B 1 167 ? 9.562 -25.844 14.977 1 84.38 167 VAL B O 1
ATOM 5347 N N . TYR B 1 168 ? 7.559 -26.875 15.195 1 85.06 168 TYR B N 1
ATOM 5348 C CA . TYR B 1 168 ? 8.141 -28 15.898 1 85.06 168 TYR B CA 1
ATOM 5349 C C . TYR B 1 168 ? 9.117 -28.766 15 1 85.06 168 TYR B C 1
ATOM 5351 O O . TYR B 1 168 ? 10.188 -29.188 15.445 1 85.06 168 TYR B O 1
ATOM 5359 N N . SER B 1 169 ? 8.781 -28.938 13.797 1 82.06 169 SER B N 1
ATOM 5360 C CA . SER B 1 169 ? 9.617 -29.672 12.852 1 82.06 169 SER B CA 1
ATOM 5361 C C . SER B 1 169 ? 10.93 -28.938 12.602 1 82.06 169 SER B C 1
ATOM 5363 O O . SER B 1 169 ? 11.938 -29.578 12.273 1 82.06 169 SER B O 1
ATOM 5365 N N . LEU B 1 170 ? 10.93 -27.688 12.766 1 83 170 LEU B N 1
ATOM 5366 C CA . LEU B 1 170 ? 12.125 -26.906 12.469 1 83 170 LEU B CA 1
ATOM 5367 C C . LEU B 1 170 ? 12.898 -26.594 13.75 1 83 170 LEU B C 1
ATOM 5369 O O . LEU B 1 170 ? 13.945 -25.938 13.703 1 83 170 LEU B O 1
ATOM 5373 N N . SER B 1 171 ? 12.414 -27.016 14.859 1 85 171 SER B N 1
ATOM 5374 C CA . SER B 1 171 ? 12.953 -26.625 16.156 1 85 171 SER B CA 1
ATOM 5375 C C . SER B 1 171 ? 14.422 -27 16.281 1 85 171 SER B C 1
ATOM 5377 O O . SER B 1 171 ? 15.227 -26.234 16.797 1 85 171 SER B O 1
ATOM 5379 N N . ASP B 1 172 ? 14.82 -28.203 15.781 1 85.38 172 ASP B N 1
ATOM 5380 C CA . ASP B 1 172 ? 16.219 -28.641 15.875 1 85.38 172 ASP B CA 1
ATOM 5381 C C . ASP B 1 172 ? 17.125 -27.719 15.07 1 85.38 172 ASP B C 1
ATOM 5383 O O . ASP B 1 172 ? 18.203 -27.344 15.539 1 85.38 172 ASP B O 1
ATOM 5387 N N . PHE B 1 173 ? 16.688 -27.453 13.969 1 84 173 PHE B N 1
ATOM 5388 C CA . PHE B 1 173 ? 17.484 -26.609 13.102 1 84 173 PHE B CA 1
ATOM 5389 C C . PHE B 1 173 ? 17.594 -25.188 13.68 1 84 173 PHE B C 1
ATOM 5391 O O . PHE B 1 173 ? 18.656 -24.562 13.609 1 84 173 PHE B O 1
ATOM 5398 N N . THR B 1 174 ? 16.484 -24.672 14.211 1 85.38 174 THR B N 1
ATOM 5399 C CA . THR B 1 174 ? 16.484 -23.344 14.836 1 85.38 174 THR B CA 1
ATOM 5400 C C . THR B 1 174 ? 17.438 -23.312 16.016 1 85.38 174 THR B C 1
ATOM 5402 O O . THR B 1 174 ? 18.188 -22.344 16.203 1 85.38 174 THR B O 1
ATOM 5405 N N . ASN B 1 175 ? 17.438 -24.344 16.75 1 88 175 ASN B N 1
ATOM 5406 C CA . ASN B 1 175 ? 18.328 -24.438 17.891 1 88 175 ASN B CA 1
ATOM 5407 C C . ASN B 1 175 ? 19.797 -24.469 17.453 1 88 175 ASN B C 1
ATOM 5409 O O . ASN B 1 175 ? 20.656 -23.828 18.062 1 88 175 ASN B O 1
ATOM 5413 N N . GLN B 1 176 ? 20.047 -25.266 16.469 1 89.19 176 GLN B N 1
ATOM 5414 C CA . GLN B 1 176 ? 21.406 -25.344 15.945 1 89.19 176 GLN B CA 1
ATOM 5415 C C . GLN B 1 176 ? 21.875 -23.984 15.438 1 89.19 176 GLN B C 1
ATOM 5417 O O . GLN B 1 176 ? 23.016 -23.578 15.68 1 89.19 176 GLN B O 1
ATOM 5422 N N . LEU B 1 177 ? 21.047 -23.359 14.742 1 88.94 177 LEU B N 1
ATOM 5423 C CA . LEU B 1 177 ? 21.375 -22.031 14.227 1 88.94 177 LEU B CA 1
ATOM 5424 C C . LEU B 1 177 ? 21.656 -21.062 15.375 1 88.94 177 LEU B C 1
ATOM 5426 O O . LEU B 1 177 ? 22.625 -20.297 15.32 1 88.94 177 LEU B O 1
ATOM 5430 N N . ASN B 1 178 ? 20.844 -21.094 16.375 1 89 178 ASN B N 1
ATOM 5431 C CA . ASN B 1 178 ? 21.016 -20.203 17.516 1 89 178 ASN B CA 1
ATOM 5432 C C . ASN B 1 178 ? 22.328 -20.5 18.266 1 89 178 ASN B C 1
ATOM 5434 O O . ASN B 1 178 ? 22.969 -19.594 18.781 1 89 178 ASN B O 1
ATOM 5438 N N . GLU B 1 179 ? 22.656 -21.719 18.312 1 90.06 179 GLU B N 1
ATOM 5439 C CA . GLU B 1 179 ? 23.922 -22.094 18.938 1 90.06 179 GLU B CA 1
ATOM 5440 C C . GLU B 1 179 ? 25.094 -21.547 18.125 1 90.06 179 GLU B C 1
ATOM 5442 O O . GLU B 1 179 ? 26.078 -21.062 18.703 1 90.06 179 GLU B O 1
ATOM 5447 N N . MET B 1 180 ? 24.969 -21.719 16.844 1 90.88 180 MET B N 1
ATOM 5448 C CA . MET B 1 180 ? 26.016 -21.172 15.992 1 90.88 180 MET B CA 1
ATOM 5449 C C . MET B 1 180 ? 26.125 -19.672 16.156 1 90.88 180 MET B C 1
ATOM 5451 O O . MET B 1 180 ? 27.234 -19.109 16.219 1 90.88 180 MET B O 1
ATOM 5455 N N . ARG B 1 181 ? 25.047 -18.984 16.203 1 91.12 181 ARG B N 1
ATOM 5456 C CA . ARG B 1 181 ? 25.031 -17.547 16.422 1 91.12 181 ARG B CA 1
ATOM 5457 C C . ARG B 1 181 ? 25.734 -17.188 17.719 1 91.12 181 ARG B C 1
ATOM 5459 O O . ARG B 1 181 ? 26.531 -16.25 17.766 1 91.12 181 ARG B O 1
ATOM 5466 N N . LYS B 1 182 ? 25.422 -17.938 18.719 1 91.06 182 LYS B N 1
ATOM 5467 C CA . LYS B 1 182 ? 26.047 -17.688 20.016 1 91.06 182 LYS B CA 1
ATOM 5468 C C . LYS B 1 182 ? 27.562 -17.859 19.938 1 91.06 182 LYS B C 1
ATOM 5470 O O . LYS B 1 182 ? 28.312 -17.047 20.453 1 91.06 182 LYS B O 1
ATOM 5475 N N . GLN B 1 183 ? 27.922 -18.844 19.312 1 91.62 183 GLN B N 1
ATOM 5476 C CA . GLN B 1 183 ? 29.344 -19.125 19.172 1 91.62 183 GLN B CA 1
ATOM 5477 C C . GLN B 1 183 ? 30.047 -18 18.406 1 91.62 183 GLN B C 1
ATOM 5479 O O . GLN B 1 183 ? 31.219 -17.703 18.672 1 91.62 183 GLN B O 1
ATOM 5484 N N . MET B 1 184 ? 29.297 -17.453 17.531 1 92.31 184 MET B N 1
ATOM 5485 C CA . MET B 1 184 ? 29.891 -16.422 16.672 1 92.31 184 MET B CA 1
ATOM 5486 C C . MET B 1 184 ? 29.625 -15.031 17.219 1 92.31 184 MET B C 1
ATOM 5488 O O . MET B 1 184 ? 29.953 -14.031 16.578 1 92.31 184 MET B O 1
ATOM 5492 N N . ASN B 1 185 ? 28.953 -14.898 18.328 1 90.19 185 ASN B N 1
ATOM 5493 C CA . ASN B 1 185 ? 28.609 -13.633 18.969 1 90.19 185 ASN B CA 1
ATOM 5494 C C . ASN B 1 185 ? 27.672 -12.797 18.109 1 90.19 185 ASN B C 1
ATOM 5496 O O . ASN B 1 185 ? 27.875 -11.594 17.953 1 90.19 185 ASN B O 1
ATOM 5500 N N . VAL B 1 186 ? 26.875 -13.531 17.469 1 89.69 186 VAL B N 1
ATOM 5501 C CA . VAL B 1 186 ? 25.812 -12.875 16.703 1 89.69 186 VAL B CA 1
ATOM 5502 C C . VAL B 1 186 ? 24.562 -12.75 17.562 1 89.69 186 VAL B C 1
ATOM 5504 O O . VAL B 1 186 ? 24.125 -13.719 18.188 1 89.69 186 VAL B O 1
ATOM 5507 N N . ASP B 1 187 ? 24.125 -11.43 17.812 1 77.75 187 ASP B N 1
ATOM 5508 C CA . ASP B 1 187 ? 22.922 -11.195 18.609 1 77.75 187 ASP B CA 1
ATOM 5509 C C . ASP B 1 187 ? 21.75 -12.008 18.078 1 77.75 187 ASP B C 1
ATOM 5511 O O . ASP B 1 187 ? 21.547 -12.109 16.875 1 77.75 187 ASP B O 1
ATOM 5515 N N . LEU B 1 188 ? 21.234 -12.789 19.031 1 65.19 188 LEU B N 1
ATOM 5516 C CA . LEU B 1 188 ? 20.062 -13.609 18.719 1 65.19 188 LEU B CA 1
ATOM 5517 C C . LEU B 1 188 ? 18.891 -12.742 18.266 1 65.19 188 LEU B C 1
ATOM 5519 O O . LEU B 1 188 ? 18.328 -12.008 19.078 1 65.19 188 LEU B O 1
ATOM 5523 N N . GLY B 1 189 ? 19.188 -11.797 17.625 1 54.5 189 GLY B N 1
ATOM 5524 C CA . GLY B 1 189 ? 18.062 -10.906 17.344 1 54.5 189 GLY B CA 1
ATOM 5525 C C . GLY B 1 189 ? 16.797 -11.641 16.938 1 54.5 189 GLY B C 1
ATOM 5526 O O . GLY B 1 189 ? 15.711 -11.305 17.406 1 54.5 189 GLY B O 1
ATOM 5527 N N . GLN B 1 190 ? 16.562 -12.141 15.68 1 52.19 190 GLN B N 1
ATOM 5528 C CA . GLN B 1 190 ? 15.32 -12.469 14.977 1 52.19 190 GLN B CA 1
ATOM 5529 C C . GLN B 1 190 ? 15.133 -13.984 14.883 1 52.19 190 GLN B C 1
ATOM 5531 O O . GLN B 1 190 ? 16.078 -14.719 14.609 1 52.19 190 GLN B O 1
ATOM 5536 N N . LEU B 1 191 ? 14.305 -14.43 15.648 1 50.03 191 LEU B N 1
ATOM 5537 C CA . LEU B 1 191 ? 13.93 -15.836 15.531 1 50.03 191 LEU B CA 1
ATOM 5538 C C . LEU B 1 191 ? 13.633 -16.203 14.086 1 50.03 191 LEU B C 1
ATOM 5540 O O . LEU B 1 191 ? 13.234 -15.344 13.289 1 50.03 191 LEU B O 1
ATOM 5544 N N . THR B 1 192 ? 13.992 -17.469 13.703 1 44.69 192 THR B N 1
ATOM 5545 C CA . THR B 1 192 ? 13.852 -18.094 12.391 1 44.69 192 THR B CA 1
ATOM 5546 C C . THR B 1 192 ? 12.492 -17.766 11.773 1 44.69 192 THR B C 1
ATOM 5548 O O . THR B 1 192 ? 12.391 -17.516 10.57 1 44.69 192 THR B O 1
ATOM 5551 N N . LEU B 1 193 ? 11.297 -18.125 12.539 1 47.38 193 LEU B N 1
ATOM 5552 C CA . LEU B 1 193 ? 9.93 -17.922 12.07 1 47.38 193 LEU B CA 1
ATOM 5553 C C . LEU B 1 193 ? 9.359 -16.609 12.609 1 47.38 193 LEU B C 1
ATOM 5555 O O . LEU B 1 193 ? 9.305 -16.406 13.828 1 47.38 193 LEU B O 1
ATOM 5559 N N . GLY B 1 194 ? 9.5 -15.414 11.883 1 53.88 194 GLY B N 1
ATOM 5560 C CA . GLY B 1 194 ? 8.641 -14.281 12.156 1 53.88 194 GLY B CA 1
ATOM 5561 C C . GLY B 1 194 ? 9.398 -12.977 12.312 1 53.88 194 GLY B C 1
ATOM 5562 O O . GLY B 1 194 ? 8.875 -11.906 12.016 1 53.88 194 GLY B O 1
ATOM 5563 N N . GLY B 1 195 ? 10.68 -13.102 12.891 1 62.28 195 GLY B N 1
ATOM 5564 C CA . GLY B 1 195 ? 11.055 -11.75 13.273 1 62.28 195 GLY B CA 1
ATOM 5565 C C . GLY B 1 195 ? 12.422 -11.336 12.758 1 62.28 195 GLY B C 1
ATOM 5566 O O . GLY B 1 195 ? 13.422 -11.984 13.07 1 62.28 195 GLY B O 1
ATOM 5567 N N . PHE B 1 196 ? 12.414 -10.875 11.531 1 71.88 196 PHE B N 1
ATOM 5568 C CA . PHE B 1 196 ? 13.68 -10.273 11.125 1 71.88 196 PHE B CA 1
ATOM 5569 C C . PHE B 1 196 ? 13.555 -8.758 11.055 1 71.88 196 PHE B C 1
ATOM 5571 O O . PHE B 1 196 ? 12.461 -8.219 10.898 1 71.88 196 PHE B O 1
ATOM 5578 N N . LYS B 1 197 ? 14.625 -8.156 11.383 1 78.81 197 LYS B N 1
ATOM 5579 C CA . LYS B 1 197 ? 14.703 -6.699 11.305 1 78.81 197 LYS B CA 1
ATOM 5580 C C . LYS B 1 197 ? 15.203 -6.25 9.938 1 78.81 197 LYS B C 1
ATOM 5582 O O . LYS B 1 197 ? 16.328 -6.555 9.547 1 78.81 197 LYS B O 1
ATOM 5587 N N . ALA B 1 198 ? 14.383 -5.75 9.164 1 89.06 198 ALA B N 1
ATOM 5588 C CA . ALA B 1 198 ? 14.75 -5.184 7.871 1 89.06 198 ALA B CA 1
ATOM 5589 C C . ALA B 1 198 ? 14.188 -3.773 7.711 1 89.06 198 ALA B C 1
ATOM 5591 O O . ALA B 1 198 ? 13.141 -3.449 8.266 1 89.06 198 ALA B O 1
ATOM 5592 N N . SER B 1 199 ? 14.93 -3.008 7.02 1 92.25 199 SER B N 1
ATOM 5593 C CA . SER B 1 199 ? 14.508 -1.635 6.77 1 92.25 199 SER B CA 1
ATOM 5594 C C . SER B 1 199 ? 13.352 -1.59 5.77 1 92.25 199 SER B C 1
ATOM 5596 O O . SER B 1 199 ? 12.508 -0.692 5.828 1 92.25 199 SER B O 1
ATOM 5598 N N . LEU B 1 200 ? 13.344 -2.502 4.875 1 96.06 200 LEU B N 1
ATOM 5599 C CA . LEU B 1 200 ? 12.359 -2.572 3.795 1 96.06 200 LEU B CA 1
ATOM 5600 C C . LEU B 1 200 ? 12.203 -4.004 3.299 1 96.06 200 LEU B C 1
ATOM 5602 O O . LEU B 1 200 ? 13.188 -4.73 3.154 1 96.06 200 LEU B O 1
ATOM 5606 N N . VAL B 1 201 ? 10.992 -4.367 3.121 1 96.5 201 VAL B N 1
ATOM 5607 C CA . VAL B 1 201 ? 10.695 -5.684 2.568 1 96.5 201 VAL B CA 1
ATOM 5608 C C . VAL B 1 201 ? 10.023 -5.531 1.203 1 96.5 201 VAL B C 1
ATOM 5610 O O . VAL B 1 201 ? 8.969 -4.91 1.09 1 96.5 201 VAL B O 1
ATOM 5613 N N . LEU B 1 202 ? 10.672 -6.059 0.226 1 97.38 202 LEU B N 1
ATOM 5614 C CA . LEU B 1 202 ? 10.148 -6.055 -1.136 1 97.38 202 LEU B CA 1
ATOM 5615 C C . LEU B 1 202 ? 9.594 -7.426 -1.509 1 97.38 202 LEU B C 1
ATOM 5617 O O . LEU B 1 202 ? 10.25 -8.445 -1.286 1 97.38 202 LEU B O 1
ATOM 5621 N N . ILE B 1 203 ? 8.406 -7.418 -2.027 1 96.5 203 ILE B N 1
ATOM 5622 C CA . ILE B 1 203 ? 7.75 -8.68 -2.365 1 96.5 203 ILE B CA 1
ATOM 5623 C C . ILE B 1 203 ? 7.613 -8.797 -3.881 1 96.5 203 ILE B C 1
ATOM 5625 O O . ILE B 1 203 ? 6.996 -7.941 -4.523 1 96.5 203 ILE B O 1
ATOM 5629 N N . ASP B 1 204 ? 8.133 -9.867 -4.379 1 94.88 204 ASP B N 1
ATOM 5630 C CA . ASP B 1 204 ? 8.031 -10.117 -5.812 1 94.88 204 ASP B CA 1
ATOM 5631 C C . ASP B 1 204 ? 6.668 -10.695 -6.18 1 94.88 204 ASP B C 1
ATOM 5633 O O . ASP B 1 204 ? 6.57 -11.844 -6.605 1 94.88 204 ASP B O 1
ATOM 5637 N N . THR B 1 205 ? 5.652 -9.977 -6.012 1 95.31 205 THR B N 1
ATOM 5638 C CA . THR B 1 205 ? 4.262 -10.242 -6.359 1 95.31 205 THR B CA 1
ATOM 5639 C C . THR B 1 205 ? 3.49 -8.938 -6.531 1 95.31 205 THR B C 1
ATOM 5641 O O . THR B 1 205 ? 4.078 -7.852 -6.516 1 95.31 205 THR B O 1
ATOM 5644 N N . PHE B 1 206 ? 2.227 -8.961 -6.844 1 95 206 PHE B N 1
ATOM 5645 C CA . PHE B 1 206 ? 1.429 -7.75 -7.012 1 95 206 PHE B CA 1
ATOM 5646 C C . PHE B 1 206 ? -0.049 -8.039 -6.777 1 95 206 PHE B C 1
ATOM 5648 O O . PHE B 1 206 ? -0.496 -9.18 -6.93 1 95 206 PHE B O 1
ATOM 5655 N N . PHE B 1 207 ? -0.679 -7.012 -6.328 1 89.5 207 PHE B N 1
ATOM 5656 C CA . PHE B 1 207 ? -2.105 -7.219 -6.109 1 89.5 207 PHE B CA 1
ATOM 5657 C C . PHE B 1 207 ? -2.818 -7.512 -7.426 1 89.5 207 PHE B C 1
ATOM 5659 O O . PHE B 1 207 ? -2.482 -6.934 -8.461 1 89.5 207 PHE B O 1
ATOM 5666 N N . GLY B 1 208 ? -3.787 -8.289 -7.508 1 88.88 208 GLY B N 1
ATOM 5667 C CA . GLY B 1 208 ? -4.438 -8.875 -8.672 1 88.88 208 GLY B CA 1
ATOM 5668 C C . GLY B 1 208 ? -4.086 -10.336 -8.875 1 88.88 208 GLY B C 1
ATOM 5669 O O . GLY B 1 208 ? -4.953 -11.148 -9.219 1 88.88 208 GLY B O 1
ATOM 5670 N N . PHE B 1 209 ? -2.766 -10.5 -8.68 1 93.56 209 PHE B N 1
ATOM 5671 C CA . PHE B 1 209 ? -2.287 -11.875 -8.672 1 93.56 209 PHE B CA 1
ATOM 5672 C C . PHE B 1 209 ? -2.301 -12.445 -7.254 1 93.56 209 PHE B C 1
ATOM 5674 O O . PHE B 1 209 ? -2.811 -13.539 -7.023 1 93.56 209 PHE B O 1
ATOM 5681 N N . GLU B 1 210 ? -1.76 -11.688 -6.273 1 93.88 210 GLU B N 1
ATOM 5682 C CA . GLU B 1 210 ? -1.749 -12.062 -4.859 1 93.88 210 GLU B CA 1
ATOM 5683 C C . GLU B 1 210 ? -3.137 -11.914 -4.242 1 93.88 210 GLU B C 1
ATOM 5685 O O . GLU B 1 210 ? -3.908 -11.039 -4.633 1 93.88 210 GLU B O 1
ATOM 5690 N N . LEU B 1 211 ? -3.438 -12.852 -3.334 1 93.62 211 LEU B N 1
ATOM 5691 C CA . LEU B 1 211 ? -4.633 -12.594 -2.539 1 93.62 211 LEU B CA 1
ATOM 5692 C C . LEU B 1 211 ? -4.496 -11.289 -1.761 1 93.62 211 LEU B C 1
ATOM 5694 O O . LEU B 1 211 ? -3.488 -11.062 -1.09 1 93.62 211 LEU B O 1
ATOM 5698 N N . PRO B 1 212 ? -5.492 -10.516 -1.912 1 94.5 212 PRO B N 1
ATOM 5699 C CA . PRO B 1 212 ? -5.359 -9.18 -1.312 1 94.5 212 PRO B CA 1
ATOM 5700 C C . PRO B 1 212 ? -5.258 -9.227 0.21 1 94.5 212 PRO B C 1
ATOM 5702 O O . PRO B 1 212 ? -5.891 -10.07 0.85 1 94.5 212 PRO B O 1
ATOM 5705 N N . GLN B 1 213 ? -4.48 -8.352 0.743 1 95.62 213 GLN B N 1
ATOM 5706 C CA . GLN B 1 213 ? -4.363 -8.125 2.178 1 95.62 213 GLN B CA 1
ATOM 5707 C C . GLN B 1 213 ? -3.883 -6.707 2.471 1 95.62 213 GLN B C 1
ATOM 5709 O O . GLN B 1 213 ? -3.457 -5.988 1.563 1 95.62 213 GLN B O 1
ATOM 5714 N N . THR B 1 214 ? -4.055 -6.324 3.709 1 95.44 214 THR B N 1
ATOM 5715 C CA . THR B 1 214 ? -3.508 -5.039 4.129 1 95.44 214 THR B CA 1
ATOM 5716 C C . THR B 1 214 ? -2.004 -5.145 4.359 1 95.44 214 THR B C 1
ATOM 5718 O O . THR B 1 214 ? -1.517 -6.152 4.875 1 95.44 214 THR B O 1
ATOM 5721 N N . LEU B 1 215 ? -1.286 -4.129 3.979 1 96.25 215 LEU B N 1
ATOM 5722 C CA . LEU B 1 215 ? 0.164 -4.133 4.133 1 96.25 215 LEU B CA 1
ATOM 5723 C C . LEU B 1 215 ? 0.645 -2.838 4.777 1 96.25 215 LEU B C 1
ATOM 5725 O O . LEU B 1 215 ? 0.118 -1.762 4.484 1 96.25 215 LEU B O 1
ATOM 5729 N N . PRO B 1 216 ? 1.62 -2.928 5.672 1 95.38 216 PRO B N 1
ATOM 5730 C CA . PRO B 1 216 ? 2.275 -1.714 6.168 1 95.38 216 PRO B CA 1
ATOM 5731 C C . PRO B 1 216 ? 3.172 -1.061 5.117 1 95.38 216 PRO B C 1
ATOM 5733 O O . PRO B 1 216 ? 3.479 -1.676 4.094 1 95.38 216 PRO B O 1
ATOM 5736 N N . PRO B 1 217 ? 3.594 0.156 5.324 1 94.19 217 PRO B N 1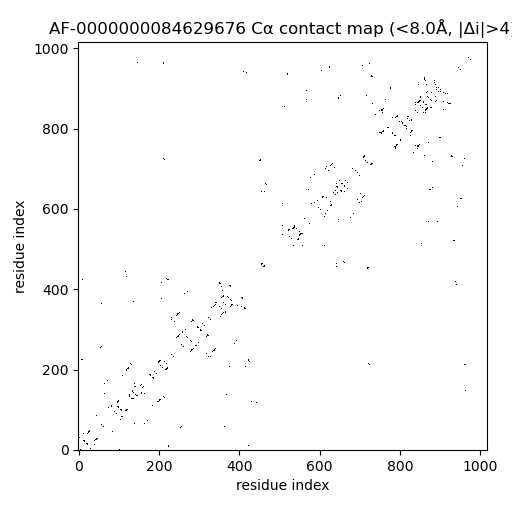
ATOM 5737 C CA . PRO B 1 217 ? 4.344 0.887 4.305 1 94.19 217 PRO B CA 1
ATOM 5738 C C . PRO B 1 217 ? 5.711 0.266 4.02 1 94.19 217 PRO B C 1
ATOM 5740 O O . PRO B 1 217 ? 6.242 0.409 2.914 1 94.19 217 PRO B O 1
ATOM 5743 N N . TYR B 1 218 ? 6.344 -0.398 4.988 1 94.75 218 TYR B N 1
ATOM 5744 C CA . TYR B 1 218 ? 7.699 -0.901 4.809 1 94.75 218 TYR B CA 1
ATOM 5745 C C . TYR B 1 218 ? 7.691 -2.236 4.074 1 94.75 218 TYR B C 1
ATOM 5747 O O . TYR B 1 218 ? 8.75 -2.82 3.826 1 94.75 218 TYR B O 1
ATOM 5755 N N . ILE B 1 219 ? 6.508 -2.805 3.754 1 96.19 219 ILE B N 1
ATOM 5756 C CA . ILE B 1 219 ? 6.34 -3.975 2.898 1 96.19 219 ILE B CA 1
ATOM 5757 C C . ILE B 1 219 ? 5.688 -3.562 1.581 1 96.19 219 ILE B C 1
ATOM 5759 O O . ILE B 1 219 ? 4.551 -3.088 1.566 1 96.19 219 ILE B O 1
ATOM 5763 N N . GLN B 1 220 ? 6.43 -3.758 0.525 1 96.69 220 GLN B N 1
ATOM 5764 C CA . GLN B 1 220 ? 5.969 -3.266 -0.769 1 96.69 220 GLN B CA 1
ATOM 5765 C C . GLN B 1 220 ? 5.887 -4.398 -1.789 1 96.69 220 GLN B C 1
ATOM 5767 O O . GLN B 1 220 ? 6.871 -5.102 -2.023 1 96.69 220 GLN B O 1
ATOM 5772 N N . GLU B 1 221 ? 4.723 -4.559 -2.383 1 97.06 221 GLU B N 1
ATOM 5773 C CA . GLU B 1 221 ? 4.637 -5.41 -3.566 1 97.06 221 GLU B CA 1
ATOM 5774 C C . GLU B 1 221 ? 5.262 -4.73 -4.781 1 97.06 221 GLU B C 1
ATOM 5776 O O . GLU B 1 221 ? 4.848 -3.635 -5.168 1 97.06 221 GLU B O 1
ATOM 5781 N N . ILE B 1 222 ? 6.215 -5.398 -5.422 1 97.31 222 ILE B N 1
ATOM 5782 C CA . ILE B 1 222 ? 6.934 -4.715 -6.492 1 97.31 222 ILE B CA 1
ATOM 5783 C C . ILE B 1 222 ? 6.973 -5.602 -7.734 1 97.31 222 ILE B C 1
ATOM 5785 O O . ILE B 1 222 ? 7.738 -5.344 -8.664 1 97.31 222 ILE B O 1
ATOM 5789 N N . GLY B 1 223 ? 6.215 -6.684 -7.715 1 95.12 223 GLY B N 1
ATOM 5790 C CA . GLY B 1 223 ? 6.172 -7.551 -8.883 1 95.12 223 GLY B CA 1
ATOM 5791 C C . GLY B 1 223 ? 5.125 -7.133 -9.898 1 95.12 223 GLY B C 1
ATOM 5792 O O . GLY B 1 223 ? 4.316 -6.242 -9.633 1 95.12 223 GLY B O 1
ATOM 5793 N N . PRO B 1 224 ? 5.109 -7.766 -11.094 1 96.06 224 PRO B N 1
ATOM 5794 C CA . PRO B 1 224 ? 6.184 -8.633 -11.586 1 96.06 224 PRO B CA 1
ATOM 5795 C C . PRO B 1 224 ? 7.453 -7.863 -11.93 1 96.06 224 PRO B C 1
ATOM 5797 O O . PRO B 1 224 ? 7.379 -6.746 -12.445 1 96.06 224 PRO B O 1
ATOM 5800 N N . ILE B 1 225 ? 8.508 -8.398 -11.586 1 96.31 225 ILE B N 1
ATOM 5801 C CA . ILE B 1 225 ? 9.797 -7.801 -11.93 1 96.31 225 ILE B CA 1
ATOM 5802 C C . ILE B 1 225 ? 10.344 -8.445 -13.203 1 96.31 225 ILE B C 1
ATOM 5804 O O . ILE B 1 225 ? 10.852 -9.57 -13.172 1 96.31 225 ILE B O 1
ATOM 5808 N N . LEU B 1 226 ? 10.195 -7.742 -14.289 1 92.44 226 LEU B N 1
ATOM 5809 C CA . LEU B 1 226 ? 10.586 -8.258 -15.594 1 92.44 226 LEU B CA 1
ATOM 5810 C C . LEU B 1 226 ? 11.641 -7.367 -16.234 1 92.44 226 LEU B C 1
ATOM 5812 O O . LEU B 1 226 ? 11.602 -6.145 -16.094 1 92.44 226 LEU B O 1
ATOM 5816 N N . SER B 1 227 ? 12.453 -8.023 -16.938 1 86.06 227 SER B N 1
ATOM 5817 C CA . SER B 1 227 ? 13.492 -7.289 -17.641 1 86.06 227 SER B CA 1
ATOM 5818 C C . SER B 1 227 ? 12.906 -6.527 -18.828 1 86.06 227 SER B C 1
ATOM 5820 O O . SER B 1 227 ? 11.938 -6.969 -19.438 1 86.06 227 SER B O 1
ATOM 5822 N N . GLU B 1 228 ? 13.531 -5.473 -19.094 1 80.25 228 GLU B N 1
ATOM 5823 C CA . GLU B 1 228 ? 13.094 -4.684 -20.234 1 80.25 228 GLU B CA 1
ATOM 5824 C C . GLU B 1 228 ? 13.461 -5.375 -21.547 1 80.25 228 GLU B C 1
ATOM 5826 O O . GLU B 1 228 ? 12.727 -5.262 -22.531 1 80.25 228 GLU B O 1
ATOM 5831 N N . GLU B 1 229 ? 14.594 -6.086 -21.484 1 84.94 229 GLU B N 1
ATOM 5832 C CA . GLU B 1 229 ? 15.055 -6.809 -22.672 1 84.94 229 GLU B CA 1
ATOM 5833 C C . GLU B 1 229 ? 14.945 -8.32 -22.469 1 84.94 229 GLU B C 1
ATOM 5835 O O . GLU B 1 229 ? 15.094 -8.812 -21.344 1 84.94 229 GLU B O 1
ATOM 5840 N N . TYR B 1 230 ? 14.531 -8.992 -23.562 1 86.5 230 TYR B N 1
ATOM 5841 C CA . TYR B 1 230 ? 14.453 -10.445 -23.547 1 86.5 230 TYR B CA 1
ATOM 5842 C C . TYR B 1 230 ? 14.945 -11.039 -24.859 1 86.5 230 TYR B C 1
ATOM 5844 O O . TYR B 1 230 ? 14.875 -10.383 -25.906 1 86.5 230 TYR B O 1
ATOM 5852 N N . PRO B 1 231 ? 15.477 -12.242 -24.812 1 89.94 231 PRO B N 1
ATOM 5853 C CA . PRO B 1 231 ? 15.93 -12.875 -26.047 1 89.94 231 PRO B CA 1
ATOM 5854 C C . PRO B 1 231 ? 14.805 -13.078 -27.062 1 89.94 231 PRO B C 1
ATOM 5856 O O . PRO B 1 231 ? 13.703 -13.492 -26.688 1 89.94 231 PRO B O 1
ATOM 5859 N N . PRO B 1 232 ? 15.086 -12.82 -28.328 1 94.19 232 PRO B N 1
ATOM 5860 C CA . PRO B 1 232 ? 14.07 -13.008 -29.375 1 94.19 232 PRO B CA 1
ATOM 5861 C C . PRO B 1 232 ? 13.875 -14.469 -29.75 1 94.19 232 PRO B C 1
ATOM 5863 O O . PRO B 1 232 ? 14.672 -15.328 -29.344 1 94.19 232 PRO B O 1
ATOM 5866 N N . LEU B 1 233 ? 12.859 -14.727 -30.5 1 96.44 233 LEU B N 1
ATOM 5867 C CA . LEU B 1 233 ? 12.641 -16.062 -31.062 1 96.44 233 LEU B CA 1
ATOM 5868 C C . LEU B 1 233 ? 13.734 -16.406 -32.062 1 96.44 233 LEU B C 1
ATOM 5870 O O . LEU B 1 233 ? 14.164 -15.547 -32.844 1 96.44 233 LEU B O 1
ATOM 5874 N N . THR B 1 234 ? 14.203 -17.656 -32 1 95.38 234 THR B N 1
ATOM 5875 C CA . THR B 1 234 ? 15.039 -18.109 -33.125 1 95.38 234 THR B CA 1
ATOM 5876 C C . THR B 1 234 ? 14.234 -18.188 -34.406 1 95.38 234 THR B C 1
ATOM 5878 O O . THR B 1 234 ? 13.008 -18.312 -34.375 1 95.38 234 THR B O 1
ATOM 5881 N N . PRO B 1 235 ? 14.938 -18.125 -35.469 1 95.81 235 PRO B N 1
ATOM 5882 C CA . PRO B 1 235 ? 14.219 -18.234 -36.75 1 95.81 235 PRO B CA 1
ATOM 5883 C C . PRO B 1 235 ? 13.383 -19.5 -36.844 1 95.81 235 PRO B C 1
ATOM 5885 O O . PRO B 1 235 ? 12.25 -19.469 -37.344 1 95.81 235 PRO B O 1
ATOM 5888 N N . GLU B 1 236 ? 13.891 -20.516 -36.375 1 95 236 GLU B N 1
ATOM 5889 C CA . GLU B 1 236 ? 13.188 -21.797 -36.438 1 95 236 GLU B CA 1
ATOM 5890 C C . GLU B 1 236 ? 11.898 -21.75 -35.625 1 95 236 GLU B C 1
ATOM 5892 O O . GLU B 1 236 ? 10.844 -22.172 -36.094 1 95 236 GLU B O 1
ATOM 5897 N N . LEU B 1 237 ? 12.023 -21.266 -34.438 1 96.56 237 LEU B N 1
ATOM 5898 C CA . LEU B 1 237 ? 10.859 -21.156 -33.562 1 96.56 237 LEU B CA 1
ATOM 5899 C C . LEU B 1 237 ? 9.836 -20.172 -34.125 1 96.56 237 LEU B C 1
ATOM 5901 O O . LEU B 1 237 ? 8.633 -20.406 -34.062 1 96.56 237 LEU B O 1
ATOM 5905 N N . SER B 1 238 ? 10.344 -19.062 -34.625 1 97.06 238 SER B N 1
ATOM 5906 C CA . SER B 1 238 ? 9.477 -18.062 -35.25 1 97.06 238 SER B CA 1
ATOM 5907 C C . SER B 1 238 ? 8.68 -18.656 -36.406 1 97.06 238 SER B C 1
ATOM 5909 O O . SER B 1 238 ? 7.469 -18.453 -36.5 1 97.06 238 SER B O 1
ATOM 5911 N N . ASP B 1 239 ? 9.391 -19.391 -37.25 1 97.38 239 ASP B N 1
ATOM 5912 C CA . ASP B 1 239 ? 8.727 -20.031 -38.406 1 97.38 239 ASP B CA 1
ATOM 5913 C C . ASP B 1 239 ? 7.668 -21.031 -37.938 1 97.38 239 ASP B C 1
ATOM 5915 O O . ASP B 1 239 ? 6.566 -21.062 -38.469 1 97.38 239 ASP B O 1
ATOM 5919 N N . PHE B 1 240 ? 8.016 -21.734 -37 1 98.06 240 PHE B N 1
ATOM 5920 C CA . PHE B 1 240 ? 7.09 -22.734 -36.469 1 98.06 240 PHE B CA 1
ATOM 5921 C C . PHE B 1 240 ? 5.828 -22.078 -35.906 1 98.06 240 PHE B C 1
ATOM 5923 O O . PHE B 1 240 ? 4.715 -22.453 -36.281 1 98.06 240 PHE B O 1
ATOM 5930 N N . ILE B 1 241 ? 5.922 -21.141 -35.031 1 98.5 241 ILE B N 1
ATOM 5931 C CA . ILE B 1 241 ? 4.797 -20.5 -34.375 1 98.5 241 ILE B CA 1
ATOM 5932 C C . ILE B 1 241 ? 3.947 -19.734 -35.375 1 98.5 241 ILE B C 1
ATOM 5934 O O . ILE B 1 241 ? 2.715 -19.797 -35.344 1 98.5 241 ILE B O 1
ATOM 5938 N N . ASN B 1 242 ? 4.59 -19.062 -36.344 1 98.19 242 ASN B N 1
ATOM 5939 C CA . ASN B 1 242 ? 3.863 -18.328 -37.375 1 98.19 242 ASN B CA 1
ATOM 5940 C C . ASN B 1 242 ? 3.068 -19.266 -38.281 1 98.19 242 ASN B C 1
ATOM 5942 O O . ASN B 1 242 ? 2.102 -18.844 -38.906 1 98.19 242 ASN B O 1
ATOM 5946 N N . GLY B 1 243 ? 3.545 -20.469 -38.344 1 98.19 243 GLY B N 1
ATOM 5947 C CA . GLY B 1 243 ? 2.857 -21.453 -39.188 1 98.19 243 GLY B CA 1
ATOM 5948 C C . GLY B 1 243 ? 1.621 -22.031 -38.5 1 98.19 243 GLY B C 1
ATOM 5949 O O . GLY B 1 243 ? 0.909 -22.828 -39.094 1 98.19 243 GLY B O 1
ATOM 5950 N N . HIS B 1 244 ? 1.313 -21.625 -37.312 1 98.56 244 HIS B N 1
ATOM 5951 C CA . HIS B 1 244 ? 0.168 -22.094 -36.531 1 98.56 244 HIS B CA 1
ATOM 5952 C C . HIS B 1 244 ? -0.644 -20.938 -35.969 1 98.56 244 HIS B C 1
ATOM 5954 O O . HIS B 1 244 ? -0.163 -19.797 -35.938 1 98.56 244 HIS B O 1
ATOM 5960 N N . GLU B 1 245 ? -1.84 -21.172 -35.531 1 98.06 245 GLU B N 1
ATOM 5961 C CA . GLU B 1 245 ? -2.729 -20.125 -35.062 1 98.06 245 GLU B CA 1
ATOM 5962 C C . GLU B 1 245 ? -2.971 -20.219 -33.562 1 98.06 245 GLU B C 1
ATOM 5964 O O . GLU B 1 245 ? -3.262 -19.219 -32.906 1 98.06 245 GLU B O 1
ATOM 5969 N N . ARG B 1 246 ? -2.922 -21.422 -33.062 1 98.5 246 ARG B N 1
ATOM 5970 C CA . ARG B 1 246 ? -3.211 -21.672 -31.656 1 98.5 246 ARG B CA 1
ATOM 5971 C C . ARG B 1 246 ? -2.137 -22.562 -31.031 1 98.5 246 ARG B C 1
ATOM 5973 O O . ARG B 1 246 ? -2.381 -23.734 -30.75 1 98.5 246 ARG B O 1
ATOM 5980 N N . VAL B 1 247 ? -1.079 -21.938 -30.703 1 98.81 247 VAL B N 1
ATOM 5981 C CA . VAL B 1 247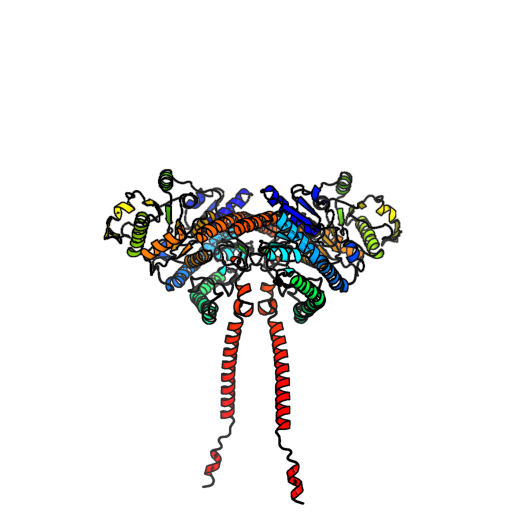 ? 0.087 -22.656 -30.203 1 98.81 247 VAL B CA 1
ATOM 5982 C C . VAL B 1 247 ? -0.013 -22.844 -28.688 1 98.81 247 VAL B C 1
ATOM 5984 O O . VAL B 1 247 ? -0.335 -21.891 -27.969 1 98.81 247 VAL B O 1
ATOM 5987 N N . LEU B 1 248 ? 0.213 -24.031 -28.234 1 98.88 248 LEU B N 1
ATOM 5988 C CA . LEU B 1 248 ? 0.426 -24.359 -26.828 1 98.88 248 LEU B CA 1
ATOM 5989 C C . LEU B 1 248 ? 1.91 -24.312 -26.484 1 98.88 248 LEU B C 1
ATOM 5991 O O . LEU B 1 248 ? 2.715 -25.016 -27.109 1 98.88 248 LEU B O 1
ATOM 5995 N N . TYR B 1 249 ? 2.26 -23.5 -25.562 1 98.75 249 TYR B N 1
ATOM 5996 C CA . TYR B 1 249 ? 3.615 -23.531 -25.031 1 98.75 249 TYR B CA 1
ATOM 5997 C C . TYR B 1 249 ? 3.676 -24.328 -23.734 1 98.75 249 TYR B C 1
ATOM 5999 O O . TYR B 1 249 ? 2.871 -24.125 -22.828 1 98.75 249 TYR B O 1
ATOM 6007 N N . VAL B 1 250 ? 4.598 -25.281 -23.672 1 97.81 250 VAL B N 1
ATOM 6008 C CA . VAL B 1 250 ? 4.727 -26.172 -22.516 1 97.81 250 VAL B CA 1
ATOM 6009 C C . VAL B 1 250 ? 6.117 -26.031 -21.906 1 97.81 250 VAL B C 1
ATOM 6011 O O . VAL B 1 250 ? 7.125 -26.172 -22.594 1 97.81 250 VAL B O 1
ATOM 6014 N N . SER B 1 251 ? 6.145 -25.719 -20.641 1 95.56 251 SER B N 1
ATOM 6015 C CA . SER B 1 251 ? 7.402 -25.641 -19.906 1 95.56 251 SER B CA 1
ATOM 6016 C C . SER B 1 251 ? 7.199 -25.969 -18.422 1 95.56 251 SER B C 1
ATOM 6018 O O . SER B 1 251 ? 6.438 -25.281 -17.734 1 95.56 251 SER B O 1
ATOM 6020 N N . PHE B 1 252 ? 7.887 -26.922 -17.891 1 90 252 PHE B N 1
ATOM 6021 C CA . PHE B 1 252 ? 7.742 -27.312 -16.5 1 90 252 PHE B CA 1
ATOM 6022 C C . PHE B 1 252 ? 9.016 -27.031 -15.711 1 90 252 PHE B C 1
ATOM 6024 O O . PHE B 1 252 ? 9.18 -27.5 -14.586 1 90 252 PHE B O 1
ATOM 6031 N N . GLY B 1 253 ? 9.867 -26.266 -16.25 1 77.56 253 GLY B N 1
ATOM 6032 C CA . GLY B 1 253 ? 11.062 -25.828 -15.547 1 77.56 253 GLY B CA 1
ATOM 6033 C C . GLY B 1 253 ? 12.156 -26.891 -15.531 1 77.56 253 GLY B C 1
ATOM 6034 O O . GLY B 1 253 ? 11.977 -27.984 -16.047 1 77.56 253 GLY B O 1
ATOM 6035 N N . THR B 1 254 ? 13.281 -26.594 -14.922 1 65.44 254 THR B N 1
ATOM 6036 C CA . THR B 1 254 ? 14.492 -27.406 -14.969 1 65.44 254 THR B CA 1
ATOM 6037 C C . THR B 1 254 ? 14.406 -28.562 -13.984 1 65.44 254 THR B C 1
ATOM 6039 O O . THR B 1 254 ? 15.102 -29.578 -14.133 1 65.44 254 THR B O 1
ATOM 6042 N N . LEU B 1 255 ? 13.539 -28.375 -13.039 1 60.16 255 LEU B N 1
ATOM 6043 C CA . LEU B 1 255 ? 13.508 -29.406 -11.992 1 60.16 255 LEU B CA 1
ATOM 6044 C C . LEU B 1 255 ? 12.312 -30.328 -12.18 1 60.16 255 LEU B C 1
ATOM 6046 O O . LEU B 1 255 ? 11.945 -31.062 -11.258 1 60.16 255 LEU B O 1
ATOM 6050 N N . TYR B 1 256 ? 11.969 -30.312 -13.305 1 64.38 256 TYR B N 1
ATOM 6051 C CA . TYR B 1 256 ? 10.797 -31.109 -13.641 1 64.38 256 TYR B CA 1
ATOM 6052 C C . TYR B 1 256 ? 11.125 -32.594 -13.633 1 64.38 256 TYR B C 1
ATOM 6054 O O . TYR B 1 256 ? 12.078 -33.031 -14.273 1 64.38 256 TYR B O 1
ATOM 6062 N N . SER B 1 257 ? 10.492 -33.281 -12.727 1 68.06 257 SER B N 1
ATOM 6063 C CA . SER B 1 257 ? 10.602 -34.75 -12.742 1 68.06 257 SER B CA 1
ATOM 6064 C C . SER B 1 257 ? 9.266 -35.406 -12.398 1 68.06 257 SER B C 1
ATOM 6066 O O . SER B 1 257 ? 8.656 -35.094 -11.375 1 68.06 257 SER B O 1
ATOM 6068 N N . THR B 1 258 ? 8.875 -36.125 -13.391 1 79.69 258 THR B N 1
ATOM 6069 C CA . THR B 1 258 ? 7.648 -36.875 -13.164 1 79.69 258 THR B CA 1
ATOM 6070 C C . THR B 1 258 ? 7.793 -38.312 -13.656 1 79.69 258 THR B C 1
ATOM 6072 O O . THR B 1 258 ? 8.898 -38.781 -13.969 1 79.69 258 THR B O 1
ATOM 6075 N N . THR B 1 259 ? 6.695 -39.094 -13.656 1 86.56 259 THR B N 1
ATOM 6076 C CA . THR B 1 259 ? 6.723 -40.5 -14.031 1 86.56 259 THR B CA 1
ATOM 6077 C C . THR B 1 259 ? 6.617 -40.688 -15.539 1 86.56 259 THR B C 1
ATOM 6079 O O . THR B 1 259 ? 6.145 -39.781 -16.234 1 86.56 259 THR B O 1
ATOM 6082 N N . THR B 1 260 ? 7.098 -41.781 -15.961 1 91.94 260 THR B N 1
ATOM 6083 C CA . THR B 1 260 ? 6.965 -42.156 -17.359 1 91.94 260 THR B CA 1
ATOM 6084 C C . THR B 1 260 ? 5.504 -42.125 -17.797 1 91.94 260 THR B C 1
ATOM 6086 O O . THR B 1 260 ? 5.188 -41.656 -18.906 1 91.94 260 THR B O 1
ATOM 6089 N N . ASP B 1 261 ? 4.676 -42.562 -16.906 1 93.69 261 ASP B N 1
ATOM 6090 C CA . ASP B 1 261 ? 3.244 -42.594 -17.188 1 93.69 261 ASP B CA 1
ATOM 6091 C C . ASP B 1 261 ? 2.711 -41.156 -17.422 1 93.69 261 ASP B C 1
ATOM 6093 O O . ASP B 1 261 ? 2.025 -40.906 -18.406 1 93.69 261 ASP B O 1
ATOM 6097 N N . ASN B 1 262 ? 3.035 -40.312 -16.531 1 93.5 262 ASN B N 1
ATOM 6098 C CA . ASN B 1 262 ? 2.547 -38.938 -16.625 1 93.5 262 ASN B CA 1
ATOM 6099 C C . ASN B 1 262 ? 3.137 -38.219 -17.844 1 93.5 262 ASN B C 1
ATOM 6101 O O . ASN B 1 262 ? 2.439 -37.469 -18.531 1 93.5 262 ASN B O 1
ATOM 6105 N N . ASN B 1 263 ? 4.402 -38.438 -18.109 1 93.75 263 ASN B N 1
ATOM 6106 C CA . ASN B 1 263 ? 5.02 -37.875 -19.297 1 93.75 263 ASN B CA 1
ATOM 6107 C C . ASN B 1 263 ? 4.309 -38.312 -20.562 1 93.75 263 ASN B C 1
ATOM 6109 O O . ASN B 1 263 ? 4.07 -37.531 -21.469 1 93.75 263 ASN B O 1
ATOM 6113 N N . SER B 1 264 ? 4.016 -39.562 -20.578 1 95.31 264 SER B N 1
ATOM 6114 C CA . SER B 1 264 ? 3.357 -40.125 -21.75 1 95.31 264 SER B CA 1
ATOM 6115 C C . SER B 1 264 ? 1.928 -39.625 -21.891 1 95.31 264 SER B C 1
ATOM 6117 O O . SER B 1 264 ? 1.45 -39.375 -23 1 95.31 264 SER B O 1
ATOM 6119 N N . LYS B 1 265 ? 1.265 -39.469 -20.75 1 95.94 265 LYS B N 1
ATOM 6120 C CA . LYS B 1 265 ? -0.074 -38.875 -20.781 1 95.94 265 LYS B CA 1
ATOM 6121 C C . LYS B 1 265 ? -0.046 -37.469 -21.344 1 95.94 265 LYS B C 1
ATOM 6123 O O . LYS B 1 265 ? -0.942 -37.062 -22.078 1 95.94 265 LYS B O 1
ATOM 6128 N N . LEU B 1 266 ? 0.936 -36.719 -20.953 1 96.31 266 LEU B N 1
ATOM 6129 C CA . LEU B 1 266 ? 1.079 -35.375 -21.469 1 96.31 266 LEU B CA 1
ATOM 6130 C C . LEU B 1 266 ? 1.266 -35.375 -22.984 1 96.31 266 LEU B C 1
ATOM 6132 O O . LEU B 1 266 ? 0.545 -34.688 -23.703 1 96.31 266 LEU B O 1
ATOM 6136 N N . LEU B 1 267 ? 2.174 -36.156 -23.406 1 96.31 267 LEU B N 1
ATOM 6137 C CA . LEU B 1 267 ? 2.447 -36.25 -24.828 1 96.31 267 LEU B CA 1
ATOM 6138 C C . LEU B 1 267 ? 1.208 -36.688 -25.609 1 96.31 267 LEU B C 1
ATOM 6140 O O . LEU B 1 267 ? 0.893 -36.125 -26.656 1 96.31 267 LEU B O 1
ATOM 6144 N N . GLN B 1 268 ? 0.554 -37.719 -25.078 1 97.25 268 GLN B N 1
ATOM 6145 C CA . GLN B 1 268 ? -0.697 -38.188 -25.672 1 97.25 268 GLN B CA 1
ATOM 6146 C C . GLN B 1 268 ? -1.71 -37.031 -25.766 1 97.25 268 GLN B C 1
ATOM 6148 O O . GLN B 1 268 ? -2.377 -36.875 -26.797 1 97.25 268 GLN B O 1
ATOM 6153 N N . SER B 1 269 ? -1.84 -36.281 -24.703 1 98.12 269 SER B N 1
ATOM 6154 C CA . SER B 1 269 ? -2.805 -35.188 -24.656 1 98.12 269 SER B CA 1
ATOM 6155 C C . SER B 1 269 ? -2.508 -34.125 -25.734 1 98.12 269 SER B C 1
ATOM 6157 O O . SER B 1 269 ? -3.426 -33.562 -26.328 1 98.12 269 SER B O 1
ATOM 6159 N N . PHE B 1 270 ? -1.248 -33.844 -26.016 1 98.25 270 PHE B N 1
ATOM 6160 C CA . PHE B 1 270 ? -0.875 -32.844 -27 1 98.25 270 PHE B CA 1
ATOM 6161 C C . PHE B 1 270 ? -1.262 -33.281 -28.406 1 98.25 270 PHE B C 1
ATOM 6163 O O . PHE B 1 270 ? -1.824 -32.5 -29.188 1 98.25 270 PHE B O 1
ATOM 6170 N N . ILE B 1 271 ? -1.021 -34.5 -28.656 1 97.81 271 ILE B N 1
ATOM 6171 C CA . ILE B 1 271 ? -1.359 -35.062 -29.969 1 97.81 271 ILE B CA 1
ATOM 6172 C C . ILE B 1 271 ? -2.873 -35.031 -30.156 1 97.81 271 ILE B C 1
ATOM 6174 O O . ILE B 1 271 ? -3.369 -34.625 -31.203 1 97.81 271 ILE B O 1
ATOM 6178 N N . GLU B 1 272 ? -3.52 -35.5 -29.156 1 98.19 272 GLU B N 1
ATOM 6179 C CA . GLU B 1 272 ? -4.973 -35.594 -29.266 1 98.19 272 GLU B CA 1
ATOM 6180 C C . GLU B 1 272 ? -5.594 -34.188 -29.328 1 98.19 272 GLU B C 1
ATOM 6182 O O . GLU B 1 272 ? -6.613 -33.969 -30 1 98.19 272 GLU B O 1
ATOM 6187 N N . ALA B 1 273 ? -5.008 -33.219 -28.625 1 98.69 273 ALA B N 1
ATOM 6188 C CA . ALA B 1 273 ? -5.48 -31.859 -28.703 1 98.69 273 ALA B CA 1
ATOM 6189 C C . ALA B 1 273 ? -5.355 -31.312 -30.125 1 98.69 273 ALA B C 1
ATOM 6191 O O . ALA B 1 273 ? -6.223 -30.562 -30.594 1 98.69 273 ALA B O 1
ATOM 6192 N N . ILE B 1 274 ? -4.262 -31.656 -30.828 1 98.38 274 ILE B N 1
ATOM 6193 C CA . ILE B 1 274 ? -4.051 -31.25 -32.219 1 98.38 274 ILE B CA 1
ATOM 6194 C C . ILE B 1 274 ? -5.07 -31.938 -33.125 1 98.38 274 ILE B C 1
ATOM 6196 O O . ILE B 1 274 ? -5.715 -31.297 -33.938 1 98.38 274 ILE B O 1
ATOM 6200 N N . ASN B 1 275 ? -5.246 -33.25 -32.906 1 97.44 275 ASN B N 1
ATOM 6201 C CA . ASN B 1 275 ? -6.172 -34.031 -33.719 1 97.44 275 ASN B CA 1
ATOM 6202 C C . ASN B 1 275 ? -7.602 -33.5 -33.594 1 97.44 275 ASN B C 1
ATOM 6204 O O . ASN B 1 275 ? -8.352 -33.5 -34.562 1 97.44 275 ASN B O 1
ATOM 6208 N N . LYS B 1 276 ? -7.926 -33.062 -32.406 1 97.81 276 LYS B N 1
ATOM 6209 C CA . LYS B 1 276 ? -9.273 -32.562 -32.156 1 97.81 276 LYS B CA 1
ATOM 6210 C C . LYS B 1 276 ? -9.398 -31.094 -32.469 1 97.81 276 LYS B C 1
ATOM 6212 O O . LYS B 1 276 ? -10.445 -30.484 -32.25 1 97.81 276 LYS B O 1
ATOM 6217 N N . LYS B 1 277 ? -8.352 -30.453 -32.875 1 98.19 277 LYS B N 1
ATOM 6218 C CA . LYS B 1 277 ? -8.273 -29.062 -33.344 1 98.19 277 LYS B CA 1
ATOM 6219 C C . LYS B 1 277 ? -8.516 -28.094 -32.188 1 98.19 277 LYS B C 1
ATOM 6221 O O . LYS B 1 277 ? -9.086 -27.016 -32.375 1 98.19 277 LYS B O 1
ATOM 6226 N N . ILE B 1 278 ? -8.219 -28.578 -31 1 98.56 278 ILE B N 1
ATOM 6227 C CA . ILE B 1 278 ? -8.219 -27.672 -29.859 1 98.56 278 ILE B CA 1
ATOM 6228 C C . ILE B 1 278 ? -7.078 -26.672 -29.984 1 98.56 278 ILE B C 1
ATOM 6230 O O . ILE B 1 278 ? -7.266 -25.469 -29.75 1 98.56 278 ILE B O 1
ATOM 6234 N N . ILE B 1 279 ? -5.934 -27.188 -30.391 1 98.81 279 ILE B N 1
ATOM 6235 C CA . ILE B 1 279 ? -4.758 -26.422 -30.781 1 98.81 279 ILE B CA 1
ATOM 6236 C C . ILE B 1 279 ? -4.223 -26.938 -32.125 1 98.81 279 ILE B C 1
ATOM 6238 O O . ILE B 1 279 ? -4.684 -27.969 -32.625 1 98.81 279 ILE B O 1
ATOM 6242 N N . ASP B 1 280 ? -3.223 -26.172 -32.656 1 98.69 280 ASP B N 1
ATOM 6243 C CA . ASP B 1 280 ? -2.705 -26.656 -33.938 1 98.69 280 ASP B CA 1
ATOM 6244 C C . ASP B 1 280 ? -1.179 -26.703 -33.938 1 98.69 280 ASP B C 1
ATOM 6246 O O . ASP B 1 280 ? -0.556 -26.969 -34.969 1 98.69 280 ASP B O 1
ATOM 6250 N N . GLY B 1 281 ? -0.571 -26.391 -32.75 1 98.62 281 GLY B N 1
ATOM 6251 C CA . GLY B 1 281 ? 0.869 -26.469 -32.562 1 98.62 281 GLY B CA 1
ATOM 6252 C C . GLY B 1 281 ? 1.277 -26.547 -31.109 1 98.62 281 GLY B C 1
ATOM 6253 O O . GLY B 1 281 ? 0.594 -26 -30.234 1 98.62 281 GLY B O 1
ATOM 6254 N N . VAL B 1 282 ? 2.383 -27.234 -30.859 1 98.75 282 VAL B N 1
ATOM 6255 C CA . VAL B 1 282 ? 2.922 -27.328 -29.5 1 98.75 282 VAL B CA 1
ATOM 6256 C C . VAL B 1 282 ? 4.418 -27.016 -29.516 1 98.75 282 VAL B C 1
ATOM 6258 O O . VAL B 1 282 ? 5.164 -27.578 -30.328 1 98.75 282 VAL B O 1
ATOM 6261 N N . VAL B 1 283 ? 4.82 -26.078 -28.734 1 98.44 283 VAL B N 1
ATOM 6262 C CA . VAL B 1 283 ? 6.23 -25.906 -28.406 1 98.44 283 VAL B CA 1
ATOM 6263 C C . VAL B 1 283 ? 6.496 -26.391 -26.969 1 98.44 283 VAL B C 1
ATOM 6265 O O . VAL B 1 283 ? 5.918 -25.875 -26.016 1 98.44 283 VAL B O 1
ATOM 6268 N N . TRP B 1 284 ? 7.328 -27.391 -26.828 1 96.75 284 TRP B N 1
ATOM 6269 C CA . TRP B 1 284 ? 7.59 -27.969 -25.516 1 96.75 284 TRP B CA 1
ATOM 6270 C C . TRP B 1 284 ? 9.055 -27.828 -25.141 1 96.75 284 TRP B C 1
ATOM 6272 O O . TRP B 1 284 ? 9.93 -28.438 -25.75 1 96.75 284 TRP B O 1
ATOM 6282 N N . ALA B 1 285 ? 9.32 -26.984 -24.141 1 94.75 285 ALA B N 1
ATOM 6283 C CA . ALA B 1 285 ? 10.648 -26.906 -23.547 1 94.75 285 ALA B CA 1
ATOM 6284 C C . ALA B 1 285 ? 10.906 -28.078 -22.609 1 94.75 285 ALA B C 1
ATOM 6286 O O . ALA B 1 285 ? 10.555 -28.016 -21.422 1 94.75 285 ALA B O 1
ATOM 6287 N N . LEU B 1 286 ? 11.477 -29.047 -23.094 1 90.25 286 LEU B N 1
ATOM 6288 C CA . LEU B 1 286 ? 11.766 -30.281 -22.359 1 90.25 286 LEU B CA 1
ATOM 6289 C C . LEU B 1 286 ? 13.234 -30.328 -21.953 1 90.25 286 LEU B C 1
ATOM 6291 O O . LEU B 1 286 ? 14.078 -30.797 -22.734 1 90.25 286 LEU B O 1
ATOM 6295 N N . VAL B 1 287 ? 13.445 -29.922 -20.734 1 80.88 287 VAL B N 1
ATOM 6296 C CA . VAL B 1 287 ? 14.82 -29.75 -20.297 1 80.88 287 VAL B CA 1
ATOM 6297 C C . VAL B 1 287 ? 15.328 -31.031 -19.641 1 80.88 287 VAL B C 1
ATOM 6299 O O . VAL B 1 287 ? 14.719 -31.547 -18.703 1 80.88 287 VAL B O 1
ATOM 6302 N N . GLU B 1 288 ? 16.359 -31.484 -20.094 1 76.5 288 GLU B N 1
ATOM 6303 C CA . GLU B 1 288 ? 17.141 -32.562 -19.516 1 76.5 288 GLU B CA 1
ATOM 6304 C C . GLU B 1 288 ? 16.25 -33.781 -19.188 1 76.5 288 GLU B C 1
ATOM 6306 O O . GLU B 1 288 ? 16.312 -34.312 -18.078 1 76.5 288 GLU B O 1
ATOM 6311 N N . THR B 1 289 ? 15.375 -34.125 -20.031 1 80.25 289 THR B N 1
ATOM 6312 C CA . THR B 1 289 ? 14.516 -35.312 -19.844 1 80.25 289 THR B CA 1
ATOM 6313 C C . THR B 1 289 ? 14.859 -36.406 -20.859 1 80.25 289 THR B C 1
ATOM 6315 O O . THR B 1 289 ? 14.648 -36.219 -22.062 1 80.25 289 THR B O 1
ATOM 6318 N N . PRO B 1 290 ? 15.359 -37.438 -20.328 1 80.5 290 PRO B N 1
ATOM 6319 C CA . PRO B 1 290 ? 15.727 -38.531 -21.234 1 80.5 290 PRO B CA 1
ATOM 6320 C C . PRO B 1 290 ? 14.516 -39.125 -21.953 1 80.5 290 PRO B C 1
ATOM 6322 O O . PRO B 1 290 ? 13.398 -39.062 -21.438 1 80.5 290 PRO B O 1
ATOM 6325 N N . LYS B 1 291 ? 14.805 -39.656 -23.062 1 82.56 291 LYS B N 1
ATOM 6326 C CA . LYS B 1 291 ? 13.75 -40.25 -23.891 1 82.56 291 LYS B CA 1
ATOM 6327 C C . LYS B 1 291 ? 13.102 -41.438 -23.203 1 82.56 291 LYS B C 1
ATOM 6329 O O . LYS B 1 291 ? 11.93 -41.719 -23.438 1 82.56 291 LYS B O 1
ATOM 6334 N N . ASP B 1 292 ? 13.828 -42.094 -22.344 1 86.56 292 ASP B N 1
ATOM 6335 C CA . ASP B 1 292 ? 13.32 -43.281 -21.672 1 86.56 292 ASP B CA 1
ATOM 6336 C C . ASP B 1 292 ? 12.32 -42.938 -20.594 1 86.56 292 ASP B C 1
ATOM 6338 O O . ASP B 1 292 ? 11.727 -43.812 -19.969 1 86.56 292 ASP B O 1
ATOM 6342 N N . TYR B 1 293 ? 12.133 -41.719 -20.484 1 89.88 293 TYR B N 1
ATOM 6343 C CA . TYR B 1 293 ? 11.133 -41.281 -19.531 1 89.88 293 TYR B CA 1
ATOM 6344 C C . TYR B 1 293 ? 9.75 -41.188 -20.172 1 89.88 293 TYR B C 1
ATOM 6346 O O . TYR B 1 293 ? 8.812 -40.656 -19.578 1 89.88 293 TYR B O 1
ATOM 6354 N N . PHE B 1 294 ? 9.617 -41.75 -21.406 1 93.69 294 PHE B N 1
ATOM 6355 C CA . PHE B 1 294 ? 8.359 -41.906 -22.125 1 93.69 294 PHE B CA 1
ATOM 6356 C C . PHE B 1 294 ? 8.18 -43.344 -22.594 1 93.69 294 PHE B C 1
ATOM 6358 O O . PHE B 1 294 ? 9.164 -44.062 -22.797 1 93.69 294 PHE B O 1
ATOM 6365 N N . TYR B 1 295 ? 6.891 -43.75 -22.766 1 95.25 295 TYR B N 1
ATOM 6366 C CA . TYR B 1 295 ? 6.668 -45.062 -23.391 1 95.25 295 TYR B CA 1
ATOM 6367 C C . TYR B 1 295 ? 7.121 -45.031 -24.844 1 95.25 295 TYR B C 1
ATOM 6369 O O . TYR B 1 295 ? 6.941 -44.031 -25.547 1 95.25 295 TYR B O 1
ATOM 6377 N N . PRO B 1 296 ? 7.625 -46.094 -25.297 1 95.56 296 PRO B N 1
ATOM 6378 C CA . PRO B 1 296 ? 8.102 -46.125 -26.688 1 95.56 296 PRO B CA 1
ATOM 6379 C C . PRO B 1 296 ? 6.988 -45.906 -27.703 1 95.56 296 PRO B C 1
ATOM 6381 O O . PRO B 1 296 ? 7.223 -45.312 -28.766 1 95.56 296 PRO B O 1
ATOM 6384 N N . THR B 1 297 ? 5.871 -46.406 -27.328 1 96 297 THR B N 1
ATOM 6385 C CA . THR B 1 297 ? 4.699 -46.25 -28.172 1 96 297 THR B CA 1
ATOM 6386 C C . THR B 1 297 ? 3.543 -45.625 -27.391 1 96 297 THR B C 1
ATOM 6388 O O . THR B 1 297 ? 3.273 -46.031 -26.266 1 96 297 THR B O 1
ATOM 6391 N N . LEU B 1 298 ? 2.965 -44.625 -28.031 1 95.31 298 LEU B N 1
ATOM 6392 C CA . LEU B 1 298 ? 1.79 -44 -27.438 1 95.31 298 LEU B CA 1
ATOM 6393 C C . LEU B 1 298 ? 0.51 -44.531 -28.078 1 95.31 298 LEU B C 1
ATOM 6395 O O . LEU B 1 298 ? 0.424 -44.656 -29.297 1 95.31 298 LEU B O 1
ATOM 6399 N N . LYS B 1 299 ? -0.399 -44.938 -27.219 1 94.19 299 LYS B N 1
ATOM 6400 C CA . LYS B 1 299 ? -1.725 -45.312 -27.688 1 94.19 299 LYS B CA 1
ATOM 6401 C C . LYS B 1 299 ? -2.738 -44.188 -27.5 1 94.19 299 LYS B C 1
ATOM 6403 O O . LYS B 1 299 ? -3.031 -43.812 -26.359 1 94.19 299 LYS B O 1
ATOM 6408 N N . LEU B 1 300 ? -3.303 -43.75 -28.578 1 96.44 300 LEU B N 1
ATOM 6409 C CA . LEU B 1 300 ? -4.289 -42.688 -28.516 1 96.44 300 LEU B CA 1
ATOM 6410 C C . LEU B 1 300 ? -5.676 -43.219 -28.203 1 96.44 300 LEU B C 1
ATOM 6412 O O . LEU B 1 300 ? -5.883 -44.438 -28.219 1 96.44 300 LEU B O 1
ATOM 6416 N N . SER B 1 301 ? -6.559 -42.406 -27.922 1 93.88 301 SER B N 1
ATOM 6417 C CA . SER B 1 301 ? -7.914 -42.781 -27.531 1 93.88 301 SER B CA 1
ATOM 6418 C C . SER B 1 301 ? -8.641 -43.469 -28.688 1 93.88 301 SER B C 1
ATOM 6420 O O . SER B 1 301 ? -9.523 -44.281 -28.469 1 93.88 301 SER B O 1
ATOM 6422 N N . ASP B 1 302 ? -8.289 -43.125 -29.922 1 93.56 302 ASP B N 1
ATOM 6423 C CA . ASP B 1 302 ? -8.969 -43.719 -31.078 1 93.56 302 ASP B CA 1
ATOM 6424 C C . ASP B 1 302 ? -8.32 -45.031 -31.5 1 93.56 302 ASP B C 1
ATOM 6426 O O . ASP B 1 302 ? -8.711 -45.625 -32.5 1 93.56 302 ASP B O 1
ATOM 6430 N N . GLY B 1 303 ? -7.258 -45.406 -30.828 1 92.56 303 GLY B N 1
ATOM 6431 C CA . GLY B 1 303 ? -6.613 -46.688 -31.094 1 92.56 303 GLY B CA 1
ATOM 6432 C C . GLY B 1 303 ? -5.336 -46.531 -31.906 1 92.56 303 GLY B C 1
ATOM 6433 O O . GLY B 1 303 ? -4.562 -47.5 -32 1 92.56 303 GLY B O 1
ATOM 6434 N N . THR B 1 304 ? -5.09 -45.375 -32.406 1 94.69 304 THR B N 1
ATOM 6435 C CA . THR B 1 304 ? -3.889 -45.125 -33.188 1 94.69 304 THR B CA 1
ATOM 6436 C C . THR B 1 304 ? -2.639 -45.219 -32.312 1 94.69 304 THR B C 1
ATOM 6438 O O . THR B 1 304 ? -2.629 -44.75 -31.188 1 94.69 304 THR B O 1
ATOM 6441 N N . GLN B 1 305 ? -1.639 -45.781 -32.906 1 95.19 305 GLN B N 1
ATOM 6442 C CA . GLN B 1 305 ? -0.356 -45.875 -32.219 1 95.19 305 GLN B CA 1
ATOM 6443 C C . GLN B 1 305 ? 0.699 -45.031 -32.906 1 95.19 305 GLN B C 1
ATOM 6445 O O . GLN B 1 305 ? 0.781 -44.969 -34.125 1 95.19 305 GLN B O 1
ATOM 6450 N N . ILE B 1 306 ? 1.428 -44.344 -32.094 1 94.44 306 ILE B N 1
ATOM 6451 C CA . ILE B 1 306 ? 2.463 -43.438 -32.594 1 94.44 306 ILE B CA 1
ATOM 6452 C C . ILE B 1 306 ? 3.779 -43.719 -31.875 1 94.44 306 ILE B C 1
ATOM 6454 O O . ILE B 1 306 ? 3.795 -43.906 -30.656 1 94.44 306 ILE B O 1
ATOM 6458 N N . GLN B 1 307 ? 4.832 -43.719 -32.625 1 95 307 GLN B N 1
ATOM 6459 C CA . GLN B 1 307 ? 6.148 -43.875 -32.031 1 95 307 GLN B CA 1
ATOM 6460 C C . GLN B 1 307 ? 6.586 -42.594 -31.328 1 95 307 GLN B C 1
ATOM 6462 O O . GLN B 1 307 ? 6.676 -41.531 -31.984 1 95 307 GLN B O 1
ATOM 6467 N N . THR B 1 308 ? 6.945 -42.719 -30.094 1 95.31 308 THR B N 1
ATOM 6468 C CA . THR B 1 308 ? 7.281 -41.531 -29.266 1 95.31 308 THR B CA 1
ATOM 6469 C C . THR B 1 308 ? 8.547 -40.875 -29.797 1 95.31 308 THR B C 1
ATOM 6471 O O . THR B 1 308 ? 8.664 -39.656 -29.734 1 95.31 308 THR B O 1
ATOM 6474 N N . SER B 1 309 ? 9.453 -41.594 -30.328 1 93.69 309 SER B N 1
ATOM 6475 C CA . SER B 1 309 ? 10.727 -41.062 -30.812 1 93.69 309 SER B CA 1
ATOM 6476 C C . SER B 1 309 ? 10.516 -40.062 -31.953 1 93.69 309 SER B C 1
ATOM 6478 O O . SER B 1 309 ? 11.281 -39.094 -32.094 1 93.69 309 SER B O 1
ATOM 6480 N N . GLN B 1 310 ? 9.531 -40.312 -32.75 1 93.75 310 GLN B N 1
ATOM 6481 C CA . GLN B 1 310 ? 9.242 -39.406 -33.844 1 93.75 310 GLN B CA 1
ATOM 6482 C C . GLN B 1 310 ? 8.898 -38 -33.344 1 93.75 310 GLN B C 1
ATOM 6484 O O . GLN B 1 310 ? 9.273 -37 -33.969 1 93.75 310 GLN B O 1
ATOM 6489 N N . ILE B 1 311 ? 8.227 -38 -32.25 1 94.88 311 ILE B N 1
ATOM 6490 C CA . ILE B 1 311 ? 7.82 -36.719 -31.672 1 94.88 311 ILE B CA 1
ATOM 6491 C C . ILE B 1 311 ? 9.016 -36.062 -30.984 1 94.88 311 ILE B C 1
ATOM 6493 O O . ILE B 1 311 ? 9.297 -34.875 -31.188 1 94.88 311 ILE B O 1
ATOM 6497 N N . LEU B 1 312 ? 9.742 -36.844 -30.219 1 94.25 312 LEU B N 1
ATOM 6498 C CA . LEU B 1 312 ? 10.852 -36.344 -29.422 1 94.25 312 LEU B CA 1
ATOM 6499 C C . LEU B 1 312 ? 12 -35.906 -30.312 1 94.25 312 LEU B C 1
ATOM 6501 O O . LEU B 1 312 ? 12.812 -35.062 -29.906 1 94.25 312 LEU B O 1
ATOM 6505 N N . ASN B 1 313 ? 12.039 -36.438 -31.578 1 93.56 313 ASN B N 1
ATOM 6506 C CA . ASN B 1 313 ? 13.07 -36.062 -32.531 1 93.56 313 ASN B CA 1
ATOM 6507 C C . ASN B 1 313 ? 12.609 -34.938 -33.469 1 93.56 313 ASN B C 1
ATOM 6509 O O . ASN B 1 313 ? 13.242 -34.656 -34.469 1 93.56 313 ASN B O 1
ATOM 6513 N N . ASN B 1 314 ? 11.469 -34.344 -33.188 1 95 314 ASN B N 1
ATOM 6514 C CA . ASN B 1 314 ? 10.906 -33.219 -33.938 1 95 314 ASN B CA 1
ATOM 6515 C C . ASN B 1 314 ? 10.539 -33.625 -35.344 1 95 314 ASN B C 1
ATOM 6517 O O . ASN B 1 314 ? 10.773 -32.844 -36.281 1 95 314 ASN B O 1
ATOM 6521 N N . GLU B 1 315 ? 10.062 -34.781 -35.5 1 95 315 GLU B N 1
ATOM 6522 C CA . GLU B 1 315 ? 9.602 -35.25 -36.781 1 95 315 GLU B CA 1
ATOM 6523 C C . GLU B 1 315 ? 8.102 -35.031 -36.969 1 95 315 GLU B C 1
ATOM 6525 O O . GLU B 1 315 ? 7.578 -35.125 -38.062 1 95 315 GLU B O 1
ATOM 6530 N N . HIS B 1 316 ? 7.441 -34.812 -35.938 1 94.38 316 HIS B N 1
ATOM 6531 C CA . HIS B 1 316 ? 6.031 -34.469 -36 1 94.38 316 HIS B CA 1
ATOM 6532 C C . HIS B 1 316 ? 5.867 -33.031 -36.5 1 94.38 316 HIS B C 1
ATOM 6534 O O . HIS B 1 316 ? 6.512 -32.094 -35.969 1 94.38 316 HIS B O 1
ATOM 6540 N N . PRO B 1 317 ? 5.07 -32.688 -37.375 1 95.31 317 PRO B N 1
ATOM 6541 C CA . PRO B 1 317 ? 5.016 -31.375 -38.031 1 95.31 317 PRO B CA 1
ATOM 6542 C C . PRO B 1 317 ? 4.43 -30.297 -37.094 1 95.31 317 PRO B C 1
ATOM 6544 O O . PRO B 1 317 ? 4.629 -29.109 -37.344 1 95.31 317 PRO B O 1
ATOM 6547 N N . HIS B 1 318 ? 3.705 -30.688 -36.062 1 98 318 HIS B N 1
ATOM 6548 C CA . HIS B 1 318 ? 2.986 -29.688 -35.281 1 98 318 HIS B CA 1
ATOM 6549 C C . HIS B 1 318 ? 3.49 -29.672 -33.844 1 98 318 HIS B C 1
ATOM 6551 O O . HIS B 1 318 ? 2.891 -29.031 -32.969 1 98 318 HIS B O 1
ATOM 6557 N N . ILE B 1 319 ? 4.523 -30.422 -33.531 1 98.12 319 ILE B N 1
ATOM 6558 C CA . ILE B 1 319 ? 5.117 -30.406 -32.188 1 98.12 319 ILE B CA 1
ATOM 6559 C C . ILE B 1 319 ? 6.613 -30.125 -32.281 1 98.12 319 ILE B C 1
ATOM 6561 O O . ILE B 1 319 ? 7.34 -30.844 -33 1 98.12 319 ILE B O 1
ATOM 6565 N N . HIS B 1 320 ? 7.023 -29.109 -31.656 1 97.44 320 HIS B N 1
ATOM 6566 C CA . HIS B 1 320 ? 8.43 -28.719 -31.609 1 97.44 320 HIS B CA 1
ATOM 6567 C C . HIS B 1 320 ? 9 -28.844 -30.203 1 97.44 320 HIS B C 1
ATOM 6569 O O . HIS B 1 320 ? 8.539 -28.156 -29.281 1 97.44 320 HIS B O 1
ATOM 6575 N N . ILE B 1 321 ? 9.977 -29.656 -30.016 1 95.12 321 ILE B N 1
ATOM 6576 C CA . ILE B 1 321 ? 10.617 -29.875 -28.719 1 95.12 321 ILE B CA 1
ATOM 6577 C C . ILE B 1 321 ? 12.008 -29.25 -28.719 1 95.12 321 ILE B C 1
ATOM 6579 O O . ILE B 1 321 ? 12.758 -29.391 -29.688 1 95.12 321 ILE B O 1
ATOM 6583 N N . ALA B 1 322 ? 12.305 -28.484 -27.688 1 92.5 322 ALA B N 1
ATOM 6584 C CA . ALA B 1 322 ? 13.625 -27.875 -27.5 1 92.5 322 ALA B CA 1
ATOM 6585 C C . ALA B 1 322 ? 14 -27.812 -26.016 1 92.5 322 ALA B C 1
ATOM 6587 O O . ALA B 1 322 ? 13.125 -27.828 -25.156 1 92.5 322 ALA B O 1
ATOM 6588 N N . GLU B 1 323 ? 15.227 -27.781 -25.719 1 87.56 323 GLU B N 1
ATOM 6589 C CA . GLU B 1 323 ? 15.688 -27.719 -24.328 1 87.56 323 GLU B CA 1
ATOM 6590 C C . GLU B 1 323 ? 15.586 -26.297 -23.781 1 87.56 323 GLU B C 1
ATOM 6592 O O . GLU B 1 323 ? 15.086 -26.078 -2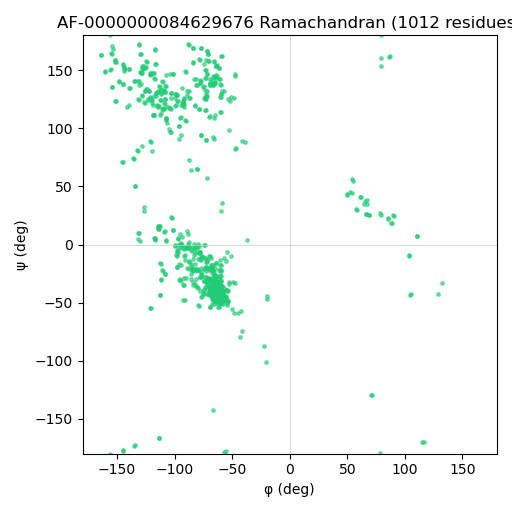2.688 1 87.56 323 GLU B O 1
ATOM 6597 N N . PHE B 1 324 ? 16.172 -25.359 -24.531 1 84.5 324 PHE B N 1
ATOM 6598 C CA . PHE B 1 324 ? 16.125 -23.969 -24.078 1 84.5 324 PHE B CA 1
ATOM 6599 C C . PHE B 1 324 ? 15.406 -23.094 -25.094 1 84.5 324 PHE B C 1
ATOM 6601 O O . PHE B 1 324 ? 15.711 -23.141 -26.281 1 84.5 324 PHE B O 1
ATOM 6608 N N . VAL B 1 325 ? 14.352 -22.453 -24.641 1 92.44 325 VAL B N 1
ATOM 6609 C CA . VAL B 1 325 ? 13.586 -21.562 -25.5 1 92.44 325 VAL B CA 1
ATOM 6610 C C . VAL B 1 325 ? 13.383 -20.219 -24.797 1 92.44 325 VAL B C 1
ATOM 6612 O O . VAL B 1 325 ? 13.352 -20.156 -23.562 1 92.44 325 VAL B O 1
ATOM 6615 N N . PRO B 1 326 ? 13.32 -19.172 -25.562 1 94.88 326 PRO B N 1
ATOM 6616 C CA . PRO B 1 326 ? 13.008 -17.859 -24.969 1 94.88 326 PRO B CA 1
ATOM 6617 C C . PRO B 1 326 ? 11.547 -17.734 -24.547 1 94.88 326 PRO B C 1
ATOM 6619 O O . PRO B 1 326 ? 10.727 -17.219 -25.312 1 94.88 326 PRO B O 1
ATOM 6622 N N . GLN B 1 327 ? 11.289 -18.078 -23.391 1 94.94 327 GLN B N 1
ATOM 6623 C CA . GLN B 1 327 ? 9.93 -18.234 -22.875 1 94.94 327 GLN B CA 1
ATOM 6624 C C . GLN B 1 327 ? 9.117 -16.953 -23.094 1 94.94 327 GLN B C 1
ATOM 6626 O O . GLN B 1 327 ? 8.008 -17 -23.625 1 94.94 327 GLN B O 1
ATOM 6631 N N . PHE B 1 328 ? 9.656 -15.836 -22.672 1 95.62 328 PHE B N 1
ATOM 6632 C CA . PHE B 1 328 ? 8.906 -14.594 -22.766 1 95.62 328 PHE B CA 1
ATOM 6633 C C . PHE B 1 328 ? 8.523 -14.281 -24.203 1 95.62 328 PHE B C 1
ATOM 6635 O O . PHE B 1 328 ? 7.398 -13.852 -24.484 1 95.62 328 PHE B O 1
ATOM 6642 N N . ALA B 1 329 ? 9.461 -14.461 -25.094 1 97.19 329 ALA B N 1
ATOM 6643 C CA . ALA B 1 329 ? 9.203 -14.195 -26.516 1 97.19 329 ALA B CA 1
ATOM 6644 C C . ALA B 1 329 ? 8.086 -15.086 -27.031 1 97.19 329 ALA B C 1
ATOM 6646 O O . ALA B 1 329 ? 7.238 -14.633 -27.812 1 97.19 329 ALA B O 1
ATOM 6647 N N . ILE B 1 330 ? 8.078 -16.312 -26.625 1 98.19 330 ILE B N 1
ATOM 6648 C CA . ILE B 1 330 ? 7.047 -17.25 -27.062 1 98.19 330 ILE B CA 1
ATOM 6649 C C . ILE B 1 330 ? 5.691 -16.797 -26.516 1 98.19 330 ILE B C 1
ATOM 6651 O O . ILE B 1 330 ? 4.711 -16.734 -27.266 1 98.19 330 ILE B O 1
ATOM 6655 N N . LEU B 1 331 ? 5.684 -16.484 -25.25 1 98.12 331 LEU B N 1
ATOM 6656 C CA . LEU B 1 331 ? 4.438 -16.062 -24.625 1 98.12 331 LEU B CA 1
ATOM 6657 C C . LEU B 1 331 ? 3.93 -14.766 -25.234 1 98.12 331 LEU B C 1
ATOM 6659 O O . LEU B 1 331 ? 2.719 -14.547 -25.328 1 98.12 331 LEU B O 1
ATOM 6663 N N . ASN B 1 332 ? 4.836 -13.914 -25.625 1 96.69 332 ASN B N 1
ATOM 6664 C CA . ASN B 1 332 ? 4.48 -12.602 -26.156 1 96.69 332 ASN B CA 1
ATOM 6665 C C . ASN B 1 332 ? 4.02 -12.695 -27.609 1 96.69 332 ASN B C 1
ATOM 6667 O O . ASN B 1 332 ? 3.564 -11.703 -28.188 1 96.69 332 ASN B O 1
ATOM 6671 N N . HIS B 1 333 ? 4.129 -13.812 -28.219 1 97.94 333 HIS B N 1
ATOM 6672 C CA . HIS B 1 333 ? 3.695 -13.992 -29.594 1 97.94 333 HIS B CA 1
ATOM 6673 C C . HIS B 1 333 ? 2.18 -14.148 -29.688 1 97.94 333 HIS B C 1
ATOM 6675 O O . HIS B 1 333 ? 1.58 -14.883 -28.906 1 97.94 333 HIS B O 1
ATOM 6681 N N . THR B 1 334 ? 1.558 -13.539 -30.672 1 97.25 334 THR B N 1
ATOM 6682 C CA . THR B 1 334 ? 0.105 -13.453 -30.781 1 97.25 334 THR B CA 1
ATOM 6683 C C . THR B 1 334 ? -0.498 -14.828 -31.047 1 97.25 334 THR B C 1
ATOM 6685 O O . THR B 1 334 ? -1.671 -15.07 -30.75 1 97.25 334 THR B O 1
ATOM 6688 N N . ASN B 1 335 ? 0.346 -15.766 -31.547 1 98.62 335 ASN B N 1
ATOM 6689 C CA . ASN B 1 335 ? -0.18 -17.078 -31.891 1 98.62 335 ASN B CA 1
ATOM 6690 C C . ASN B 1 335 ? -0.071 -18.047 -30.719 1 98.62 335 ASN B C 1
ATOM 6692 O O . ASN B 1 335 ? -0.607 -19.156 -30.766 1 98.62 335 ASN B O 1
ATOM 6696 N N . THR B 1 336 ? 0.617 -17.703 -29.656 1 98.75 336 THR B N 1
ATOM 6697 C CA . THR B 1 336 ? 0.609 -18.5 -28.438 1 98.75 336 THR B CA 1
ATOM 6698 C C . THR B 1 336 ? -0.663 -18.25 -27.641 1 98.75 336 THR B C 1
ATOM 6700 O O . THR B 1 336 ? -0.874 -17.141 -27.125 1 98.75 336 THR B O 1
ATOM 6703 N N . LYS B 1 337 ? -1.439 -19.297 -27.5 1 98.69 337 LYS B N 1
ATOM 6704 C CA . LYS B 1 337 ? -2.773 -19.062 -26.953 1 98.69 337 LYS B CA 1
ATOM 6705 C C . LYS B 1 337 ? -2.924 -19.688 -25.562 1 98.69 337 LYS B C 1
ATOM 6707 O O . LYS B 1 337 ? -3.859 -19.359 -24.828 1 98.69 337 LYS B O 1
ATOM 6712 N N . LEU B 1 338 ? -2.031 -20.562 -25.25 1 98.81 338 LEU B N 1
ATOM 6713 C CA . LEU B 1 338 ? -2.111 -21.266 -23.969 1 98.81 338 LEU B CA 1
ATOM 6714 C C . LEU B 1 338 ? -0.719 -21.609 -23.453 1 98.81 338 LEU B C 1
ATOM 6716 O O . LEU B 1 338 ? 0.16 -21.984 -24.234 1 98.81 338 LEU B O 1
ATOM 6720 N N . PHE B 1 339 ? -0.491 -21.484 -22.203 1 98.88 339 PHE B N 1
ATOM 6721 C CA . PHE B 1 339 ? 0.767 -21.828 -21.562 1 98.88 339 PHE B CA 1
ATOM 6722 C C . PHE B 1 339 ? 0.559 -22.938 -20.531 1 98.88 339 PHE B C 1
ATOM 6724 O O . PHE B 1 339 ? -0.124 -22.75 -19.531 1 98.88 339 PHE B O 1
ATOM 6731 N N . PHE B 1 340 ? 1.056 -24.078 -20.781 1 98.56 340 PHE B N 1
ATOM 6732 C CA . PHE B 1 340 ? 1.022 -25.219 -19.875 1 98.56 340 PHE B CA 1
ATOM 6733 C C . PHE B 1 340 ? 2.301 -25.297 -19.047 1 98.56 340 PHE B C 1
ATOM 6735 O O . PHE B 1 340 ? 3.369 -25.609 -19.578 1 98.56 340 PHE B O 1
ATOM 6742 N N . ASN B 1 341 ? 2.199 -25.016 -17.766 1 96.88 341 ASN B N 1
ATOM 6743 C CA . ASN B 1 341 ? 3.396 -24.859 -16.938 1 96.88 341 ASN B CA 1
ATOM 6744 C C . ASN B 1 341 ? 3.172 -25.375 -15.516 1 96.88 341 ASN B C 1
ATOM 6746 O O . ASN B 1 341 ? 2.104 -25.906 -15.211 1 96.88 341 ASN B O 1
ATOM 6750 N N . HIS B 1 342 ? 4.152 -25.25 -14.641 1 94.19 342 HIS B N 1
ATOM 6751 C CA . HIS B 1 342 ? 4.059 -25.812 -13.297 1 94.19 342 HIS B CA 1
ATOM 6752 C C . HIS B 1 342 ? 3.623 -24.766 -12.281 1 94.19 342 HIS B C 1
ATOM 6754 O O . HIS B 1 342 ? 3.486 -25.062 -11.094 1 94.19 342 HIS B O 1
ATOM 6760 N N . GLY B 1 343 ? 3.496 -23.562 -12.703 1 93.38 343 GLY B N 1
ATOM 6761 C CA . GLY B 1 343 ? 2.963 -22.531 -11.82 1 93.38 343 GLY B CA 1
ATOM 6762 C C . GLY B 1 343 ? 4.035 -21.828 -11.008 1 93.38 343 GLY B C 1
ATOM 6763 O O . GLY B 1 343 ? 3.77 -21.344 -9.906 1 93.38 343 GLY B O 1
ATOM 6764 N N . GLY B 1 344 ? 5.254 -21.797 -11.469 1 91.06 344 GLY B N 1
ATOM 6765 C CA . GLY B 1 344 ? 6.273 -20.969 -10.836 1 91.06 344 GLY B CA 1
ATOM 6766 C C . GLY B 1 344 ? 5.977 -19.484 -10.914 1 91.06 344 GLY B C 1
ATOM 6767 O O . GLY B 1 344 ? 5.305 -19.031 -11.844 1 91.06 344 GLY B O 1
ATOM 6768 N N . ALA B 1 345 ? 6.488 -18.781 -9.992 1 90 345 ALA B N 1
ATOM 6769 C CA . ALA B 1 345 ? 6.207 -17.359 -9.93 1 90 345 ALA B CA 1
ATOM 6770 C C . ALA B 1 345 ? 6.656 -16.656 -11.203 1 90 345 ALA B C 1
ATOM 6772 O O . ALA B 1 345 ? 5.922 -15.82 -11.75 1 90 345 ALA B O 1
ATOM 6773 N N . GLY B 1 346 ? 7.832 -16.969 -11.695 1 90.69 346 GLY B N 1
ATOM 6774 C CA . GLY B 1 346 ? 8.328 -16.344 -12.914 1 90.69 346 GLY B CA 1
ATOM 6775 C C . GLY B 1 346 ? 7.434 -16.594 -14.109 1 90.69 346 GLY B C 1
ATOM 6776 O O . GLY B 1 346 ? 7.109 -15.672 -14.859 1 90.69 346 GLY B O 1
ATOM 6777 N N . SER B 1 347 ? 7.027 -17.859 -14.242 1 94.25 347 SER B N 1
ATOM 6778 C CA . SER B 1 347 ? 6.145 -18.219 -15.352 1 94.25 347 SER B CA 1
ATOM 6779 C C . SER B 1 347 ? 4.785 -17.547 -15.227 1 94.25 347 SER B C 1
ATOM 6781 O O . SER B 1 347 ? 4.238 -17.062 -16.219 1 94.25 347 SER B O 1
ATOM 6783 N N . ALA B 1 348 ? 4.301 -17.578 -14.047 1 95.5 348 ALA B N 1
ATOM 6784 C CA . ALA B 1 348 ? 3.018 -16.922 -13.805 1 95.5 348 ALA B CA 1
ATOM 6785 C C . ALA B 1 348 ? 3.09 -15.43 -14.156 1 95.5 348 ALA B C 1
ATOM 6787 O O . ALA B 1 348 ? 2.207 -14.906 -14.836 1 95.5 348 ALA B O 1
ATOM 6788 N N . HIS B 1 349 ? 4.129 -14.781 -13.734 1 96.25 349 HIS B N 1
ATOM 6789 C CA . HIS B 1 349 ? 4.305 -13.352 -13.961 1 96.25 349 HIS B CA 1
ATOM 6790 C C . HIS B 1 349 ? 4.402 -13.047 -15.453 1 96.25 349 HIS B C 1
ATOM 6792 O O . HIS B 1 349 ? 3.74 -12.125 -15.945 1 96.25 349 HIS B O 1
ATOM 6798 N N . GLU B 1 350 ? 5.195 -13.812 -16.156 1 96.56 350 GLU B N 1
ATOM 6799 C CA . GLU B 1 350 ? 5.355 -13.594 -17.594 1 96.56 350 GLU B CA 1
ATOM 6800 C C . GLU B 1 350 ? 4.047 -13.828 -18.344 1 96.56 350 GLU B C 1
ATOM 6802 O O . GLU B 1 350 ? 3.699 -13.078 -19.25 1 96.56 350 GLU B O 1
ATOM 6807 N N . SER B 1 351 ? 3.367 -14.859 -17.922 1 97.88 351 SER B N 1
ATOM 6808 C CA . SER B 1 351 ? 2.098 -15.188 -18.562 1 97.88 351 SER B CA 1
ATOM 6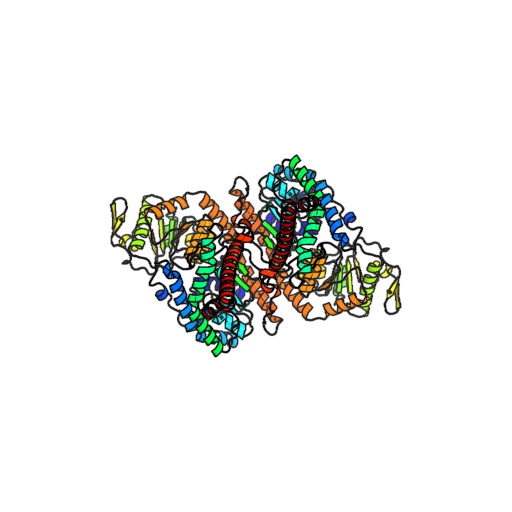809 C C . SER B 1 351 ? 1.061 -14.102 -18.312 1 97.88 351 SER B C 1
ATOM 6811 O O . SER B 1 351 ? 0.335 -13.711 -19.234 1 97.88 351 SER B O 1
ATOM 6813 N N . LEU B 1 352 ? 0.969 -13.609 -17.109 1 98 352 LEU B N 1
ATOM 6814 C CA . LEU B 1 352 ? 0.032 -12.539 -16.781 1 98 352 LEU B CA 1
ATOM 6815 C C . LEU B 1 352 ? 0.392 -11.25 -17.516 1 98 352 LEU B C 1
ATOM 6817 O O . LEU B 1 352 ? -0.492 -10.539 -18 1 98 352 LEU B O 1
ATOM 6821 N N . TYR B 1 353 ? 1.65 -10.992 -17.656 1 97.75 353 TYR B N 1
ATOM 6822 C CA . TYR B 1 353 ? 2.137 -9.805 -18.344 1 97.75 353 TYR B CA 1
ATOM 6823 C C . TYR B 1 353 ? 1.793 -9.852 -19.828 1 97.75 353 TYR B C 1
ATOM 6825 O O . TYR B 1 353 ? 1.521 -8.82 -20.438 1 97.75 353 TYR B O 1
ATOM 6833 N N . THR B 1 354 ? 1.76 -11.039 -20.359 1 97.88 354 THR B N 1
ATOM 6834 C CA . THR B 1 354 ? 1.512 -11.188 -21.781 1 97.88 354 THR B CA 1
ATOM 6835 C C . THR B 1 354 ? 0.048 -11.523 -22.047 1 97.88 354 THR B C 1
ATOM 6837 O O . THR B 1 354 ? -0.39 -11.562 -23.203 1 97.88 354 THR B O 1
ATOM 6840 N N . GLY B 1 355 ? -0.704 -11.828 -21 1 97.88 355 GLY B N 1
ATOM 6841 C CA . GLY B 1 355 ? -2.125 -12.109 -21.125 1 97.88 355 GLY B CA 1
ATOM 6842 C C . GLY B 1 355 ? -2.418 -13.516 -21.625 1 97.88 355 GLY B C 1
ATOM 6843 O O . GLY B 1 355 ? -3.449 -13.75 -22.25 1 97.88 355 GLY B O 1
ATOM 6844 N N . THR B 1 356 ? -1.505 -14.469 -21.406 1 98.5 356 THR B N 1
ATOM 6845 C CA . THR B 1 356 ? -1.683 -15.836 -21.875 1 98.5 356 THR B CA 1
ATOM 6846 C C . THR B 1 356 ? -2.332 -16.703 -20.812 1 98.5 356 THR B C 1
ATOM 6848 O O . THR B 1 356 ? -1.77 -16.891 -19.734 1 98.5 356 THR B O 1
ATOM 6851 N N . PRO B 1 357 ? -3.49 -17.297 -21.094 1 98.62 357 PRO B N 1
ATOM 6852 C CA . PRO B 1 357 ? -4.082 -18.219 -20.125 1 98.62 357 PRO B CA 1
ATOM 6853 C C . PRO B 1 357 ? -3.176 -19.406 -19.812 1 98.62 357 PRO B C 1
ATOM 6855 O O . PRO B 1 357 ? -2.27 -19.703 -20.578 1 98.62 357 PRO B O 1
ATOM 6858 N N . MET B 1 358 ? -3.518 -20.047 -18.672 1 98.81 358 MET B N 1
ATOM 6859 C CA . MET B 1 358 ? -2.559 -21.047 -18.234 1 98.81 358 MET B CA 1
ATOM 6860 C C . MET B 1 358 ? -3.271 -22.344 -17.828 1 98.81 358 MET B C 1
ATOM 6862 O O . MET B 1 358 ? -4.371 -22.297 -17.266 1 98.81 358 MET B O 1
ATOM 6866 N N . LEU B 1 359 ? -2.746 -23.406 -18.141 1 98.81 359 LEU B N 1
ATOM 6867 C CA . LEU B 1 359 ? -2.996 -24.703 -17.516 1 98.81 359 LEU B CA 1
ATOM 6868 C C . LEU B 1 359 ? -1.846 -25.094 -16.609 1 98.81 359 LEU B C 1
ATOM 6870 O O . LEU B 1 359 ? -0.72 -25.297 -17.062 1 98.81 359 LEU B O 1
ATOM 6874 N N . VAL B 1 360 ? -2.141 -25.219 -15.344 1 97.88 360 VAL B N 1
ATOM 6875 C CA . VAL B 1 360 ? -1.062 -25.328 -14.367 1 97.88 360 VAL B CA 1
ATOM 6876 C C . VAL B 1 360 ? -1.048 -26.719 -13.75 1 97.88 360 VAL B C 1
ATOM 6878 O O . VAL B 1 360 ? -2.09 -27.234 -13.328 1 97.88 360 VAL B O 1
ATOM 6881 N N . LEU B 1 361 ? 0.074 -27.281 -13.75 1 95.75 361 LEU B N 1
ATOM 6882 C CA . LEU B 1 361 ? 0.337 -28.562 -13.109 1 95.75 361 LEU B CA 1
ATOM 6883 C C . LEU B 1 361 ? 1.434 -28.422 -12.055 1 95.75 361 LEU B C 1
ATOM 6885 O O . LEU B 1 361 ? 2.611 -28.641 -12.352 1 95.75 361 LEU B O 1
ATOM 6889 N N . PRO B 1 362 ? 1.023 -28.094 -10.82 1 91.38 362 PRO B N 1
ATOM 6890 C CA . PRO B 1 362 ? 2.031 -27.875 -9.789 1 91.38 362 PRO B CA 1
ATOM 6891 C C . PRO B 1 362 ? 2.713 -29.156 -9.328 1 91.38 362 PRO B C 1
ATOM 6893 O O . PRO B 1 362 ? 2.07 -30.219 -9.266 1 91.38 362 PRO B O 1
ATOM 6896 N N . PHE B 1 363 ? 4.008 -29 -8.984 1 82.62 363 PHE B N 1
ATOM 6897 C CA . PHE B 1 363 ? 4.777 -30.141 -8.508 1 82.62 363 PHE B CA 1
ATOM 6898 C C . PHE B 1 363 ? 5.141 -29.969 -7.035 1 82.62 363 PHE B C 1
ATOM 6900 O O . PHE B 1 363 ? 5.121 -30.938 -6.27 1 82.62 363 PHE B O 1
ATOM 6907 N N . ALA B 1 364 ? 5.578 -28.703 -6.688 1 75.81 364 ALA B N 1
ATOM 6908 C CA . ALA B 1 364 ? 6.09 -28.516 -5.332 1 75.81 364 ALA B CA 1
ATOM 6909 C C . ALA B 1 364 ? 6.16 -27.031 -4.98 1 75.81 364 ALA B C 1
ATOM 6911 O O . ALA B 1 364 ? 5.965 -26.172 -5.844 1 75.81 364 ALA B O 1
ATOM 6912 N N . GLY B 1 365 ? 6.266 -26.812 -3.682 1 77.75 365 GLY B N 1
ATOM 6913 C CA . GLY B 1 365 ? 6.598 -25.484 -3.186 1 77.75 365 GLY B CA 1
ATOM 6914 C C . GLY B 1 365 ? 5.465 -24.484 -3.34 1 77.75 365 GLY B C 1
ATOM 6915 O O . GLY B 1 365 ? 4.324 -24.766 -2.965 1 77.75 365 GLY B O 1
ATOM 6916 N N . ASP B 1 366 ? 5.883 -23.344 -3.934 1 82.69 366 ASP B N 1
ATOM 6917 C CA . ASP B 1 366 ? 4.938 -22.234 -4.039 1 82.69 366 ASP B CA 1
ATOM 6918 C C . ASP B 1 366 ? 3.982 -22.438 -5.211 1 82.69 366 ASP B C 1
ATOM 6920 O O . ASP B 1 366 ? 3.021 -21.688 -5.375 1 82.69 366 ASP B O 1
ATOM 6924 N N . GLN B 1 367 ? 4.184 -23.531 -5.922 1 90 367 GLN B N 1
ATOM 6925 C CA . GLN B 1 367 ? 3.441 -23.75 -7.16 1 90 367 GLN B CA 1
ATOM 6926 C C . GLN B 1 367 ? 1.965 -24 -6.879 1 90 367 GLN B C 1
ATOM 6928 O O . GLN B 1 367 ? 1.095 -23.531 -7.617 1 90 367 GLN B O 1
ATOM 6933 N N . MET B 1 368 ? 1.742 -24.719 -5.785 1 90.12 368 MET B N 1
ATOM 6934 C CA . MET B 1 368 ? 0.35 -25.016 -5.449 1 90.12 368 MET B CA 1
ATOM 6935 C C . MET B 1 368 ? -0.404 -23.719 -5.113 1 90.12 368 MET B C 1
ATOM 6937 O O . MET B 1 368 ? -1.543 -23.547 -5.547 1 90.12 368 MET B O 1
ATOM 6941 N N . GLY B 1 369 ? 0.239 -22.906 -4.332 1 92.06 369 GLY B N 1
ATOM 6942 C CA . GLY B 1 369 ? -0.367 -21.625 -4.004 1 92.06 369 GLY B CA 1
ATOM 6943 C C . GLY B 1 369 ? -0.577 -20.734 -5.215 1 92.06 369 GLY B C 1
ATOM 6944 O O . GLY B 1 369 ? -1.633 -20.125 -5.359 1 92.06 369 GLY B O 1
ATOM 6945 N N . ASN B 1 370 ? 0.387 -20.719 -6.098 1 94.38 370 ASN B N 1
ATOM 6946 C CA . ASN B 1 370 ? 0.277 -19.922 -7.32 1 94.38 370 ASN B CA 1
ATOM 6947 C C . ASN B 1 370 ? -0.864 -20.422 -8.203 1 94.38 370 ASN B C 1
ATOM 6949 O O . ASN B 1 370 ? -1.603 -19.609 -8.773 1 94.38 370 ASN B O 1
ATOM 6953 N N . ALA B 1 371 ? -0.95 -21.734 -8.266 1 95.75 371 ALA B N 1
ATOM 6954 C CA . ALA B 1 371 ? -2.029 -22.312 -9.062 1 95.75 371 ALA B CA 1
ATOM 6955 C C . ALA B 1 371 ? -3.393 -21.859 -8.539 1 95.75 371 ALA B C 1
ATOM 6957 O O . ALA B 1 371 ? -4.262 -21.469 -9.32 1 95.75 371 ALA B O 1
ATOM 6958 N N . GLN B 1 372 ? -3.527 -21.953 -7.262 1 95.25 372 GLN B N 1
ATOM 6959 C CA . GLN B 1 372 ? -4.801 -21.547 -6.668 1 95.25 372 GLN B CA 1
ATOM 6960 C C . GLN B 1 372 ? -5.078 -20.062 -6.91 1 95.25 372 GLN B C 1
ATOM 6962 O O . GLN B 1 372 ? -6.219 -19.688 -7.176 1 95.25 372 GLN B O 1
ATOM 6967 N N . LYS B 1 373 ? -4.113 -19.25 -6.789 1 95.38 373 LYS B N 1
ATOM 6968 C CA . LYS B 1 373 ? -4.273 -17.828 -7.047 1 95.38 373 LYS B CA 1
ATOM 6969 C C . LYS B 1 373 ? -4.703 -17.578 -8.484 1 95.38 373 LYS B C 1
ATOM 6971 O O . LYS B 1 373 ? -5.613 -16.781 -8.734 1 95.38 373 LYS B O 1
ATOM 6976 N N . LEU B 1 374 ? -4.059 -18.234 -9.406 1 97.38 374 LEU B N 1
ATOM 6977 C CA . LEU B 1 374 ? -4.34 -18.047 -10.828 1 97.38 374 LEU B CA 1
ATOM 6978 C C . LEU B 1 374 ? -5.754 -18.5 -11.164 1 97.38 374 LEU B C 1
ATOM 6980 O O . LEU B 1 374 ? -6.453 -17.844 -11.945 1 97.38 374 LEU B O 1
ATOM 6984 N N . VAL B 1 375 ? -6.141 -19.625 -10.586 1 96.94 375 VAL B N 1
ATOM 6985 C CA . VAL B 1 375 ? -7.496 -20.125 -10.805 1 96.94 375 VAL B CA 1
ATOM 6986 C C . VAL B 1 375 ? -8.508 -19.125 -10.227 1 96.94 375 VAL B C 1
ATOM 6988 O O . VAL B 1 375 ? -9.508 -18.812 -10.875 1 96.94 375 VAL B O 1
ATOM 6991 N N . SER B 1 376 ? -8.211 -18.625 -9.086 1 93.38 376 SER B N 1
ATOM 6992 C CA . SER B 1 376 ? -9.086 -17.641 -8.453 1 93.38 376 SER B CA 1
ATOM 6993 C C . SER B 1 376 ? -9.203 -16.375 -9.305 1 93.38 376 SER B C 1
ATOM 6995 O O . SER B 1 376 ? -10.266 -15.742 -9.344 1 93.38 376 SER B O 1
ATOM 6997 N N . ALA B 1 377 ? -8.164 -16.016 -9.984 1 94.5 377 ALA B N 1
ATOM 6998 C CA . ALA B 1 377 ? -8.148 -14.828 -10.836 1 94.5 377 ALA B CA 1
ATOM 6999 C C . ALA B 1 377 ? -8.883 -15.078 -12.148 1 94.5 377 ALA B C 1
ATOM 7001 O O . ALA B 1 377 ? -9.148 -14.148 -12.906 1 94.5 377 ALA B O 1
ATOM 7002 N N . GLY B 1 378 ? -9.172 -16.312 -12.469 1 95.81 378 GLY B N 1
ATOM 7003 C CA . GLY B 1 378 ? -9.977 -16.688 -13.625 1 95.81 378 GLY B CA 1
ATOM 7004 C C . GLY B 1 378 ? -9.164 -16.797 -14.898 1 95.81 378 GLY B C 1
ATOM 7005 O O . GLY B 1 378 ? -9.703 -16.672 -16 1 95.81 378 GLY B O 1
ATOM 7006 N N . VAL B 1 379 ? -7.828 -17.016 -14.766 1 98.06 379 VAL B N 1
ATOM 7007 C CA . VAL B 1 379 ? -6.988 -17.016 -15.961 1 98.06 379 VAL B CA 1
ATOM 7008 C C . VAL B 1 379 ? -6.348 -18.391 -16.156 1 98.06 379 VAL B C 1
ATOM 7010 O O . VAL B 1 379 ? -5.52 -18.578 -17.047 1 98.06 379 VAL B O 1
ATOM 7013 N N . ALA B 1 380 ? -6.707 -19.375 -15.281 1 98.75 380 ALA B N 1
ATOM 7014 C CA . ALA B 1 380 ? -6.039 -20.672 -15.344 1 98.75 380 ALA B CA 1
ATOM 7015 C C . ALA B 1 380 ? -6.961 -21.781 -14.852 1 98.75 380 ALA B C 1
ATOM 7017 O O . ALA B 1 380 ? -7.988 -21.516 -14.227 1 98.75 380 ALA B O 1
ATOM 7018 N N . SER B 1 381 ? -6.637 -22.938 -15.25 1 98.62 381 SER B N 1
ATOM 7019 C CA . SER B 1 381 ? -7.102 -24.172 -14.633 1 98.62 381 SER B CA 1
ATOM 7020 C C . SER B 1 381 ? -5.938 -24.969 -14.055 1 98.62 381 SER B C 1
ATOM 7022 O O . SER B 1 381 ? -4.785 -24.766 -14.438 1 98.62 381 SER B O 1
ATOM 7024 N N . SER B 1 382 ? -6.289 -25.75 -13.117 1 97.56 382 SER B N 1
ATOM 7025 C CA . SER B 1 382 ? -5.223 -26.484 -12.445 1 97.56 382 SER B CA 1
ATOM 7026 C C . SER B 1 382 ? -5.434 -27.984 -12.562 1 97.56 382 SER B C 1
ATOM 7028 O O . SER B 1 382 ? -6.57 -28.453 -12.664 1 97.56 382 SER B O 1
ATOM 7030 N N . LEU B 1 383 ? -4.363 -28.672 -12.625 1 96.69 383 LEU B N 1
ATOM 7031 C CA . LEU B 1 383 ? -4.32 -30.125 -12.641 1 96.69 383 LEU B CA 1
ATOM 7032 C C . LEU B 1 383 ? -3.588 -30.656 -11.422 1 96.69 383 LEU B C 1
ATOM 7034 O O . LEU B 1 383 ? -2.973 -29.906 -10.672 1 96.69 383 LEU B O 1
ATOM 7038 N N . LYS B 1 384 ? -3.752 -31.953 -11.258 1 92 384 LYS B N 1
ATOM 7039 C CA . LYS B 1 384 ? -3.027 -32.656 -10.211 1 92 384 LYS B CA 1
ATOM 7040 C C . LYS B 1 384 ? -2.213 -33.812 -10.789 1 92 384 LYS B C 1
ATOM 7042 O O . LYS B 1 384 ? -2.707 -34.562 -11.625 1 92 384 LYS B O 1
ATOM 7047 N N . LEU B 1 385 ? -1.066 -33.875 -10.367 1 87.69 385 LEU B N 1
ATOM 7048 C CA . LEU B 1 385 ? -0.168 -34.938 -10.875 1 87.69 385 LEU B CA 1
ATOM 7049 C C . LEU B 1 385 ? -0.7 -36.312 -10.547 1 87.69 385 LEU B C 1
ATOM 7051 O O . LEU B 1 385 ? -0.557 -37.25 -11.344 1 87.69 385 LEU B O 1
ATOM 7055 N N . THR B 1 386 ? -1.34 -36.469 -9.414 1 88.25 386 THR B N 1
ATOM 7056 C CA . THR B 1 386 ? -1.782 -37.781 -8.914 1 88.25 386 THR B CA 1
ATOM 7057 C C . THR B 1 386 ? -3 -38.281 -9.688 1 88.25 386 THR B C 1
ATOM 7059 O O . THR B 1 386 ? -3.275 -39.469 -9.719 1 88.25 386 THR B O 1
ATOM 7062 N N . THR B 1 387 ? -3.678 -37.344 -10.297 1 92.94 387 THR B N 1
ATOM 7063 C CA . THR B 1 387 ? -4.891 -37.75 -11.008 1 92.94 387 THR B CA 1
ATOM 7064 C C . THR B 1 387 ? -4.848 -37.25 -12.453 1 92.94 387 THR B C 1
ATOM 7066 O O . THR B 1 387 ? -5.887 -36.906 -13.023 1 92.94 387 THR B O 1
ATOM 7069 N N . LEU B 1 388 ? -3.676 -37.188 -12.969 1 94.88 388 LEU B N 1
ATOM 7070 C CA . LEU B 1 388 ? -3.52 -36.688 -14.336 1 94.88 388 LEU B CA 1
ATOM 7071 C C . LEU B 1 388 ? -4.277 -37.562 -15.328 1 94.88 388 LEU B C 1
ATOM 7073 O O . LEU B 1 388 ? -4.168 -38.781 -15.289 1 94.88 388 LEU B O 1
ATOM 7077 N N . ASP B 1 389 ? -5.09 -36.938 -16.094 1 96.12 389 ASP B N 1
ATOM 7078 C CA . ASP B 1 389 ? -5.961 -37.625 -17.047 1 96.12 389 ASP B CA 1
ATOM 7079 C C . ASP B 1 389 ? -6.027 -36.875 -18.375 1 96.12 389 ASP B C 1
ATOM 7081 O O . ASP B 1 389 ? -6.199 -35.625 -18.406 1 96.12 389 ASP B O 1
ATOM 7085 N N . VAL B 1 390 ? -5.918 -37.625 -19.484 1 97.75 390 VAL B N 1
ATOM 7086 C CA . VAL B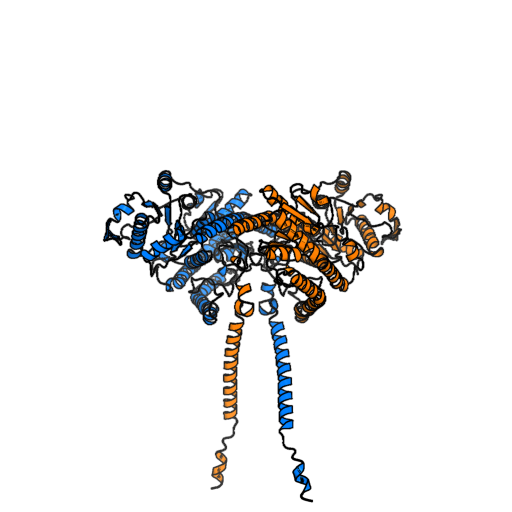 1 390 ? -5.852 -37.062 -20.828 1 97.75 390 VAL B CA 1
ATOM 7087 C C . VAL B 1 390 ? -7.133 -36.281 -21.109 1 97.75 390 VAL B C 1
ATOM 7089 O O . VAL B 1 390 ? -7.078 -35.125 -21.578 1 97.75 390 VAL B O 1
ATOM 7092 N N . ASN B 1 391 ? -8.281 -36.844 -20.781 1 97.81 391 ASN B N 1
ATOM 7093 C CA . ASN B 1 391 ? -9.547 -36.188 -21.047 1 97.81 391 ASN B CA 1
ATOM 7094 C C . ASN B 1 391 ? -9.695 -34.906 -20.234 1 97.81 391 ASN B C 1
ATOM 7096 O O . ASN B 1 391 ? -10.242 -33.906 -20.719 1 97.81 391 ASN B O 1
ATOM 7100 N N . ASP B 1 392 ? -9.234 -34.969 -19.031 1 98.25 392 ASP B N 1
ATOM 7101 C CA . ASP B 1 392 ? -9.281 -33.781 -18.188 1 98.25 392 ASP B CA 1
ATOM 7102 C C . ASP B 1 392 ? -8.422 -32.656 -18.766 1 98.25 392 ASP B C 1
ATOM 7104 O O . ASP B 1 392 ? -8.836 -31.484 -18.797 1 98.25 392 ASP B O 1
ATOM 7108 N N . ILE B 1 393 ? -7.227 -33 -19.219 1 98.69 393 ILE B N 1
ATOM 7109 C CA . ILE B 1 393 ? -6.32 -32.031 -19.828 1 98.69 393 ILE B CA 1
ATOM 7110 C C . ILE B 1 393 ? -6.977 -31.422 -21.062 1 98.69 393 ILE B C 1
ATOM 7112 O O . ILE B 1 393 ? -7.016 -30.188 -21.203 1 98.69 393 ILE B O 1
ATOM 7116 N N . LEU B 1 394 ? -7.582 -32.25 -21.938 1 98.75 394 LEU B N 1
ATOM 7117 C CA . LEU B 1 394 ? -8.203 -31.781 -23.172 1 98.75 394 LEU B CA 1
ATOM 7118 C C . LEU B 1 394 ? -9.375 -30.859 -22.875 1 98.75 394 LEU B C 1
ATOM 7120 O O . LEU B 1 394 ? -9.508 -29.797 -23.5 1 98.75 394 LEU B O 1
ATOM 7124 N N . ASN B 1 395 ? -10.172 -31.25 -21.906 1 98.62 395 ASN B N 1
ATOM 7125 C CA . ASN B 1 395 ? -11.344 -30.453 -21.562 1 98.62 395 ASN B CA 1
ATOM 7126 C C . ASN B 1 395 ? -10.945 -29.094 -21 1 98.62 395 ASN B C 1
ATOM 7128 O O . ASN B 1 395 ? -11.555 -28.078 -21.344 1 98.62 395 ASN B O 1
ATOM 7132 N N . LYS B 1 396 ? -9.961 -29.094 -20.156 1 98.75 396 LYS B N 1
ATOM 7133 C CA . LYS B 1 396 ? -9.523 -27.844 -19.562 1 98.75 396 LYS B CA 1
ATOM 7134 C C . LYS B 1 396 ? -8.852 -26.938 -20.594 1 98.75 396 LYS B C 1
ATOM 7136 O O . LYS B 1 396 ? -9.055 -25.719 -20.594 1 98.75 396 LYS B O 1
ATOM 7141 N N . MET B 1 397 ? -8.039 -27.531 -21.484 1 98.81 397 MET B N 1
ATOM 7142 C CA . MET B 1 397 ? -7.457 -26.734 -22.562 1 98.81 397 MET B CA 1
ATOM 7143 C C . MET B 1 397 ? -8.547 -26.094 -23.422 1 98.81 397 MET B C 1
ATOM 7145 O O . MET B 1 397 ? -8.492 -24.906 -23.703 1 98.81 397 MET B O 1
ATOM 7149 N N . ASP B 1 398 ? -9.523 -26.891 -23.766 1 98.69 398 ASP B N 1
ATOM 7150 C CA . ASP B 1 398 ? -10.617 -26.406 -24.625 1 98.69 398 ASP B CA 1
ATOM 7151 C C . ASP B 1 398 ? -11.391 -25.281 -23.938 1 98.69 398 ASP B C 1
ATOM 7153 O O . ASP B 1 398 ? -11.695 -24.266 -24.578 1 98.69 398 ASP B O 1
ATOM 7157 N N . SER B 1 399 ? -11.672 -25.5 -22.688 1 98.44 399 SER B N 1
ATOM 7158 C CA . SER B 1 399 ? -12.414 -24.5 -21.922 1 98.44 399 SER B CA 1
ATOM 7159 C C . SER B 1 399 ? -11.625 -23.188 -21.812 1 98.44 399 SER B C 1
ATOM 7161 O O . SER B 1 399 ? -12.18 -22.109 -22.031 1 98.44 399 SER B O 1
ATOM 7163 N N . LEU B 1 400 ? -10.359 -23.266 -21.516 1 98.69 400 LEU B N 1
ATOM 7164 C CA . LEU B 1 400 ? -9.508 -22.094 -21.359 1 98.69 400 LEU B CA 1
ATOM 7165 C C . LEU B 1 400 ? -9.445 -21.297 -22.656 1 98.69 400 LEU B C 1
ATOM 7167 O O . LEU B 1 400 ? -9.375 -20.062 -22.625 1 98.69 400 LEU B O 1
ATOM 7171 N N . LEU B 1 401 ? -9.492 -21.969 -23.766 1 98.44 401 LEU B N 1
ATOM 7172 C CA . LEU B 1 401 ? -9.328 -21.312 -25.062 1 98.44 401 LEU B CA 1
ATOM 7173 C C . LEU B 1 401 ? -10.648 -20.719 -25.547 1 98.44 401 LEU B C 1
ATOM 7175 O O . LEU B 1 401 ? -10.664 -19.766 -26.312 1 98.44 401 LEU B O 1
ATOM 7179 N N . LYS B 1 402 ? -11.797 -21.219 -25.047 1 97.81 402 LYS B N 1
ATOM 7180 C CA . LYS B 1 402 ? -13.086 -20.844 -25.625 1 97.81 402 LYS B CA 1
ATOM 7181 C C . LYS B 1 402 ? -13.852 -19.906 -24.672 1 97.81 402 LYS B C 1
ATOM 7183 O O . LYS B 1 402 ? -14.695 -19.125 -25.125 1 97.81 402 LYS B O 1
ATOM 7188 N N . GLU B 1 403 ? -13.586 -19.984 -23.453 1 97.12 403 GLU B N 1
ATOM 7189 C CA . GLU B 1 403 ? -14.383 -19.234 -22.484 1 97.12 403 GLU B CA 1
ATOM 7190 C C . GLU B 1 403 ? -14.078 -17.75 -22.562 1 97.12 403 GLU B C 1
ATOM 7192 O O . GLU B 1 403 ? -12.93 -17.328 -22.391 1 97.12 403 GLU B O 1
ATOM 7197 N N . GLU B 1 404 ? -15.094 -17 -22.703 1 95.94 404 GLU B N 1
ATOM 7198 C CA . GLU B 1 404 ? -14.977 -15.555 -22.828 1 95.94 404 GLU B CA 1
ATOM 7199 C C . GLU B 1 404 ? -14.453 -14.93 -21.531 1 95.94 404 GLU B C 1
ATOM 7201 O O . GLU B 1 404 ? -13.68 -13.969 -21.562 1 95.94 404 GLU B O 1
ATOM 7206 N N . ASN B 1 405 ? -14.859 -15.461 -20.422 1 95.06 405 ASN B N 1
ATOM 7207 C CA . ASN B 1 405 ? -14.422 -14.93 -19.141 1 95.06 405 ASN B CA 1
ATOM 7208 C C . ASN B 1 405 ? -12.914 -15.062 -18.953 1 95.06 405 ASN B C 1
ATOM 7210 O O . ASN B 1 405 ? -12.273 -14.188 -18.375 1 95.06 405 ASN B O 1
ATOM 7214 N N . VAL B 1 406 ? -12.367 -16.172 -19.422 1 97.81 406 VAL B N 1
ATOM 7215 C CA . VAL B 1 406 ? -10.93 -16.375 -19.328 1 97.81 406 VAL B CA 1
ATOM 7216 C C . VAL B 1 406 ? -10.211 -15.32 -20.188 1 97.81 406 VAL B C 1
ATOM 7218 O O . VAL B 1 406 ? -9.227 -14.719 -19.75 1 97.81 406 VAL B O 1
ATOM 7221 N N . LYS B 1 407 ? -10.734 -15.117 -21.328 1 96.88 407 LYS B N 1
ATOM 7222 C CA . LYS B 1 407 ? -10.156 -14.125 -22.219 1 96.88 407 LYS B CA 1
ATOM 7223 C C . LYS B 1 407 ? -10.203 -12.727 -21.594 1 96.88 407 LYS B C 1
ATOM 7225 O O . LYS B 1 407 ? -9.195 -12.023 -21.562 1 96.88 407 LYS B O 1
ATOM 7230 N N . ASN B 1 408 ? -11.352 -12.336 -21.094 1 95.69 408 ASN B N 1
ATOM 7231 C CA . ASN B 1 408 ? -11.531 -11.023 -20.484 1 95.69 408 ASN B CA 1
ATOM 7232 C C . ASN B 1 408 ? -10.617 -10.844 -19.266 1 95.69 408 ASN B C 1
ATOM 7234 O O . ASN B 1 408 ? -9.969 -9.805 -19.125 1 95.69 408 ASN B O 1
ATOM 7238 N N . ASN B 1 409 ? -10.57 -11.852 -18.438 1 96.06 409 ASN B N 1
ATOM 7239 C CA . ASN B 1 409 ? -9.727 -11.781 -17.234 1 96.06 409 ASN B CA 1
ATOM 7240 C C . ASN B 1 409 ? -8.25 -11.703 -17.609 1 96.06 409 ASN B C 1
ATOM 7242 O O . ASN B 1 409 ? -7.48 -11 -16.953 1 96.06 409 ASN B O 1
ATOM 7246 N N . SER B 1 410 ? -7.859 -12.453 -18.609 1 97.38 410 SER B N 1
ATOM 7247 C CA . SER B 1 410 ? -6.469 -12.422 -19.062 1 97.38 410 SER B CA 1
ATOM 7248 C C . SER B 1 410 ? -6.082 -11.039 -19.562 1 97.38 410 SER B C 1
ATOM 7250 O O . SER B 1 410 ? -4.992 -10.547 -19.266 1 97.38 410 SER B O 1
ATOM 7252 N N . GLU B 1 411 ? -6.988 -10.43 -20.281 1 96.62 411 GLU B N 1
ATOM 7253 C CA . GLU B 1 411 ? -6.723 -9.086 -20.781 1 96.62 411 GLU B CA 1
ATOM 7254 C C . GLU B 1 411 ? -6.637 -8.078 -19.641 1 96.62 411 GLU B C 1
ATOM 7256 O O . GLU B 1 411 ? -5.758 -7.215 -19.641 1 96.62 411 GLU B O 1
ATOM 7261 N N . ARG B 1 412 ? -7.555 -8.164 -18.734 1 95.44 412 ARG B N 1
ATOM 7262 C CA . ARG B 1 412 ? -7.555 -7.262 -17.594 1 95.44 412 ARG B CA 1
ATOM 7263 C C . ARG B 1 412 ? -6.273 -7.406 -16.781 1 95.44 412 ARG B C 1
ATOM 7265 O O . ARG B 1 412 ? -5.633 -6.414 -16.438 1 95.44 412 ARG B O 1
ATOM 7272 N N . LEU B 1 413 ? -5.922 -8.633 -16.531 1 96.5 413 LEU B N 1
ATOM 7273 C CA . LEU B 1 413 ? -4.746 -8.867 -15.703 1 96.5 413 LEU B CA 1
ATOM 7274 C C . LEU B 1 413 ? -3.467 -8.5 -16.453 1 96.5 413 LEU B C 1
ATOM 7276 O O . LEU B 1 413 ? -2.479 -8.094 -15.828 1 96.5 413 LEU B O 1
ATOM 7280 N N . LYS B 1 414 ? -3.496 -8.656 -17.766 1 97.5 414 LYS B N 1
A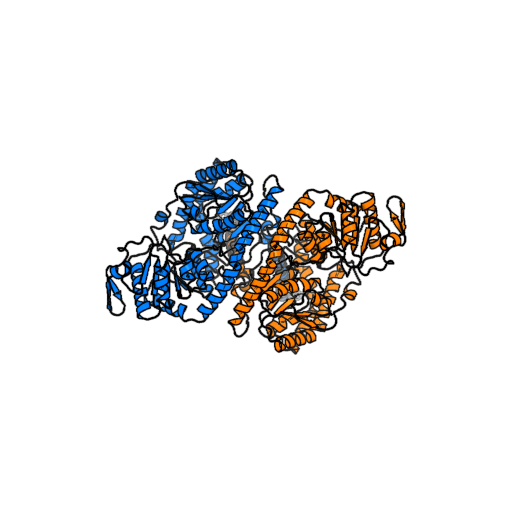TOM 7281 C CA . LYS B 1 414 ? -2.379 -8.203 -18.578 1 97.5 414 LYS B CA 1
ATOM 7282 C C . LYS B 1 414 ? -2.088 -6.723 -18.344 1 97.5 414 LYS B C 1
ATOM 7284 O O . LYS B 1 414 ? -0.944 -6.344 -18.078 1 97.5 414 LYS B O 1
ATOM 7289 N N . VAL B 1 415 ? -3.115 -5.918 -18.344 1 97.44 415 VAL B N 1
ATOM 7290 C CA . VAL B 1 415 ? -2.975 -4.48 -18.141 1 97.44 415 VAL B CA 1
ATOM 7291 C C . VAL B 1 415 ? -2.498 -4.195 -16.719 1 97.44 415 VAL B C 1
ATOM 7293 O O . VAL B 1 415 ? -1.587 -3.389 -16.516 1 97.44 415 VAL B O 1
ATOM 7296 N N . LEU B 1 416 ? -3.084 -4.867 -15.75 1 97.12 416 LEU B N 1
ATOM 7297 C CA . LEU B 1 416 ? -2.711 -4.656 -14.359 1 97.12 416 LEU B CA 1
ATOM 7298 C C . LEU B 1 416 ? -1.263 -5.07 -14.117 1 97.12 416 LEU B C 1
ATOM 7300 O O . LEU B 1 416 ? -0.532 -4.395 -13.391 1 97.12 416 LEU B O 1
ATOM 7304 N N . ALA B 1 417 ? -0.865 -6.219 -14.703 1 97.56 417 ALA B N 1
ATOM 7305 C CA . ALA B 1 417 ? 0.517 -6.676 -14.578 1 97.56 417 ALA B CA 1
ATOM 7306 C C . ALA B 1 417 ? 1.487 -5.652 -15.156 1 97.56 417 ALA B C 1
ATOM 7308 O O . ALA B 1 417 ? 2.539 -5.383 -14.57 1 97.56 417 ALA B O 1
ATOM 7309 N N . LYS B 1 418 ? 1.166 -5.074 -16.25 1 97.12 418 LYS B N 1
ATOM 7310 C CA . LYS B 1 418 ? 2.018 -4.074 -16.891 1 97.12 418 LYS B CA 1
ATOM 7311 C C . LYS B 1 418 ? 2.141 -2.826 -16.016 1 97.12 418 LYS B C 1
ATOM 7313 O O . LYS B 1 418 ? 3.232 -2.275 -15.859 1 97.12 418 LYS B O 1
ATOM 7318 N N . ILE B 1 419 ? 1.052 -2.424 -15.453 1 97 419 ILE B N 1
ATOM 7319 C CA . ILE B 1 419 ? 1.059 -1.28 -14.547 1 97 419 ILE B CA 1
ATOM 7320 C C . ILE B 1 419 ? 1.96 -1.576 -13.344 1 97 419 ILE B C 1
ATOM 7322 O O . ILE B 1 419 ? 2.812 -0.759 -12.984 1 97 419 ILE B O 1
ATOM 7326 N N . ASN B 1 420 ? 1.782 -2.725 -12.789 1 97.19 420 ASN B N 1
ATOM 7327 C CA . ASN B 1 420 ? 2.508 -3.08 -11.578 1 97.19 420 ASN B CA 1
ATOM 7328 C C . ASN B 1 420 ? 3.979 -3.367 -11.867 1 97.19 420 ASN B C 1
ATOM 7330 O O . ASN B 1 420 ? 4.828 -3.219 -10.984 1 97.19 420 ASN B O 1
ATOM 7334 N N . SER B 1 421 ? 4.301 -3.822 -13.062 1 96.94 421 SER B N 1
ATOM 7335 C CA . SER B 1 421 ? 5.688 -4.113 -13.422 1 96.94 421 SER B CA 1
ATOM 7336 C C . SER B 1 421 ? 6.559 -2.867 -13.305 1 96.94 421 SER B C 1
ATOM 7338 O O . SER B 1 421 ? 7.785 -2.967 -13.211 1 96.94 421 SER B O 1
ATOM 7340 N N . LYS B 1 422 ? 5.977 -1.675 -13.266 1 96.31 422 LYS B N 1
ATOM 7341 C CA . LYS B 1 422 ? 6.699 -0.416 -13.125 1 96.31 422 LYS B CA 1
ATOM 7342 C C . LYS B 1 422 ? 7.207 -0.236 -11.695 1 96.31 422 LYS B C 1
ATOM 7344 O O . LYS B 1 422 ? 8.062 0.614 -11.438 1 96.31 422 LYS B O 1
ATOM 7349 N N . ARG B 1 423 ? 6.754 -1.043 -10.828 1 97.19 423 ARG B N 1
ATOM 7350 C CA . ARG B 1 423 ? 7.051 -0.837 -9.414 1 97.19 423 ARG B CA 1
ATOM 7351 C C . ARG B 1 423 ? 8.484 -1.249 -9.086 1 97.19 423 ARG B C 1
ATOM 7353 O O . ARG B 1 423 ? 8.984 -0.966 -7.996 1 97.19 423 ARG B O 1
ATOM 7360 N N . LYS B 1 424 ? 9.18 -1.91 -10.008 1 97.06 424 LYS B N 1
ATOM 7361 C CA . LYS B 1 424 ? 10.602 -2.158 -9.805 1 97.06 424 LYS B CA 1
ATOM 7362 C C . LYS B 1 424 ? 11.375 -0.85 -9.664 1 97.06 424 LYS B C 1
ATOM 7364 O O . LYS B 1 424 ? 12.359 -0.779 -8.938 1 97.06 424 LYS B O 1
ATOM 7369 N N . TYR B 1 425 ? 10.945 0.207 -10.305 1 97.38 425 TYR B N 1
ATOM 7370 C CA . TYR B 1 425 ? 11.578 1.515 -10.172 1 97.38 425 TYR B CA 1
ATOM 7371 C C . TYR B 1 425 ? 11.336 2.098 -8.781 1 97.38 425 TYR B C 1
ATOM 7373 O O . TYR B 1 425 ? 12.203 2.775 -8.227 1 97.38 425 TYR B O 1
ATOM 7381 N N . ARG B 1 426 ? 10.141 1.855 -8.281 1 97.56 426 ARG B N 1
ATOM 7382 C CA . ARG B 1 426 ? 9.859 2.285 -6.91 1 97.56 426 ARG B CA 1
ATOM 7383 C C . ARG B 1 426 ? 10.766 1.566 -5.918 1 97.56 426 ARG B C 1
ATOM 7385 O O . ARG B 1 426 ? 11.242 2.17 -4.953 1 97.56 426 ARG B O 1
ATOM 7392 N N . ALA B 1 427 ? 10.938 0.267 -6.176 1 98.25 427 ALA B N 1
ATOM 7393 C CA . ALA B 1 427 ? 11.883 -0.466 -5.336 1 98.25 427 ALA B CA 1
ATOM 7394 C C . ALA B 1 427 ? 13.25 0.217 -5.32 1 98.25 427 ALA B C 1
ATOM 7396 O O . ALA B 1 427 ? 13.82 0.444 -4.254 1 98.25 427 ALA B O 1
ATOM 7397 N N . ALA B 1 428 ? 13.766 0.556 -6.492 1 98.31 428 ALA B N 1
ATOM 7398 C CA . ALA B 1 428 ? 15.055 1.235 -6.598 1 98.31 428 ALA B CA 1
ATOM 7399 C C . ALA B 1 428 ? 15.023 2.584 -5.887 1 98.31 428 ALA B C 1
ATOM 7401 O O . ALA B 1 428 ? 15.969 2.943 -5.18 1 98.31 428 ALA B O 1
ATOM 7402 N N . ASP B 1 429 ? 13.938 3.338 -6.035 1 98.25 429 ASP B N 1
ATOM 7403 C CA . ASP B 1 429 ? 13.773 4.625 -5.371 1 98.25 429 ASP B CA 1
ATOM 7404 C C . ASP B 1 429 ? 13.883 4.48 -3.855 1 98.25 429 ASP B C 1
ATOM 7406 O O . ASP B 1 429 ? 14.562 5.273 -3.199 1 98.25 429 ASP B O 1
ATOM 7410 N N . LEU B 1 430 ? 13.219 3.518 -3.311 1 98.06 430 LEU B N 1
ATOM 7411 C CA . LEU B 1 430 ? 13.172 3.348 -1.862 1 98.06 430 LEU B CA 1
ATOM 7412 C C . LEU B 1 430 ? 14.523 2.877 -1.331 1 98.06 430 LEU B C 1
ATOM 7414 O O . LEU B 1 430 ? 14.922 3.246 -0.224 1 98.06 430 LEU B O 1
ATOM 7418 N N . ILE B 1 431 ? 15.188 2.037 -2.115 1 98.25 431 ILE B N 1
ATOM 7419 C CA . ILE B 1 431 ? 16.531 1.63 -1.727 1 98.25 431 ILE B CA 1
ATOM 7420 C C . ILE B 1 431 ? 17.453 2.852 -1.681 1 98.25 431 ILE B C 1
ATOM 7422 O O . ILE B 1 431 ? 18.219 3.025 -0.731 1 98.25 431 ILE B O 1
ATOM 7426 N N . GLU B 1 432 ? 17.391 3.707 -2.676 1 97.19 432 GLU B N 1
ATOM 7427 C CA . GLU B 1 432 ? 18.172 4.945 -2.697 1 97.19 432 GLU B CA 1
ATOM 7428 C C . GLU B 1 432 ? 17.844 5.816 -1.487 1 97.19 432 GLU B C 1
ATOM 7430 O O . GLU B 1 432 ? 18.75 6.422 -0.895 1 97.19 432 GLU B O 1
ATOM 7435 N N . TYR B 1 433 ? 16.609 5.867 -1.175 1 97.38 433 TYR B N 1
ATOM 7436 C CA . TYR B 1 433 ? 16.203 6.637 -0.003 1 97.38 433 TYR B CA 1
ATOM 7437 C C . TYR B 1 433 ? 16.859 6.09 1.259 1 97.38 433 TYR B C 1
ATOM 7439 O O . TYR B 1 433 ? 17.328 6.859 2.109 1 97.38 433 TYR B O 1
ATOM 7447 N N . ILE B 1 434 ? 16.844 4.789 1.397 1 97.25 434 ILE B N 1
ATOM 7448 C CA . ILE B 1 434 ? 17.422 4.168 2.58 1 97.25 434 ILE B CA 1
ATOM 7449 C C . ILE B 1 434 ? 18.922 4.461 2.631 1 97.25 434 ILE B C 1
ATOM 7451 O O . ILE B 1 434 ? 19.469 4.762 3.697 1 97.25 434 ILE B O 1
ATOM 7455 N N . LEU B 1 435 ? 19.609 4.418 1.479 1 96.62 435 LEU B N 1
ATOM 7456 C CA . LEU B 1 435 ? 21.031 4.777 1.398 1 96.62 435 LEU B CA 1
ATOM 7457 C C . LEU B 1 435 ? 21.234 6.23 1.806 1 96.62 435 LEU B C 1
ATOM 7459 O O . LEU B 1 435 ? 22.141 6.531 2.588 1 96.62 435 LEU B O 1
ATOM 7463 N N . HIS B 1 436 ? 20.359 7.047 1.315 1 95.06 436 HIS B N 1
ATOM 7464 C CA . HIS B 1 436 ? 20.422 8.461 1.662 1 95.06 436 HIS B CA 1
ATOM 7465 C C . HIS B 1 436 ? 20.188 8.672 3.154 1 95.06 436 HIS B C 1
ATOM 7467 O O . HIS B 1 436 ? 20.953 9.391 3.811 1 95.06 436 HIS B O 1
ATOM 7473 N N . SER B 1 437 ? 19.188 8.055 3.678 1 94.88 437 SER B N 1
ATOM 7474 C CA . SER B 1 437 ? 18.812 8.203 5.082 1 94.88 437 SER B CA 1
ATOM 7475 C C . SER B 1 437 ? 19.906 7.66 6 1 94.88 437 SER B C 1
ATOM 7477 O O . SER B 1 437 ? 20.188 8.234 7.055 1 94.88 437 SER B O 1
ATOM 7479 N N . SER B 1 438 ? 20.516 6.59 5.578 1 94.88 438 SER B N 1
ATOM 7480 C CA . SER B 1 438 ? 21.531 5.969 6.414 1 94.88 438 SER B CA 1
ATOM 7481 C C . SER B 1 438 ? 22.812 6.805 6.445 1 94.88 438 SER B C 1
ATOM 7483 O O . SER B 1 438 ? 23.641 6.652 7.348 1 94.88 438 SER B O 1
ATOM 7485 N N . SER B 1 439 ? 22.984 7.656 5.512 1 93.12 439 SER B N 1
ATOM 7486 C CA . SER B 1 439 ? 24.172 8.508 5.473 1 93.12 439 SER B CA 1
ATOM 7487 C C . SER B 1 439 ? 24.125 9.57 6.562 1 93.12 439 SER B C 1
ATOM 7489 O O . SER B 1 439 ? 25.156 10.188 6.875 1 93.12 439 SER B O 1
ATOM 7491 N N . PHE B 1 440 ? 22.984 9.773 7.191 1 91.94 440 PHE B N 1
ATOM 7492 C CA . PHE B 1 440 ? 22.844 10.797 8.211 1 91.94 440 PHE B CA 1
ATOM 7493 C C . PHE B 1 440 ? 23.094 10.227 9.602 1 91.94 440 PHE B C 1
ATOM 7495 O O . PHE B 1 440 ? 23.078 10.953 10.594 1 91.94 440 PHE B O 1
ATOM 7502 N N . VAL B 1 441 ? 23.328 8.898 9.609 1 91.06 441 VAL B N 1
ATOM 7503 C CA . VAL B 1 441 ? 23.578 8.273 10.906 1 91.06 441 VAL B CA 1
ATOM 7504 C C . VAL B 1 441 ? 24.906 7.52 10.875 1 91.06 441 VAL B C 1
ATOM 7506 O O . VAL B 1 441 ? 25.328 7.035 9.82 1 91.06 441 VAL B O 1
ATOM 7509 N N . GLU B 1 442 ? 25.484 7.418 12.055 1 88.31 442 GLU B N 1
ATOM 7510 C CA . GLU B 1 442 ? 26.75 6.707 12.148 1 88.31 442 GLU B CA 1
ATOM 7511 C C . GLU B 1 442 ? 26.562 5.207 11.938 1 88.31 442 GLU B C 1
ATOM 7513 O O . GLU B 1 442 ? 27.406 4.555 11.305 1 88.31 442 GLU B O 1
ATOM 7518 N N . TYR B 1 443 ? 25.484 4.734 12.516 1 89.5 443 TYR B N 1
ATOM 7519 C CA . TYR B 1 443 ? 25.141 3.328 12.336 1 89.5 443 TYR B CA 1
ATOM 7520 C C . TYR B 1 443 ? 23.641 3.119 12.43 1 89.5 443 TYR B C 1
ATOM 7522 O O . TYR B 1 443 ? 22.922 3.955 12.984 1 89.5 443 TYR B O 1
ATOM 7530 N N . VAL B 1 444 ? 23.188 2.037 11.836 1 91.44 444 VAL B N 1
ATOM 7531 C CA . VAL B 1 444 ? 21.781 1.682 11.859 1 91.44 444 VAL B CA 1
ATOM 7532 C C . VAL B 1 444 ? 21.438 0.971 13.172 1 91.44 444 VAL B C 1
ATOM 7534 O O . VAL B 1 444 ? 22.047 -0.056 13.5 1 91.44 444 VAL B O 1
ATOM 7537 N N . ASP B 1 445 ? 20.531 1.597 13.883 1 88.44 445 ASP B N 1
ATOM 7538 C CA . ASP B 1 445 ? 20.094 0.99 15.133 1 88.44 445 ASP B CA 1
ATOM 7539 C C . ASP B 1 445 ? 18.625 0.563 15.039 1 88.44 445 ASP B C 1
ATOM 7541 O O . ASP B 1 445 ? 18.062 0.481 13.945 1 88.44 445 ASP B O 1
ATOM 7545 N N . ASP B 1 446 ? 18.031 0.264 16.156 1 83.62 446 ASP B N 1
ATOM 7546 C CA . ASP B 1 446 ? 16.672 -0.283 16.188 1 83.62 446 ASP B CA 1
ATOM 7547 C C . ASP B 1 446 ? 15.641 0.787 15.836 1 83.62 446 ASP B C 1
ATOM 7549 O O . ASP B 1 446 ? 14.508 0.468 15.484 1 83.62 446 ASP B O 1
ATOM 7553 N N . ASP B 1 447 ? 16.062 2.004 15.867 1 85.88 447 ASP B N 1
ATOM 7554 C CA . ASP B 1 447 ? 15.117 3.09 15.633 1 85.88 447 ASP B CA 1
ATOM 7555 C C . ASP B 1 447 ? 15.164 3.561 14.18 1 85.88 447 ASP B C 1
ATOM 7557 O O . ASP B 1 447 ? 14.344 4.383 13.758 1 85.88 447 ASP B O 1
ATOM 7561 N N . PHE B 1 448 ? 16.156 3.014 13.453 1 91.94 448 PHE B N 1
ATOM 7562 C CA . PHE B 1 448 ? 16.297 3.414 12.062 1 91.94 448 PHE B CA 1
ATOM 7563 C C . PHE B 1 448 ? 15.031 3.082 11.266 1 91.94 448 PHE B C 1
ATOM 7565 O O . PHE B 1 448 ? 14.648 1.917 11.172 1 91.94 448 PHE B O 1
ATOM 7572 N N . LEU B 1 449 ? 14.305 4.094 10.773 1 91.88 449 LEU B N 1
ATOM 7573 C CA . LEU B 1 449 ? 13.102 4.039 9.953 1 91.88 449 LEU B CA 1
ATOM 7574 C C . LEU B 1 449 ? 11.938 3.438 10.734 1 91.88 449 LEU B C 1
ATOM 7576 O O . LEU B 1 449 ? 11.047 2.814 10.148 1 91.88 449 LEU B O 1
ATOM 7580 N N . LYS B 1 450 ? 11.953 3.553 11.977 1 87.69 450 LYS B N 1
ATOM 7581 C CA . LYS B 1 450 ? 10.859 3.111 12.836 1 87.69 450 LYS B CA 1
ATOM 7582 C C . LYS B 1 450 ? 9.555 3.824 12.484 1 87.69 450 LYS B C 1
ATOM 7584 O O . LYS B 1 450 ? 8.469 3.297 12.727 1 87.69 450 LYS B O 1
ATOM 7589 N N . GLU B 1 451 ? 9.703 4.934 11.867 1 88.5 451 GLU B N 1
ATOM 7590 C CA . GLU B 1 451 ? 8.547 5.742 11.492 1 88.5 451 GLU B CA 1
ATOM 7591 C C . GLU B 1 451 ? 7.742 5.07 10.383 1 88.5 451 GLU B C 1
ATOM 7593 O O . GLU B 1 451 ? 6.613 5.477 10.094 1 88.5 451 GLU B O 1
ATOM 7598 N N . TRP B 1 452 ? 8.273 3.988 9.766 1 92.19 452 TRP B N 1
ATOM 7599 C CA . TRP B 1 452 ? 7.555 3.256 8.727 1 92.19 452 TRP B CA 1
ATOM 7600 C C . TRP B 1 452 ? 6.664 2.178 9.336 1 92.19 452 TRP B C 1
ATOM 7602 O O . TRP B 1 452 ? 5.777 1.646 8.664 1 92.19 452 TRP B O 1
ATOM 7612 N N . VAL B 1 453 ? 6.898 1.88 10.586 1 92.5 453 VAL B N 1
ATOM 7613 C CA . VAL B 1 453 ? 6.223 0.764 11.234 1 92.5 453 VAL B CA 1
ATOM 7614 C C . VAL B 1 453 ? 4.957 1.263 11.93 1 92.5 453 VAL B C 1
ATOM 7616 O O . VAL B 1 453 ? 5.016 2.17 12.766 1 92.5 453 VAL B O 1
ATOM 7619 N N . PRO B 1 454 ? 3.814 0.705 11.586 1 93.88 454 PRO B N 1
ATOM 7620 C CA . PRO B 1 454 ? 2.57 1.127 12.242 1 93.88 454 PRO B CA 1
ATOM 7621 C C . PRO B 1 454 ? 2.578 0.875 13.742 1 93.88 454 PRO B C 1
ATOM 7623 O O . PRO B 1 454 ? 3.221 -0.069 14.211 1 93.88 454 PRO B O 1
ATOM 7626 N N . ALA B 1 455 ? 1.822 1.693 14.469 1 94 455 ALA B N 1
ATOM 7627 C CA . ALA B 1 455 ? 1.75 1.628 15.93 1 94 455 ALA B CA 1
ATOM 7628 C C . ALA B 1 455 ? 1.212 0.276 16.391 1 94 455 ALA B C 1
ATOM 7630 O O . ALA B 1 455 ? 1.535 -0.186 17.484 1 94 455 ALA B O 1
ATOM 7631 N N . GLU B 1 456 ? 0.42 -0.329 15.57 1 93.44 456 GLU B N 1
ATOM 7632 C CA . GLU B 1 456 ? -0.205 -1.589 15.961 1 93.44 456 GLU B CA 1
ATOM 7633 C C . GLU B 1 456 ? 0.845 -2.656 16.266 1 93.44 456 GLU B C 1
ATOM 7635 O O . GLU B 1 456 ? 0.626 -3.529 17.109 1 93.44 456 GLU B O 1
ATOM 7640 N N . THR B 1 457 ? 1.927 -2.586 15.586 1 88.75 457 THR B N 1
ATOM 7641 C CA . THR B 1 457 ? 3.002 -3.547 15.805 1 88.75 457 THR B CA 1
ATOM 7642 C C . THR B 1 457 ? 3.652 -3.328 17.172 1 88.75 457 THR B C 1
ATOM 7644 O O . THR B 1 457 ? 4.047 -4.289 17.844 1 88.75 457 THR B O 1
ATOM 7647 N N . ARG B 1 458 ? 3.68 -2.109 17.688 1 89.88 458 ARG B N 1
ATOM 7648 C CA . ARG B 1 458 ? 4.344 -1.771 18.938 1 89.88 458 ARG B CA 1
ATOM 7649 C C . ARG B 1 458 ? 3.391 -1.91 20.109 1 89.88 458 ARG B C 1
ATOM 7651 O O . ARG B 1 458 ? 3.814 -2.213 21.234 1 89.88 458 ARG B O 1
ATOM 7658 N N . MET B 1 459 ? 2.17 -1.715 19.859 1 93.69 459 MET B N 1
ATOM 7659 C CA . MET B 1 459 ? 1.164 -1.745 20.906 1 93.69 459 MET B CA 1
ATOM 7660 C C . MET B 1 459 ? 0.816 -3.182 21.297 1 93.69 459 MET B C 1
ATOM 7662 O O . MET B 1 459 ? 0.408 -3.447 22.422 1 93.69 459 MET B O 1
ATOM 7666 N N . GLY B 1 460 ? 0.959 -4.094 20.359 1 91.06 460 GLY B N 1
ATOM 7667 C CA . GLY B 1 460 ? 0.422 -5.438 20.516 1 91.06 460 GLY B CA 1
ATOM 7668 C C . GLY B 1 460 ? -1.02 -5.555 20.062 1 91.06 460 GLY B C 1
ATOM 7669 O O . GLY B 1 460 ? -1.763 -4.574 20.062 1 91.06 460 GLY B O 1
ATOM 7670 N N . PHE B 1 461 ? -1.447 -6.73 19.828 1 91.06 461 PHE B N 1
ATOM 7671 C CA . PHE B 1 461 ? -2.742 -6.996 19.203 1 91.06 461 PHE B CA 1
ATOM 7672 C C . PHE B 1 461 ? -3.877 -6.578 20.141 1 91.06 461 PHE B C 1
ATOM 7674 O O . PHE B 1 461 ? -4.84 -5.945 19.703 1 91.06 461 PHE B O 1
ATOM 7681 N N . ILE B 1 462 ? -3.793 -6.812 21.328 1 94.06 462 ILE B N 1
ATOM 7682 C CA . ILE B 1 462 ? -4.852 -6.566 22.312 1 94.06 462 ILE B CA 1
ATOM 7683 C C . ILE B 1 462 ? -5.09 -5.062 22.438 1 94.06 462 ILE B C 1
ATOM 7685 O O . ILE B 1 462 ? -6.215 -4.59 22.281 1 94.06 462 ILE B O 1
ATOM 7689 N N . ARG B 1 463 ? -4.043 -4.289 22.656 1 95.81 463 ARG B N 1
ATOM 7690 C CA . ARG B 1 463 ? -4.164 -2.848 22.844 1 95.81 463 ARG B CA 1
ATOM 7691 C C . ARG B 1 463 ? -4.473 -2.15 21.516 1 95.81 463 ARG B C 1
ATOM 7693 O O . ARG B 1 463 ? -5.285 -1.224 21.484 1 95.81 463 ARG B O 1
ATOM 7700 N N . ALA B 1 464 ? -3.885 -2.662 20.453 1 95 464 ALA B N 1
ATOM 7701 C CA . ALA B 1 464 ? -4.016 -2.012 19.141 1 95 464 ALA B CA 1
ATOM 7702 C C . ALA B 1 464 ? -5.461 -2.045 18.656 1 95 464 ALA B C 1
ATOM 7704 O O . ALA B 1 464 ? -5.914 -1.125 17.969 1 95 464 ALA B O 1
ATOM 7705 N N . TYR B 1 465 ? -6.199 -3.111 19.094 1 94.38 465 TYR B N 1
ATOM 7706 C CA . TYR B 1 465 ? -7.57 -3.246 18.625 1 94.38 465 TYR B CA 1
ATOM 7707 C C . TYR B 1 465 ? -8.57 -3.057 19.75 1 94.38 465 TYR B C 1
ATOM 7709 O O . TYR B 1 465 ? -9.734 -3.434 19.641 1 94.38 465 TYR B O 1
ATOM 7717 N N . ASN B 1 466 ? -8.117 -2.5 20.828 1 96.06 466 ASN B N 1
ATOM 7718 C CA . ASN B 1 466 ? -8.93 -2.146 21.984 1 96.06 466 ASN B CA 1
ATOM 7719 C C . ASN B 1 466 ? -9.656 -3.363 22.547 1 96.06 466 ASN B C 1
ATOM 7721 O O . ASN B 1 466 ? -10.789 -3.256 23.016 1 96.06 466 ASN B O 1
ATOM 7725 N N . LEU B 1 467 ? -9.078 -4.516 22.422 1 95.19 467 LEU B N 1
ATOM 7726 C CA . LEU B 1 467 ? -9.695 -5.711 22.984 1 95.19 467 LEU B CA 1
ATOM 7727 C C . LEU B 1 467 ? -9.75 -5.637 24.5 1 95.19 467 LEU B C 1
ATOM 7729 O O . LEU B 1 467 ? -10.656 -6.191 25.125 1 95.19 467 LEU B O 1
ATOM 7733 N N . ASP B 1 468 ? -8.797 -4.965 25.094 1 96 468 ASP B N 1
ATOM 7734 C CA . ASP B 1 468 ? -8.82 -4.738 26.531 1 96 468 ASP B CA 1
ATOM 7735 C C . ASP B 1 468 ? -10.023 -3.896 26.938 1 96 468 ASP B C 1
ATOM 7737 O O . ASP B 1 468 ? -10.695 -4.199 27.938 1 96 468 ASP B O 1
ATOM 7741 N N . ILE B 1 469 ? -10.328 -2.934 26.172 1 96.69 469 ILE B N 1
ATOM 7742 C CA . ILE B 1 469 ? -11.469 -2.07 26.453 1 96.69 469 ILE B CA 1
ATOM 7743 C C . ILE B 1 469 ? -12.766 -2.852 26.266 1 96.69 469 ILE B C 1
ATOM 7745 O O . ILE B 1 469 ? -13.68 -2.76 27.094 1 96.69 469 ILE B O 1
ATOM 7749 N N . TYR B 1 470 ? -12.844 -3.621 25.266 1 94.94 470 TYR B N 1
ATOM 7750 C CA . TYR B 1 470 ? -14.016 -4.453 25.047 1 94.94 470 TYR B CA 1
ATOM 7751 C C . TYR B 1 470 ? -14.219 -5.43 26.203 1 94.94 470 TYR B C 1
ATOM 7753 O O . TYR B 1 470 ? -15.352 -5.66 26.641 1 94.94 470 TYR B O 1
ATOM 7761 N N . ALA B 1 471 ? -13.164 -5.988 26.609 1 93.38 471 ALA B N 1
ATOM 7762 C CA . ALA B 1 471 ? -13.25 -6.926 27.734 1 93.38 471 ALA B CA 1
ATOM 7763 C C . ALA B 1 471 ? -13.812 -6.25 28.969 1 93.38 471 ALA B C 1
ATOM 7765 O O . ALA B 1 471 ? -14.648 -6.828 29.672 1 93.38 471 ALA B O 1
ATOM 7766 N N . ILE B 1 472 ? -13.391 -5.055 29.203 1 95.38 472 ILE B N 1
ATOM 7767 C CA . ILE B 1 472 ? -13.867 -4.297 30.359 1 95.38 472 ILE B CA 1
ATOM 7768 C C . ILE B 1 472 ? -15.359 -3.998 30.203 1 95.38 472 ILE B C 1
ATOM 7770 O O . ILE B 1 472 ? -16.141 -4.184 31.141 1 95.38 472 ILE B O 1
ATOM 7774 N N . LEU B 1 473 ? -15.742 -3.59 29.047 1 95.06 473 LEU B N 1
ATOM 7775 C CA . LEU B 1 473 ? -17.141 -3.258 28.797 1 95.06 473 LEU B CA 1
ATOM 7776 C C . LEU B 1 473 ? -18.031 -4.496 28.922 1 95.06 473 LEU B C 1
ATOM 7778 O O . LEU B 1 473 ? -19.125 -4.422 29.453 1 95.06 473 LEU B O 1
ATOM 7782 N N . ILE B 1 474 ? -17.578 -5.578 28.422 1 93 474 ILE B N 1
ATOM 7783 C CA . ILE B 1 474 ? -18.312 -6.832 28.531 1 93 474 ILE B CA 1
ATOM 7784 C C . ILE B 1 474 ? -18.406 -7.238 30 1 93 474 ILE B C 1
ATOM 7786 O O . ILE B 1 474 ? -19.469 -7.664 30.469 1 93 474 ILE B O 1
ATOM 7790 N N . GLY B 1 475 ? -17.328 -7.086 30.719 1 92.75 475 GLY B N 1
ATOM 7791 C CA . GLY B 1 475 ? -17.344 -7.363 32.156 1 92.75 475 GLY B CA 1
ATOM 7792 C C . GLY B 1 475 ? -18.359 -6.527 32.906 1 92.75 475 GLY B C 1
ATOM 7793 O O . GLY B 1 475 ? -19.094 -7.047 33.75 1 92.75 475 GLY B O 1
ATOM 7794 N N . ILE B 1 476 ? -18.391 -5.309 32.562 1 94.75 476 ILE B N 1
ATOM 7795 C CA . ILE B 1 476 ? -19.344 -4.398 33.219 1 94.75 476 ILE B CA 1
ATOM 7796 C C . ILE B 1 476 ? -20.766 -4.809 32.844 1 94.75 476 ILE B C 1
ATOM 7798 O O . ILE B 1 476 ? -21.641 -4.883 33.719 1 94.75 476 ILE B O 1
ATOM 7802 N N . SER B 1 477 ? -20.953 -5.086 31.609 1 94.12 477 SER B N 1
ATOM 7803 C CA . SER B 1 477 ? -22.281 -5.488 31.156 1 94.12 477 SER B CA 1
ATOM 7804 C C . SER B 1 477 ? -22.734 -6.777 31.844 1 94.12 477 SER B C 1
ATOM 7806 O O . SER B 1 477 ? -23.891 -6.887 32.281 1 94.12 477 SER B O 1
ATOM 7808 N N . LEU B 1 478 ? -21.891 -7.695 31.922 1 92.38 478 LEU B N 1
ATOM 7809 C CA . LEU B 1 478 ? -22.219 -8.961 32.562 1 92.38 478 LEU B CA 1
ATOM 7810 C C . LEU B 1 478 ? -22.5 -8.766 34.062 1 92.38 478 LEU B C 1
ATOM 7812 O O . LEU B 1 478 ? -23.375 -9.422 34.625 1 92.38 478 LEU B O 1
ATOM 7816 N N . SER B 1 479 ? -21.781 -7.891 34.656 1 93.19 479 SER B N 1
ATOM 7817 C CA . SER B 1 479 ? -22 -7.59 36.062 1 93.19 479 SER B CA 1
ATOM 7818 C C . SER B 1 479 ? -23.375 -6.965 36.281 1 93.19 479 SER B C 1
ATOM 7820 O O . SER B 1 479 ? -24.062 -7.305 37.25 1 93.19 479 SER B O 1
ATOM 7822 N N . ILE B 1 480 ? -23.688 -6.137 35.438 1 94.38 480 ILE B N 1
ATOM 7823 C CA . ILE B 1 480 ? -24.984 -5.496 35.531 1 94.38 480 ILE B CA 1
ATOM 7824 C C . ILE B 1 480 ? -26.094 -6.535 35.344 1 94.38 480 ILE B C 1
ATOM 7826 O O . ILE B 1 480 ? -27.047 -6.582 36.094 1 94.38 480 ILE B O 1
ATOM 7830 N N . ILE B 1 481 ? -25.938 -7.297 34.375 1 93.25 481 ILE B N 1
ATOM 7831 C CA . ILE B 1 481 ? -26.906 -8.352 34.094 1 93.25 481 ILE B CA 1
ATOM 7832 C C . ILE B 1 481 ? -26.969 -9.305 35.312 1 93.25 481 ILE B C 1
ATOM 7834 O O . ILE B 1 481 ? -28.047 -9.703 35.719 1 93.25 481 ILE B O 1
ATOM 7838 N N . GLY B 1 482 ? -25.859 -9.609 35.812 1 91.44 482 GLY B N 1
ATOM 7839 C CA . GLY B 1 482 ? -25.812 -10.453 37 1 91.44 482 GLY B CA 1
ATOM 7840 C C . GLY B 1 482 ? -26.562 -9.867 38.188 1 91.44 482 GLY B C 1
ATOM 7841 O O . GLY B 1 482 ? -27.312 -10.57 38.844 1 91.44 482 GLY B O 1
ATOM 7842 N N . ILE B 1 483 ? -26.422 -8.641 38.344 1 93.38 483 ILE B N 1
ATOM 7843 C CA . ILE B 1 483 ? -27.094 -7.949 39.438 1 93.38 483 ILE B CA 1
ATOM 7844 C C . ILE B 1 483 ? -28.594 -7.961 39.219 1 93.38 483 ILE B C 1
ATOM 7846 O O . ILE B 1 483 ? -29.375 -8.227 40.125 1 93.38 483 ILE B O 1
ATOM 7850 N N . ILE B 1 484 ? -28.875 -7.715 38 1 93.06 484 ILE B N 1
ATOM 7851 C CA . ILE B 1 484 ? -30.297 -7.695 37.656 1 93.06 484 ILE B CA 1
ATOM 7852 C C . ILE B 1 484 ? -30.891 -9.086 37.875 1 93.06 484 ILE B C 1
ATOM 7854 O O . ILE B 1 484 ? -31.984 -9.219 38.438 1 93.06 484 ILE B O 1
ATOM 7858 N N . VAL B 1 485 ? -30.219 -10.008 37.469 1 92.5 485 VAL B N 1
ATOM 7859 C CA . VAL B 1 485 ? -30.703 -11.375 37.562 1 92.5 485 VAL B CA 1
ATOM 7860 C C . VAL B 1 485 ? -30.828 -11.758 39.031 1 92.5 485 VAL B C 1
ATOM 7862 O O . VAL B 1 485 ? -31.844 -12.336 39.469 1 92.5 485 VAL B O 1
ATOM 7865 N N . VAL B 1 486 ? -29.891 -11.445 39.844 1 91.31 486 VAL B N 1
ATOM 7866 C CA . VAL B 1 486 ? -29.906 -11.75 41.25 1 91.31 486 VAL B CA 1
ATOM 7867 C C . VAL B 1 486 ? -31.078 -11.039 41.938 1 91.31 486 VAL B C 1
ATOM 7869 O O . VAL B 1 486 ? -31.781 -11.625 42.75 1 91.31 486 VAL B O 1
ATOM 7872 N N . LYS B 1 487 ? -31.266 -9.82 41.531 1 91.94 487 LYS B N 1
ATOM 7873 C CA . LYS B 1 487 ? -32.344 -9.047 42.125 1 91.94 487 LYS B CA 1
ATOM 7874 C C . LYS B 1 487 ? -33.719 -9.617 41.688 1 91.94 487 LYS B C 1
ATOM 7876 O O . LYS B 1 487 ? -34.656 -9.648 42.5 1 91.94 487 LYS B O 1
ATOM 7881 N N . LEU B 1 488 ? -33.688 -10.062 40.531 1 92.31 488 LEU B N 1
ATOM 7882 C CA . LEU B 1 488 ? -34.906 -10.688 40.031 1 92.31 488 LEU B CA 1
ATOM 7883 C C . LEU B 1 488 ? -35.188 -12 40.75 1 92.31 488 LEU B C 1
ATOM 7885 O O . LEU B 1 488 ? -36.312 -12.297 41.125 1 92.31 488 LEU B O 1
ATOM 7889 N N . ILE B 1 489 ? -34.188 -12.742 40.969 1 91.31 489 ILE B N 1
ATOM 7890 C CA . ILE B 1 489 ? -34.312 -14.008 41.688 1 91.31 489 ILE B CA 1
ATOM 7891 C C . ILE B 1 489 ? -34.75 -13.75 43.125 1 91.31 489 ILE B C 1
ATOM 7893 O O . ILE B 1 489 ? -35.656 -14.422 43.625 1 91.31 489 ILE B O 1
ATOM 7897 N N . LYS B 1 490 ? -34.219 -12.781 43.781 1 90.44 490 LYS B N 1
ATOM 7898 C CA . LYS B 1 490 ? -34.594 -12.406 45.125 1 90.44 490 LYS B CA 1
ATOM 7899 C C . LYS B 1 490 ? -36.031 -11.914 45.188 1 90.44 490 LYS B C 1
ATOM 7901 O O . LYS B 1 490 ? -36.75 -12.219 46.125 1 90.44 490 LYS B O 1
ATOM 7906 N N . PHE B 1 491 ? -36.375 -11.234 44.188 1 91.06 491 PHE B N 1
ATOM 7907 C CA . PHE B 1 491 ? -37.719 -10.711 44.094 1 91.06 491 PHE B CA 1
ATOM 7908 C C . PHE B 1 491 ? -38.719 -11.844 43.906 1 91.06 491 PHE B C 1
ATOM 7910 O O . PHE B 1 491 ? -39.781 -11.875 44.562 1 91.06 491 PHE B O 1
ATOM 7917 N N . ILE B 1 492 ? -38.375 -12.805 43.125 1 90.81 492 ILE B N 1
ATOM 7918 C CA . ILE B 1 492 ? -39.219 -13.961 42.875 1 90.81 492 ILE B CA 1
ATOM 7919 C C . ILE B 1 492 ? -39.281 -14.812 44.156 1 90.81 492 ILE B C 1
ATOM 7921 O O . ILE B 1 492 ? -40.344 -15.297 44.531 1 90.81 492 ILE B O 1
ATOM 7925 N N . GLY B 1 493 ? -38.219 -14.938 44.812 1 87.06 493 GLY B N 1
ATOM 7926 C CA . GLY B 1 493 ? -38.188 -15.633 46.094 1 87.06 493 GLY B CA 1
ATOM 7927 C C . GLY B 1 493 ? -39.062 -14.961 47.156 1 87.06 493 GLY B C 1
ATOM 7928 O O . GLY B 1 493 ? -39.719 -15.633 47.938 1 87.06 493 GLY B O 1
ATOM 7929 N N . PHE B 1 494 ? -39.094 -13.688 47.094 1 86.12 494 PHE B N 1
ATOM 7930 C CA . PHE B 1 494 ? -39.875 -12.906 48.031 1 86.12 494 PHE B CA 1
ATOM 7931 C C . PHE B 1 494 ? -41.375 -13.102 47.781 1 86.12 494 PHE B C 1
ATOM 7933 O O . PHE B 1 494 ? -42.156 -13.211 48.719 1 86.12 494 PHE B O 1
ATOM 7940 N N . ILE B 1 495 ? -41.719 -13.344 46.594 1 86.75 495 ILE B N 1
ATOM 7941 C CA . ILE B 1 495 ? -43.094 -13.5 46.188 1 86.75 495 ILE B CA 1
ATOM 7942 C C . ILE B 1 495 ? -43.562 -14.922 46.531 1 86.75 495 ILE B C 1
ATOM 7944 O O . ILE B 1 495 ? -44.688 -15.125 47 1 86.75 495 ILE B O 1
ATOM 7948 N N . ILE B 1 496 ? -42.75 -15.906 46.406 1 84.62 496 ILE B N 1
ATOM 7949 C CA . ILE B 1 496 ? -43.156 -17.312 46.562 1 84.62 496 ILE B CA 1
ATOM 7950 C C . ILE B 1 496 ? -43 -17.703 48.031 1 84.62 496 ILE B C 1
ATOM 7952 O O . ILE B 1 496 ? -43.688 -18.609 48.5 1 84.62 496 ILE B O 1
ATOM 7956 N N . SER B 1 497 ? -42.281 -17.109 48.906 1 70 497 SER B N 1
ATOM 7957 C CA . SER B 1 497 ? -42.219 -17.453 50.312 1 70 497 SER B CA 1
ATOM 7958 C C . SER B 1 497 ? -43.531 -17.203 51.031 1 70 497 SER B C 1
ATOM 7960 O O . SER B 1 497 ? -44.125 -16.125 50.906 1 70 497 SER B O 1
ATOM 7962 N N . PRO B 1 498 ? -44.281 -18.25 51.438 1 61.28 498 PRO B N 1
ATOM 7963 C CA . PRO B 1 498 ? -45.562 -18.156 52.156 1 61.28 498 PRO B CA 1
ATOM 7964 C C . PRO B 1 498 ? -45.5 -17.203 53.344 1 61.28 498 PRO B C 1
ATOM 7966 O O . PRO B 1 498 ? -44.406 -17.031 53.938 1 61.28 498 PRO B O 1
ATOM 7969 N N . SER B 1 499 ? -46.344 -16.219 53.5 1 55.5 499 SER B N 1
ATOM 7970 C CA . SER B 1 499 ? -46.562 -15.469 54.719 1 55.5 499 SER B CA 1
ATOM 7971 C C . SER B 1 499 ? -46.719 -16.391 55.938 1 55.5 499 SER B C 1
ATOM 7973 O O . SER B 1 499 ? -47.594 -17.25 55.938 1 55.5 499 SER B O 1
ATOM 7975 N N . SER B 1 500 ? -45.781 -16.859 56.562 1 51.69 500 SER B N 1
ATOM 7976 C CA . SER B 1 500 ? -45.906 -17.594 57.812 1 51.69 500 SER B CA 1
ATOM 7977 C C . SER B 1 500 ? -46.75 -16.812 58.812 1 51.69 500 SER B C 1
ATOM 7979 O O . SER B 1 500 ? -46.969 -17.266 59.938 1 51.69 500 SER B O 1
ATOM 7981 N N . ASP B 1 501 ? -47.156 -15.586 58.688 1 46.69 501 ASP B N 1
ATOM 7982 C CA . ASP B 1 501 ? -47.906 -15.023 59.781 1 46.69 501 ASP B CA 1
ATOM 7983 C C . ASP B 1 501 ? -49.281 -15.703 59.938 1 46.69 501 ASP B C 1
ATOM 7985 O O . ASP B 1 501 ? -50.031 -15.391 60.844 1 46.69 501 ASP B O 1
ATOM 7989 N N . ASP B 1 502 ? -49.875 -16.391 59.094 1 44.53 502 ASP B N 1
ATOM 7990 C CA . ASP B 1 502 ? -51.25 -16.75 59.406 1 44.53 502 ASP B CA 1
ATOM 7991 C C . ASP B 1 502 ? -51.281 -17.953 60.375 1 44.53 502 ASP B C 1
ATOM 7993 O O . ASP B 1 502 ? -52.375 -18.453 60.688 1 44.53 502 ASP B O 1
ATOM 7997 N N . GLN B 1 503 ? -50.188 -18.562 60.719 1 40.16 503 GLN B N 1
ATOM 7998 C CA . GLN B 1 503 ? -50.594 -19.688 61.562 1 40.16 503 GLN B CA 1
ATOM 7999 C C . GLN B 1 503 ? -50.625 -19.281 63.031 1 40.16 503 GLN B C 1
ATOM 8001 O O . GLN B 1 503 ? -50.969 -20.094 63.906 1 40.16 503 GLN B O 1
ATOM 8006 N N . LYS B 1 504 ? -50.281 -18.094 63.562 1 42.69 504 LYS B N 1
ATOM 8007 C CA . LYS B 1 504 ? -50.344 -18.031 65 1 42.69 504 LYS B CA 1
ATOM 8008 C C . LYS B 1 504 ? -51.781 -17.672 65.438 1 42.69 504 LYS B C 1
ATOM 8010 O O . LYS B 1 504 ? -52.062 -17.641 66.688 1 42.69 504 LYS B O 1
ATOM 8015 N N . SER B 1 505 ? -52.656 -17.188 64.688 1 35.44 505 SER B N 1
ATOM 8016 C CA . SER B 1 505 ? -53.812 -16.75 65.438 1 35.44 505 SER B CA 1
ATOM 8017 C C . SER B 1 505 ? -54.719 -17.938 65.875 1 35.44 505 SER B C 1
ATOM 8019 O O . SER B 1 505 ? -55.719 -17.766 66.5 1 35.44 505 SER B O 1
ATOM 8021 N N . LYS B 1 506 ? -54.625 -19.078 65.25 1 36.91 506 LYS B N 1
ATOM 8022 C CA . LYS B 1 506 ? -55.75 -19.859 65.688 1 36.91 506 LYS B CA 1
ATOM 8023 C C . LYS B 1 506 ? -55.5 -20.453 67.125 1 36.91 506 LYS B C 1
ATOM 8025 O O . LYS B 1 506 ? -56.312 -21.25 67.562 1 36.91 506 LYS B O 1
ATOM 8030 N N . LYS B 1 507 ? -54.344 -20.344 67.562 1 36.72 507 LYS B N 1
ATOM 8031 C CA . LYS B 1 507 ? -54.312 -21.047 68.875 1 36.72 507 LYS B CA 1
ATOM 8032 C C . LYS B 1 507 ? -54.781 -20.141 70 1 36.72 507 LYS B C 1
ATOM 8034 O O . LYS B 1 507 ? -54.75 -20.531 71.188 1 36.72 507 LYS B O 1
ATOM 8039 N N . ASP B 1 508 ? -55.062 -18.781 69.75 1 27.69 508 ASP B N 1
ATOM 8040 C CA . ASP B 1 508 ? -55.844 -18.375 70.938 1 27.69 508 ASP B CA 1
ATOM 8041 C C . ASP B 1 508 ? -57.281 -18.797 70.75 1 27.69 508 ASP B C 1
ATOM 8043 O O . ASP B 1 508 ? -57.875 -18.703 69.688 1 27.69 508 ASP B O 1
#